Protein AF-0000000074029944 (afdb_homodimer)

Solvent-accessible surface area (backbone atoms only — not comparable to full-atom values): 61145 Å² total; per-residue (Å²): 119,73,54,63,76,41,28,72,60,45,34,53,49,24,48,42,52,18,62,69,68,68,38,23,20,37,31,30,31,68,84,68,42,80,52,24,67,39,74,81,77,53,71,82,77,60,70,74,78,64,58,60,69,56,42,46,9,38,74,67,62,37,74,38,77,39,73,45,41,80,77,31,74,74,44,59,73,37,91,51,49,89,72,46,74,55,28,20,37,42,24,30,39,20,50,48,98,90,36,60,46,13,26,43,29,40,49,28,36,72,92,44,37,62,68,47,64,74,42,36,70,53,53,49,54,44,48,45,47,51,27,48,52,52,27,50,52,51,51,48,51,50,51,37,52,55,50,51,49,51,39,51,51,51,49,53,52,50,42,68,38,83,46,17,34,39,32,23,35,85,88,34,26,22,70,43,63,30,58,38,32,34,59,57,68,64,55,85,63,86,58,64,68,35,48,46,57,79,75,47,80,45,71,68,56,52,48,37,63,74,65,66,56,69,43,76,68,36,83,39,78,46,77,53,95,97,42,66,38,53,29,27,36,26,31,43,74,39,64,56,97,86,37,80,61,26,34,42,36,38,38,39,48,43,65,59,52,44,51,52,42,39,46,35,35,53,66,62,53,88,45,39,70,80,71,58,82,67,75,42,66,68,46,50,53,28,51,51,51,42,54,60,47,21,71,47,75,61,50,37,24,40,37,34,55,64,38,66,50,65,67,50,53,54,46,13,32,42,53,63,22,92,36,42,87,40,43,67,38,81,43,66,35,61,95,45,59,66,68,58,48,46,32,37,43,66,20,43,62,50,50,97,78,47,87,70,42,21,54,14,45,59,59,65,9,49,63,10,31,33,37,36,37,38,50,75,54,43,52,60,62,58,44,53,52,49,41,49,29,71,73,67,30,34,48,72,49,77,91,44,76,61,40,79,52,52,59,29,44,37,35,30,29,65,64,63,60,68,61,29,32,74,69,62,60,37,55,61,69,44,46,62,67,42,55,74,39,67,37,54,50,71,49,43,71,80,32,56,81,26,42,50,56,51,51,52,49,45,48,55,53,48,24,55,70,64,70,40,76,78,55,40,71,36,67,70,40,51,52,46,59,47,51,30,43,48,94,42,24,56,46,45,50,47,53,51,50,44,46,50,62,75,63,51,87,62,56,58,43,44,59,80,73,45,61,86,52,85,64,67,52,38,75,80,72,49,72,54,37,74,62,35,45,46,38,48,49,46,51,50,33,51,71,72,34,93,46,71,63,55,33,13,56,75,70,71,43,54,56,67,56,40,50,51,47,27,58,72,63,70,53,132,118,72,54,64,77,40,28,72,60,45,35,51,50,25,48,41,51,19,62,69,68,69,39,23,19,38,30,30,32,69,82,69,44,81,53,24,66,40,75,82,77,54,69,83,74,63,69,76,79,67,57,61,69,55,42,46,10,39,74,68,61,37,75,38,77,40,74,44,42,80,76,33,72,74,42,58,73,35,92,52,50,89,72,46,73,56,29,21,37,42,24,31,39,21,50,50,96,91,36,60,48,12,27,44,31,40,50,27,34,70,93,44,37,62,69,46,63,76,41,37,69,54,54,48,54,44,47,46,47,51,26,48,52,52,26,52,51,50,51,49,50,52,51,36,51,54,49,49,50,52,40,52,51,50,50,52,51,50,40,67,38,84,47,17,35,39,31,22,36,84,87,34,26,23,71,43,64,30,57,38,31,34,59,55,68,64,55,84,63,86,57,63,68,35,48,47,57,79,75,47,79,45,70,69,56,52,48,36,65,73,64,65,57,70,42,76,67,35,82,37,78,45,78,51,96,95,43,65,39,54,30,27,35,26,32,42,75,41,64,57,96,86,38,80,59,26,35,41,36,39,36,39,48,43,68,59,53,44,51,53,42,39,46,34,34,54,66,62,52,89,45,38,69,79,71,58,80,68,74,40,67,67,46,50,53,29,50,51,52,43,56,61,47,21,69,47,75,61,48,36,24,39,37,34,53,64,39,68,51,65,66,51,53,52,45,12,32,43,54,62,20,93,38,42,87,40,44,67,35,81,44,67,35,61,94,46,58,67,68,58,48,46,33,38,43,66,21,44,64,50,50,99,78,47,87,73,42,22,55,14,46,59,60,63,9,47,62,10,30,34,36,35,37,39,49,74,56,42,52,59,63,57,46,54,51,48,41,49,30,68,72,66,30,32,49,72,51,77,91,45,76,62,38,78,52,52,59,29,45,36,35,30,30,65,65,64,58,68,61,31,32,75,68,62,60,39,56,60,67,45,47,62,67,44,55,75,40,66,36,54,50,72,51,44,71,81,32,56,79,26,40,51,57,52,51,53,48,46,47,56,52,48,26,54,71,64,72,38,77,77,55,42,73,34,67,70,41,51,52,46,59,48,52,28,43,48,93,42,24,56,45,45,50,47,52,52,49,45,46,48,60,74,63,52,86,63,56,59,43,45,60,79,74,45,61,86,53,85,65,66,51,38,76,80,73,49,72,54,37,77,62,35,45,47,38,48,50,47,50,50,33,50,71,72,33,93,46,70,62,55,33,12,57,74,71,72,42,53,56,67,57,42,53,50,48,27,59,72,62,69,53,130

Organism: NCBI:txid312168

pLDDT: mean 82.52, std 13.26, range [34.75, 98.31]

Radius of gyration: 45.33 Å; Cα contacts (8 Å, |Δi|>4): 2003; chains: 2; bounding box: 68×144×100 Å

Sequence (1144 aa):
MYLAEIRGTASKFAETISKILDIDVMIIDNNHHKIANTFRYVDKATPIARYSIIGEAIHTGKVVAVKDKTSYEHCKNCADLEKCAISGLVSVPIFFEQQVVGAIALLVPVNKTSPVFENLEVSIDFLEGMAELLSSKLKSIDGYNKLNLIKKEREIILDMIEDGLAFINEMGEIIHCNHRFENYFKIEEKVIGQHIEKIIDHPLIHEIILFRRNYSLKLFYYEQKQHSFYGFLSCRNITINGVNYGTLLTFKSLGKVYNVLNEVSDNKANITFSNVMGKDDNLMNQINKAKQLAVTDENILICGEQGLGKSILARAIHNFSDRAKQYFVFVDCHNTPYDLLEKEIFGTESDANSINPSIGKLRMAHKGTIFFKNIWEMPLYLQRRLVEVIKTKELKQGTYKGFHIDIRMIFDTSQDLLSLVEKKRFDEELYFRISKNTVTIPSLATRKGDIKIIVDHAIERLKSKHARFRLKFHQDVLDKMYGYRWPNNVQEIEKTVELIIGNAEKHIVTLEDVDGFDFVKANEIESKTMDDIEKELIEKMLAQYNFKAEVAKAMGIGRATLYRKLKKYGLNMYLAEIRGTASKFAETISKILDIDVMIIDNNHHKIANTFRYVDKATPIARYSIIGEAIHTGKVVAVKDKTSYEHCKNCADLEKCAISGLVSVPIFFEQQVVGAIALLVPVNKTSPVFENLEVSIDFLEGMAELLSSKLKSIDGYNKLNLIKKEREIILDMIEDGLAFINEMGEIIHCNHRFENYFKIEEKVIGQHIEKIIDHPLIHEIILFRRNYSLKLFYYEQKQHSFYGFLSCRNITINGVNYGTLLTFKSLGKVYNVLNEVSDNKANITFSNVMGKDDNLMNQINKAKQLAVTDENILICGEQGLGKSILARAIHNFSDRAKQYFVFVDCHNTPYDLLEKEIFGTESDANSINPSIGKLRMAHKGTIFFKNIWEMPLYLQRRLVEVIKTKELKQGTYKGFHIDIRMIFDTSQDLLSLVEKKRFDEELYFRISKNTVTIPSLATRKGDIKIIVDHAIERLKSKHARFRLKFHQDVLDKMYGYRWPNNVQEIEKTVELIIGNAEKHIVTLEDVDGFDFVKANEIESKTMDDIEKELIEKMLAQYNFKAEVAKAMGIGRATLYRKLKKYGLN

Structure (mmCIF, N/CA/C/O backbone):
data_AF-0000000074029944-model_v1
#
loop_
_entity.id
_entity.type
_entity.pdbx_description
1 polymer 'Transcriptional regulator containing PAS, AAA-type ATPase, and DNA-binding Fis domains'
#
loop_
_atom_site.group_PDB
_atom_site.id
_atom_site.type_symbol
_atom_site.label_atom_id
_atom_site.label_alt_id
_atom_site.label_comp_id
_atom_site.label_asym_id
_atom_site.label_entity_id
_atom_site.label_seq_id
_atom_site.pdbx_PDB_ins_code
_atom_site.Cartn_x
_atom_site.Cartn_y
_atom_site.Cartn_z
_atom_site.occupancy
_atom_site.B_iso_or_equiv
_atom_site.auth_seq_id
_atom_site.auth_comp_id
_atom_site.auth_asym_id
_atom_site.auth_atom_id
_atom_site.pdbx_PDB_model_num
ATOM 1 N N . MET A 1 1 ? 15.281 -44.906 -11.625 1 59.16 1 MET A N 1
ATOM 2 C CA . MET A 1 1 ? 14 -45.25 -11.039 1 59.16 1 MET A CA 1
ATOM 3 C C . MET A 1 1 ? 12.859 -45 -12.023 1 59.16 1 MET A C 1
ATOM 5 O O . MET A 1 1 ? 11.695 -44.969 -11.633 1 59.16 1 MET A O 1
ATOM 9 N N . TYR A 1 2 ? 13.148 -44.844 -13.289 1 75.25 2 TYR A N 1
ATOM 10 C CA . TYR A 1 2 ? 12.234 -44.344 -14.312 1 75.25 2 TYR A CA 1
ATOM 11 C C . TYR A 1 2 ? 11.164 -45.375 -14.625 1 75.25 2 TYR A C 1
ATOM 13 O O . TYR A 1 2 ? 9.969 -45.156 -14.43 1 75.25 2 TYR A O 1
ATOM 21 N N . LEU A 1 3 ? 11.531 -46.719 -14.672 1 84.38 3 LEU A N 1
ATOM 22 C CA . LEU A 1 3 ? 10.586 -47.719 -15.141 1 84.38 3 LEU A CA 1
ATOM 23 C C . LEU A 1 3 ? 9.656 -48.156 -14.008 1 84.38 3 LEU A C 1
ATOM 25 O O . LEU A 1 3 ? 8.539 -48.625 -14.258 1 84.38 3 LEU A O 1
ATOM 29 N N . ALA A 1 4 ? 10.188 -47.906 -12.805 1 83.56 4 ALA A N 1
ATOM 30 C CA . ALA A 1 4 ? 9.383 -48.281 -11.641 1 83.56 4 ALA A CA 1
ATOM 31 C C . ALA A 1 4 ? 8.125 -47.406 -11.562 1 83.56 4 ALA A C 1
ATOM 33 O O . ALA A 1 4 ? 7.09 -47.875 -11.062 1 83.56 4 ALA A O 1
ATOM 34 N N . GLU A 1 5 ? 8.141 -46.281 -12.117 1 81.94 5 GLU A N 1
ATOM 35 C CA . GLU A 1 5 ? 7.023 -45.344 -12.07 1 81.94 5 GLU A CA 1
ATOM 36 C C . GLU A 1 5 ? 5.883 -45.812 -12.977 1 81.94 5 GLU A C 1
ATOM 38 O O . GLU A 1 5 ? 4.734 -45.375 -12.789 1 81.94 5 GLU A O 1
ATOM 43 N N . ILE A 1 6 ? 6.25 -46.688 -13.922 1 82.81 6 ILE A N 1
ATOM 44 C CA . ILE A 1 6 ? 5.223 -47.156 -14.852 1 82.81 6 ILE A CA 1
ATOM 45 C C . ILE A 1 6 ? 5.074 -48.656 -14.742 1 82.81 6 ILE A C 1
ATOM 47 O O . ILE A 1 6 ? 4.902 -49.344 -15.75 1 82.81 6 ILE A O 1
ATOM 51 N N . ARG A 1 7 ? 5.281 -49.125 -13.602 1 85.25 7 ARG A N 1
ATOM 52 C CA . ARG A 1 7 ? 5.234 -50.562 -13.344 1 85.25 7 ARG A CA 1
ATOM 53 C C . ARG A 1 7 ? 3.928 -51.188 -13.852 1 85.25 7 ARG A C 1
ATOM 55 O O . ARG A 1 7 ? 3.924 -52.25 -14.438 1 85.25 7 ARG A O 1
ATOM 62 N N . GLY A 1 8 ? 2.844 -50.531 -13.586 1 80.25 8 GLY A N 1
ATOM 63 C CA . GLY A 1 8 ? 1.555 -51 -14.047 1 80.25 8 GLY A CA 1
ATOM 64 C C . GLY A 1 8 ? 1.477 -51.156 -15.555 1 80.25 8 GLY A C 1
ATOM 65 O O . GLY A 1 8 ? 1.051 -52.219 -16.047 1 80.25 8 GLY A O 1
ATOM 66 N N . THR A 1 9 ? 1.905 -50.188 -16.234 1 79.44 9 THR A N 1
ATOM 67 C CA . THR A 1 9 ? 1.923 -50.219 -17.688 1 79.44 9 THR A CA 1
ATOM 68 C C . THR A 1 9 ? 2.902 -51.281 -18.203 1 79.44 9 THR A C 1
ATOM 70 O O . THR A 1 9 ? 2.604 -52 -19.156 1 79.44 9 THR A O 1
ATOM 73 N N . ALA A 1 10 ? 4.082 -51.344 -17.594 1 87 10 ALA A N 1
ATOM 74 C CA . ALA A 1 10 ? 5.09 -52.344 -17.984 1 87 10 ALA A CA 1
ATOM 75 C C . ALA A 1 10 ? 4.551 -53.75 -17.844 1 87 10 ALA A C 1
ATOM 77 O O . ALA A 1 10 ? 4.82 -54.625 -18.688 1 87 10 ALA A O 1
ATOM 78 N N . SER A 1 11 ? 3.832 -54 -16.812 1 86.94 11 SER A N 1
ATOM 79 C CA . SER A 1 11 ? 3.25 -55.312 -16.594 1 86.94 11 SER A CA 1
ATOM 80 C C . SER A 1 11 ? 2.258 -55.656 -17.688 1 86.94 11 SER A C 1
ATOM 82 O O . SER A 1 11 ? 2.229 -56.812 -18.156 1 86.94 11 SER A O 1
ATOM 84 N N . LYS A 1 12 ? 1.494 -54.688 -18.062 1 79.19 12 LYS A N 1
ATOM 85 C CA . LYS A 1 12 ? 0.539 -54.906 -19.141 1 79.19 12 LYS A CA 1
ATOM 86 C C . LYS A 1 12 ? 1.255 -55.188 -20.453 1 79.19 12 LYS A C 1
ATOM 88 O O . LYS A 1 12 ? 0.815 -56.031 -21.25 1 79.19 12 LYS A O 1
ATOM 93 N N . PHE A 1 13 ? 2.307 -54.5 -20.688 1 82.69 13 PHE A N 1
ATOM 94 C CA . PHE A 1 13 ? 3.121 -54.719 -21.875 1 82.69 13 PHE A CA 1
ATOM 95 C C . PHE A 1 13 ? 3.695 -56.156 -21.891 1 82.69 13 PHE A C 1
ATOM 97 O O . PHE A 1 13 ? 3.627 -56.844 -22.891 1 82.69 13 PHE A O 1
ATOM 104 N N . ALA A 1 14 ? 4.227 -56.531 -20.719 1 87.31 14 ALA A N 1
ATOM 105 C CA . ALA A 1 14 ? 4.805 -57.844 -20.594 1 87.31 14 ALA A CA 1
ATOM 106 C C . ALA A 1 14 ? 3.758 -58.938 -20.875 1 87.31 14 ALA A C 1
ATOM 108 O O . ALA A 1 14 ? 4.023 -59.906 -21.578 1 87.31 14 ALA A O 1
ATOM 109 N N . GLU A 1 15 ? 2.646 -58.719 -20.359 1 83.19 15 GLU A N 1
ATOM 110 C CA . GLU A 1 15 ? 1.562 -59.688 -20.547 1 83.19 15 GLU A CA 1
ATOM 111 C C . GLU A 1 15 ? 1.151 -59.781 -22.016 1 83.19 15 GLU A C 1
ATOM 113 O O . GLU A 1 15 ? 0.91 -60.875 -22.531 1 83.19 15 GLU A O 1
ATOM 118 N N . THR A 1 16 ? 1.035 -58.656 -22.625 1 76.75 16 THR A N 1
ATOM 119 C CA . THR A 1 16 ? 0.647 -58.625 -24.031 1 76.75 16 THR A CA 1
ATOM 120 C C . THR A 1 16 ? 1.69 -59.312 -24.906 1 76.75 16 THR A C 1
ATOM 122 O O . THR A 1 16 ? 1.347 -60.094 -25.781 1 76.75 16 THR A O 1
ATOM 125 N N . ILE A 1 17 ? 2.945 -59.031 -24.703 1 81.88 17 ILE A N 1
ATOM 126 C CA . ILE A 1 17 ? 4.031 -59.656 -25.453 1 81.88 17 ILE A CA 1
ATOM 127 C C . ILE A 1 17 ? 3.996 -61.188 -25.25 1 81.88 17 ILE A C 1
ATOM 129 O O . ILE A 1 17 ? 4.082 -61.938 -26.219 1 81.88 17 ILE A O 1
ATOM 133 N N . SER A 1 18 ? 3.846 -61.5 -24.016 1 83.56 18 SER A N 1
ATOM 134 C CA . SER A 1 18 ? 3.824 -62.938 -23.672 1 83.56 18 SER A CA 1
ATOM 135 C C . SER A 1 18 ? 2.689 -63.656 -24.375 1 83.56 18 SER A C 1
ATOM 137 O O . SER A 1 18 ? 2.875 -64.75 -24.875 1 83.56 18 SER A O 1
ATOM 139 N N . LYS A 1 19 ? 1.603 -63.031 -24.375 1 74.88 19 LYS A N 1
ATOM 140 C CA . LYS A 1 19 ? 0.437 -63.656 -25.016 1 74.88 19 LYS A CA 1
ATOM 141 C C . LYS A 1 19 ? 0.627 -63.781 -26.516 1 74.88 19 LYS A C 1
ATOM 143 O O . LYS A 1 19 ? 0.249 -64.812 -27.125 1 74.88 19 LYS A O 1
ATOM 148 N N . ILE A 1 20 ? 1.253 -62.875 -27.062 1 72.38 20 ILE A N 1
ATOM 149 C CA . ILE A 1 20 ? 1.389 -62.812 -28.516 1 72.38 20 ILE A CA 1
ATOM 150 C C . ILE A 1 20 ? 2.469 -63.812 -28.969 1 72.38 20 ILE A C 1
ATOM 152 O O . ILE A 1 20 ? 2.266 -64.562 -29.938 1 72.38 20 ILE A O 1
ATOM 156 N N . LEU A 1 21 ? 3.555 -63.75 -28.312 1 77.31 21 LEU A N 1
ATOM 157 C CA . LEU A 1 21 ? 4.688 -64.562 -28.75 1 77.31 21 LEU A CA 1
ATOM 158 C C . LEU A 1 21 ? 4.668 -65.938 -28.062 1 77.31 21 LEU A C 1
ATOM 160 O O . LEU A 1 21 ? 5.457 -66.812 -28.406 1 77.31 21 LEU A O 1
ATOM 164 N N . ASP A 1 22 ? 3.703 -66.062 -27.172 1 81 22 ASP A N 1
ATOM 165 C CA . ASP A 1 22 ? 3.584 -67.25 -26.406 1 81 22 ASP A CA 1
ATOM 166 C C . ASP A 1 22 ? 4.902 -67.625 -25.719 1 81 22 ASP A C 1
ATOM 168 O O . ASP A 1 22 ? 5.398 -68.75 -25.844 1 81 22 ASP A O 1
ATOM 172 N N . ILE A 1 23 ? 5.547 -66.625 -25.203 1 87.44 23 ILE A N 1
ATOM 173 C CA . ILE A 1 23 ? 6.82 -66.75 -24.516 1 87.44 23 ILE A CA 1
ATOM 174 C C . ILE A 1 23 ? 6.824 -65.875 -23.281 1 87.44 23 ILE A C 1
ATOM 176 O O . ILE A 1 23 ? 6.125 -64.812 -23.266 1 87.44 23 ILE A O 1
ATOM 180 N N . ASP A 1 24 ? 7.543 -66.25 -22.297 1 89.12 24 ASP A N 1
ATOM 181 C CA . ASP A 1 24 ? 7.645 -65.438 -21.109 1 89.12 24 ASP A CA 1
ATOM 182 C C . ASP A 1 24 ? 8.523 -64.188 -21.375 1 89.12 24 ASP A C 1
ATOM 184 O O . ASP A 1 24 ? 9.508 -64.312 -22.109 1 89.12 24 ASP A O 1
ATOM 188 N N . VAL A 1 25 ? 8.117 -63.125 -20.75 1 91 25 VAL A N 1
ATOM 189 C CA . VAL A 1 25 ? 8.781 -61.844 -20.953 1 91 25 VAL A CA 1
ATOM 190 C C . VAL A 1 25 ? 9.227 -61.281 -19.609 1 91 25 VAL A C 1
ATOM 192 O O . VAL A 1 25 ? 8.57 -61.5 -18.578 1 91 25 VAL A O 1
ATOM 195 N N . MET A 1 26 ? 10.344 -60.594 -19.625 1 90.62 26 MET A N 1
ATOM 196 C CA . MET A 1 26 ? 10.844 -59.906 -18.438 1 90.62 26 MET A CA 1
ATOM 197 C C . MET A 1 26 ? 11.281 -58.5 -18.797 1 90.62 26 MET A C 1
ATOM 199 O O . MET A 1 26 ? 11.914 -58.281 -19.844 1 90.62 26 MET A O 1
ATOM 203 N N . ILE A 1 27 ? 10.867 -57.594 -18.031 1 92.12 27 ILE A N 1
ATOM 204 C CA . ILE A 1 27 ? 11.312 -56.188 -18.156 1 92.12 27 ILE A CA 1
ATOM 205 C C . ILE A 1 27 ? 12.094 -55.781 -16.906 1 92.12 27 ILE A C 1
ATOM 207 O O . ILE A 1 27 ? 11.578 -55.906 -15.789 1 92.12 27 ILE A O 1
ATOM 211 N N . ILE A 1 28 ? 13.305 -55.344 -17.109 1 90.88 28 ILE A N 1
ATOM 212 C CA . ILE A 1 28 ? 14.156 -54.938 -15.984 1 90.88 28 ILE A CA 1
ATOM 213 C C . ILE A 1 28 ? 14.648 -53.5 -16.188 1 90.88 28 ILE A C 1
ATOM 215 O O . ILE A 1 28 ? 14.734 -53.031 -17.312 1 90.88 28 ILE A O 1
ATOM 219 N N . ASP A 1 29 ? 14.93 -52.844 -15.062 1 90.44 29 ASP A N 1
ATOM 220 C CA . ASP A 1 29 ? 15.445 -51.5 -15.148 1 90.44 29 ASP A CA 1
ATOM 221 C C . ASP A 1 29 ? 16.969 -51.469 -15.156 1 90.44 29 ASP A C 1
ATOM 223 O O . ASP A 1 29 ? 17.609 -52.531 -15.18 1 90.44 29 ASP A O 1
ATOM 227 N N . ASN A 1 30 ? 17.578 -50.312 -15.258 1 87.88 30 ASN A N 1
ATOM 228 C CA . ASN A 1 30 ? 19.016 -50.156 -15.398 1 87.88 30 ASN A CA 1
ATOM 229 C C . ASN A 1 30 ? 19.734 -50.531 -14.102 1 87.88 30 ASN A C 1
ATOM 231 O O . ASN A 1 30 ? 20.953 -50.688 -14.086 1 87.88 30 ASN A O 1
ATOM 235 N N . ASN A 1 31 ? 19.062 -50.781 -13.023 1 85.19 31 ASN A N 1
ATOM 236 C CA . ASN A 1 31 ? 19.625 -51.25 -11.766 1 85.19 31 ASN A CA 1
ATOM 237 C C . ASN A 1 31 ? 19.344 -52.75 -11.57 1 85.19 31 ASN A C 1
ATOM 239 O O . ASN A 1 31 ? 19.516 -53.281 -10.469 1 85.19 31 ASN A O 1
ATOM 243 N N . HIS A 1 32 ? 18.766 -53.344 -12.609 1 83.69 32 HIS A N 1
ATOM 244 C CA . HIS A 1 32 ? 18.516 -54.75 -12.664 1 83.69 32 HIS A CA 1
ATOM 245 C C . HIS A 1 32 ? 17.375 -55.156 -11.727 1 83.69 32 HIS A C 1
ATOM 247 O O . HIS A 1 32 ? 17.375 -56.281 -11.188 1 83.69 32 HIS A O 1
ATOM 253 N N . HIS A 1 33 ? 16.594 -54.219 -11.438 1 86.94 33 HIS A N 1
ATOM 254 C CA . HIS A 1 33 ? 15.383 -54.562 -10.711 1 86.94 33 HIS A CA 1
ATOM 255 C C . HIS A 1 33 ? 14.289 -55.062 -11.664 1 86.94 33 HIS A C 1
ATOM 257 O O . HIS A 1 33 ? 14.078 -54.469 -12.727 1 86.94 33 HIS A O 1
ATOM 263 N N . LYS A 1 34 ? 13.703 -56.094 -11.234 1 88.5 34 LYS A N 1
ATOM 264 C CA . LYS A 1 34 ? 12.586 -56.594 -12.016 1 88.5 34 LYS A CA 1
ATOM 265 C C . LYS A 1 34 ? 11.383 -55.656 -11.945 1 88.5 34 LYS A C 1
ATOM 267 O O . LYS A 1 34 ? 10.891 -55.375 -10.852 1 88.5 34 LYS A O 1
ATOM 272 N N . ILE A 1 35 ? 11.008 -55.188 -13.086 1 89.88 35 ILE A N 1
ATOM 273 C CA . ILE A 1 35 ? 9.891 -54.25 -13.164 1 89.88 35 ILE A CA 1
ATOM 274 C C . ILE A 1 35 ? 8.602 -55 -13.484 1 89.88 35 ILE A C 1
ATOM 276 O O . ILE A 1 35 ? 7.555 -54.75 -12.891 1 89.88 35 ILE A O 1
ATOM 280 N N . ALA A 1 36 ? 8.633 -55.906 -14.477 1 89.94 36 ALA A N 1
ATOM 281 C CA . ALA A 1 36 ? 7.5 -56.719 -14.891 1 89.94 36 ALA A CA 1
ATOM 282 C C . ALA A 1 36 ? 7.977 -58.062 -15.422 1 89.94 36 ALA A C 1
ATOM 284 O O . ALA A 1 36 ? 9.102 -58.188 -15.914 1 89.94 36 ALA A O 1
ATOM 285 N N . ASN A 1 37 ? 7.18 -59.094 -15.25 1 87.06 37 ASN A N 1
ATOM 286 C CA . ASN A 1 37 ? 7.516 -60.406 -15.789 1 87.06 37 ASN A CA 1
ATOM 287 C C . ASN A 1 37 ? 6.277 -61.281 -15.945 1 87.06 37 ASN A C 1
ATOM 289 O O . ASN A 1 37 ? 5.242 -61.031 -15.328 1 87.06 37 ASN A O 1
ATOM 293 N N . THR A 1 38 ? 6.391 -62.125 -16.953 1 86.38 38 THR A N 1
ATOM 294 C CA . THR A 1 38 ? 5.402 -63.188 -17.109 1 86.38 38 THR A CA 1
ATOM 295 C C . THR A 1 38 ? 6.055 -64.562 -16.938 1 86.38 38 THR A C 1
ATOM 297 O O . THR A 1 38 ? 7.223 -64.75 -17.297 1 86.38 38 THR A O 1
ATOM 300 N N . PHE A 1 39 ? 5.523 -65.5 -16.062 1 77.25 39 PHE A N 1
ATOM 301 C CA . PHE A 1 39 ? 6.105 -66.812 -15.891 1 77.25 39 PHE A CA 1
ATOM 302 C C . PHE A 1 39 ? 5.094 -67.938 -16.234 1 77.25 39 PHE A C 1
ATOM 304 O O . PHE A 1 39 ? 4.609 -68.625 -15.344 1 77.25 39 PHE A O 1
ATOM 311 N N . ARG A 1 40 ? 4.648 -68 -17.391 1 71.81 40 ARG A N 1
ATOM 312 C CA . ARG A 1 40 ? 3.674 -69 -17.797 1 71.81 40 ARG A CA 1
ATOM 313 C C . ARG A 1 40 ? 4.367 -70.312 -18.281 1 71.81 40 ARG A C 1
ATOM 315 O O . ARG A 1 40 ? 3.859 -71.375 -18.094 1 71.81 40 ARG A O 1
ATOM 322 N N . TYR A 1 41 ? 5.473 -70.25 -19 1 62.56 41 TYR A N 1
ATOM 323 C CA . TYR A 1 41 ? 6.066 -71.375 -19.719 1 62.56 41 TYR A CA 1
ATOM 324 C C . TYR A 1 41 ? 7.359 -71.875 -19.047 1 62.56 41 TYR A C 1
ATOM 326 O O . TYR A 1 41 ? 7.922 -72.875 -19.406 1 62.56 41 TYR A O 1
ATOM 334 N N . VAL A 1 42 ? 7.957 -71.125 -18.297 1 58.19 42 VAL A N 1
ATOM 335 C CA . VAL A 1 42 ? 9.164 -71.5 -17.578 1 58.19 42 VAL A CA 1
ATOM 336 C C . VAL A 1 42 ? 8.805 -71.938 -16.156 1 58.19 42 VAL A C 1
ATOM 338 O O . VAL A 1 42 ? 8.008 -71.312 -15.492 1 58.19 42 VAL A O 1
ATOM 341 N N . ASP A 1 43 ? 8.711 -73.188 -15.859 1 52.34 43 ASP A N 1
ATOM 342 C CA . ASP A 1 43 ? 8.383 -73.625 -14.516 1 52.34 43 ASP A CA 1
ATOM 343 C C . ASP A 1 43 ? 8.867 -72.625 -13.461 1 52.34 43 ASP A C 1
ATOM 345 O O . ASP A 1 43 ? 9.391 -71.562 -13.797 1 52.34 43 ASP A O 1
ATOM 349 N N . LYS A 1 44 ? 9.656 -73.312 -12.328 1 50.56 44 LYS A N 1
ATOM 350 C CA . LYS A 1 44 ? 10.141 -72.625 -11.133 1 50.56 44 LYS A CA 1
ATOM 351 C C . LYS A 1 44 ? 10.977 -71.375 -11.5 1 50.56 44 LYS A C 1
ATOM 353 O O . LYS A 1 44 ? 11.812 -71.438 -12.406 1 50.56 44 LYS A O 1
ATOM 358 N N . ALA A 1 45 ? 10.461 -70.25 -11.328 1 47.44 45 ALA A N 1
ATOM 359 C CA . ALA A 1 45 ? 11.102 -68.938 -11.477 1 47.44 45 ALA A CA 1
ATOM 360 C C . ALA A 1 45 ? 12.578 -69.062 -11.117 1 47.44 45 ALA A C 1
ATOM 362 O O . ALA A 1 45 ? 12.938 -69.188 -9.945 1 47.44 45 ALA A O 1
ATOM 363 N N . THR A 1 46 ? 13.367 -69.812 -11.625 1 44.5 46 THR A N 1
ATOM 364 C CA . THR A 1 46 ? 14.727 -69.562 -11.156 1 44.5 46 THR A CA 1
ATOM 365 C C . THR A 1 46 ? 15.008 -68.062 -11.109 1 44.5 46 THR A C 1
ATOM 367 O O . THR A 1 46 ? 14.797 -67.375 -12.102 1 44.5 46 THR A O 1
ATOM 370 N N . PRO A 1 47 ? 15.094 -67.688 -9.977 1 47.66 47 PRO A N 1
ATOM 371 C CA . PRO A 1 47 ? 15.516 -66.312 -9.805 1 47.66 47 PRO A CA 1
ATOM 372 C C . PRO A 1 47 ? 16.594 -65.875 -10.797 1 47.66 47 PRO A C 1
ATOM 374 O O . PRO A 1 47 ? 17.625 -66.562 -10.922 1 47.66 47 PRO A O 1
ATOM 377 N N . ILE A 1 48 ? 16.281 -65.562 -12 1 50.84 48 ILE A N 1
ATOM 378 C CA . ILE A 1 48 ? 17.359 -64.875 -12.734 1 50.84 48 ILE A CA 1
ATOM 379 C C . ILE A 1 48 ? 18.203 -64.062 -11.773 1 50.84 48 ILE A C 1
ATOM 381 O O . ILE A 1 48 ? 17.797 -62.938 -11.375 1 50.84 48 ILE A O 1
ATOM 385 N N . ALA A 1 49 ? 18.844 -64.75 -10.938 1 50.75 49 ALA A N 1
ATOM 386 C CA . ALA A 1 49 ? 19.703 -64.125 -9.93 1 50.75 49 ALA A CA 1
ATOM 387 C C . ALA A 1 49 ? 20.75 -63.25 -10.594 1 50.75 49 ALA A C 1
ATOM 389 O O . ALA A 1 49 ? 21.219 -62.281 -9.984 1 50.75 49 ALA A O 1
ATOM 390 N N . ARG A 1 50 ? 21.156 -63.781 -11.781 1 54.56 50 ARG A N 1
ATOM 391 C CA . ARG A 1 50 ? 22.203 -63.031 -12.43 1 54.56 50 ARG A CA 1
ATOM 392 C C . ARG A 1 50 ? 21.781 -62.562 -13.82 1 54.56 50 ARG A C 1
ATOM 394 O O . ARG A 1 50 ? 21.266 -63.344 -14.617 1 54.56 50 ARG A O 1
ATOM 401 N N . TYR A 1 51 ? 21.422 -61.281 -14.016 1 59.06 51 TYR A N 1
ATOM 402 C CA . TYR A 1 51 ? 20.906 -60.688 -15.242 1 59.06 51 TYR A CA 1
ATOM 403 C C . TYR A 1 51 ? 22.016 -60.5 -16.266 1 59.06 51 TYR A C 1
ATOM 405 O O . TYR A 1 51 ? 22.203 -59.406 -16.812 1 59.06 51 TYR A O 1
ATOM 413 N N . SER A 1 52 ? 22.719 -61.75 -16.516 1 64 52 SER A N 1
ATOM 414 C CA . SER A 1 52 ? 23.938 -61.562 -17.297 1 64 52 SER A CA 1
ATOM 415 C C . SER A 1 52 ? 23.625 -61.188 -18.734 1 64 52 SER A C 1
ATOM 417 O O . SER A 1 52 ? 24.141 -60.188 -19.234 1 64 52 SER A O 1
ATOM 419 N N . ILE A 1 53 ? 22.625 -61.906 -19.391 1 76.19 53 ILE A N 1
ATOM 420 C CA . ILE A 1 53 ? 22.375 -61.625 -20.812 1 76.19 53 ILE A CA 1
ATOM 421 C C . ILE A 1 53 ? 21.578 -60.344 -20.969 1 76.19 53 ILE A C 1
ATOM 423 O O . ILE A 1 53 ? 21.953 -59.469 -21.75 1 76.19 53 ILE A O 1
ATOM 427 N N . ILE A 1 54 ? 20.578 -60.25 -20.094 1 80.25 54 ILE A N 1
ATOM 428 C CA . ILE A 1 54 ? 19.734 -59.031 -20.156 1 80.25 54 ILE A CA 1
ATOM 429 C C . ILE A 1 54 ? 20.562 -57.812 -19.781 1 80.25 54 ILE A C 1
ATOM 431 O O . ILE A 1 54 ? 20.391 -56.719 -20.344 1 80.25 54 ILE A O 1
ATOM 435 N N . GLY A 1 55 ? 21.484 -58.062 -18.875 1 83 55 GLY A N 1
ATOM 436 C CA . GLY A 1 55 ? 22.375 -56.969 -18.453 1 83 55 GLY A CA 1
ATOM 437 C C . GLY A 1 55 ? 23.25 -56.469 -19.578 1 83 55 GLY A C 1
ATOM 438 O O . GLY A 1 55 ? 23.578 -55.281 -19.625 1 83 55 GLY A O 1
ATOM 439 N N . GLU A 1 56 ? 23.578 -57.406 -20.484 1 85.69 56 GLU A N 1
ATOM 440 C CA . GLU A 1 56 ? 24.391 -57 -21.609 1 85.69 56 GLU A CA 1
ATOM 441 C C . GLU A 1 56 ? 23.656 -56.031 -22.516 1 85.69 56 GLU A C 1
ATOM 443 O O . GLU A 1 56 ? 24.25 -55.094 -23.031 1 85.69 56 GLU A O 1
ATOM 448 N N . ALA A 1 57 ? 22.406 -56.25 -22.703 1 90.62 57 ALA A N 1
ATOM 449 C CA . ALA A 1 57 ? 21.609 -55.312 -23.484 1 90.62 57 ALA A CA 1
ATOM 450 C C . ALA A 1 57 ? 21.562 -53.938 -22.844 1 90.62 57 ALA A C 1
ATOM 452 O O . ALA A 1 57 ? 21.625 -52.906 -23.531 1 90.62 57 ALA A O 1
ATOM 453 N N . ILE A 1 58 ? 21.5 -53.906 -21.562 1 90.88 58 ILE A N 1
ATOM 454 C CA . ILE A 1 58 ? 21.453 -52.656 -20.812 1 90.88 58 ILE A CA 1
ATOM 455 C C . ILE A 1 58 ? 22.797 -51.969 -20.891 1 90.88 58 ILE A C 1
ATOM 457 O O . ILE A 1 58 ? 22.859 -50.75 -21.125 1 90.88 58 ILE A O 1
ATOM 461 N N . HIS A 1 59 ? 23.875 -52.688 -20.75 1 87.94 59 HIS A N 1
ATOM 462 C CA . HIS A 1 59 ? 25.219 -52.125 -20.703 1 87.94 59 HIS A CA 1
ATOM 463 C C . HIS A 1 59 ? 25.656 -51.625 -22.078 1 87.94 59 HIS A C 1
ATOM 465 O O . HIS A 1 59 ? 26.297 -50.594 -22.188 1 87.94 59 HIS A O 1
ATOM 471 N N . THR A 1 60 ? 25.281 -52.406 -23.125 1 88.94 60 THR A N 1
ATOM 472 C CA . THR A 1 60 ? 25.766 -52.094 -24.469 1 88.94 60 THR A CA 1
ATOM 473 C C . THR A 1 60 ? 24.781 -51.156 -25.203 1 88.94 60 THR A C 1
ATOM 475 O O . THR A 1 60 ? 25.172 -50.469 -26.125 1 88.94 60 THR A O 1
ATOM 478 N N . GLY A 1 61 ? 23.547 -51.219 -24.828 1 91.31 61 GLY A N 1
ATOM 479 C CA . GLY A 1 61 ? 22.516 -50.5 -25.531 1 91.31 61 GLY A CA 1
ATOM 480 C C . GLY A 1 61 ? 22.172 -51.125 -26.875 1 91.31 61 GLY A C 1
ATOM 481 O O . GLY A 1 61 ? 21.656 -50.438 -27.766 1 91.31 61 GLY A O 1
ATOM 482 N N . LYS A 1 62 ? 22.531 -52.375 -26.984 1 92.69 62 LYS A N 1
ATOM 483 C CA . LYS A 1 62 ? 22.281 -53.062 -28.234 1 92.69 62 LYS A CA 1
ATOM 484 C C . LYS A 1 62 ? 21.406 -54.281 -28.016 1 92.69 62 LYS A C 1
ATOM 486 O O . LYS A 1 62 ? 21.234 -54.75 -26.891 1 92.69 62 LYS A O 1
ATOM 491 N N . VAL A 1 63 ? 20.797 -54.781 -29.109 1 94.94 63 VAL A N 1
ATOM 492 C CA . VAL A 1 63 ? 19.984 -56 -29.078 1 94.94 63 VAL A CA 1
ATOM 493 C C . VAL A 1 63 ? 20.875 -57.188 -28.797 1 94.94 63 VAL A C 1
ATOM 495 O O . VAL A 1 63 ? 21.984 -57.281 -29.344 1 94.94 63 VAL A O 1
ATOM 498 N N . VAL A 1 64 ? 20.453 -58.062 -27.906 1 92.25 64 VAL A N 1
ATOM 499 C CA . VAL A 1 64 ? 21.172 -59.281 -27.609 1 92.25 64 VAL A CA 1
ATOM 500 C C . VAL A 1 64 ? 20.266 -60.5 -27.875 1 92.25 64 VAL A C 1
ATOM 502 O O . VAL A 1 64 ? 19.141 -60.562 -27.375 1 92.25 64 VAL A O 1
ATOM 505 N N . ALA A 1 65 ? 20.688 -61.344 -28.781 1 92.94 65 ALA A N 1
ATOM 506 C CA . ALA A 1 65 ? 19.969 -62.594 -29.078 1 92.94 65 ALA A CA 1
ATOM 507 C C . ALA A 1 65 ? 20.875 -63.812 -28.906 1 92.94 65 ALA A C 1
ATOM 509 O O . ALA A 1 65 ? 21.891 -63.938 -29.578 1 92.94 65 ALA A O 1
ATOM 510 N N . VAL A 1 66 ? 20.516 -64.625 -27.969 1 90.94 66 VAL A N 1
ATOM 511 C CA . VAL A 1 66 ? 21.266 -65.875 -27.688 1 90.94 66 VAL A CA 1
ATOM 512 C C . VAL A 1 66 ? 20.375 -67.062 -27.891 1 90.94 66 VAL A C 1
ATOM 514 O O . VAL A 1 66 ? 19.391 -67.25 -27.188 1 90.94 66 VAL A O 1
ATOM 517 N N . LYS A 1 67 ? 20.688 -67.812 -28.891 1 89.69 67 LYS A N 1
ATOM 518 C CA . LYS A 1 67 ? 19.891 -69 -29.219 1 89.69 67 LYS A CA 1
ATOM 519 C C . LYS A 1 67 ? 20.094 -70.125 -28.203 1 89.69 67 LYS A C 1
ATOM 521 O O . LYS A 1 67 ? 19.141 -70.812 -27.828 1 89.69 67 LYS A O 1
ATOM 526 N N . ASP A 1 68 ? 21.391 -70.25 -27.859 1 86.31 68 ASP A N 1
ATOM 527 C CA . ASP A 1 68 ? 21.75 -71.312 -26.922 1 86.31 68 ASP A CA 1
ATOM 528 C C . ASP A 1 68 ? 22.672 -70.75 -25.812 1 86.31 68 ASP A C 1
ATOM 530 O O . ASP A 1 68 ? 23.781 -70.312 -26.094 1 86.31 68 ASP A O 1
ATOM 534 N N . LYS A 1 69 ? 22.203 -70.875 -24.562 1 82.19 69 LYS A N 1
ATOM 535 C CA . LYS A 1 69 ? 22.938 -70.375 -23.406 1 82.19 69 LYS A CA 1
ATOM 536 C C . LYS A 1 69 ? 24.328 -71 -23.312 1 82.19 69 LYS A C 1
ATOM 538 O O . LYS A 1 69 ? 25.266 -70.375 -22.797 1 82.19 69 LYS A O 1
ATOM 543 N N . THR A 1 70 ? 24.422 -72.188 -23.859 1 80.56 70 THR A N 1
ATOM 544 C CA . THR A 1 70 ? 25.688 -72.875 -23.703 1 80.56 70 THR A CA 1
ATOM 545 C C . THR A 1 70 ? 26.75 -72.312 -24.609 1 80.56 70 THR A C 1
ATOM 547 O O . THR A 1 70 ? 27.953 -72.5 -24.391 1 80.56 70 THR A O 1
ATOM 550 N N . SER A 1 71 ? 26.297 -71.625 -25.594 1 81 71 SER A N 1
ATOM 551 C CA . SER A 1 71 ? 27.234 -71.062 -26.562 1 81 71 SER A CA 1
ATOM 552 C C . SER A 1 71 ? 27.641 -69.688 -26.188 1 81 71 SER A C 1
ATOM 554 O O . SER A 1 71 ? 28.531 -69.062 -26.797 1 81 71 SER A O 1
ATOM 556 N N . TYR A 1 72 ? 27.062 -69.188 -25.156 1 82.31 72 TYR A N 1
ATOM 557 C CA . TYR A 1 72 ? 27.297 -67.812 -24.797 1 82.31 72 TYR A CA 1
ATOM 558 C C . TYR A 1 72 ? 28.266 -67.688 -23.625 1 82.31 72 TYR A C 1
ATOM 560 O O . TYR A 1 72 ? 28.094 -68.375 -22.594 1 82.31 72 TYR A O 1
ATOM 568 N N . GLU A 1 73 ? 29.234 -66.812 -23.797 1 78.62 73 GLU A N 1
ATOM 569 C CA . GLU A 1 73 ? 30.375 -66.75 -22.875 1 78.62 73 GLU A CA 1
ATOM 570 C C . GLU A 1 73 ? 29.922 -66.438 -21.453 1 78.62 73 GLU A C 1
ATOM 572 O O . GLU A 1 73 ? 30.391 -67.062 -20.5 1 78.62 73 GLU A O 1
ATOM 577 N N . HIS A 1 74 ? 29.047 -65.562 -21.266 1 77.19 74 HIS A N 1
ATOM 578 C CA . HIS A 1 74 ? 28.641 -65.125 -19.938 1 77.19 74 HIS A CA 1
ATOM 579 C C . HIS A 1 74 ? 27.812 -66.188 -19.25 1 77.19 74 HIS A C 1
ATOM 581 O O . HIS A 1 74 ? 27.797 -66.25 -18.016 1 77.19 74 HIS A O 1
ATOM 587 N N . CYS A 1 75 ? 27.094 -66.938 -19.953 1 78.75 75 CYS A N 1
ATOM 588 C CA . CYS A 1 75 ? 26.281 -68 -19.391 1 78.75 75 CYS A CA 1
ATOM 589 C C . CYS A 1 75 ? 27.141 -69.25 -19.109 1 78.75 75 CYS A C 1
ATOM 591 O O . CYS A 1 75 ? 26.859 -70 -18.172 1 78.75 75 CYS A O 1
ATOM 593 N N . LYS A 1 76 ? 28.109 -69.375 -19.875 1 77 76 LYS A N 1
ATOM 594 C CA . LYS A 1 76 ? 28.984 -70.5 -19.703 1 77 76 LYS A CA 1
ATOM 595 C C . LYS A 1 76 ? 29.594 -70.562 -18.297 1 77 76 LYS A C 1
ATOM 597 O O . LYS A 1 76 ? 29.766 -71.625 -17.688 1 77 76 LYS A O 1
ATOM 602 N N . ASN A 1 77 ? 29.844 -69.375 -17.797 1 74.56 77 ASN A N 1
ATOM 603 C CA . ASN A 1 77 ? 30.5 -69.25 -16.5 1 74.56 77 ASN A CA 1
ATOM 604 C C . ASN A 1 77 ? 29.484 -69 -15.383 1 74.56 77 ASN A C 1
ATOM 606 O O . ASN A 1 77 ? 29.859 -68.688 -14.25 1 74.56 77 ASN A O 1
ATOM 610 N N . CYS A 1 78 ? 28.281 -69.125 -15.742 1 75.69 78 CYS A N 1
ATOM 611 C CA . CYS A 1 78 ? 27.234 -68.875 -14.742 1 75.69 78 CYS A CA 1
ATOM 612 C C . CYS A 1 78 ? 27.125 -70.125 -13.828 1 75.69 78 CYS A C 1
ATOM 614 O O . CYS A 1 78 ? 27.109 -71.25 -14.305 1 75.69 78 CYS A O 1
ATOM 616 N N . ALA A 1 79 ? 27.109 -69.875 -12.531 1 73.31 79 ALA A N 1
ATOM 617 C CA . ALA A 1 79 ? 27.016 -70.938 -11.531 1 73.31 79 ALA A CA 1
ATOM 618 C C . ALA A 1 79 ? 25.703 -71.688 -11.656 1 73.31 79 ALA A C 1
ATOM 620 O O . ALA A 1 79 ? 25.609 -72.812 -11.266 1 73.31 79 ALA A O 1
ATOM 621 N N . ASP A 1 80 ? 24.734 -71.062 -12.242 1 74.31 80 ASP A N 1
ATOM 622 C CA . ASP A 1 80 ? 23.406 -71.625 -12.312 1 74.31 80 ASP A CA 1
ATOM 623 C C . ASP A 1 80 ? 23.109 -72.188 -13.711 1 74.31 80 ASP A C 1
ATOM 625 O O . ASP A 1 80 ? 21.953 -72.312 -14.094 1 74.31 80 ASP A O 1
ATOM 629 N N . LEU A 1 81 ? 24.094 -72.375 -14.453 1 76.19 81 LEU A N 1
ATOM 630 C CA . LEU A 1 81 ? 23.922 -72.812 -15.852 1 76.19 81 LEU A CA 1
ATOM 631 C C . LEU A 1 81 ? 23.047 -74 -15.953 1 76.19 81 LEU A C 1
ATOM 633 O O . LEU A 1 81 ? 22.141 -74.062 -16.781 1 76.19 81 LEU A O 1
ATOM 637 N N . GLU A 1 82 ? 23.266 -75.062 -15.062 1 73.75 82 GLU A N 1
ATOM 638 C CA . GLU A 1 82 ? 22.562 -76.312 -15.156 1 73.75 82 GLU A CA 1
ATOM 639 C C . GLU A 1 82 ? 21.109 -76.188 -14.68 1 73.75 82 GLU A C 1
ATOM 641 O O . GLU A 1 82 ? 20.234 -76.875 -15.156 1 73.75 82 GLU A O 1
ATOM 646 N N . LYS A 1 83 ? 20.906 -75.188 -13.773 1 73 83 LYS A N 1
ATOM 647 C CA . LYS A 1 83 ? 19.594 -75.062 -13.18 1 73 83 LYS A CA 1
ATOM 648 C C . LYS A 1 83 ? 18.75 -74 -13.945 1 73 83 LYS A C 1
ATOM 650 O O . LYS A 1 83 ? 17.547 -73.875 -13.719 1 73 83 LYS A O 1
ATOM 655 N N . CYS A 1 84 ? 19.406 -73.375 -14.922 1 74.94 84 CYS A N 1
ATOM 656 C CA . CYS A 1 84 ? 18.719 -72.312 -15.625 1 74.94 84 CYS A CA 1
ATOM 657 C C . CYS A 1 84 ? 17.75 -72.875 -16.656 1 74.94 84 CYS A C 1
ATOM 659 O O . CYS A 1 84 ? 18.141 -73.625 -17.531 1 74.94 84 CYS A O 1
ATOM 661 N N . ALA A 1 85 ? 16.484 -72.5 -16.469 1 72.31 85 ALA A N 1
ATOM 662 C CA . ALA A 1 85 ? 15.414 -73 -17.312 1 72.31 85 ALA A CA 1
ATOM 663 C C . ALA A 1 85 ? 15.391 -72.312 -18.672 1 72.31 85 ALA A C 1
ATOM 665 O O . ALA A 1 85 ? 14.773 -72.812 -19.625 1 72.31 85 ALA A O 1
ATOM 666 N N . ILE A 1 86 ? 16.219 -71.312 -18.875 1 80.06 86 ILE A N 1
ATOM 667 C CA . ILE A 1 86 ? 16.188 -70.562 -20.125 1 80.06 86 ILE A CA 1
ATOM 668 C C . ILE A 1 86 ? 17.25 -71.125 -21.078 1 80.06 86 ILE A C 1
ATOM 670 O O . ILE A 1 86 ? 18.391 -71.375 -20.672 1 80.06 86 ILE A O 1
ATOM 674 N N . SER A 1 87 ? 16.797 -71.5 -22.234 1 83.81 87 SER A N 1
ATOM 675 C CA . SER A 1 87 ? 17.734 -71.938 -23.234 1 83.81 87 SER A CA 1
ATOM 676 C C . SER A 1 87 ? 18.312 -70.812 -24.062 1 83.81 87 SER A C 1
ATOM 678 O O . SER A 1 87 ? 19.516 -70.812 -24.359 1 83.81 87 SER A O 1
ATOM 680 N N . GLY A 1 88 ? 17.469 -69.938 -24.391 1 87.44 88 GLY A N 1
ATOM 681 C CA . GLY A 1 88 ? 17.844 -68.75 -25.172 1 87.44 88 GLY A CA 1
ATOM 682 C C . GLY A 1 88 ? 17.203 -67.5 -24.688 1 87.44 88 GLY A C 1
ATOM 683 O O . GLY A 1 88 ? 16.406 -67.5 -23.75 1 87.44 88 GLY A O 1
ATOM 684 N N . LEU A 1 89 ? 17.703 -66.375 -25.172 1 90 89 LEU A N 1
ATOM 685 C CA . LEU A 1 89 ? 17.172 -65.062 -24.75 1 90 89 LEU A CA 1
ATOM 686 C C . LEU A 1 89 ? 17.297 -64.062 -25.875 1 90 89 LEU A C 1
ATOM 688 O O . LEU A 1 89 ? 18.297 -64.062 -26.594 1 90 89 LEU A O 1
ATOM 692 N N . VAL A 1 90 ? 16.219 -63.25 -26.062 1 92.25 90 VAL A N 1
ATOM 693 C CA . VAL A 1 90 ? 16.234 -62.094 -26.922 1 92.25 90 VAL A CA 1
ATOM 694 C C . VAL A 1 90 ? 15.922 -60.844 -26.094 1 92.25 90 VAL A C 1
ATOM 696 O O . VAL A 1 90 ? 14.891 -60.781 -25.422 1 92.25 90 VAL A O 1
ATOM 699 N N . SER A 1 91 ? 16.844 -59.938 -26.094 1 93.19 91 SER A N 1
ATOM 700 C CA . SER A 1 91 ? 16.656 -58.75 -25.266 1 93.19 91 SER A CA 1
ATOM 701 C C . SER A 1 91 ? 16.891 -57.5 -26.062 1 93.19 91 SER A C 1
ATOM 703 O O . SER A 1 91 ? 17.797 -57.438 -26.891 1 93.19 91 SER A O 1
ATOM 705 N N . VAL A 1 92 ? 16.047 -56.5 -25.859 1 94.69 92 VAL A N 1
ATOM 706 C CA . VAL A 1 92 ? 16.156 -55.188 -26.469 1 94.69 92 VAL A CA 1
ATOM 707 C C . VAL A 1 92 ? 16.234 -54.125 -25.391 1 94.69 92 VAL A C 1
ATOM 709 O O . VAL A 1 92 ? 15.531 -54.188 -24.375 1 94.69 92 VAL A O 1
ATOM 712 N N . PRO A 1 93 ? 17.109 -53.188 -25.578 1 94.56 93 PRO A N 1
ATOM 713 C CA . PRO A 1 93 ? 17.219 -52.125 -24.594 1 94.56 93 PRO A CA 1
ATOM 714 C C . PRO A 1 93 ? 16.047 -51.125 -24.688 1 94.56 93 PRO A C 1
ATOM 716 O O . PRO A 1 93 ? 15.445 -50.969 -25.75 1 94.56 93 PRO A O 1
ATOM 719 N N . ILE A 1 94 ? 15.688 -50.562 -23.578 1 93.81 94 ILE A N 1
ATOM 720 C CA . ILE A 1 94 ? 14.719 -49.469 -23.484 1 93.81 94 ILE A CA 1
ATOM 721 C C . ILE A 1 94 ? 15.453 -48.156 -23.266 1 93.81 94 ILE A C 1
ATOM 723 O O . ILE A 1 94 ? 16.25 -48 -22.328 1 93.81 94 ILE A O 1
ATOM 727 N N . PHE A 1 95 ? 15.117 -47.188 -24.156 1 92.19 95 PHE A N 1
ATOM 728 C CA . PHE A 1 95 ? 15.812 -45.906 -24.078 1 92.19 95 PHE A CA 1
ATOM 729 C C . PHE A 1 95 ? 14.891 -44.812 -23.531 1 92.19 95 PHE A C 1
ATOM 731 O O . PHE A 1 95 ? 13.68 -44.844 -23.734 1 92.19 95 PHE A O 1
ATOM 738 N N . PHE A 1 96 ? 15.5 -43.938 -22.734 1 88.62 96 PHE A N 1
ATOM 739 C CA . PHE A 1 96 ? 14.883 -42.688 -22.312 1 88.62 96 PHE A CA 1
ATOM 740 C C . PHE A 1 96 ? 15.859 -41.5 -22.469 1 88.62 96 PHE A C 1
ATOM 742 O O . PHE A 1 96 ? 16.906 -41.5 -21.812 1 88.62 96 PHE A O 1
ATOM 749 N N . GLU A 1 97 ? 15.477 -40.469 -23.25 1 83.25 97 GLU A N 1
ATOM 750 C CA . GLU A 1 97 ? 16.328 -39.312 -23.531 1 83.25 97 GLU A CA 1
ATOM 751 C C . GLU A 1 97 ? 17.75 -39.719 -23.828 1 83.25 97 GLU A C 1
ATOM 753 O O . GLU A 1 97 ? 18.703 -39.219 -23.219 1 83.25 97 GLU A O 1
ATOM 758 N N . GLN A 1 98 ? 18 -40.75 -24.578 1 83.69 98 GLN A N 1
ATOM 759 C CA . GLN A 1 98 ? 19.266 -41.25 -25.125 1 83.69 98 GLN A CA 1
ATOM 760 C C . GLN A 1 98 ? 20.031 -42.094 -24.094 1 83.69 98 GLN A C 1
ATOM 762 O O . GLN A 1 98 ? 21.172 -42.469 -24.344 1 83.69 98 GLN A O 1
ATOM 767 N N . GLN A 1 99 ? 19.406 -42.312 -22.969 1 90.88 99 GLN A N 1
ATOM 768 C CA . GLN A 1 99 ? 20 -43.219 -21.969 1 90.88 99 GLN A CA 1
ATOM 769 C C . GLN A 1 99 ? 19.234 -44.531 -21.859 1 90.88 99 GLN A C 1
ATOM 771 O O . GLN A 1 99 ? 18.016 -44.562 -22.031 1 90.88 99 GLN A O 1
ATOM 776 N N . VAL A 1 100 ? 19.938 -45.625 -21.609 1 92.94 100 VAL A N 1
ATOM 777 C CA . VAL A 1 100 ? 19.297 -46.938 -21.406 1 92.94 100 VAL A CA 1
ATOM 778 C C . VAL A 1 100 ? 18.719 -47 -20 1 92.94 100 VAL A C 1
ATOM 780 O O . VAL A 1 100 ? 19.438 -46.844 -19.016 1 92.94 100 VAL A O 1
ATOM 783 N N . VAL A 1 101 ? 17.469 -47.156 -19.938 1 92.69 101 VAL A N 1
ATOM 784 C CA . VAL A 1 101 ? 16.812 -47.156 -18.625 1 92.69 101 VAL A CA 1
ATOM 785 C C . VAL A 1 101 ? 16.375 -48.562 -18.25 1 92.69 101 VAL A C 1
ATOM 787 O O . VAL A 1 101 ? 15.875 -48.781 -17.141 1 92.69 101 VAL A O 1
ATOM 790 N N . GLY A 1 102 ? 16.516 -49.469 -19.156 1 92.38 102 GLY A N 1
ATOM 791 C CA . GLY A 1 102 ? 16.141 -50.875 -18.906 1 92.38 102 GLY A CA 1
ATOM 792 C C . GLY A 1 102 ? 16.172 -51.719 -20.172 1 92.38 102 GLY A C 1
ATOM 793 O O . GLY A 1 102 ? 16.766 -51.312 -21.172 1 92.38 102 GLY A O 1
ATOM 794 N N . ALA A 1 103 ? 15.609 -52.969 -20.078 1 93.62 103 ALA A N 1
ATOM 795 C CA . ALA A 1 103 ? 15.547 -53.875 -21.219 1 93.62 103 ALA A CA 1
ATOM 796 C C . ALA A 1 103 ? 14.328 -54.812 -21.125 1 93.62 103 ALA A C 1
ATOM 798 O O . ALA A 1 103 ? 13.844 -55.094 -20.031 1 93.62 103 ALA A O 1
ATOM 799 N N . ILE A 1 104 ? 13.797 -55.094 -22.266 1 93.38 104 ILE A N 1
ATOM 800 C CA . ILE A 1 104 ? 12.773 -56.125 -22.391 1 93.38 104 ILE A CA 1
ATOM 801 C C . ILE A 1 104 ? 13.414 -57.438 -22.891 1 93.38 104 ILE A C 1
ATOM 803 O O . ILE A 1 104 ? 14.203 -57.406 -23.844 1 93.38 104 ILE A O 1
ATOM 807 N N . ALA A 1 105 ? 13.117 -58.531 -22.234 1 92.25 105 ALA A N 1
ATOM 808 C CA . ALA A 1 105 ? 13.734 -59.781 -22.641 1 92.25 105 ALA A CA 1
ATOM 809 C C . ALA A 1 105 ? 12.688 -60.875 -22.812 1 92.25 105 ALA A C 1
ATOM 811 O O . ALA A 1 105 ? 11.742 -60.969 -22.031 1 92.25 105 ALA A O 1
ATOM 812 N N . LEU A 1 106 ? 12.828 -61.594 -23.891 1 90.94 106 LEU A N 1
ATOM 813 C CA . LEU A 1 106 ? 12.094 -62.844 -24.078 1 90.94 106 LEU A CA 1
ATOM 814 C C . LEU A 1 106 ? 12.859 -64 -23.453 1 90.94 106 LEU A C 1
ATOM 816 O O . LEU A 1 106 ? 14.016 -64.25 -23.797 1 90.94 106 LEU A O 1
ATOM 820 N N . LEU A 1 107 ? 12.234 -64.688 -22.562 1 89.31 107 LEU A N 1
ATOM 821 C CA . LEU A 1 107 ? 12.812 -65.875 -21.969 1 89.31 107 LEU A CA 1
ATOM 822 C C . LEU A 1 107 ? 12.445 -67.125 -22.75 1 89.31 107 LEU A C 1
ATOM 824 O O . LEU A 1 107 ? 11.383 -67.688 -22.547 1 89.31 107 LEU A O 1
ATOM 828 N N . VAL A 1 108 ? 13.344 -67.562 -23.625 1 88.88 108 VAL A N 1
ATOM 829 C CA . VAL A 1 108 ? 13.023 -68.625 -24.594 1 88.88 108 VAL A CA 1
ATOM 830 C C . VAL A 1 108 ? 13.344 -70 -24 1 88.88 108 VAL A C 1
ATOM 832 O O . VAL A 1 108 ? 14.508 -70.312 -23.766 1 88.88 108 VAL A O 1
ATOM 835 N N . PRO A 1 109 ? 12.352 -70.75 -23.719 1 84.94 109 PRO A N 1
ATOM 836 C CA . PRO A 1 109 ? 12.625 -72.125 -23.297 1 84.94 109 PRO A CA 1
ATOM 837 C C . PRO A 1 109 ? 13.109 -73 -24.453 1 84.94 109 PRO A C 1
ATOM 839 O O . PRO A 1 109 ? 13.062 -72.625 -25.609 1 84.94 109 PRO A O 1
ATOM 842 N N . VAL A 1 110 ? 13.523 -74.25 -24.172 1 83.88 110 VAL A N 1
ATOM 843 C CA . VAL A 1 110 ? 14.148 -75.125 -25.125 1 83.88 110 VAL A CA 1
ATOM 844 C C . VAL A 1 110 ? 13.156 -75.5 -26.234 1 83.88 110 VAL A C 1
ATOM 846 O O . VAL A 1 110 ? 13.523 -75.5 -27.422 1 83.88 110 VAL A O 1
ATOM 849 N N . ASN A 1 111 ? 11.883 -75.625 -25.906 1 83.56 111 ASN A N 1
ATOM 850 C CA . ASN A 1 111 ? 10.883 -76.125 -26.875 1 83.56 111 ASN A CA 1
ATOM 851 C C . ASN A 1 111 ? 10.438 -74.938 -27.797 1 83.56 111 ASN A C 1
ATOM 853 O O . ASN A 1 111 ? 9.781 -75.188 -28.797 1 83.56 111 ASN A O 1
ATOM 857 N N . LYS A 1 112 ? 10.859 -73.75 -27.531 1 86.88 112 LYS A N 1
ATOM 858 C CA . LYS A 1 112 ? 10.422 -72.625 -28.344 1 86.88 112 LYS A CA 1
ATOM 859 C C . LYS A 1 112 ? 11.609 -71.938 -29.031 1 86.88 112 LYS A C 1
ATOM 861 O O . LYS A 1 112 ? 11.445 -70.875 -29.672 1 86.88 112 LYS A O 1
ATOM 866 N N . THR A 1 113 ? 12.773 -72.438 -28.891 1 86.19 113 THR A N 1
ATOM 867 C CA . THR A 1 113 ? 13.984 -71.875 -29.453 1 86.19 113 THR A CA 1
ATOM 868 C C . THR A 1 113 ? 13.883 -71.75 -30.969 1 86.19 113 THR A C 1
ATOM 870 O O . THR A 1 113 ? 14.156 -70.75 -31.562 1 86.19 113 THR A O 1
ATOM 873 N N . SER A 1 114 ? 13.422 -72.812 -31.594 1 85.94 114 SER A N 1
ATOM 874 C CA . SER A 1 114 ? 13.383 -72.875 -33.031 1 85.94 114 SER A CA 1
ATOM 875 C C . SER A 1 114 ? 12.367 -71.875 -33.594 1 85.94 114 SER A C 1
ATOM 877 O O . SER A 1 114 ? 12.703 -71.062 -34.469 1 85.94 114 SER A O 1
ATOM 879 N N . PRO A 1 115 ? 11.188 -71.875 -33.031 1 82.94 115 PRO A N 1
ATOM 880 C CA . PRO A 1 115 ? 10.211 -70.938 -33.594 1 82.94 115 PRO A CA 1
ATOM 881 C C . PRO A 1 115 ? 10.641 -69.5 -33.406 1 82.94 115 PRO A C 1
ATOM 883 O O . PRO A 1 115 ? 10.406 -68.625 -34.312 1 82.94 115 PRO A O 1
ATOM 886 N N . VAL A 1 116 ? 11.297 -69.125 -32.406 1 85.25 116 VAL A N 1
ATOM 887 C CA . VAL A 1 116 ? 11.68 -67.75 -32.094 1 85.25 116 VAL A CA 1
ATOM 888 C C . VAL A 1 116 ? 12.852 -67.312 -32.969 1 85.25 116 VAL A C 1
ATOM 890 O O . VAL A 1 116 ? 12.859 -66.188 -33.531 1 85.25 116 VAL A O 1
ATOM 893 N N . PHE A 1 117 ? 13.734 -68.125 -33.188 1 89.25 117 PHE A N 1
ATOM 894 C CA . PHE A 1 117 ? 14.969 -67.75 -33.875 1 89.25 117 PHE A CA 1
ATOM 895 C C . PHE A 1 117 ? 14.82 -67.938 -35.375 1 89.25 117 PHE A C 1
ATOM 897 O O . PHE A 1 117 ? 15.625 -67.375 -36.156 1 89.25 117 PHE A O 1
ATOM 904 N N . GLU A 1 118 ? 13.805 -68.688 -35.781 1 86 118 GLU A N 1
ATOM 905 C CA . GLU A 1 118 ? 13.477 -68.75 -37.219 1 86 118 GLU A CA 1
ATOM 906 C C . GLU A 1 118 ? 12.875 -67.438 -37.688 1 86 118 GLU A C 1
ATOM 908 O O . GLU A 1 118 ? 13.055 -67.062 -38.844 1 86 118 GLU A O 1
ATOM 913 N N . ASN A 1 119 ? 12.234 -66.75 -36.781 1 81.38 119 ASN A N 1
ATOM 914 C CA . ASN A 1 119 ? 11.656 -65.438 -37.062 1 81.38 119 ASN A CA 1
ATOM 915 C C . ASN A 1 119 ? 12.227 -64.375 -36.125 1 81.38 119 ASN A C 1
ATOM 917 O O . ASN A 1 119 ? 11.484 -63.562 -35.594 1 81.38 119 ASN A O 1
ATOM 921 N N . LEU A 1 120 ? 13.5 -64.438 -35.938 1 87.75 120 LEU A N 1
ATOM 922 C CA . LEU A 1 120 ? 14.172 -63.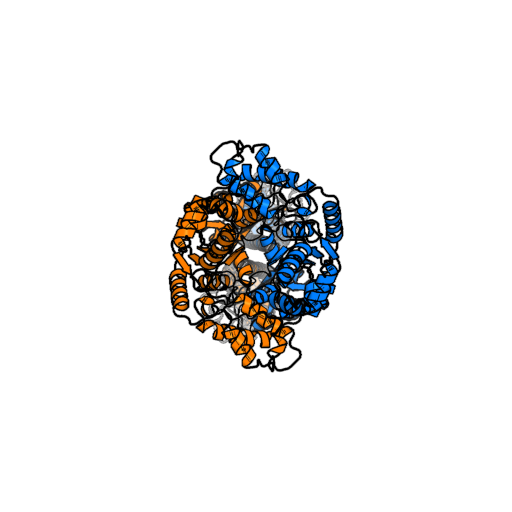625 -34.969 1 87.75 120 LEU A CA 1
ATOM 923 C C . LEU A 1 120 ? 13.984 -62.125 -35.281 1 87.75 120 LEU A C 1
ATOM 925 O O . LEU A 1 120 ? 13.742 -61.312 -34.406 1 87.75 120 LEU A O 1
ATOM 929 N N . GLU A 1 121 ? 14.094 -61.812 -36.531 1 85.5 121 GLU A N 1
ATOM 930 C CA . GLU A 1 121 ? 13.961 -60.406 -36.938 1 85.5 121 GLU A CA 1
ATOM 931 C C . GLU A 1 121 ? 12.594 -59.844 -36.562 1 85.5 121 GLU A C 1
ATOM 933 O O . GLU A 1 121 ? 12.484 -58.688 -36.125 1 85.5 121 GLU A O 1
ATOM 938 N N . VAL A 1 122 ? 11.578 -60.656 -36.688 1 76.81 122 VAL A N 1
ATOM 939 C CA . VAL A 1 122 ? 10.219 -60.25 -36.344 1 76.81 122 VAL A CA 1
ATOM 940 C C . VAL A 1 122 ? 10.094 -60.062 -34.844 1 76.81 122 VAL A C 1
ATOM 942 O O . VAL A 1 122 ? 9.484 -59.094 -34.375 1 76.81 122 VAL A O 1
ATOM 945 N N . SER A 1 123 ? 10.68 -61 -34.094 1 83 123 SER A N 1
ATOM 946 C CA . SER A 1 123 ? 10.633 -60.906 -32.656 1 83 123 SER A CA 1
ATOM 947 C C . SER A 1 123 ? 11.367 -59.656 -32.125 1 83 123 SER A C 1
ATOM 949 O O . SER A 1 123 ? 10.883 -58.969 -31.25 1 83 123 SER A O 1
ATOM 951 N N . ILE A 1 124 ? 12.484 -59.375 -32.75 1 89.06 124 ILE A N 1
ATOM 952 C CA . ILE A 1 124 ? 13.273 -58.219 -32.375 1 89.06 124 ILE A CA 1
ATOM 953 C C . ILE A 1 124 ? 12.516 -56.938 -32.719 1 89.06 124 ILE A C 1
ATOM 955 O O . ILE A 1 124 ? 12.422 -56.031 -31.906 1 89.06 124 ILE A O 1
ATOM 959 N N . ASP A 1 125 ? 11.977 -56.875 -33.875 1 81.75 125 ASP A N 1
ATOM 960 C CA . ASP A 1 125 ? 11.203 -55.719 -34.312 1 81.75 125 ASP A CA 1
ATOM 961 C C . ASP A 1 125 ? 10.031 -55.469 -33.344 1 81.75 125 ASP A C 1
ATOM 963 O O . ASP A 1 125 ? 9.742 -54.312 -33.031 1 81.75 125 ASP A O 1
ATOM 967 N N . PHE A 1 126 ? 9.445 -56.5 -32.938 1 79.5 126 PHE A N 1
ATOM 968 C CA . PHE A 1 126 ? 8.328 -56.438 -31.984 1 79.5 126 PHE A CA 1
ATOM 969 C C . PHE A 1 126 ? 8.781 -55.875 -30.641 1 79.5 126 PHE A C 1
ATOM 971 O O . PHE A 1 126 ? 8.195 -54.906 -30.125 1 79.5 126 PHE A O 1
ATOM 978 N N . LEU A 1 127 ? 9.797 -56.438 -30.141 1 88.19 127 LEU A N 1
ATOM 979 C CA . LEU A 1 127 ? 10.305 -56 -28.844 1 88.19 127 LEU A CA 1
ATOM 980 C C . LEU A 1 127 ? 10.773 -54.531 -28.906 1 88.19 127 LEU A C 1
ATOM 982 O O . LEU A 1 127 ? 10.57 -53.781 -27.953 1 88.19 127 LEU A O 1
ATOM 986 N N . GLU A 1 128 ? 11.367 -54.219 -30 1 86.94 128 GLU A N 1
ATOM 987 C CA . GLU A 1 128 ? 11.812 -52.844 -30.172 1 86.94 128 GLU A CA 1
ATOM 988 C C . GLU A 1 128 ? 10.633 -51.875 -30.234 1 86.94 128 GLU A C 1
ATOM 990 O O . GLU A 1 128 ? 10.695 -50.781 -29.672 1 86.94 128 GLU A O 1
ATOM 995 N N . GLY A 1 129 ? 9.602 -52.25 -30.984 1 79.88 129 GLY A N 1
ATOM 996 C CA . GLY A 1 129 ? 8.383 -51.469 -30.984 1 79.88 129 GLY A CA 1
ATOM 997 C C . GLY A 1 129 ? 7.789 -51.281 -29.609 1 79.88 129 GLY A C 1
ATOM 998 O O . GLY A 1 129 ? 7.379 -50.156 -29.25 1 79.88 129 GLY A O 1
ATOM 999 N N . MET A 1 130 ? 7.762 -52.281 -28.797 1 83.44 130 MET A N 1
ATOM 1000 C CA . MET A 1 130 ? 7.23 -52.219 -27.438 1 83.44 130 MET A CA 1
ATOM 1001 C C . MET A 1 130 ? 8.125 -51.375 -26.547 1 83.44 130 MET A C 1
ATOM 1003 O O . MET A 1 130 ? 7.633 -50.594 -25.719 1 83.44 130 MET A O 1
ATOM 1007 N N . ALA A 1 131 ? 9.406 -51.562 -26.719 1 88.38 131 ALA A N 1
ATOM 1008 C CA . ALA A 1 131 ? 10.352 -50.719 -25.969 1 88.38 131 ALA A CA 1
ATOM 1009 C C . ALA A 1 131 ? 10.148 -49.25 -26.266 1 88.38 131 ALA A C 1
ATOM 1011 O O . ALA A 1 131 ? 10.227 -48.406 -25.359 1 88.38 131 ALA A O 1
ATOM 1012 N N . GLU A 1 132 ? 9.883 -48.969 -27.453 1 82.38 132 GLU A N 1
ATOM 1013 C CA . GLU A 1 132 ? 9.633 -47.562 -27.859 1 82.38 132 GLU A CA 1
ATOM 1014 C C . GLU A 1 132 ? 8.352 -47.031 -27.234 1 82.38 132 GLU A C 1
ATOM 1016 O O . GLU A 1 132 ? 8.281 -45.875 -26.844 1 82.38 132 GLU A O 1
ATOM 1021 N N . LEU A 1 133 ? 7.352 -47.875 -27.219 1 77.44 133 LEU A N 1
ATOM 1022 C CA . LEU A 1 133 ? 6.094 -47.469 -26.594 1 77.44 133 LEU A CA 1
ATOM 1023 C C . LEU A 1 133 ? 6.277 -47.219 -25.094 1 77.44 133 LEU A C 1
ATOM 1025 O O . LEU A 1 133 ? 5.707 -46.281 -24.547 1 77.44 133 LEU A O 1
ATOM 1029 N N . LEU A 1 134 ? 7.051 -48.062 -24.484 1 83.69 134 LEU A N 1
ATOM 1030 C CA . LEU A 1 134 ? 7.355 -47.875 -23.062 1 83.69 134 LEU A CA 1
ATOM 1031 C C . LEU A 1 134 ? 8.141 -46.594 -22.844 1 83.69 134 LEU A C 1
ATOM 1033 O O . LEU A 1 134 ? 7.887 -45.875 -21.875 1 83.69 134 LEU A O 1
ATOM 1037 N N . SER A 1 135 ? 9.094 -46.375 -23.719 1 84.88 135 SER A N 1
ATOM 1038 C CA . SER A 1 135 ? 9.875 -45.125 -23.656 1 84.88 135 SER A CA 1
ATOM 1039 C C . SER A 1 135 ? 8.984 -43.906 -23.797 1 84.88 135 SER A C 1
ATOM 1041 O O . SER A 1 135 ? 9.18 -42.906 -23.094 1 84.88 135 SER A O 1
ATOM 1043 N N . SER A 1 136 ? 8.078 -43.969 -24.703 1 77.94 136 SER A N 1
ATOM 1044 C CA . SER A 1 136 ? 7.145 -42.875 -24.906 1 77.94 136 SER A CA 1
ATOM 1045 C C . SER A 1 136 ? 6.281 -42.625 -23.672 1 77.94 136 SER A C 1
ATOM 1047 O O . SER A 1 136 ? 5.965 -41.5 -23.344 1 77.94 136 SER A O 1
ATOM 1049 N N . LYS A 1 137 ? 5.801 -43.688 -23.094 1 79.94 137 LYS A N 1
ATOM 1050 C CA . LYS A 1 137 ? 5.02 -43.594 -21.859 1 79.94 137 LYS A CA 1
ATOM 1051 C C . LYS A 1 137 ? 5.84 -42.969 -20.75 1 79.94 137 LYS A C 1
ATOM 1053 O O . LYS A 1 137 ? 5.324 -42.156 -19.969 1 79.94 137 LYS A O 1
ATOM 1058 N N . LEU A 1 138 ? 7.074 -43.344 -20.656 1 83.62 138 LEU A N 1
ATOM 1059 C CA . LEU A 1 138 ? 7.969 -42.781 -19.656 1 83.62 138 LEU A CA 1
ATOM 1060 C C . LEU A 1 138 ? 8.156 -41.281 -19.859 1 83.62 138 LEU A C 1
ATOM 1062 O O . LEU A 1 138 ? 8.18 -40.5 -18.906 1 83.62 138 LEU A O 1
ATOM 1066 N N . LYS A 1 139 ? 8.32 -40.875 -21.078 1 82.69 139 LYS A N 1
ATOM 1067 C CA . LYS A 1 139 ? 8.484 -39.469 -21.406 1 82.69 139 LYS A CA 1
ATOM 1068 C C . LYS A 1 139 ? 7.238 -38.688 -21.047 1 82.69 139 LYS A C 1
ATOM 1070 O O . LYS A 1 139 ? 7.34 -37.562 -20.531 1 82.69 139 LYS A O 1
ATOM 1075 N N . SER A 1 140 ? 6.113 -39.25 -21.328 1 78.44 140 SER A N 1
ATOM 1076 C CA . SER A 1 140 ? 4.852 -38.562 -21.016 1 78.44 140 SER A CA 1
ATOM 1077 C C . SER A 1 140 ? 4.676 -38.375 -19.516 1 78.44 140 SER A C 1
ATOM 1079 O O . SER A 1 140 ? 4.254 -37.312 -19.078 1 78.44 140 SER A O 1
ATOM 1081 N N . ILE A 1 141 ? 5.012 -39.375 -18.781 1 79.75 141 ILE A N 1
ATOM 1082 C CA . ILE A 1 141 ? 4.852 -39.312 -17.328 1 79.75 141 ILE A CA 1
ATOM 1083 C C . ILE A 1 141 ? 5.848 -38.312 -16.75 1 79.75 141 ILE A C 1
ATOM 1085 O O . ILE A 1 141 ? 5.512 -37.562 -15.828 1 79.75 141 ILE A O 1
ATOM 1089 N N . ASP A 1 142 ? 7.035 -38.406 -17.203 1 82.12 142 ASP A N 1
ATOM 1090 C CA . ASP A 1 142 ? 8.055 -37.469 -16.75 1 82.12 142 ASP A CA 1
ATOM 1091 C C . ASP A 1 142 ? 7.641 -36.031 -17.031 1 82.12 142 ASP A C 1
ATOM 1093 O O . ASP A 1 142 ? 7.805 -35.156 -16.188 1 82.12 142 ASP A O 1
ATOM 1097 N N . GLY A 1 143 ? 7.188 -35.812 -18.234 1 78.5 143 GLY A N 1
ATOM 1098 C CA . GLY A 1 143 ? 6.691 -34.5 -18.578 1 78.5 143 GLY A CA 1
ATOM 1099 C C . GLY A 1 143 ? 5.543 -34.031 -17.703 1 78.5 143 GLY A C 1
ATOM 1100 O O . GLY A 1 143 ? 5.516 -32.875 -17.266 1 78.5 143 GLY A O 1
ATOM 1101 N N . TYR A 1 144 ? 4.664 -34.938 -17.438 1 80.12 144 TYR A N 1
ATOM 1102 C CA . TYR A 1 144 ? 3.531 -34.656 -16.562 1 80.12 144 TYR A CA 1
ATOM 1103 C C . TYR A 1 144 ? 4.004 -34.281 -15.164 1 80.12 144 TYR A C 1
ATOM 1105 O O . TYR A 1 144 ? 3.506 -33.312 -14.57 1 80.12 144 TYR A O 1
ATOM 1113 N N . ASN A 1 145 ? 4.949 -35.031 -14.641 1 81.38 145 ASN A N 1
ATOM 1114 C CA . ASN A 1 145 ? 5.461 -34.781 -13.297 1 81.38 145 ASN A CA 1
ATOM 1115 C C . ASN A 1 145 ? 6.16 -33.406 -13.195 1 81.38 145 ASN A C 1
ATOM 1117 O O . ASN A 1 145 ? 6 -32.719 -12.203 1 81.38 145 ASN A O 1
ATOM 1121 N N . LYS A 1 146 ? 6.918 -33.156 -14.188 1 81.25 146 LYS A N 1
ATOM 1122 C CA . LYS A 1 146 ? 7.59 -31.859 -14.227 1 81.25 146 LYS A CA 1
ATOM 1123 C C . LYS A 1 146 ? 6.578 -30.719 -14.25 1 81.25 146 LYS A C 1
ATOM 1125 O O . LYS A 1 146 ? 6.73 -29.719 -13.531 1 81.25 146 LYS A O 1
ATOM 1130 N N . LEU A 1 147 ? 5.602 -30.844 -15.008 1 82.81 147 LEU A N 1
ATOM 1131 C CA . LEU A 1 147 ? 4.562 -29.828 -15.109 1 82.81 147 LEU A CA 1
ATOM 1132 C C . LEU A 1 147 ? 3.795 -29.688 -13.797 1 82.81 147 LEU A C 1
ATOM 1134 O O . LEU A 1 147 ? 3.416 -28.594 -13.398 1 82.81 147 LEU A O 1
ATOM 1138 N N . ASN A 1 148 ? 3.525 -30.797 -13.242 1 83.25 148 ASN A N 1
ATOM 1139 C CA . ASN A 1 148 ? 2.822 -30.797 -11.969 1 83.25 148 ASN A CA 1
ATOM 1140 C C . ASN A 1 148 ? 3.619 -30.062 -10.891 1 83.25 148 ASN A C 1
ATOM 1142 O O . ASN A 1 148 ? 3.041 -29.391 -10.023 1 83.25 148 ASN A O 1
ATOM 1146 N N . LEU A 1 149 ? 4.898 -30.234 -10.906 1 79.19 149 LEU A N 1
ATOM 1147 C CA . LEU A 1 149 ? 5.762 -29.531 -9.961 1 79.19 149 LEU A CA 1
ATOM 1148 C C . LEU A 1 149 ? 5.676 -28.031 -10.164 1 79.19 149 LEU A C 1
ATOM 1150 O O . LEU A 1 149 ? 5.613 -27.266 -9.203 1 79.19 149 LEU A O 1
ATOM 1154 N N . ILE A 1 150 ? 5.688 -27.641 -11.352 1 81.75 150 ILE A N 1
ATOM 1155 C CA . ILE A 1 150 ? 5.582 -26.219 -11.695 1 81.75 150 ILE A CA 1
ATOM 1156 C C . ILE A 1 150 ? 4.238 -25.672 -11.219 1 81.75 150 ILE A C 1
ATOM 1158 O O . ILE A 1 150 ? 4.168 -24.578 -10.68 1 81.75 150 ILE A O 1
ATOM 1162 N N . LYS A 1 151 ? 3.311 -26.438 -11.469 1 81.94 151 LYS A N 1
ATOM 1163 C CA . LYS A 1 151 ? 1.979 -26.047 -11.008 1 81.94 151 LYS A CA 1
ATOM 1164 C C . LYS A 1 151 ? 1.957 -25.844 -9.5 1 81.94 151 LYS A C 1
ATOM 1166 O O . LYS A 1 151 ? 1.422 -24.844 -9.008 1 81.94 151 LYS A O 1
ATOM 1171 N N . LYS A 1 152 ? 2.516 -26.766 -8.781 1 81.12 152 LYS A N 1
ATOM 1172 C CA . LYS A 1 152 ? 2.555 -26.672 -7.328 1 81.12 152 LYS A CA 1
ATOM 1173 C C . LYS A 1 152 ? 3.35 -25.453 -6.875 1 81.12 152 LYS A C 1
ATOM 1175 O O . LYS A 1 152 ? 2.959 -24.766 -5.93 1 81.12 152 LYS A O 1
ATOM 1180 N N . GLU A 1 153 ? 4.414 -25.328 -7.535 1 79.12 153 GLU A N 1
ATOM 1181 C CA . GLU A 1 153 ? 5.238 -24.156 -7.258 1 79.12 153 GLU A CA 1
ATOM 1182 C C . GLU A 1 153 ? 4.441 -22.859 -7.426 1 79.12 153 GLU A C 1
ATOM 1184 O O . GLU A 1 153 ? 4.496 -21.984 -6.57 1 79.12 153 GLU A O 1
ATOM 1189 N N . ARG A 1 154 ? 3.773 -22.75 -8.453 1 81.5 154 ARG A N 1
ATOM 1190 C CA . ARG A 1 154 ? 2.998 -21.562 -8.758 1 81.5 154 ARG A CA 1
ATOM 1191 C C . ARG A 1 154 ? 1.865 -21.375 -7.754 1 81.5 154 ARG A C 1
ATOM 1193 O O . ARG A 1 154 ? 1.529 -20.234 -7.395 1 81.5 154 ARG A O 1
ATOM 1200 N N . GLU A 1 155 ? 1.361 -22.438 -7.391 1 82.88 155 GLU A N 1
ATOM 1201 C CA . GLU A 1 155 ? 0.312 -22.391 -6.379 1 82.88 155 GLU A CA 1
ATOM 1202 C C . GLU A 1 155 ? 0.839 -21.812 -5.062 1 82.88 155 GLU A C 1
ATOM 1204 O O . GLU A 1 155 ? 0.178 -21 -4.43 1 82.88 155 GLU A O 1
ATOM 1209 N N . ILE A 1 156 ? 1.949 -22.25 -4.723 1 80.75 156 ILE A N 1
ATOM 1210 C CA . ILE A 1 156 ? 2.559 -21.781 -3.48 1 80.75 156 ILE A CA 1
ATOM 1211 C C . ILE A 1 156 ? 2.891 -20.297 -3.596 1 80.75 156 ILE A C 1
ATOM 1213 O O . ILE A 1 156 ? 2.658 -19.531 -2.658 1 80.75 156 ILE A O 1
ATOM 1217 N N . ILE A 1 157 ? 3.348 -19.938 -4.703 1 81.5 157 ILE A N 1
ATOM 1218 C CA . ILE A 1 157 ? 3.688 -18.547 -4.945 1 81.5 157 ILE A CA 1
ATOM 1219 C C . ILE A 1 157 ? 2.434 -17.688 -4.82 1 81.5 157 ILE A C 1
ATOM 1221 O O . ILE A 1 157 ? 2.447 -16.656 -4.145 1 81.5 157 ILE A O 1
ATOM 1225 N N . LEU A 1 158 ? 1.445 -18.094 -5.438 1 84.69 158 LEU A N 1
ATOM 1226 C CA . LEU A 1 158 ? 0.189 -17.359 -5.402 1 84.69 158 LEU A CA 1
ATOM 1227 C C . LEU A 1 158 ? -0.327 -17.219 -3.973 1 84.69 158 LEU A C 1
ATOM 1229 O O . LEU A 1 158 ? -0.892 -16.188 -3.602 1 84.69 158 LEU A O 1
ATOM 1233 N N . ASP A 1 159 ? -0.055 -18.234 -3.199 1 82.38 159 ASP A N 1
ATOM 1234 C CA . ASP A 1 159 ? -0.535 -18.234 -1.821 1 82.38 159 ASP A CA 1
ATOM 1235 C C . ASP A 1 159 ? 0.293 -17.297 -0.948 1 82.38 159 ASP A C 1
ATOM 1237 O O . ASP A 1 159 ? -0.144 -16.906 0.135 1 82.38 159 ASP A O 1
ATOM 1241 N N . MET A 1 160 ? 1.405 -17 -1.405 1 77.94 160 MET A N 1
ATOM 1242 C CA . MET A 1 160 ? 2.283 -16.125 -0.624 1 77.94 160 MET A CA 1
ATOM 1243 C C . MET A 1 160 ? 2.01 -14.656 -0.931 1 77.94 160 MET A C 1
ATOM 1245 O O . MET A 1 160 ? 2.451 -13.773 -0.194 1 77.94 160 MET A O 1
ATOM 1249 N N . ILE A 1 161 ? 1.267 -14.461 -1.896 1 81.69 161 ILE A N 1
ATOM 1250 C CA . ILE A 1 161 ? 0.93 -13.094 -2.277 1 81.69 161 ILE A CA 1
ATOM 1251 C C . ILE A 1 161 ? -0.046 -12.5 -1.264 1 81.69 161 ILE A C 1
ATOM 1253 O O . ILE A 1 161 ? -0.918 -13.195 -0.748 1 81.69 161 ILE A O 1
ATOM 1257 N N . GLU A 1 162 ? 0.095 -11.25 -1.023 1 78.38 162 GLU A N 1
ATOM 1258 C CA . GLU A 1 162 ? -0.684 -10.594 0.021 1 78.38 162 GLU A CA 1
ATOM 1259 C C . GLU A 1 162 ? -2.066 -10.195 -0.489 1 78.38 162 GLU A C 1
ATOM 1261 O O . GLU A 1 162 ? -2.988 -9.984 0.302 1 78.38 162 GLU A O 1
ATOM 1266 N N . ASP A 1 163 ? -2.201 -10.062 -1.74 1 87.19 163 ASP A N 1
ATOM 1267 C CA . ASP A 1 163 ? -3.502 -9.75 -2.324 1 87.19 163 ASP A CA 1
ATOM 1268 C C . ASP A 1 163 ? -4.375 -11 -2.42 1 87.19 163 ASP A C 1
ATOM 1270 O O . ASP A 1 163 ? -3.869 -12.109 -2.621 1 87.19 163 ASP A O 1
ATOM 1274 N N . GLY A 1 164 ? -5.637 -10.797 -2.189 1 90.38 164 GLY A N 1
ATOM 1275 C CA . GLY A 1 164 ? -6.57 -11.875 -2.488 1 90.38 164 GLY A CA 1
ATOM 1276 C C . GLY A 1 164 ? -6.816 -12.055 -3.975 1 90.38 164 GLY A C 1
ATOM 1277 O O . GLY A 1 164 ? -7.141 -11.094 -4.676 1 90.38 164 GLY A O 1
ATOM 1278 N N . LEU A 1 165 ? -6.652 -13.234 -4.426 1 92.31 165 LEU A N 1
ATOM 1279 C CA . LEU A 1 165 ? -6.82 -13.508 -5.848 1 92.31 165 LEU A CA 1
ATOM 1280 C C . LEU A 1 165 ? -7.93 -14.531 -6.078 1 92.31 165 LEU A C 1
ATOM 1282 O O . LEU A 1 165 ? -7.988 -15.555 -5.395 1 92.31 165 LEU A O 1
ATOM 1286 N N . ALA A 1 166 ? -8.805 -14.266 -6.977 1 93 166 ALA A N 1
ATOM 1287 C CA . ALA A 1 166 ? -9.82 -15.203 -7.434 1 93 166 ALA A CA 1
ATOM 1288 C C . ALA A 1 166 ? -9.953 -15.188 -8.953 1 93 166 ALA A C 1
ATOM 1290 O O . ALA A 1 166 ? -10.133 -14.125 -9.555 1 93 166 ALA A O 1
ATOM 1291 N N . PHE A 1 167 ? -9.797 -16.297 -9.484 1 91.56 167 PHE A N 1
ATOM 1292 C CA . PHE A 1 167 ? -9.984 -16.453 -10.922 1 91.56 167 PHE A CA 1
ATOM 1293 C C . PHE A 1 167 ? -11.336 -17.094 -11.227 1 91.56 167 PHE A C 1
ATOM 1295 O O . PHE A 1 167 ? -11.633 -18.188 -10.75 1 91.56 167 PHE A O 1
ATOM 1302 N N . ILE A 1 168 ? -12.117 -16.391 -12.031 1 92.94 168 ILE A N 1
ATOM 1303 C CA . ILE A 1 168 ? -13.453 -16.891 -12.328 1 92.94 168 ILE A CA 1
ATOM 1304 C C . ILE A 1 168 ? -13.586 -17.141 -13.828 1 92.94 168 ILE A C 1
ATOM 1306 O O . ILE A 1 168 ? -12.945 -16.469 -14.641 1 92.94 168 ILE A O 1
ATOM 1310 N N . ASN A 1 169 ? -14.383 -18.125 -14.148 1 89.69 169 ASN A N 1
ATOM 1311 C CA . ASN A 1 169 ? -14.656 -18.375 -15.555 1 89.69 169 ASN A CA 1
ATOM 1312 C C . ASN A 1 169 ? -15.742 -17.453 -16.094 1 89.69 169 ASN A C 1
ATOM 1314 O O . ASN A 1 169 ? -16.141 -16.5 -15.43 1 89.69 169 ASN A O 1
ATOM 1318 N N . GLU A 1 170 ? -16.188 -17.75 -17.297 1 85.62 170 GLU A N 1
ATOM 1319 C CA . GLU A 1 170 ? -17.141 -16.891 -17.984 1 85.62 170 GLU A CA 1
ATOM 1320 C C . GLU A 1 170 ? -18.5 -16.906 -17.297 1 85.62 170 GLU A C 1
ATOM 1322 O O . GLU A 1 170 ? -19.25 -15.922 -17.359 1 85.62 170 GLU A O 1
ATOM 1327 N N . MET A 1 171 ? -18.75 -17.984 -16.641 1 87.94 171 MET A N 1
ATOM 1328 C CA . MET A 1 171 ? -20.047 -18.125 -15.961 1 87.94 171 MET A CA 1
ATOM 1329 C C . MET A 1 171 ? -19.984 -17.547 -14.555 1 87.94 171 MET A C 1
ATOM 1331 O O . MET A 1 171 ? -20.984 -17.516 -13.844 1 87.94 171 MET A O 1
ATOM 1335 N N . GLY A 1 172 ? -18.812 -17.062 -14.109 1 91.38 172 GLY A N 1
ATOM 1336 C CA . GLY A 1 172 ? -18.656 -16.484 -12.781 1 91.38 172 GLY A CA 1
ATOM 1337 C C . GLY A 1 172 ? -18.312 -17.5 -11.719 1 91.38 172 GLY A C 1
ATOM 1338 O O . GLY A 1 172 ? -18.359 -17.203 -10.523 1 91.38 172 GLY A O 1
ATOM 1339 N N . GLU A 1 173 ? -18 -18.656 -12.188 1 93.69 173 GLU A N 1
ATOM 1340 C CA . GLU A 1 173 ? -17.609 -19.703 -11.242 1 93.69 173 GLU A CA 1
ATOM 1341 C C . GLU A 1 173 ? -16.125 -19.594 -10.898 1 93.69 173 GLU A C 1
ATOM 1343 O O . GLU A 1 173 ? -15.289 -19.375 -11.789 1 93.69 173 GLU A O 1
ATOM 1348 N N . ILE A 1 174 ? -15.781 -19.844 -9.672 1 93.5 174 ILE A N 1
ATOM 1349 C CA . ILE A 1 174 ? -14.391 -19.75 -9.227 1 93.5 174 ILE A CA 1
ATOM 1350 C C . ILE A 1 174 ? -13.617 -20.984 -9.672 1 93.5 174 ILE A C 1
ATOM 1352 O O . ILE A 1 174 ? -13.984 -22.109 -9.32 1 93.5 174 ILE A O 1
ATOM 1356 N N . ILE A 1 175 ? -12.641 -20.734 -10.375 1 89.19 175 ILE A N 1
ATOM 1357 C CA . ILE A 1 175 ? -11.789 -21.812 -10.867 1 89.19 175 ILE A CA 1
ATOM 1358 C C . ILE A 1 175 ? -10.586 -21.969 -9.938 1 89.19 175 ILE A C 1
ATOM 1360 O O . ILE A 1 175 ? -10.109 -23.094 -9.727 1 89.19 175 ILE A O 1
ATOM 1364 N N . HIS A 1 176 ? -10.117 -20.906 -9.492 1 88.06 176 HIS A N 1
ATOM 1365 C CA . HIS A 1 176 ? -8.977 -20.906 -8.586 1 88.06 176 HIS A CA 1
ATOM 1366 C C . HIS A 1 176 ? -8.992 -19.672 -7.68 1 88.06 176 HIS A C 1
ATOM 1368 O O . HIS A 1 176 ? -9.508 -18.625 -8.062 1 88.06 176 HIS A O 1
ATOM 1374 N N . CYS A 1 177 ? -8.492 -19.859 -6.527 1 90.75 177 CYS A N 1
ATOM 1375 C CA . CYS A 1 177 ? -8.281 -18.734 -5.625 1 90.75 177 CYS A CA 1
ATOM 1376 C C . CYS A 1 177 ? -7.133 -19.016 -4.66 1 90.75 177 CYS A C 1
ATOM 1378 O O . CYS A 1 177 ? -6.742 -20.172 -4.473 1 90.75 177 CYS A O 1
ATOM 1380 N N . ASN A 1 178 ? -6.527 -18.031 -4.199 1 88.81 178 ASN A N 1
ATOM 1381 C CA . ASN A 1 178 ? -5.434 -18.25 -3.26 1 88.81 178 ASN A CA 1
ATOM 1382 C C . ASN A 1 178 ? -5.914 -18.188 -1.812 1 88.81 178 ASN A C 1
ATOM 1384 O O . ASN A 1 178 ? -7.082 -17.906 -1.554 1 88.81 178 ASN A O 1
ATOM 1388 N N . HIS A 1 179 ? -5.035 -18.5 -0.94 1 88.12 179 HIS A N 1
ATOM 1389 C CA . HIS A 1 179 ? -5.355 -18.578 0.48 1 88.12 179 HIS A CA 1
ATOM 1390 C C . HIS A 1 179 ? -5.797 -17.219 1.027 1 88.12 179 HIS A C 1
ATOM 1392 O O . HIS A 1 179 ? -6.672 -17.156 1.893 1 88.12 179 HIS A O 1
ATOM 1398 N N . ARG A 1 180 ? -5.266 -16.188 0.58 1 88.12 180 ARG A N 1
ATOM 1399 C CA . ARG A 1 180 ? -5.602 -14.852 1.062 1 88.12 180 ARG A CA 1
ATOM 1400 C C . ARG A 1 180 ? -7.059 -14.508 0.758 1 88.12 180 ARG A C 1
ATOM 1402 O O . ARG A 1 180 ? -7.742 -13.906 1.586 1 88.12 180 ARG A O 1
ATOM 1409 N N . PHE A 1 181 ? -7.477 -14.844 -0.369 1 92.06 181 PHE A N 1
ATOM 1410 C CA . PHE A 1 181 ? -8.875 -14.633 -0.729 1 92.06 181 PHE A CA 1
ATOM 1411 C C . PHE A 1 181 ? -9.797 -15.367 0.236 1 92.06 181 PHE A C 1
ATOM 1413 O O . PHE A 1 181 ? -10.766 -14.789 0.731 1 92.06 181 PHE A O 1
ATOM 1420 N N . GLU A 1 182 ? -9.375 -16.562 0.454 1 89.88 182 GLU A N 1
ATOM 1421 C CA . GLU A 1 182 ? -10.164 -17.375 1.381 1 89.88 182 GLU A CA 1
ATOM 1422 C C . GLU A 1 182 ? -10.195 -16.75 2.77 1 89.88 182 GLU A C 1
ATOM 1424 O O . GLU A 1 182 ? -11.242 -16.734 3.43 1 89.88 182 GLU A O 1
ATOM 1429 N N . ASN A 1 183 ? -9.133 -16.203 3.188 1 87.19 183 ASN A N 1
ATOM 1430 C CA . ASN A 1 183 ? -9.023 -15.586 4.504 1 87.19 183 ASN A CA 1
ATOM 1431 C C . ASN A 1 183 ? -9.82 -14.289 4.578 1 87.19 183 ASN A C 1
ATOM 1433 O O . ASN A 1 183 ? -10.469 -14.008 5.59 1 87.19 183 ASN A O 1
ATOM 1437 N N . TYR A 1 184 ? -9.719 -13.477 3.51 1 85.44 184 TYR A N 1
ATOM 1438 C CA . TYR A 1 184 ? -10.43 -12.203 3.475 1 85.44 184 TYR A CA 1
ATOM 1439 C C . TYR A 1 184 ? -11.93 -12.414 3.627 1 85.44 184 TYR A C 1
ATOM 1441 O O . TYR A 1 184 ? -12.602 -11.633 4.305 1 85.44 184 TYR A O 1
ATOM 1449 N N . PHE A 1 185 ? -12.383 -13.438 3.057 1 87.06 185 PHE A N 1
ATOM 1450 C CA . PHE A 1 185 ? -13.828 -13.609 3.012 1 87.06 185 PHE A CA 1
ATOM 1451 C C . PHE A 1 185 ? -14.258 -14.805 3.861 1 87.06 185 PHE A C 1
ATOM 1453 O O . PHE A 1 185 ? -15.414 -15.242 3.793 1 87.06 185 PHE A O 1
ATOM 1460 N N . LYS A 1 186 ? -13.219 -15.398 4.656 1 82.31 186 LYS A N 1
ATOM 1461 C CA . LYS A 1 186 ? -13.422 -16.453 5.637 1 82.31 186 LYS A CA 1
ATOM 1462 C C . LYS A 1 186 ? -14.211 -17.625 5.039 1 82.31 186 LYS A C 1
ATOM 1464 O O . LYS A 1 186 ? -15.219 -18.047 5.602 1 82.31 186 LYS A O 1
ATOM 1469 N N . ILE A 1 187 ? -13.773 -18 4.004 1 81.75 187 ILE A N 1
ATOM 1470 C CA . ILE A 1 187 ? -14.414 -19.109 3.303 1 81.75 187 ILE A CA 1
ATOM 1471 C C . ILE A 1 187 ? -13.93 -20.438 3.883 1 81.75 187 ILE A C 1
ATOM 1473 O O . ILE A 1 187 ? -12.727 -20.703 3.908 1 81.75 187 ILE A O 1
ATOM 1477 N N . GLU A 1 188 ? -14.758 -21.125 4.488 1 72.44 188 GLU A N 1
ATOM 1478 C CA . GLU A 1 188 ? -14.414 -22.406 5.129 1 72.44 188 GLU A CA 1
ATOM 1479 C C . GLU A 1 188 ? -14.711 -23.578 4.207 1 72.44 188 GLU A C 1
ATOM 1481 O O . GLU A 1 188 ? -14.156 -24.672 4.391 1 72.44 188 GLU A O 1
ATOM 1486 N N . GLU A 1 189 ? -15.633 -23.328 3.242 1 71.12 189 GLU A N 1
ATOM 1487 C CA . GLU A 1 189 ? -16.062 -24.422 2.385 1 71.12 189 GLU A CA 1
ATOM 1488 C C . GLU A 1 189 ? -15.289 -24.438 1.074 1 71.12 189 GLU A C 1
ATOM 1490 O O . GLU A 1 189 ? -14.422 -23.594 0.85 1 71.12 189 GLU A O 1
ATOM 1495 N N . LYS A 1 190 ? -15.562 -25.5 0.383 1 80.31 190 LYS A N 1
ATOM 1496 C CA . LYS A 1 190 ? -14.961 -25.641 -0.938 1 80.31 190 LYS A CA 1
ATOM 1497 C C . LYS A 1 190 ? -15.391 -24.5 -1.862 1 80.31 190 LYS A C 1
ATOM 1499 O O . LYS A 1 190 ? -16.578 -24.344 -2.141 1 80.31 190 LYS A O 1
ATOM 1504 N N . VAL A 1 191 ? -14.461 -23.625 -2.244 1 85.81 191 VAL A N 1
ATOM 1505 C CA . VAL A 1 191 ? -14.727 -22.391 -2.965 1 85.81 191 VAL A CA 1
ATOM 1506 C C . VAL A 1 191 ? -14.633 -22.641 -4.469 1 85.81 191 VAL A C 1
ATOM 1508 O O . VAL A 1 191 ? -15.367 -22.031 -5.25 1 85.81 191 VAL A O 1
ATOM 1511 N N . ILE A 1 192 ? -13.961 -23.703 -4.785 1 88.25 192 ILE A N 1
ATOM 1512 C CA . ILE A 1 192 ? -13.742 -23.953 -6.207 1 88.25 192 ILE A CA 1
ATOM 1513 C C . ILE A 1 192 ? -15.023 -24.5 -6.832 1 88.25 192 ILE A C 1
ATOM 1515 O O . ILE A 1 192 ? -15.641 -25.422 -6.297 1 88.25 192 ILE A O 1
ATOM 1519 N N . GLY A 1 193 ? -15.438 -23.984 -7.844 1 89.5 193 GLY A N 1
ATOM 1520 C CA . GLY A 1 193 ? -16.641 -24.406 -8.539 1 89.5 193 GLY A CA 1
ATOM 1521 C C . GLY A 1 193 ? -17.875 -23.609 -8.156 1 89.5 193 GLY A C 1
ATOM 1522 O O . GLY A 1 193 ? -18.875 -23.625 -8.867 1 89.5 193 GLY A O 1
ATOM 1523 N N . GLN A 1 194 ? -17.797 -22.828 -7.129 1 91.62 194 GLN A N 1
ATOM 1524 C CA . GLN A 1 194 ? -18.906 -22.016 -6.684 1 91.62 194 GLN A CA 1
ATOM 1525 C C . GLN A 1 194 ? -18.969 -20.688 -7.445 1 91.62 194 GLN A C 1
ATOM 1527 O O . GLN A 1 194 ? -17.922 -20.188 -7.898 1 91.62 194 GLN A O 1
ATOM 1532 N N . HIS A 1 195 ? -20.203 -20.25 -7.555 1 93.62 195 HIS A N 1
ATOM 1533 C CA . HIS A 1 195 ? -20.359 -18.938 -8.164 1 93.62 195 HIS A CA 1
ATOM 1534 C C . HIS A 1 195 ? -19.891 -17.828 -7.234 1 93.62 195 HIS A C 1
ATOM 1536 O O . HIS A 1 195 ? -20.219 -17.828 -6.047 1 93.62 195 HIS A O 1
ATOM 1542 N N . ILE A 1 196 ? -19.141 -16.906 -7.672 1 93.88 196 ILE A N 1
ATOM 1543 C CA . ILE A 1 196 ? -18.484 -15.883 -6.863 1 93.88 196 ILE A CA 1
ATOM 1544 C C . ILE A 1 196 ? -19.531 -15.047 -6.141 1 93.88 196 ILE A C 1
ATOM 1546 O O . ILE A 1 196 ? -19.312 -14.586 -5.016 1 93.88 196 ILE A O 1
ATOM 1550 N N . GLU A 1 197 ? -20.672 -14.836 -6.73 1 91.62 197 GLU A N 1
ATOM 1551 C CA . GLU A 1 197 ? -21.719 -14.008 -6.152 1 91.62 197 GLU A CA 1
ATOM 1552 C C . GLU A 1 197 ? -22.344 -14.68 -4.926 1 91.62 197 GLU A C 1
ATOM 1554 O O . GLU A 1 197 ? -22.938 -14.008 -4.082 1 91.62 197 GLU A O 1
ATOM 1559 N N . LYS A 1 198 ? -22.219 -15.969 -4.887 1 89.25 198 LYS A N 1
ATOM 1560 C CA . LYS A 1 198 ? -22.703 -16.688 -3.705 1 89.25 198 LYS A CA 1
ATOM 1561 C C . LYS A 1 198 ? -21.797 -16.422 -2.506 1 89.25 198 LYS A C 1
ATOM 1563 O O . LYS A 1 198 ? -22.25 -16.453 -1.359 1 89.25 198 LYS A O 1
ATOM 1568 N N . ILE A 1 199 ? -20.578 -16.188 -2.861 1 88.5 199 ILE A N 1
ATOM 1569 C CA . ILE A 1 199 ? -19.594 -15.945 -1.815 1 88.5 199 ILE A CA 1
ATOM 1570 C C . ILE A 1 199 ? -19.578 -14.461 -1.453 1 88.5 199 ILE A C 1
ATOM 1572 O O . ILE A 1 199 ? -19.531 -14.109 -0.273 1 88.5 199 ILE A O 1
ATOM 1576 N N . ILE A 1 200 ? -19.578 -13.672 -2.502 1 89.88 200 ILE A N 1
ATOM 1577 C CA . ILE A 1 200 ? -19.547 -12.227 -2.334 1 89.88 200 ILE A CA 1
ATOM 1578 C C . ILE A 1 200 ? -20.734 -11.594 -3.057 1 89.88 200 ILE A C 1
ATOM 1580 O O . ILE A 1 200 ? -20.656 -11.312 -4.254 1 89.88 200 ILE A O 1
ATOM 1584 N N . ASP A 1 201 ? -21.656 -11.273 -2.312 1 87.62 201 ASP A N 1
ATOM 1585 C CA . ASP A 1 201 ? -22.797 -10.562 -2.879 1 87.62 201 ASP A CA 1
ATOM 1586 C C . ASP A 1 201 ? -22.562 -9.055 -2.865 1 87.62 201 ASP A C 1
ATOM 1588 O O . ASP A 1 201 ? -22.781 -8.398 -1.846 1 87.62 201 ASP A O 1
ATOM 1592 N N . HIS A 1 202 ? -22.109 -8.531 -3.922 1 86 202 HIS A N 1
ATOM 1593 C CA . HIS A 1 202 ? -21.75 -7.125 -4.047 1 86 202 HIS A CA 1
ATOM 1594 C C . HIS A 1 202 ? -22.062 -6.594 -5.441 1 86 202 HIS A C 1
ATOM 1596 O O . HIS A 1 202 ? -21.844 -7.285 -6.438 1 86 202 HIS A O 1
ATOM 1602 N N . PRO A 1 203 ? -22.578 -5.426 -5.535 1 82.62 203 PRO A N 1
ATOM 1603 C CA . PRO A 1 203 ? -22.953 -4.855 -6.832 1 82.62 203 PRO A CA 1
ATOM 1604 C C . PRO A 1 203 ? -21.781 -4.785 -7.809 1 82.62 203 PRO A C 1
ATOM 1606 O O . PRO A 1 203 ? -21.969 -4.996 -9.008 1 82.62 203 PRO A O 1
ATOM 1609 N N . LEU A 1 204 ? -20.688 -4.461 -7.332 1 85.44 204 LEU A N 1
ATOM 1610 C CA . LEU A 1 204 ? -19.516 -4.352 -8.211 1 85.44 204 LEU A CA 1
ATOM 1611 C C . LEU A 1 204 ? -19.188 -5.703 -8.828 1 85.44 204 LEU A C 1
ATOM 1613 O O . LEU A 1 204 ? -18.75 -5.766 -9.984 1 85.44 204 LEU A O 1
ATOM 1617 N N . ILE A 1 205 ? -19.297 -6.734 -8.078 1 89.38 205 ILE A N 1
ATOM 1618 C CA . ILE A 1 205 ? -19.031 -8.078 -8.586 1 89.38 205 ILE A CA 1
ATOM 1619 C C . ILE A 1 205 ? -20.047 -8.43 -9.664 1 89.38 205 ILE A C 1
ATOM 1621 O O . ILE A 1 205 ? -19.688 -9 -10.695 1 89.38 205 ILE A O 1
ATOM 1625 N N . HIS A 1 206 ? -21.25 -8.055 -9.422 1 88.25 206 HIS A N 1
ATOM 1626 C CA . HIS A 1 206 ? -22.297 -8.273 -10.406 1 88.25 206 HIS A CA 1
ATOM 1627 C C . HIS A 1 206 ? -21.984 -7.559 -11.719 1 88.25 206 HIS A C 1
ATOM 1629 O O . HIS A 1 206 ? -22.172 -8.117 -12.797 1 88.25 206 HIS A O 1
ATOM 1635 N N . GLU A 1 207 ? -21.578 -6.367 -11.594 1 86.88 207 GLU A N 1
ATOM 1636 C CA . GLU A 1 207 ? -21.219 -5.57 -12.766 1 86.88 207 GLU A CA 1
ATOM 1637 C C . GLU A 1 207 ? -20.078 -6.203 -13.539 1 86.88 207 GLU A C 1
ATOM 1639 O O . GLU A 1 207 ? -20.078 -6.203 -14.773 1 86.88 207 GLU A O 1
ATOM 1644 N N . ILE A 1 208 ? -19.156 -6.719 -12.844 1 87.12 208 ILE A N 1
ATOM 1645 C CA . ILE A 1 208 ? -17.984 -7.316 -13.461 1 87.12 208 ILE A CA 1
ATOM 1646 C C . ILE A 1 208 ? -18.391 -8.555 -14.258 1 87.12 208 ILE A C 1
ATOM 1648 O O . ILE A 1 208 ? -17.906 -8.758 -15.383 1 87.12 208 ILE A O 1
ATOM 1652 N N . ILE A 1 209 ? -19.234 -9.328 -13.688 1 86.88 209 ILE A N 1
ATOM 1653 C CA . ILE A 1 209 ? -19.688 -10.555 -14.344 1 86.88 209 ILE A CA 1
ATOM 1654 C C . ILE A 1 209 ? -20.516 -10.203 -15.578 1 86.88 209 ILE A C 1
ATOM 1656 O O . ILE A 1 209 ? -20.375 -10.828 -16.625 1 86.88 209 ILE A O 1
ATOM 1660 N N . LEU A 1 210 ? -21.297 -9.227 -15.461 1 85.25 210 LEU A N 1
ATOM 1661 C CA . LEU A 1 210 ? -22.25 -8.875 -16.5 1 85.25 210 LEU A CA 1
ATOM 1662 C C . LEU A 1 210 ? -21.547 -8.164 -17.656 1 85.25 210 LEU A C 1
ATOM 1664 O O . LEU A 1 210 ? -21.828 -8.453 -18.828 1 85.25 210 LEU A O 1
ATOM 1668 N N . PHE A 1 211 ? -20.656 -7.238 -17.359 1 83.75 211 PHE A N 1
ATOM 1669 C CA . PHE A 1 211 ? -20.125 -6.371 -18.406 1 83.75 211 PHE A CA 1
ATOM 1670 C C . PHE A 1 211 ? -18.688 -6.77 -18.766 1 83.75 211 PHE A C 1
ATOM 1672 O O . PHE A 1 211 ? -18.172 -6.359 -19.812 1 83.75 211 PHE A O 1
ATOM 1679 N N . ARG A 1 212 ? -18.094 -7.547 -18.031 1 80.5 212 ARG A N 1
ATOM 1680 C CA . ARG A 1 212 ? -16.75 -8.047 -18.25 1 80.5 212 ARG A CA 1
ATOM 1681 C C . ARG A 1 212 ? -15.781 -6.898 -18.516 1 80.5 212 ARG A C 1
ATOM 1683 O O . ARG A 1 212 ? -14.984 -6.953 -19.453 1 80.5 212 ARG A O 1
ATOM 1690 N N . ARG A 1 213 ? -15.914 -5.852 -17.781 1 82.19 213 ARG A N 1
ATOM 1691 C CA . ARG A 1 213 ? -15.016 -4.707 -17.906 1 82.19 213 ARG A CA 1
ATOM 1692 C C . ARG A 1 213 ? -13.828 -4.84 -16.953 1 82.19 213 ARG A C 1
ATOM 1694 O O . ARG A 1 213 ? -13.93 -5.469 -15.898 1 82.19 213 ARG A O 1
ATOM 1701 N N . ASN A 1 214 ? -12.703 -4.309 -17.406 1 86.31 214 ASN A N 1
ATOM 1702 C CA . ASN A 1 214 ? -11.531 -4.25 -16.547 1 86.31 214 ASN A CA 1
ATOM 1703 C C . ASN A 1 214 ? -11.594 -3.066 -15.594 1 86.31 214 ASN A C 1
ATOM 1705 O O . ASN A 1 214 ? -12.055 -1.983 -15.961 1 86.31 214 ASN A O 1
ATOM 1709 N N . TYR A 1 215 ? -11.43 -3.301 -14.344 1 82.81 215 TYR A N 1
ATOM 1710 C CA . TYR A 1 215 ? -11.352 -2.268 -13.32 1 82.81 215 TYR A CA 1
ATOM 1711 C C . TYR A 1 215 ? -10.008 -2.305 -12.609 1 82.81 215 TYR A C 1
ATOM 1713 O O . TYR A 1 215 ? -9.414 -3.375 -12.445 1 82.81 215 TYR A O 1
ATOM 1721 N N . SER A 1 216 ? -9.523 -1.116 -12.352 1 82.38 216 SER A N 1
ATOM 1722 C CA . SER A 1 216 ? -8.312 -1.031 -11.539 1 82.38 216 SER A CA 1
ATOM 1723 C C . SER A 1 216 ? -8.555 -0.228 -10.266 1 82.38 216 SER A C 1
ATOM 1725 O O . SER A 1 216 ? -9.016 0.917 -10.328 1 82.38 216 SER A O 1
ATOM 1727 N N . LEU A 1 217 ? -8.281 -0.909 -9.102 1 79.31 217 LEU A N 1
ATOM 1728 C CA . LEU A 1 217 ? -8.266 -0.286 -7.785 1 79.31 217 LEU A CA 1
ATOM 1729 C C . LEU A 1 217 ? -9.594 0.406 -7.496 1 79.31 217 LEU A C 1
ATOM 1731 O O . LEU A 1 217 ? -9.625 1.584 -7.133 1 79.31 217 LEU A O 1
ATOM 1735 N N . LYS A 1 218 ? -10.633 -0.252 -7.668 1 78.31 218 LYS A N 1
ATOM 1736 C CA . LYS A 1 218 ? -11.938 0.239 -7.238 1 78.31 218 LYS A CA 1
ATOM 1737 C C . LYS A 1 218 ? -12.164 -0.016 -5.754 1 78.31 218 LYS A C 1
ATOM 1739 O O . LYS A 1 218 ? -11.852 -1.097 -5.25 1 78.31 218 LYS A O 1
ATOM 1744 N N . LEU A 1 219 ? -12.555 1.034 -5.125 1 73.81 219 LEU A N 1
ATOM 1745 C CA . LEU A 1 219 ? -12.844 0.879 -3.705 1 73.81 219 LEU A CA 1
ATOM 1746 C C . LEU A 1 219 ? -13.883 -0.216 -3.479 1 73.81 219 LEU A C 1
ATOM 1748 O O . LEU A 1 219 ? -14.867 -0.303 -4.211 1 73.81 219 LEU A O 1
ATOM 1752 N N . PHE A 1 220 ? -13.617 -1.127 -2.537 1 79.38 220 PHE A N 1
ATOM 1753 C CA . PHE A 1 220 ? -14.445 -2.299 -2.293 1 79.38 220 PHE A CA 1
ATOM 1754 C C . PHE A 1 220 ? -14.617 -2.539 -0.799 1 79.38 220 PHE A C 1
ATOM 1756 O O . PHE A 1 220 ? -13.633 -2.705 -0.074 1 79.38 220 PHE A O 1
ATOM 1763 N N . TYR A 1 221 ? -15.852 -2.434 -0.384 1 73.69 221 TYR A N 1
ATOM 1764 C CA . TYR A 1 221 ? -16.203 -2.74 0.998 1 73.69 221 TYR A CA 1
ATOM 1765 C C . TYR A 1 221 ? -17.219 -3.869 1.064 1 73.69 221 TYR A C 1
ATOM 1767 O O . TYR A 1 221 ? -18.234 -3.84 0.36 1 73.69 221 TYR A O 1
ATOM 1775 N N . TYR A 1 222 ? -16.844 -4.863 1.816 1 78.5 222 TYR A N 1
ATOM 1776 C CA . TYR A 1 222 ? -17.734 -6.012 1.969 1 78.5 222 TYR A CA 1
ATOM 1777 C C . TYR A 1 222 ? -17.844 -6.426 3.432 1 78.5 222 TYR A C 1
ATOM 1779 O O . TYR A 1 222 ? -16.828 -6.527 4.129 1 78.5 222 TYR A O 1
ATOM 1787 N N . GLU A 1 223 ? -19.031 -6.34 3.957 1 70.25 223 GLU A N 1
ATOM 1788 C CA . GLU A 1 223 ? -19.266 -6.758 5.336 1 70.25 223 GLU A CA 1
ATOM 1789 C C . GLU A 1 223 ? -20.234 -7.926 5.402 1 70.25 223 GLU A C 1
ATOM 1791 O O . GLU A 1 223 ? -21.312 -7.875 4.805 1 70.25 223 GLU A O 1
ATOM 1796 N N . GLN A 1 224 ? -19.797 -9.047 5.695 1 64.06 224 GLN A N 1
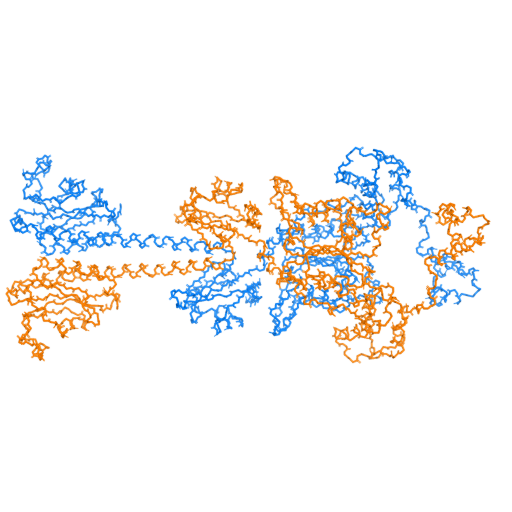ATOM 1797 C CA . GLN A 1 224 ? -20.672 -10.172 5.977 1 64.06 224 GLN A CA 1
ATOM 1798 C C . GLN A 1 224 ? -20.516 -10.656 7.418 1 64.06 224 GLN A C 1
ATOM 1800 O O . GLN A 1 224 ? -19.438 -11.133 7.797 1 64.06 224 GLN A O 1
ATOM 1805 N N . LYS A 1 225 ? -21.484 -10.766 8.109 1 58.09 225 LYS A N 1
ATOM 1806 C CA . LYS A 1 225 ? -21.578 -11.219 9.5 1 58.09 225 LYS A CA 1
ATOM 1807 C C . LYS A 1 225 ? -20.438 -10.656 10.336 1 58.09 225 LYS A C 1
ATOM 1809 O O . LYS A 1 225 ? -20.312 -9.438 10.469 1 58.09 225 LYS A O 1
ATOM 1814 N N . GLN A 1 226 ? -19.438 -11.617 10.609 1 57.5 226 GLN A N 1
ATOM 1815 C CA . GLN A 1 226 ? -18.391 -11.281 11.57 1 57.5 226 GLN A CA 1
ATOM 1816 C C . GLN A 1 226 ? -17.094 -10.891 10.859 1 57.5 226 GLN A C 1
ATOM 1818 O O . GLN A 1 226 ? -16.078 -10.625 11.5 1 57.5 226 GLN A O 1
ATOM 1823 N N . HIS A 1 227 ? -17.234 -10.734 9.398 1 64.75 227 HIS A N 1
ATOM 1824 C CA . HIS A 1 227 ? -15.969 -10.391 8.766 1 64.75 227 HIS A CA 1
ATOM 1825 C C . HIS A 1 227 ? -16.156 -9.281 7.73 1 64.75 227 HIS A C 1
ATOM 1827 O O . HIS A 1 227 ? -17.219 -9.164 7.129 1 64.75 227 HIS A O 1
ATOM 1833 N N . SER A 1 228 ? -15.25 -8.336 7.816 1 72.12 228 SER A N 1
ATOM 1834 C CA . SER A 1 228 ? -15.32 -7.207 6.891 1 72.12 228 SER A CA 1
ATOM 1835 C C . SER A 1 228 ? -14.039 -7.082 6.074 1 72.12 228 SER A C 1
ATOM 1837 O O . SER A 1 228 ? -12.961 -7.477 6.531 1 72.12 228 SER A O 1
ATOM 1839 N N . PHE A 1 229 ? -14.242 -6.938 4.832 1 81.44 229 PHE A N 1
ATOM 1840 C CA . PHE A 1 229 ? -13.125 -6.598 3.957 1 81.44 229 PHE A CA 1
ATOM 1841 C C . PHE A 1 229 ? -13.227 -5.148 3.492 1 81.44 229 PHE A C 1
ATOM 1843 O O . PHE A 1 229 ? -14.297 -4.699 3.08 1 81.44 229 PHE A O 1
ATOM 1850 N N . TYR A 1 230 ? -12.141 -4.469 3.707 1 76 230 TYR A N 1
ATOM 1851 C CA . TYR A 1 230 ? -12.047 -3.088 3.244 1 76 230 TYR A CA 1
ATOM 1852 C C . TYR A 1 230 ? -10.773 -2.869 2.441 1 76 230 TYR A C 1
ATOM 1854 O O . TYR A 1 230 ? -9.664 -3.082 2.947 1 76 230 TYR A O 1
ATOM 1862 N N . GLY A 1 231 ? -11.008 -2.467 1.186 1 80.44 231 GLY A N 1
ATOM 1863 C CA . GLY A 1 231 ? -9.852 -2.268 0.323 1 80.44 231 GLY A CA 1
ATOM 1864 C C . GLY A 1 231 ? -10.227 -1.964 -1.114 1 80.44 231 GLY A C 1
ATOM 1865 O O . GLY A 1 231 ? -11.133 -1.165 -1.37 1 80.44 231 GLY A O 1
ATOM 1866 N N . PHE A 1 232 ? -9.43 -2.605 -2.004 1 82.25 232 PHE A N 1
ATOM 1867 C CA . PHE A 1 232 ? -9.602 -2.316 -3.424 1 82.25 232 PHE A CA 1
ATOM 1868 C C . PHE A 1 232 ? -9.82 -3.6 -4.215 1 82.25 232 PHE A C 1
ATOM 1870 O O . PHE A 1 232 ? -9.273 -4.648 -3.867 1 82.25 232 PHE A O 1
ATOM 1877 N N . LEU A 1 233 ? -10.648 -3.479 -5.238 1 88.12 233 LEU A N 1
ATOM 1878 C CA . LEU A 1 233 ? -10.891 -4.574 -6.172 1 88.12 233 LEU A CA 1
ATOM 1879 C C . LEU A 1 233 ? -10.422 -4.207 -7.578 1 88.12 233 LEU A C 1
ATOM 1881 O O . LEU A 1 233 ? -10.711 -3.107 -8.062 1 88.12 233 LEU A O 1
ATOM 1885 N N . SER A 1 234 ? -9.648 -4.98 -8.133 1 87.94 234 SER A N 1
ATOM 1886 C CA . SER A 1 234 ? -9.281 -4.891 -9.547 1 87.94 234 SER A CA 1
ATOM 1887 C C . SER A 1 234 ? -9.719 -6.133 -10.312 1 87.94 234 SER A C 1
ATOM 1889 O O . SER A 1 234 ? -9.805 -7.223 -9.742 1 87.94 234 SER A O 1
ATOM 1891 N N . CYS A 1 235 ? -10.117 -5.973 -11.555 1 91.62 235 CYS A N 1
ATOM 1892 C CA . CYS A 1 235 ? -10.516 -7.094 -12.398 1 91.62 235 CYS A CA 1
ATOM 1893 C C . CYS A 1 235 ? -9.883 -6.988 -13.781 1 91.62 235 CYS A C 1
ATOM 1895 O O . CYS A 1 235 ? -9.836 -5.902 -14.367 1 91.62 235 CYS A O 1
ATOM 1897 N N . ARG A 1 236 ? -9.352 -8.062 -14.273 1 88.75 236 ARG A N 1
ATOM 1898 C CA . ARG A 1 236 ? -8.742 -8.133 -15.594 1 88.75 236 ARG A CA 1
ATOM 1899 C C . ARG A 1 236 ? -9.164 -9.406 -16.328 1 88.75 236 ARG A C 1
ATOM 1901 O O . ARG A 1 236 ? -9.117 -10.5 -15.766 1 88.75 236 ARG A O 1
ATOM 1908 N N . ASN A 1 237 ? -9.555 -9.234 -17.516 1 88.69 237 ASN A N 1
ATOM 1909 C CA . ASN A 1 237 ? -9.898 -10.391 -18.344 1 88.69 237 ASN A CA 1
ATOM 1910 C C . ASN A 1 237 ? -8.656 -11.078 -18.891 1 88.69 237 ASN A C 1
ATOM 1912 O O . ASN A 1 237 ? -7.703 -10.414 -19.312 1 88.69 237 ASN A O 1
ATOM 1916 N N . ILE A 1 238 ? -8.672 -12.328 -18.797 1 85 238 ILE A N 1
ATOM 1917 C CA . ILE A 1 238 ? -7.543 -13.117 -19.266 1 85 238 ILE A CA 1
ATOM 1918 C C . ILE A 1 238 ? -7.93 -13.844 -20.562 1 85 238 ILE A C 1
ATOM 1920 O O . ILE A 1 238 ? -8.961 -14.523 -20.609 1 85 238 ILE A O 1
ATOM 1924 N N . THR A 1 239 ? -7.059 -13.664 -21.578 1 82.38 239 THR A N 1
ATOM 1925 C CA . THR A 1 239 ? -7.242 -14.352 -22.844 1 82.38 239 THR A CA 1
ATOM 1926 C C . THR A 1 239 ? -6.09 -15.32 -23.109 1 82.38 239 THR A C 1
ATOM 1928 O O . THR A 1 239 ? -4.934 -15.008 -22.828 1 82.38 239 THR A O 1
ATOM 1931 N N . ILE A 1 240 ? -6.43 -16.547 -23.391 1 77.38 240 ILE A N 1
ATOM 1932 C CA . ILE A 1 240 ? -5.441 -17.531 -23.781 1 77.38 240 ILE A CA 1
ATOM 1933 C C . ILE A 1 240 ? -5.66 -17.922 -25.25 1 77.38 240 ILE A C 1
ATOM 1935 O O . ILE A 1 240 ? -6.734 -18.406 -25.609 1 77.38 240 ILE A O 1
ATOM 1939 N N . ASN A 1 241 ? -4.66 -17.75 -26 1 75.62 241 ASN A N 1
ATOM 1940 C CA . ASN A 1 241 ? -4.73 -18.047 -27.422 1 75.62 241 ASN A CA 1
ATOM 1941 C C . ASN A 1 241 ? -5.922 -17.375 -28.094 1 75.62 241 ASN A C 1
ATOM 1943 O O . ASN A 1 241 ? -6.652 -18 -28.859 1 75.62 241 ASN A O 1
ATOM 1947 N N . GLY A 1 242 ? -6.309 -16.109 -27.625 1 75.75 242 GLY A N 1
ATOM 1948 C CA . GLY A 1 242 ? -7.34 -15.297 -28.25 1 75.75 242 GLY A CA 1
ATOM 1949 C C . GLY A 1 242 ? -8.727 -15.555 -27.672 1 75.75 242 GLY A C 1
ATOM 1950 O O . GLY A 1 242 ? -9.688 -14.867 -28.031 1 75.75 242 GLY A O 1
ATOM 1951 N N . VAL A 1 243 ? -8.836 -16.656 -26.922 1 79.75 243 VAL A N 1
ATOM 1952 C CA . VAL A 1 243 ? -10.133 -16.984 -26.344 1 79.75 243 VAL A CA 1
ATOM 1953 C C . VAL A 1 243 ? -10.188 -16.5 -24.891 1 79.75 243 VAL A C 1
ATOM 1955 O O . VAL A 1 243 ? -9.219 -16.625 -24.141 1 79.75 243 VAL A O 1
ATOM 1958 N N . ASN A 1 244 ? -11.297 -15.906 -24.609 1 82.31 244 ASN A N 1
ATOM 1959 C CA . ASN A 1 244 ? -11.492 -15.477 -23.234 1 82.31 244 ASN A CA 1
ATOM 1960 C C . ASN A 1 244 ? -11.539 -16.672 -22.266 1 82.31 244 ASN A C 1
ATOM 1962 O O . ASN A 1 244 ? -12.406 -17.531 -22.391 1 82.31 244 ASN A O 1
ATOM 1966 N N . TYR A 1 245 ? -10.688 -16.719 -21.453 1 82.12 245 TYR A N 1
ATOM 1967 C CA . TYR A 1 245 ? -10.555 -17.844 -20.531 1 82.12 245 TYR A CA 1
ATOM 1968 C C . TYR A 1 245 ? -11.242 -17.531 -19.203 1 82.12 245 TYR A C 1
ATOM 1970 O O . TYR A 1 245 ? -11.805 -18.438 -18.562 1 82.12 245 TYR A O 1
ATOM 1978 N N . GLY A 1 246 ? -11.141 -16.25 -18.828 1 89.12 246 GLY A N 1
ATOM 1979 C CA . GLY A 1 246 ? -11.75 -15.867 -17.578 1 89.12 246 GLY A CA 1
ATOM 1980 C C . GLY A 1 246 ? -11.312 -14.5 -17.094 1 89.12 246 GLY A C 1
ATOM 1981 O O . GLY A 1 246 ? -10.812 -13.688 -17.875 1 89.12 246 GLY A O 1
ATOM 1982 N N . THR A 1 247 ? -11.742 -14.25 -15.844 1 91.62 247 THR A N 1
ATOM 1983 C CA . THR A 1 247 ? -11.453 -12.953 -15.25 1 91.62 247 THR A CA 1
ATOM 1984 C C . THR A 1 247 ? -10.734 -13.117 -13.914 1 91.62 247 THR A C 1
ATOM 1986 O O . THR A 1 247 ? -11.125 -13.945 -13.086 1 91.62 247 THR A O 1
ATOM 1989 N N . LEU A 1 248 ? -9.656 -12.398 -13.836 1 91.94 248 LEU A N 1
ATOM 1990 C CA . LEU A 1 248 ? -8.938 -12.391 -12.562 1 91.94 248 LEU A CA 1
ATOM 1991 C C . LEU A 1 248 ? -9.414 -11.25 -11.672 1 91.94 248 LEU A C 1
ATOM 1993 O O . LEU A 1 248 ? -9.43 -10.086 -12.094 1 91.94 248 LEU A O 1
ATOM 1997 N N . LEU A 1 249 ? -9.859 -11.562 -10.484 1 93.31 249 LEU A N 1
ATOM 1998 C CA . LEU A 1 249 ? -10.195 -10.586 -9.453 1 93.31 249 LEU A CA 1
ATOM 1999 C C . LEU A 1 249 ? -9.078 -10.469 -8.422 1 93.31 249 LEU A C 1
ATOM 2001 O O . LEU A 1 249 ? -8.594 -11.484 -7.91 1 93.31 249 LEU A O 1
ATOM 2005 N N . THR A 1 250 ? -8.641 -9.273 -8.164 1 91.81 250 THR A N 1
ATOM 2006 C CA . THR A 1 250 ? -7.609 -9.023 -7.168 1 91.81 250 THR A CA 1
ATOM 2007 C C . THR A 1 250 ? -8.141 -8.117 -6.055 1 91.81 250 THR A C 1
ATOM 2009 O O . THR A 1 250 ? -8.609 -7.008 -6.32 1 91.81 250 THR A O 1
ATOM 2012 N N . PHE A 1 251 ? -8.062 -8.633 -4.844 1 89.94 251 PHE A N 1
ATOM 2013 C CA . PHE A 1 251 ? -8.508 -7.887 -3.674 1 89.94 251 PHE A CA 1
ATOM 2014 C C . PHE A 1 251 ? -7.316 -7.414 -2.848 1 89.94 251 PHE A C 1
ATOM 2016 O O . PHE A 1 251 ? -6.559 -8.227 -2.318 1 89.94 251 PHE A O 1
ATOM 2023 N N . LYS A 1 252 ? -7.234 -6.16 -2.77 1 87.19 252 LYS A N 1
ATOM 2024 C CA . LYS A 1 252 ? -6.156 -5.566 -1.981 1 87.19 252 LYS A CA 1
ATOM 2025 C C . LYS A 1 252 ? -6.695 -4.949 -0.695 1 87.19 252 LYS A C 1
ATOM 2027 O O . LYS A 1 252 ? -7.516 -4.027 -0.737 1 87.19 252 LYS A O 1
ATOM 2032 N N . SER A 1 253 ? -6.121 -5.379 0.416 1 82.31 253 SER A N 1
ATOM 2033 C CA . SER A 1 253 ? -6.59 -4.879 1.704 1 82.31 253 SER A CA 1
ATOM 2034 C C . SER A 1 253 ? -5.969 -3.523 2.029 1 82.31 253 SER A C 1
ATOM 2036 O O . SER A 1 253 ? -4.77 -3.318 1.824 1 82.31 253 SER A O 1
ATOM 2038 N N . LEU A 1 254 ? -6.762 -2.672 2.453 1 71.75 254 LEU A N 1
ATOM 2039 C CA . LEU A 1 254 ? -6.273 -1.365 2.881 1 71.75 254 LEU A CA 1
ATOM 2040 C C . LEU A 1 254 ? -5.328 -1.503 4.066 1 71.75 254 LEU A C 1
ATOM 2042 O O . LEU A 1 254 ? -4.375 -0.731 4.199 1 71.75 254 LEU A O 1
ATOM 2046 N N . GLY A 1 255 ? -5.66 -2.43 4.941 1 69.56 255 GLY A N 1
ATOM 2047 C CA . GLY A 1 255 ? -4.785 -2.686 6.074 1 69.56 255 GLY A CA 1
ATOM 2048 C C . GLY A 1 255 ? -3.359 -3.004 5.664 1 69.56 255 GLY A C 1
ATOM 2049 O O . GLY A 1 255 ? -2.408 -2.52 6.281 1 69.56 255 GLY A O 1
ATOM 2050 N N . LYS A 1 256 ? -3.264 -3.709 4.594 1 72.12 256 LYS A N 1
ATOM 2051 C CA . LYS A 1 256 ? -1.933 -4.078 4.121 1 72.12 256 LYS A CA 1
ATOM 2052 C C . LYS A 1 256 ? -1.221 -2.879 3.498 1 72.12 256 LYS A C 1
ATOM 2054 O O . LYS A 1 256 ? -0.002 -2.74 3.625 1 72.12 256 LYS A O 1
ATOM 2059 N N . VAL A 1 257 ? -1.979 -2.104 2.838 1 70.38 257 VAL A N 1
ATOM 2060 C CA . VAL A 1 257 ? -1.416 -0.887 2.264 1 70.38 257 VAL A CA 1
ATOM 2061 C C . VAL A 1 257 ? -0.903 0.023 3.377 1 70.38 257 VAL A C 1
ATOM 2063 O O . VAL A 1 257 ? 0.2 0.565 3.287 1 70.38 257 VAL A O 1
ATOM 2066 N N . TYR A 1 258 ? -1.681 0.064 4.387 1 64.44 258 TYR A N 1
ATOM 2067 C CA . TYR A 1 258 ? -1.32 0.917 5.516 1 64.44 258 TYR A CA 1
ATOM 2068 C C . TYR A 1 258 ? -0.083 0.385 6.227 1 64.44 258 TYR A C 1
ATOM 2070 O O . TYR A 1 258 ? 0.736 1.161 6.727 1 64.44 258 TYR A O 1
ATOM 2078 N N . ASN A 1 259 ? -0.041 -0.881 6.227 1 67.38 259 ASN A N 1
ATOM 2079 C CA . ASN A 1 259 ? 1.154 -1.473 6.82 1 67.38 259 ASN A CA 1
ATOM 2080 C C . ASN A 1 259 ? 2.422 -1.003 6.109 1 67.38 259 ASN A C 1
ATOM 2082 O O . ASN A 1 259 ? 3.434 -0.729 6.758 1 67.38 259 ASN A O 1
ATOM 2086 N N . VAL A 1 260 ? 2.238 -0.905 4.863 1 68.62 260 VAL A N 1
ATOM 2087 C CA . VAL A 1 260 ? 3.369 -0.429 4.074 1 68.62 260 VAL A CA 1
ATOM 2088 C C . VAL A 1 260 ? 3.625 1.047 4.375 1 68.62 260 VAL A C 1
ATOM 2090 O O . VAL A 1 260 ? 4.773 1.463 4.539 1 68.62 260 VAL A O 1
ATOM 2093 N N . LEU A 1 261 ? 2.555 1.752 4.492 1 63.72 261 LEU A N 1
ATOM 2094 C CA . LEU A 1 261 ? 2.66 3.184 4.754 1 63.72 261 LEU A CA 1
ATOM 2095 C C . LEU A 1 261 ? 3.244 3.439 6.137 1 63.72 261 LEU A C 1
ATOM 2097 O O . LEU A 1 261 ? 4.012 4.387 6.328 1 63.72 261 LEU A O 1
ATOM 2101 N N . ASN A 1 262 ? 2.773 2.648 7.027 1 61.28 262 ASN A N 1
ATOM 2102 C CA . ASN A 1 262 ? 3.289 2.766 8.391 1 61.28 262 ASN A CA 1
ATOM 2103 C C . ASN A 1 262 ? 4.801 2.559 8.438 1 61.28 262 ASN A C 1
ATOM 2105 O O . ASN A 1 262 ? 5.492 3.191 9.234 1 61.28 262 ASN A O 1
ATOM 2109 N N . GLU A 1 263 ? 5.109 1.654 7.574 1 60.31 263 GLU A N 1
ATOM 2110 C CA . GLU A 1 263 ? 6.543 1.378 7.535 1 60.31 263 GLU A CA 1
ATOM 2111 C C . GLU A 1 263 ? 7.32 2.574 6.992 1 60.31 263 GLU A C 1
ATOM 2113 O O . GLU A 1 263 ? 8.477 2.793 7.367 1 60.31 263 GLU A O 1
ATOM 2118 N N . VAL A 1 264 ? 6.555 3.244 6.133 1 59.56 264 VAL A N 1
ATOM 2119 C CA . VAL A 1 264 ? 7.199 4.375 5.473 1 59.56 264 VAL A CA 1
ATOM 2120 C C . VAL A 1 264 ? 7.02 5.637 6.312 1 59.56 264 VAL A C 1
ATOM 2122 O O . VAL A 1 264 ? 7.883 6.52 6.312 1 59.56 264 VAL A O 1
ATOM 2125 N N . SER A 1 265 ? 5.738 5.695 6.812 1 55.53 265 SER A N 1
ATOM 2126 C CA . SER A 1 265 ? 5.383 6.941 7.477 1 55.53 265 SER A CA 1
ATOM 2127 C C . SER A 1 265 ? 6.086 7.07 8.82 1 55.53 265 SER A C 1
ATOM 2129 O O . SER A 1 265 ? 6.555 6.078 9.383 1 55.53 265 SER A O 1
ATOM 2131 N N . ASP A 1 266 ? 6.277 8.297 9.242 1 51.94 266 ASP A N 1
ATOM 2132 C CA . ASP A 1 266 ? 6.867 8.766 10.492 1 51.94 266 ASP A CA 1
ATOM 2133 C C . ASP A 1 266 ? 6.211 8.086 11.695 1 51.94 266 ASP A C 1
ATOM 2135 O O . ASP A 1 266 ? 6.543 8.391 12.844 1 51.94 266 ASP A O 1
ATOM 2139 N N . ASN A 1 267 ? 5.074 7.348 11.391 1 52.94 267 ASN A N 1
ATOM 2140 C CA . ASN A 1 267 ? 4.34 6.824 12.531 1 52.94 267 ASN A CA 1
ATOM 2141 C C . ASN A 1 267 ? 5.223 5.945 13.414 1 52.94 267 ASN A C 1
ATOM 2143 O O . ASN A 1 267 ? 4.953 5.785 14.609 1 52.94 267 ASN A O 1
ATOM 2147 N N . LYS A 1 268 ? 6.27 5.461 12.758 1 52.69 268 LYS A N 1
ATOM 2148 C CA . LYS A 1 268 ? 7.133 4.637 13.594 1 52.69 268 LYS A CA 1
ATOM 2149 C C . LYS A 1 268 ? 8.219 5.477 14.258 1 52.69 268 LYS A C 1
ATOM 2151 O O . LYS A 1 268 ? 9.172 4.938 14.828 1 52.69 268 LYS A O 1
ATOM 2156 N N . ALA A 1 269 ? 8.07 6.812 14.141 1 56.56 269 ALA A N 1
ATOM 2157 C CA . ALA A 1 269 ? 9 7.594 14.953 1 56.56 269 ALA A CA 1
ATOM 2158 C C . ALA A 1 269 ? 8.977 7.121 16.406 1 56.56 269 ALA A C 1
ATOM 2160 O O . ALA A 1 269 ? 7.91 6.965 17 1 56.56 269 ALA A O 1
ATOM 2161 N N . ASN A 1 270 ? 9.938 6.473 16.75 1 68.88 270 ASN A N 1
ATOM 2162 C CA . ASN A 1 270 ? 10.086 5.938 18.094 1 68.88 270 ASN A CA 1
ATOM 2163 C C . ASN A 1 270 ? 9.867 7.016 19.156 1 68.88 270 ASN A C 1
ATOM 2165 O O . ASN A 1 270 ? 10.789 7.375 19.891 1 68.88 270 ASN A O 1
ATOM 2169 N N . ILE A 1 271 ? 8.617 7.664 19.094 1 80.5 271 ILE A N 1
ATOM 2170 C CA . ILE A 1 271 ? 8.258 8.648 20.109 1 80.5 271 ILE A CA 1
ATOM 2171 C C . ILE A 1 271 ? 7.648 7.945 21.312 1 80.5 271 ILE A C 1
ATOM 2173 O O . ILE A 1 271 ? 6.727 7.137 21.172 1 80.5 271 ILE A O 1
ATOM 2177 N N . THR A 1 272 ? 8.305 8.188 22.438 1 88.69 272 THR A N 1
ATOM 2178 C CA . THR A 1 272 ? 7.832 7.609 23.688 1 88.69 272 THR A CA 1
ATOM 2179 C C . THR A 1 272 ? 7.52 8.703 24.703 1 88.69 272 THR A C 1
ATOM 2181 O O . THR A 1 272 ? 7.668 9.891 24.406 1 88.69 272 THR A O 1
ATOM 2184 N N . PHE A 1 273 ? 7.062 8.273 25.828 1 91.25 273 PHE A N 1
ATOM 2185 C CA . PHE A 1 273 ? 6.73 9.227 26.891 1 91.25 273 PHE A CA 1
ATOM 2186 C C . PHE A 1 273 ? 7.98 9.945 27.375 1 91.25 273 PHE A C 1
ATOM 2188 O O . PHE A 1 273 ? 7.891 11.039 27.938 1 91.25 273 PHE A O 1
ATOM 2195 N N . SER A 1 274 ? 9.102 9.352 27.062 1 87.56 274 SER A N 1
ATOM 2196 C CA . SER A 1 274 ? 10.367 9.969 27.484 1 87.56 274 SER A CA 1
ATOM 2197 C C . SER A 1 274 ? 10.672 11.203 26.641 1 87.56 274 SER A C 1
ATOM 2199 O O . SER A 1 274 ? 11.508 12.031 27.016 1 87.56 274 SER A O 1
ATOM 2201 N N . ASN A 1 275 ? 10.016 11.359 25.531 1 87.94 275 ASN A N 1
ATOM 2202 C CA . ASN A 1 275 ? 10.227 12.5 24.656 1 87.94 275 ASN A CA 1
ATOM 2203 C C . ASN A 1 275 ? 9.5 13.742 25.172 1 87.94 275 ASN A C 1
ATOM 2205 O O . ASN A 1 275 ? 9.75 14.852 24.703 1 87.94 275 ASN A O 1
ATOM 2209 N N . VAL A 1 276 ? 8.602 13.523 26.125 1 89.44 276 VAL A N 1
ATOM 2210 C CA . VAL A 1 276 ? 7.992 14.664 26.797 1 89.44 276 VAL A CA 1
ATOM 2211 C C . VAL A 1 276 ? 8.93 15.172 27.891 1 89.44 276 VAL A C 1
ATOM 2213 O O . VAL A 1 276 ? 9.094 14.539 28.938 1 89.44 276 VAL A O 1
ATOM 2216 N N . MET A 1 277 ? 9.477 16.281 27.672 1 88.38 277 MET A N 1
ATOM 2217 C CA . MET A 1 277 ? 10.57 16.781 28.516 1 88.38 277 MET A CA 1
ATOM 2218 C C . MET A 1 277 ? 10.031 17.406 29.781 1 88.38 277 MET A C 1
ATOM 2220 O O . MET A 1 277 ? 9.086 18.203 29.75 1 88.38 277 MET A O 1
ATOM 2224 N N . GLY A 1 278 ? 10.672 17.078 30.922 1 89.88 278 GLY A N 1
ATOM 2225 C CA . GLY A 1 278 ? 10.352 17.672 32.219 1 89.88 278 GLY A CA 1
ATOM 2226 C C . GLY A 1 278 ? 10.352 16.672 33.344 1 89.88 278 GLY A C 1
ATOM 2227 O O . GLY A 1 278 ? 10.273 15.453 33.125 1 89.88 278 GLY A O 1
ATOM 2228 N N . LYS A 1 279 ? 10.555 17.234 34.562 1 91.12 279 LYS A N 1
ATOM 2229 C CA . LYS A 1 279 ? 10.57 16.391 35.75 1 91.12 279 LYS A CA 1
ATOM 2230 C C . LYS A 1 279 ? 9.625 16.938 36.812 1 91.12 279 LYS A C 1
ATOM 2232 O O . LYS A 1 279 ? 9.578 16.422 37.938 1 91.12 279 LYS A O 1
ATOM 2237 N N . ASP A 1 280 ? 8.883 17.938 36.469 1 94 280 ASP A N 1
ATOM 2238 C CA . ASP A 1 280 ? 7.906 18.516 37.375 1 94 280 ASP A CA 1
ATOM 2239 C C . ASP A 1 280 ? 6.895 17.469 37.844 1 94 280 ASP A C 1
ATOM 2241 O O . ASP A 1 280 ? 6.453 16.625 37.031 1 94 280 ASP A O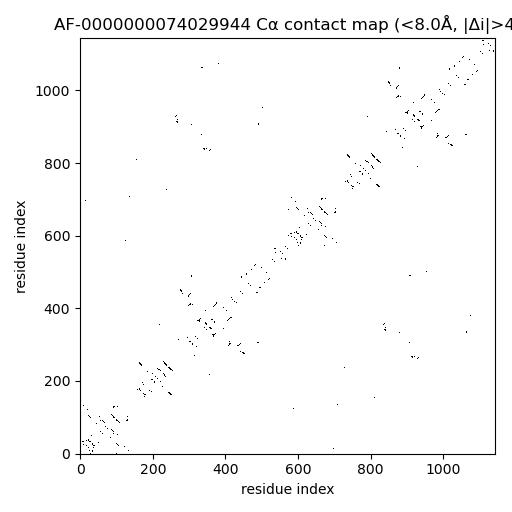 1
ATOM 2245 N N . ASP A 1 281 ? 6.535 17.547 39.094 1 93.38 281 ASP A N 1
ATOM 2246 C CA . ASP A 1 281 ? 5.66 16.531 39.656 1 93.38 281 ASP A CA 1
ATOM 2247 C C . ASP A 1 281 ? 4.301 16.516 38.969 1 93.38 281 ASP A C 1
ATOM 2249 O O . ASP A 1 281 ? 3.73 15.453 38.75 1 93.38 281 ASP A O 1
ATOM 2253 N N . ASN A 1 282 ? 3.809 17.656 38.75 1 94.5 282 ASN A N 1
ATOM 2254 C CA . ASN A 1 282 ? 2.514 17.734 38.094 1 94.5 282 ASN A CA 1
ATOM 2255 C C . ASN A 1 282 ? 2.57 17.141 36.688 1 94.5 282 ASN A C 1
ATOM 2257 O O . ASN A 1 282 ? 1.64 16.438 36.25 1 94.5 282 ASN A O 1
ATOM 2261 N N . LEU A 1 283 ? 3.621 17.422 36 1 95.25 283 LEU A N 1
ATOM 2262 C CA . LEU A 1 283 ? 3.803 16.859 34.656 1 95.25 283 LEU A CA 1
ATOM 2263 C C . LEU A 1 283 ? 3.932 15.344 34.719 1 95.25 283 LEU A C 1
ATOM 2265 O O . LEU A 1 283 ? 3.307 14.633 33.938 1 95.25 283 LEU A O 1
ATOM 2269 N N . MET A 1 284 ? 4.676 14.867 35.625 1 94.12 284 MET A N 1
ATOM 2270 C CA . MET A 1 284 ? 4.898 13.43 35.781 1 94.12 284 MET A CA 1
ATOM 2271 C C . MET A 1 284 ? 3.598 12.703 36.094 1 94.12 284 MET A C 1
ATOM 2273 O O . MET A 1 284 ? 3.355 11.602 35.594 1 94.12 284 MET A O 1
ATOM 2277 N N . ASN A 1 285 ? 2.82 13.352 36.969 1 94.69 285 ASN A N 1
ATOM 2278 C CA . ASN A 1 285 ? 1.516 12.781 37.281 1 94.69 285 ASN A CA 1
ATOM 2279 C C . ASN A 1 285 ? 0.633 12.672 36.031 1 94.69 285 ASN A C 1
ATOM 2281 O O . ASN A 1 285 ? -0.073 11.68 35.875 1 94.69 285 ASN A O 1
ATOM 2285 N N . GLN A 1 286 ? 0.675 13.672 35.188 1 96.19 286 GLN A N 1
ATOM 2286 C CA . GLN A 1 286 ? -0.118 13.672 33.969 1 96.19 286 GLN A CA 1
ATOM 2287 C C . GLN A 1 286 ? 0.39 12.617 33 1 96.19 286 GLN A C 1
ATOM 2289 O O . GLN A 1 286 ? -0.401 11.977 32.281 1 96.19 286 GLN A O 1
ATOM 2294 N N . ILE A 1 287 ? 1.692 12.453 32.906 1 94.62 287 ILE A N 1
ATOM 2295 C CA . ILE A 1 287 ? 2.289 11.445 32.062 1 94.62 287 ILE A CA 1
ATOM 2296 C C . ILE A 1 287 ? 1.864 10.047 32.5 1 94.62 287 ILE A C 1
ATOM 2298 O O . ILE A 1 287 ? 1.528 9.195 31.672 1 94.62 287 ILE A O 1
ATOM 2302 N N . ASN A 1 288 ? 1.864 9.852 33.75 1 94.5 288 ASN A N 1
ATOM 2303 C CA . ASN A 1 288 ? 1.419 8.57 34.312 1 94.5 288 ASN A CA 1
ATOM 2304 C C . ASN A 1 288 ? -0.052 8.312 33.969 1 94.5 288 ASN A C 1
ATOM 2306 O O . ASN A 1 288 ? -0.434 7.184 33.656 1 94.5 288 ASN A O 1
ATOM 2310 N N . LYS A 1 289 ? -0.793 9.312 34.156 1 95.44 289 LYS A N 1
ATOM 2311 C CA . LYS A 1 289 ? -2.201 9.203 33.781 1 95.44 289 LYS A CA 1
ATOM 2312 C C . LYS A 1 289 ? -2.354 8.828 32.312 1 95.44 289 LYS A C 1
ATOM 2314 O O . LYS A 1 289 ? -3.18 7.98 31.969 1 95.44 289 LYS A O 1
ATOM 2319 N N . ALA A 1 290 ? -1.565 9.453 31.469 1 96.25 290 ALA A N 1
ATOM 2320 C CA . ALA A 1 290 ? -1.589 9.156 30.047 1 96.25 290 ALA A CA 1
ATOM 2321 C C . ALA A 1 290 ? -1.212 7.707 29.781 1 96.25 290 ALA A C 1
ATOM 2323 O O . ALA A 1 290 ? -1.796 7.055 28.906 1 96.25 290 ALA A O 1
ATOM 2324 N N . LYS A 1 291 ? -0.265 7.195 30.484 1 95.31 291 LYS A N 1
ATOM 2325 C CA . LYS A 1 291 ? 0.157 5.805 30.359 1 95.31 291 LYS A CA 1
ATOM 2326 C C . LYS A 1 291 ? -0.984 4.848 30.688 1 95.31 291 LYS A C 1
ATOM 2328 O O . LYS A 1 291 ? -1.186 3.846 30 1 95.31 291 LYS A O 1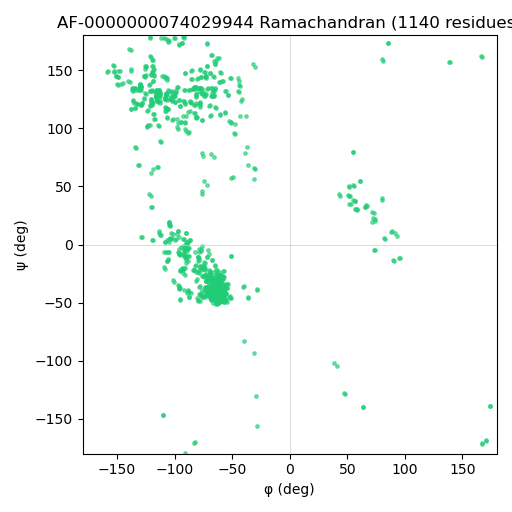
ATOM 2333 N N . GLN A 1 292 ? -1.697 5.191 31.703 1 93.81 292 GLN A N 1
ATOM 2334 C CA . GLN A 1 292 ? -2.822 4.363 32.125 1 93.81 292 GLN A CA 1
ATOM 2335 C C . GLN A 1 292 ? -3.926 4.359 31.062 1 93.81 292 GLN A C 1
ATOM 2337 O O . GLN A 1 292 ? -4.535 3.32 30.797 1 93.81 292 GLN A O 1
ATOM 2342 N N . LEU A 1 293 ? -4.129 5.477 30.531 1 94.25 293 LEU A N 1
ATOM 2343 C CA . LEU A 1 293 ? -5.18 5.594 29.531 1 94.25 293 LEU A CA 1
ATOM 2344 C C . LEU A 1 293 ? -4.758 4.914 28.234 1 94.25 293 LEU A C 1
ATOM 2346 O O . LEU A 1 293 ? -5.605 4.422 27.484 1 94.25 293 LEU A O 1
ATOM 2350 N N . ALA A 1 294 ? -3.434 4.938 27.969 1 93.56 294 ALA A N 1
ATOM 2351 C CA . ALA A 1 294 ? -2.895 4.406 26.719 1 93.56 294 ALA A CA 1
ATOM 2352 C C . ALA A 1 294 ? -3.219 2.924 26.562 1 93.56 294 ALA A C 1
ATOM 2354 O O . ALA A 1 294 ? -3.346 2.42 25.453 1 93.56 294 ALA A O 1
ATOM 2355 N N . VAL A 1 295 ? -3.393 2.211 27.609 1 91 295 VAL A N 1
ATOM 2356 C CA . VAL A 1 295 ? -3.623 0.771 27.547 1 91 295 VAL A CA 1
ATOM 2357 C C . VAL A 1 295 ? -5.117 0.492 27.422 1 91 295 VAL A C 1
ATOM 2359 O O . VAL A 1 295 ? -5.531 -0.664 27.297 1 91 295 VAL A O 1
ATOM 2362 N N . THR A 1 296 ? -5.918 1.551 27.391 1 91.88 296 THR A N 1
ATOM 2363 C CA . THR A 1 296 ? -7.348 1.43 27.141 1 91.88 296 THR A CA 1
ATOM 2364 C C . THR A 1 296 ? -7.684 1.892 25.719 1 91.88 296 THR A C 1
ATOM 2366 O O . THR A 1 296 ? -6.812 2.373 25 1 91.88 296 THR A O 1
ATOM 2369 N N . ASP A 1 297 ? -8.93 1.727 25.344 1 89.56 297 ASP A N 1
ATOM 2370 C CA . ASP A 1 297 ? -9.375 2.176 24.031 1 89.56 297 ASP A CA 1
ATOM 2371 C C . ASP A 1 297 ? -10.211 3.453 24.125 1 89.56 297 ASP A C 1
ATOM 2373 O O . ASP A 1 297 ? -10.875 3.848 23.172 1 89.56 297 ASP A O 1
ATOM 2377 N N . GLU A 1 298 ? -10.031 4.082 25.234 1 92.19 298 GLU A N 1
ATOM 2378 C CA . GLU A 1 298 ? -10.82 5.289 25.469 1 92.19 298 GLU A CA 1
ATOM 2379 C C . GLU A 1 298 ? -10.258 6.477 24.703 1 92.19 298 GLU A C 1
ATOM 2381 O O . GLU A 1 298 ? -9.055 6.527 24.422 1 92.19 298 GLU A O 1
ATOM 2386 N N . ASN A 1 299 ? -11.156 7.344 24.359 1 94.94 299 ASN A N 1
ATOM 2387 C CA . ASN A 1 299 ? -10.727 8.609 23.781 1 94.94 299 ASN A CA 1
ATOM 2388 C C . ASN A 1 299 ? -10.023 9.484 24.812 1 94.94 299 ASN A C 1
ATOM 2390 O O . ASN A 1 299 ? -10.312 9.398 26 1 94.94 299 ASN A O 1
ATOM 2394 N N . ILE A 1 300 ? -9.07 10.258 24.328 1 97.75 300 ILE A N 1
ATOM 2395 C CA . ILE A 1 300 ? -8.266 11.062 25.25 1 97.75 300 ILE A CA 1
ATOM 2396 C C . ILE A 1 300 ? -8.227 12.508 24.766 1 97.75 300 ILE A C 1
ATOM 2398 O O . ILE A 1 300 ? -8.078 12.766 23.562 1 97.75 300 ILE A O 1
ATOM 2402 N N . LEU A 1 301 ? -8.445 13.469 25.641 1 98.31 301 LEU A N 1
ATOM 2403 C CA . LEU A 1 301 ? -8.289 14.898 25.375 1 98.31 301 LEU A CA 1
ATOM 2404 C C . LEU A 1 301 ? -7.031 15.438 26.047 1 98.31 301 LEU A C 1
ATOM 2406 O O . LEU A 1 301 ? -6.898 15.375 27.266 1 98.31 301 LEU A O 1
ATOM 2410 N N . ILE A 1 302 ? -6.113 15.906 25.234 1 98.12 302 ILE A N 1
ATOM 2411 C CA . ILE A 1 302 ? -4.887 16.5 25.75 1 98.12 302 ILE A CA 1
ATOM 2412 C C . ILE A 1 302 ? -5.039 18.016 25.828 1 98.12 302 ILE A C 1
ATOM 2414 O O . ILE A 1 302 ? -5.227 18.688 24.797 1 98.12 302 ILE A O 1
ATOM 2418 N N . CYS A 1 303 ? -4.914 18.547 27.047 1 97.25 303 CYS A N 1
ATOM 2419 C CA . CYS A 1 303 ? -5.039 19.969 27.281 1 97.25 303 CYS A CA 1
ATOM 2420 C C . CYS A 1 303 ? -3.682 20.609 27.562 1 97.25 303 CYS A C 1
ATOM 2422 O O . CYS A 1 303 ? -2.828 19.984 28.203 1 97.25 303 CYS A O 1
ATOM 2424 N N . GLY A 1 304 ? -3.494 21.781 27.047 1 94.81 304 GLY A N 1
ATOM 2425 C CA . GLY A 1 304 ? -2.279 22.531 27.297 1 94.81 304 GLY A CA 1
ATOM 2426 C C . GLY A 1 304 ? -2.113 23.719 26.375 1 94.81 304 GLY A C 1
ATOM 2427 O O . GLY A 1 304 ? -2.727 23.766 25.297 1 94.81 304 GLY A O 1
ATOM 2428 N N . GLU A 1 305 ? -1.271 24.625 26.766 1 92.38 305 GLU A N 1
ATOM 2429 C CA . GLU A 1 305 ? -0.999 25.812 25.953 1 92.38 305 GLU A CA 1
ATOM 2430 C C . GLU A 1 305 ? -0.269 25.453 24.672 1 92.38 305 GLU A C 1
ATOM 2432 O O . GLU A 1 305 ? 0.183 24.312 24.5 1 92.38 305 GLU A O 1
ATOM 2437 N N . GLN A 1 306 ? -0.293 26.344 23.781 1 89.31 306 GLN A N 1
ATOM 2438 C CA . GLN A 1 306 ? 0.425 26.141 22.531 1 89.31 306 GLN A CA 1
ATOM 2439 C C . GLN A 1 306 ? 1.919 25.953 22.766 1 89.31 306 GLN A C 1
ATOM 2441 O O . GLN A 1 306 ? 2.494 26.594 23.656 1 89.31 306 GLN A O 1
ATOM 2446 N N . GLY A 1 307 ? 2.514 25.078 22.078 1 89.31 307 GLY A N 1
ATOM 2447 C CA . GLY A 1 307 ? 3.961 24.938 22.094 1 89.31 307 GLY A CA 1
ATOM 2448 C C . GLY A 1 307 ? 4.457 23.953 23.125 1 89.31 307 GLY A C 1
ATOM 2449 O O . GLY A 1 307 ? 5.66 23.875 23.406 1 89.31 307 GLY A O 1
ATOM 2450 N N . LEU A 1 308 ? 3.613 23.219 23.734 1 90.56 308 LEU A N 1
ATOM 2451 C CA . LEU A 1 308 ? 4.02 22.297 24.797 1 90.56 308 LEU A CA 1
ATOM 2452 C C . LEU A 1 308 ? 4.309 20.906 24.219 1 90.56 308 LEU A C 1
ATOM 2454 O O . LEU A 1 308 ? 4.672 19.984 24.953 1 90.56 308 LEU A O 1
ATOM 2458 N N . GLY A 1 309 ? 4.129 20.734 22.938 1 88.31 309 GLY A N 1
ATOM 2459 C CA . GLY A 1 309 ? 4.414 19.438 22.328 1 88.31 309 GLY A CA 1
ATOM 2460 C C . GLY A 1 309 ? 3.312 18.422 22.531 1 88.31 309 GLY A C 1
ATOM 2461 O O . GLY A 1 309 ? 3.586 17.266 22.828 1 88.31 309 GLY A O 1
ATOM 2462 N N . LYS A 1 310 ? 2.1 18.812 22.469 1 93.31 310 LYS A N 1
ATOM 2463 C CA . LYS A 1 310 ? 0.956 17.922 22.641 1 93.31 310 LYS A CA 1
ATOM 2464 C C . LYS A 1 310 ? 0.971 16.781 21.625 1 93.31 310 LYS A C 1
ATOM 2466 O O . LYS A 1 310 ? 0.527 15.672 21.922 1 93.31 310 LYS A O 1
ATOM 2471 N N . SER A 1 311 ? 1.535 17.047 20.484 1 91.31 311 SER A N 1
ATOM 2472 C CA . SER A 1 311 ? 1.619 16.031 19.438 1 91.31 311 SER A CA 1
ATOM 2473 C C . SER A 1 311 ? 2.559 14.906 19.844 1 91.31 311 SER A C 1
ATOM 2475 O O . SER A 1 311 ? 2.332 13.742 19.484 1 91.31 311 SER A O 1
ATOM 2477 N N . ILE A 1 312 ? 3.598 15.211 20.562 1 90.81 312 ILE A N 1
ATOM 2478 C CA . ILE A 1 312 ? 4.535 14.203 21.062 1 90.81 312 ILE A CA 1
ATOM 2479 C C . ILE A 1 312 ? 3.826 13.273 22.031 1 90.81 312 ILE A C 1
ATOM 2481 O O . ILE A 1 312 ? 3.98 12.047 21.969 1 90.81 312 ILE A O 1
ATOM 2485 N N . LEU A 1 313 ? 3.084 13.922 22.906 1 94.19 313 LEU A N 1
ATOM 2486 C CA . LEU A 1 313 ? 2.352 13.125 23.875 1 94.19 313 LEU A CA 1
ATOM 2487 C C . LEU A 1 313 ? 1.35 12.203 23.188 1 94.19 313 LEU A C 1
ATOM 2489 O O . LEU A 1 313 ? 1.193 11.047 23.578 1 94.19 313 LEU A O 1
ATOM 2493 N N . ALA A 1 314 ? 0.65 12.703 22.188 1 94.75 314 ALA A N 1
ATOM 2494 C CA . ALA A 1 314 ? -0.324 11.906 21.453 1 94.75 314 ALA A CA 1
ATOM 2495 C C . ALA A 1 314 ? 0.338 10.695 20.797 1 94.75 314 ALA A C 1
ATOM 2497 O O . ALA A 1 314 ? -0.189 9.578 20.875 1 94.75 314 ALA A O 1
ATOM 2498 N N . ARG A 1 315 ? 1.433 10.938 20.219 1 90.69 315 ARG A N 1
ATOM 2499 C CA . ARG A 1 315 ? 2.16 9.859 19.562 1 90.69 315 ARG A CA 1
ATOM 2500 C C . ARG A 1 315 ? 2.668 8.844 20.578 1 90.69 315 ARG A C 1
ATOM 2502 O O . ARG A 1 315 ? 2.68 7.641 20.328 1 90.69 315 ARG A O 1
ATOM 2509 N N . ALA A 1 316 ? 3.172 9.352 21.703 1 91.69 316 ALA A N 1
ATOM 2510 C CA . ALA A 1 316 ? 3.635 8.469 22.766 1 91.69 316 ALA A CA 1
ATOM 2511 C C . ALA A 1 316 ? 2.508 7.57 23.266 1 91.69 316 ALA A C 1
ATOM 2513 O O . ALA A 1 316 ? 2.723 6.383 23.531 1 91.69 316 ALA A O 1
ATOM 2514 N N . ILE A 1 317 ? 1.323 8.109 23.406 1 94.75 317 ILE A N 1
ATOM 2515 C CA . ILE A 1 317 ? 0.157 7.348 23.828 1 94.75 317 ILE A CA 1
ATOM 2516 C C . ILE A 1 317 ? -0.132 6.23 22.844 1 94.75 317 ILE A C 1
ATOM 2518 O O . ILE A 1 317 ? -0.362 5.082 23.234 1 94.75 317 ILE A O 1
ATOM 2522 N N . HIS A 1 318 ? -0.128 6.574 21.578 1 92 318 HIS A N 1
ATOM 2523 C CA . HIS A 1 318 ? -0.369 5.586 20.547 1 92 318 HIS A CA 1
ATOM 2524 C C . HIS A 1 318 ? 0.659 4.461 20.609 1 92 318 HIS A C 1
ATOM 2526 O O . HIS A 1 318 ? 0.299 3.281 20.578 1 92 318 HIS A O 1
ATOM 2532 N N . ASN A 1 319 ? 1.917 4.855 20.734 1 87.06 319 ASN A N 1
ATOM 2533 C CA . ASN A 1 319 ? 3.016 3.898 20.688 1 87.06 319 ASN A CA 1
ATOM 2534 C C . ASN A 1 319 ? 3.031 3.004 21.922 1 87.06 319 ASN A C 1
ATOM 2536 O O . ASN A 1 319 ? 3.596 1.91 21.891 1 87.06 319 ASN A O 1
ATOM 2540 N N . PHE A 1 320 ? 2.453 3.463 22.969 1 90.31 320 PHE A N 1
ATOM 2541 C CA . PHE A 1 320 ? 2.408 2.713 24.219 1 90.31 320 PHE A CA 1
ATOM 2542 C C . PHE A 1 320 ? 1.141 1.871 24.297 1 90.31 320 PHE A C 1
ATOM 2544 O O . PHE A 1 320 ? 0.887 1.22 25.312 1 90.31 320 PHE A O 1
ATOM 2551 N N . SER A 1 321 ? 0.347 1.836 23.266 1 90.94 321 SER A N 1
ATOM 2552 C CA . SER A 1 321 ? -0.934 1.137 23.281 1 90.94 321 SER A CA 1
ATOM 2553 C C . SER A 1 321 ? -0.865 -0.147 22.453 1 90.94 321 SER A C 1
ATOM 2555 O O . SER A 1 321 ? 0.149 -0.426 21.812 1 90.94 321 SER A O 1
ATOM 2557 N N . ASP A 1 322 ? -1.987 -0.895 22.469 1 87.06 322 ASP A N 1
ATOM 2558 C CA . ASP A 1 322 ? -2.104 -2.119 21.672 1 87.06 322 ASP A CA 1
ATOM 2559 C C . ASP A 1 322 ? -2.23 -1.808 20.188 1 87.06 322 ASP A C 1
ATOM 2561 O O . ASP A 1 322 ? -2.088 -2.697 19.344 1 87.06 322 ASP A O 1
ATOM 2565 N N . ARG A 1 323 ? -2.441 -0.537 19.922 1 85.81 323 ARG A N 1
ATOM 2566 C CA . ARG A 1 323 ? -2.605 -0.123 18.531 1 85.81 323 ARG A CA 1
ATOM 2567 C C . ARG A 1 323 ? -1.294 0.402 17.953 1 85.81 323 ARG A C 1
ATOM 2569 O O . ARG A 1 323 ? -1.276 1.001 16.875 1 85.81 323 ARG A O 1
ATOM 2576 N N . ALA A 1 324 ? -0.226 0.208 18.641 1 81.69 324 ALA A N 1
ATOM 2577 C CA . ALA A 1 324 ? 1.074 0.776 18.281 1 81.69 324 ALA A CA 1
ATOM 2578 C C . ALA A 1 324 ? 1.498 0.353 16.875 1 81.69 324 ALA A C 1
ATOM 2580 O O . ALA A 1 324 ? 2.18 1.104 16.172 1 81.69 324 ALA A O 1
ATOM 2581 N N . LYS A 1 325 ? 1.065 -0.718 16.484 1 73.31 325 LYS A N 1
ATOM 2582 C CA . LYS A 1 325 ? 1.466 -1.238 15.18 1 73.31 325 LYS A CA 1
ATOM 2583 C C . LYS A 1 325 ? 0.487 -0.808 14.094 1 73.31 325 LYS A C 1
ATOM 2585 O O . LYS A 1 325 ? 0.724 -1.047 12.906 1 73.31 325 LYS A O 1
ATOM 2590 N N . GLN A 1 326 ? -0.603 -0.21 14.523 1 78.44 326 GLN A N 1
ATOM 2591 C CA . GLN A 1 326 ? -1.608 0.27 13.578 1 78.44 326 GLN A CA 1
ATOM 2592 C C . GLN A 1 326 ? -1.343 1.719 13.18 1 78.44 326 GLN A C 1
ATOM 2594 O O . GLN A 1 326 ? -0.426 2.354 13.711 1 78.44 326 GLN A O 1
ATOM 2599 N N . TYR A 1 327 ? -2.16 2.287 12.344 1 78.56 327 TYR A N 1
ATOM 2600 C CA . TYR A 1 327 ? -1.916 3.598 11.75 1 78.56 327 TYR A CA 1
ATOM 2601 C C . TYR A 1 327 ? -2.24 4.711 12.742 1 78.56 327 TYR A C 1
ATOM 2603 O O . TYR A 1 327 ? -3.223 4.625 13.477 1 78.56 327 TYR A O 1
ATOM 2611 N N . PHE A 1 328 ? -1.337 5.629 12.773 1 86.38 328 PHE A N 1
ATOM 2612 C CA . PHE A 1 328 ? -1.573 6.898 13.453 1 86.38 328 PHE A CA 1
ATOM 2613 C C . PHE A 1 328 ? -1.887 8 12.453 1 86.38 328 PHE A C 1
ATOM 2615 O O . PHE A 1 328 ? -0.998 8.461 11.734 1 86.38 328 PHE A O 1
ATOM 2622 N N . VAL A 1 329 ? -3.143 8.414 12.391 1 85.75 329 VAL A N 1
ATOM 2623 C CA . VAL A 1 329 ? -3.584 9.391 11.406 1 85.75 329 VAL A CA 1
ATOM 2624 C C . VAL A 1 329 ? -3.658 10.773 12.055 1 85.75 329 VAL A C 1
ATOM 2626 O O . VAL A 1 329 ? -4.215 10.93 13.141 1 85.75 329 VAL A O 1
ATOM 2629 N N . PHE A 1 330 ? -3.041 11.719 11.352 1 87.62 330 PHE A N 1
ATOM 2630 C CA . PHE A 1 330 ? -2.967 13.086 11.867 1 87.62 330 PHE A CA 1
ATOM 2631 C C . PHE A 1 330 ? -3.906 14.008 11.094 1 87.62 330 PHE A C 1
ATOM 2633 O O . PHE A 1 330 ? -3.938 13.984 9.859 1 87.62 330 PHE A O 1
ATOM 2640 N N . VAL A 1 331 ? -4.766 14.789 11.852 1 90.25 331 VAL A N 1
ATOM 2641 C CA . VAL A 1 331 ? -5.637 15.789 11.266 1 90.25 331 VAL A CA 1
ATOM 2642 C C . VAL A 1 331 ? -5.457 17.125 11.984 1 90.25 331 VAL A C 1
ATOM 2644 O O . VAL A 1 331 ? -5.621 17.203 13.211 1 90.25 331 VAL A O 1
ATOM 2647 N N . ASP A 1 332 ? -5.098 18.125 11.289 1 89.12 332 ASP A N 1
ATOM 2648 C CA . ASP A 1 332 ? -5.008 19.453 11.875 1 89.12 332 ASP A CA 1
ATOM 2649 C C . ASP A 1 332 ? -6.25 20.281 11.547 1 89.12 332 ASP A C 1
ATOM 2651 O O . ASP A 1 332 ? -6.539 20.547 10.375 1 89.12 332 ASP A O 1
ATOM 2655 N N . CYS A 1 333 ? -6.895 20.734 12.555 1 91.44 333 CYS A N 1
ATOM 2656 C CA . CYS A 1 333 ? -8.133 21.484 12.352 1 91.44 333 CYS A CA 1
ATOM 2657 C C . CYS A 1 333 ? -7.859 22.969 12.188 1 91.44 333 CYS A C 1
ATOM 2659 O O . CYS A 1 333 ? -8.766 23.75 11.867 1 91.44 333 CYS A O 1
ATOM 2661 N N . HIS A 1 334 ? -6.539 23.297 12.352 1 83.19 334 HIS A N 1
ATOM 2662 C CA . HIS A 1 334 ? -6.207 24.719 12.305 1 83.19 334 HIS A CA 1
ATOM 2663 C C . HIS A 1 334 ? -5.848 25.141 10.883 1 83.19 334 HIS A C 1
ATOM 2665 O O . HIS A 1 334 ? -5.07 24.484 10.203 1 83.19 334 HIS A O 1
ATOM 2671 N N . ASN A 1 335 ? -6.457 26.281 10.469 1 72.62 335 ASN A N 1
ATOM 2672 C CA . ASN A 1 335 ? -6.148 26.969 9.219 1 72.62 335 ASN A CA 1
ATOM 2673 C C . ASN A 1 335 ? -6.359 26.062 8.016 1 72.62 335 ASN A C 1
ATOM 2675 O O . ASN A 1 335 ? -5.555 26.062 7.078 1 72.62 335 ASN A O 1
ATOM 2679 N N . THR A 1 336 ? -7.258 25.156 8.133 1 81.06 336 THR A N 1
ATOM 2680 C CA . THR A 1 336 ? -7.684 24.328 7.012 1 81.06 336 THR A CA 1
ATOM 2681 C C . THR A 1 336 ? -9.07 24.734 6.535 1 81.06 336 THR A C 1
ATOM 2683 O O . THR A 1 336 ? -10.008 24.828 7.336 1 81.06 336 THR A O 1
ATOM 2686 N N . PRO A 1 337 ? -9.125 25.031 5.277 1 84 337 PRO A N 1
ATOM 2687 C CA . PRO A 1 337 ? -10.461 25.344 4.777 1 84 337 PRO A CA 1
ATOM 2688 C C . PRO A 1 337 ? -11.492 24.281 5.125 1 84 337 PRO A C 1
ATOM 2690 O O . PRO A 1 337 ? -11.188 23.078 5.094 1 84 337 PRO A O 1
ATOM 2693 N N . TYR A 1 338 ? -12.703 24.734 5.418 1 88 338 TYR A N 1
ATOM 2694 C CA . TYR A 1 338 ? -13.734 23.859 5.961 1 88 338 TYR A CA 1
ATOM 2695 C C . TYR A 1 338 ? -14.039 22.703 5.008 1 88 338 TYR A C 1
ATOM 2697 O O . TYR A 1 338 ? -14.141 21.547 5.426 1 88 338 TYR A O 1
ATOM 2705 N N . ASP A 1 339 ? -14.086 23.047 3.762 1 83.06 339 ASP A N 1
ATOM 2706 C CA . ASP A 1 339 ? -14.422 22.016 2.779 1 83.06 339 ASP A CA 1
ATOM 2707 C C . ASP A 1 339 ? -13.328 20.953 2.703 1 83.06 339 ASP A C 1
ATOM 2709 O O . ASP A 1 339 ? -13.625 19.75 2.59 1 83.06 339 ASP A O 1
ATOM 2713 N N . LEU A 1 340 ? -12.156 21.391 2.725 1 82.81 340 LEU A N 1
ATOM 2714 C CA . LEU A 1 340 ? -11.031 20.469 2.691 1 82.81 340 LEU A CA 1
ATOM 2715 C C . LEU A 1 340 ? -10.992 19.609 3.953 1 82.81 340 LEU A C 1
ATOM 2717 O O . LEU A 1 340 ? -10.711 18.406 3.887 1 82.81 340 LEU A O 1
ATOM 2721 N N . LEU A 1 341 ? -11.227 20.219 5.031 1 88.88 341 LEU A N 1
ATOM 2722 C CA . LEU A 1 341 ? -11.234 19.516 6.305 1 88.88 341 LEU A CA 1
ATOM 2723 C C . LEU A 1 341 ? -12.305 18.422 6.316 1 88.88 341 LEU A C 1
ATOM 2725 O O . LEU A 1 341 ? -12.047 17.297 6.777 1 88.88 341 LEU A O 1
ATOM 2729 N N . GLU A 1 342 ? -13.422 18.766 5.809 1 89.38 342 GLU A N 1
ATOM 2730 C CA . GLU A 1 342 ? -14.516 17.812 5.738 1 89.38 342 GLU A CA 1
ATOM 2731 C C . GLU A 1 342 ? -14.148 16.609 4.875 1 89.38 342 GLU A C 1
ATOM 2733 O O . GLU A 1 342 ? -14.344 15.461 5.273 1 89.38 342 GLU A O 1
ATOM 2738 N N . LYS A 1 343 ? -13.656 16.953 3.752 1 82.5 343 LYS A N 1
ATOM 2739 C CA . LYS A 1 343 ? -13.273 15.891 2.82 1 82.5 343 LYS A CA 1
ATOM 2740 C C . LYS A 1 343 ? -12.156 15.031 3.398 1 82.5 343 LYS A C 1
ATOM 2742 O O . LYS A 1 343 ? -12.133 13.812 3.189 1 82.5 343 LYS A O 1
ATOM 2747 N N . GLU A 1 344 ? -11.273 15.617 4.066 1 84.38 344 GLU A N 1
ATOM 2748 C CA . GLU A 1 344 ? -10.148 14.906 4.668 1 84.38 344 GLU A CA 1
ATOM 2749 C C . GLU A 1 344 ? -10.625 13.938 5.746 1 84.38 344 GLU A C 1
ATOM 2751 O O . GLU A 1 344 ? -10.102 12.828 5.871 1 84.38 344 GLU A O 1
ATOM 2756 N N . ILE A 1 345 ? -11.547 14.414 6.52 1 89.88 345 ILE A N 1
ATOM 2757 C CA . ILE A 1 345 ? -11.969 13.641 7.676 1 89.88 345 ILE A CA 1
ATOM 2758 C C . ILE A 1 345 ? -12.945 12.547 7.234 1 89.88 345 ILE A C 1
ATOM 2760 O O . ILE A 1 345 ? -12.766 11.375 7.582 1 89.88 345 ILE A O 1
ATOM 2764 N N . PHE A 1 346 ? -13.953 12.906 6.43 1 85.75 346 PHE A N 1
ATOM 2765 C CA . PHE A 1 346 ? -15.078 12.008 6.195 1 85.75 346 PHE A CA 1
ATOM 2766 C C . PHE A 1 346 ? -15.008 11.406 4.797 1 85.75 346 PHE A C 1
ATOM 2768 O O . PHE A 1 346 ? -15.719 10.438 4.496 1 85.75 346 PHE A O 1
ATOM 2775 N N . GLY A 1 347 ? -14.203 11.961 3.988 1 79.25 347 GLY A N 1
ATOM 2776 C CA . GLY A 1 347 ? -14.141 11.469 2.621 1 79.25 347 GLY A CA 1
ATOM 2777 C C . GLY A 1 347 ? -15.188 12.094 1.714 1 79.25 347 GLY A C 1
ATOM 2778 O O . GLY A 1 347 ? -15.891 13.016 2.115 1 79.25 347 GLY A O 1
ATOM 2779 N N . THR A 1 348 ? -15.023 11.719 0.371 1 70.62 348 THR A N 1
ATOM 2780 C CA . THR A 1 348 ? -15.961 12.25 -0.613 1 70.62 348 THR A CA 1
ATOM 2781 C C . THR A 1 348 ? -16.922 11.156 -1.093 1 70.62 348 THR A C 1
ATOM 2783 O O . THR A 1 348 ? -16.531 9.992 -1.188 1 70.62 348 THR A O 1
ATOM 2786 N N . GLU A 1 349 ? -18.234 11.508 -1.066 1 58.22 349 GLU A N 1
ATOM 2787 C CA . GLU A 1 349 ? -19.25 10.594 -1.598 1 58.22 349 GLU A CA 1
ATOM 2788 C C . GLU A 1 349 ? -19.141 10.469 -3.115 1 58.22 349 GLU A C 1
ATOM 2790 O O . GLU A 1 349 ? -18.797 11.438 -3.797 1 58.22 349 GLU A O 1
ATOM 2795 N N . SER A 1 350 ? -18.734 9.359 -3.562 1 50.28 350 SER A N 1
ATOM 2796 C CA . SER A 1 350 ? -18.75 9.18 -5.012 1 50.28 350 SER A CA 1
ATOM 2797 C C . SER A 1 350 ? -20.078 9.609 -5.609 1 50.28 350 SER A C 1
ATOM 2799 O O . SER A 1 350 ? -21.141 9.203 -5.137 1 50.28 350 SER A O 1
ATOM 2801 N N . ASP A 1 351 ? -20.266 10.812 -6.109 1 44 351 ASP A N 1
ATOM 2802 C CA . ASP A 1 351 ? -21.375 10.836 -7.059 1 44 351 ASP A CA 1
ATOM 2803 C C . ASP A 1 351 ? -21.312 9.641 -8.008 1 44 351 ASP A C 1
ATOM 2805 O O . ASP A 1 351 ? -20.25 9.062 -8.211 1 44 351 ASP A O 1
ATOM 2809 N N . ALA A 1 352 ? -22.562 9.039 -8.336 1 40.09 352 ALA A N 1
ATOM 2810 C CA . ALA A 1 352 ? -22.672 7.922 -9.281 1 40.09 352 ALA A CA 1
ATOM 2811 C C . ALA A 1 352 ? -21.562 7.961 -10.312 1 40.09 352 ALA A C 1
ATOM 2813 O O . ALA A 1 352 ? -21.125 6.918 -10.812 1 40.09 352 ALA A O 1
ATOM 2814 N N . ASN A 1 353 ? -21.297 9.141 -10.664 1 37.81 353 ASN A N 1
ATOM 2815 C CA . ASN A 1 353 ? -20.406 9.32 -11.805 1 37.81 353 ASN A CA 1
ATOM 2816 C C . ASN A 1 353 ? -18.953 9.492 -11.359 1 37.81 353 ASN A C 1
ATOM 2818 O O . ASN A 1 353 ? -18.062 9.656 -12.188 1 37.81 353 ASN A O 1
ATOM 2822 N N . SER A 1 354 ? -18.812 9.852 -10.156 1 42.66 354 SER A N 1
ATOM 2823 C CA . SER A 1 354 ? -17.453 10.172 -9.773 1 42.66 354 SER A CA 1
ATOM 2824 C C . SER A 1 354 ? -16.656 8.914 -9.469 1 42.66 354 SER A C 1
ATOM 2826 O O . SER A 1 354 ? -17.062 8.102 -8.633 1 42.66 354 SER A O 1
ATOM 2828 N N . ILE A 1 355 ? -15.773 8.484 -10.148 1 43.59 355 ILE A N 1
ATOM 2829 C CA . ILE A 1 355 ? -14.922 7.312 -10.32 1 43.59 355 ILE A CA 1
ATOM 2830 C C . ILE A 1 355 ? -14.039 7.133 -9.094 1 43.59 355 ILE A C 1
ATOM 2832 O O . ILE A 1 355 ? -13.648 6.008 -8.758 1 43.59 355 ILE A O 1
ATOM 2836 N N . ASN A 1 356 ? -13.695 8.219 -8.383 1 46.59 356 ASN A N 1
ATOM 2837 C CA . ASN A 1 356 ? -12.664 7.902 -7.402 1 46.59 356 ASN A CA 1
ATOM 2838 C C . ASN A 1 356 ? -12.984 8.5 -6.039 1 46.59 356 ASN A C 1
ATOM 2840 O O . ASN A 1 356 ? -12.695 9.672 -5.781 1 46.59 356 ASN A O 1
ATOM 2844 N N . PRO A 1 357 ? -13.789 7.836 -5.246 1 52.69 357 PRO A N 1
ATOM 2845 C CA . PRO A 1 357 ? -14.109 8.336 -3.908 1 52.69 357 PRO A CA 1
ATOM 2846 C C . PRO A 1 357 ? -12.898 8.328 -2.973 1 52.69 357 PRO A C 1
ATOM 2848 O O . PRO A 1 357 ? -12.023 7.477 -3.105 1 52.69 357 PRO A O 1
ATOM 2851 N N . SER A 1 358 ? -12.648 9.523 -2.219 1 63.75 358 SER A N 1
ATOM 2852 C CA . SER A 1 358 ? -11.672 9.516 -1.13 1 63.75 358 SER A CA 1
ATOM 2853 C C . SER A 1 358 ? -12.25 8.852 0.117 1 63.75 358 SER A C 1
ATOM 2855 O O . SER A 1 358 ? -13.406 9.07 0.47 1 63.75 358 SER A O 1
ATOM 2857 N N . ILE A 1 359 ? -11.594 7.98 0.812 1 68.56 359 ILE A N 1
ATOM 2858 C CA . ILE A 1 359 ? -12.094 7.188 1.931 1 68.56 359 ILE A CA 1
ATOM 2859 C C . ILE A 1 359 ? -12.141 8.047 3.191 1 68.56 359 ILE A C 1
ATOM 2861 O O . ILE A 1 359 ? -12.938 7.789 4.098 1 68.56 359 ILE A O 1
ATOM 2865 N N . GLY A 1 360 ? -11.438 9.156 3.287 1 78.25 360 GLY A N 1
ATOM 2866 C CA . GLY A 1 360 ? -11.391 9.977 4.488 1 78.25 360 GLY A CA 1
ATOM 2867 C C . GLY A 1 360 ? -10.422 9.438 5.531 1 78.25 360 GLY A C 1
ATOM 2868 O O . GLY A 1 360 ? -10.125 8.242 5.555 1 78.25 360 GLY A O 1
ATOM 2869 N N . LYS A 1 361 ? -9.992 10.18 6.363 1 84.25 361 LYS A N 1
ATOM 2870 C CA . LYS A 1 361 ? -8.992 9.836 7.363 1 84.25 361 LYS A CA 1
ATOM 2871 C C . LYS A 1 361 ? -9.586 8.977 8.477 1 84.25 361 LYS A C 1
ATOM 2873 O O . LYS A 1 361 ? -8.883 8.188 9.109 1 84.25 361 LYS A O 1
ATOM 2878 N N . LEU A 1 362 ? -10.898 9.109 8.742 1 88.44 362 LEU A N 1
ATOM 2879 C CA . LEU A 1 362 ? -11.547 8.266 9.75 1 88.44 362 LEU A CA 1
ATOM 2880 C C . LEU A 1 362 ? -11.477 6.797 9.352 1 88.44 362 LEU A C 1
ATOM 2882 O O . LEU A 1 362 ? -11.18 5.938 10.188 1 88.44 362 LEU A O 1
ATOM 2886 N N . ARG A 1 363 ? -11.695 6.598 8.148 1 80.25 363 ARG A N 1
ATOM 2887 C CA . ARG A 1 363 ? -11.617 5.227 7.656 1 80.25 363 ARG A CA 1
ATOM 2888 C C . ARG A 1 363 ? -10.18 4.727 7.625 1 80.25 363 ARG A C 1
ATOM 2890 O O . ARG A 1 363 ? -9.914 3.557 7.906 1 80.25 363 ARG A O 1
ATOM 2897 N N . MET A 1 364 ? -9.344 5.605 7.277 1 77.56 364 MET A N 1
ATOM 2898 C CA . MET A 1 364 ? -7.922 5.277 7.242 1 77.56 364 MET A CA 1
ATOM 2899 C C . MET A 1 364 ? -7.426 4.867 8.625 1 77.56 364 MET A C 1
ATOM 2901 O O . MET A 1 364 ? -6.512 4.047 8.734 1 77.56 364 MET A O 1
ATOM 2905 N N . ALA A 1 365 ? -8.008 5.406 9.602 1 84.62 365 ALA A N 1
ATOM 2906 C CA . ALA A 1 365 ? -7.562 5.184 10.977 1 84.62 365 ALA A CA 1
ATOM 2907 C C . ALA A 1 365 ? -8.203 3.93 11.562 1 84.62 365 ALA A C 1
ATOM 2909 O O . ALA A 1 365 ? -8 3.617 12.734 1 84.62 365 ALA A O 1
ATOM 2910 N N . HIS A 1 366 ? -8.945 3.223 10.805 1 81.94 366 HIS A N 1
ATOM 2911 C CA . HIS A 1 366 ? -9.617 2.035 11.32 1 81.94 366 HIS A CA 1
ATOM 2912 C C . HIS A 1 366 ? -8.617 1.087 11.984 1 81.94 366 HIS A C 1
ATOM 2914 O O . HIS A 1 366 ? -7.566 0.793 11.422 1 81.94 366 HIS A O 1
ATOM 2920 N N . LYS A 1 367 ? -8.961 0.663 13.273 1 84 367 LYS A N 1
ATOM 2921 C CA . LYS A 1 367 ? -8.164 -0.206 14.141 1 84 367 LYS A CA 1
ATOM 2922 C C . LYS A 1 367 ? -6.957 0.535 14.703 1 84 367 LYS A C 1
ATOM 2924 O O . LYS A 1 367 ? -6.242 0.007 15.555 1 84 367 LYS A O 1
ATOM 2929 N N . GLY A 1 368 ? -6.773 1.73 14.273 1 87.94 368 GLY A N 1
ATOM 2930 C CA . GLY A 1 368 ? -5.66 2.543 14.734 1 87.94 368 GLY A CA 1
ATOM 2931 C C . GLY A 1 368 ? -6.094 3.709 15.609 1 87.94 368 GLY A C 1
ATOM 2932 O O . GLY A 1 368 ? -7 3.572 16.438 1 87.94 368 GLY A O 1
ATOM 2933 N N . THR A 1 369 ? -5.297 4.781 15.453 1 92.19 369 THR A N 1
ATOM 2934 C CA . THR A 1 369 ? -5.543 5.977 16.25 1 92.19 369 THR A CA 1
ATOM 2935 C C . THR A 1 369 ? -5.609 7.215 15.352 1 92.19 369 THR A C 1
ATOM 2937 O O . THR A 1 369 ? -4.832 7.348 14.406 1 92.19 369 THR A O 1
ATOM 2940 N N . ILE A 1 370 ? -6.547 8.07 15.562 1 94.44 370 ILE A N 1
ATOM 2941 C CA . ILE A 1 370 ? -6.617 9.352 14.875 1 94.44 370 ILE A CA 1
ATOM 2942 C C . ILE A 1 370 ? -6.383 10.484 15.867 1 94.44 370 ILE A C 1
ATOM 2944 O O . ILE A 1 370 ? -6.91 10.461 16.984 1 94.44 370 ILE A O 1
ATOM 2948 N N . PHE A 1 371 ? -5.527 11.344 15.547 1 94.94 371 PHE A N 1
ATOM 2949 C CA . PHE A 1 371 ? -5.211 12.5 16.375 1 94.94 371 PHE A CA 1
ATOM 2950 C C . PHE A 1 371 ? -5.758 13.781 15.758 1 94.94 371 PHE A C 1
ATOM 2952 O O . PHE A 1 371 ? -5.332 14.18 14.672 1 94.94 371 PHE A O 1
ATOM 2959 N N . PHE A 1 372 ? -6.695 14.43 16.391 1 96.25 372 PHE A N 1
ATOM 2960 C CA . PHE A 1 372 ? -7.234 15.727 15.984 1 96.25 372 PHE A CA 1
ATOM 2961 C C . PHE A 1 372 ? -6.52 16.859 16.703 1 96.25 372 PHE A C 1
ATOM 2963 O O . PHE A 1 372 ? -6.801 17.141 17.875 1 96.25 372 PHE A O 1
ATOM 2970 N N . LYS A 1 373 ? -5.707 17.5 15.961 1 93.94 373 LYS A N 1
ATOM 2971 C CA . LYS A 1 373 ? -5 18.656 16.516 1 93.94 373 LYS A CA 1
ATOM 2972 C C . LYS A 1 373 ? -5.863 19.922 16.453 1 93.94 373 LYS A C 1
ATOM 2974 O O . LYS A 1 373 ? -6.547 20.156 15.453 1 93.94 373 LYS A O 1
ATOM 2979 N N . ASN A 1 374 ? -5.906 20.719 17.562 1 94.44 374 ASN A N 1
ATOM 2980 C CA . ASN A 1 374 ? -6.656 21.969 17.641 1 94.44 374 ASN A CA 1
ATOM 2981 C C . ASN A 1 374 ? -8.148 21.75 17.422 1 94.44 374 ASN A C 1
ATOM 2983 O O . ASN A 1 374 ? -8.766 22.422 16.594 1 94.44 374 ASN A O 1
ATOM 2987 N N . ILE A 1 375 ? -8.703 20.875 18.203 1 96.75 375 ILE A N 1
ATOM 2988 C CA . ILE A 1 375 ? -10.094 20.469 18.047 1 96.75 375 ILE A CA 1
ATOM 2989 C C . ILE A 1 375 ? -11.016 21.672 18.219 1 96.75 375 ILE A C 1
ATOM 2991 O O . ILE A 1 375 ? -12.109 21.703 17.656 1 96.75 375 ILE A O 1
ATOM 2995 N N . TRP A 1 376 ? -10.562 22.688 18.969 1 94.38 376 TRP A N 1
ATOM 2996 C CA . TRP A 1 376 ? -11.383 23.859 19.25 1 94.38 376 TRP A CA 1
ATOM 2997 C C . TRP A 1 376 ? -11.625 24.672 17.984 1 94.38 376 TRP A C 1
ATOM 2999 O O . TRP A 1 376 ? -12.523 25.516 17.938 1 94.38 376 TRP A O 1
ATOM 3009 N N . GLU A 1 377 ? -10.867 24.375 16.938 1 92.81 377 GLU A N 1
ATOM 3010 C CA . GLU A 1 377 ? -10.992 25.125 15.688 1 92.81 377 GLU A CA 1
ATOM 3011 C C . GLU A 1 377 ? -11.914 24.406 14.703 1 92.81 377 GLU A C 1
ATOM 3013 O O . GLU A 1 377 ? -12.273 24.953 13.664 1 92.81 377 GLU A O 1
ATOM 3018 N N . MET A 1 378 ? -12.32 23.25 14.992 1 95.5 378 MET A N 1
ATOM 3019 C CA . MET A 1 378 ? -13.211 22.5 14.109 1 95.5 378 MET A CA 1
ATOM 3020 C C . MET A 1 378 ? -14.57 23.188 14 1 95.5 378 MET A C 1
ATOM 3022 O O . MET A 1 378 ? -15.141 23.594 15.016 1 95.5 378 MET A O 1
ATOM 3026 N N . PRO A 1 379 ? -15.109 23.344 12.797 1 94.88 379 PRO A N 1
ATOM 3027 C CA . PRO A 1 379 ? -16.422 23.984 12.664 1 94.88 379 PRO A CA 1
ATOM 3028 C C . PRO A 1 379 ? -17.547 23.172 13.312 1 94.88 379 PRO A C 1
ATOM 3030 O O . PRO A 1 379 ? -17.453 21.938 13.383 1 94.88 379 PRO A O 1
ATOM 3033 N N . LEU A 1 380 ? -18.594 23.859 13.672 1 94.69 380 LEU A N 1
ATOM 3034 C CA . LEU A 1 380 ? -19.688 23.281 14.445 1 94.69 380 LEU A CA 1
ATOM 3035 C C . LEU A 1 380 ? -20.328 22.125 13.688 1 94.69 380 LEU A C 1
ATOM 3037 O O . LEU A 1 380 ? -20.672 21.094 14.281 1 94.69 380 LEU A O 1
ATOM 3041 N N . TYR A 1 381 ? -20.562 22.328 12.422 1 93.81 381 TYR A N 1
ATOM 3042 C CA . TYR A 1 381 ? -21.25 21.281 11.672 1 93.81 381 TYR A CA 1
ATOM 3043 C C . TYR A 1 381 ? -20.422 20.016 11.609 1 93.81 381 TYR A C 1
ATOM 3045 O O . TYR A 1 381 ? -20.969 18.906 11.625 1 93.81 381 TYR A O 1
ATOM 3053 N N . LEU A 1 382 ? -19.125 20.156 11.539 1 95.38 382 LEU A N 1
ATOM 3054 C CA . LEU A 1 382 ? -18.25 18.984 11.547 1 95.38 382 LEU A CA 1
ATOM 3055 C C . LEU A 1 382 ? -18.203 18.359 12.938 1 95.38 382 LEU A C 1
ATOM 3057 O O . LEU A 1 382 ? -18.094 17.125 13.07 1 95.38 382 LEU A O 1
ATOM 3061 N N . GLN A 1 383 ? -18.219 19.219 13.992 1 96.38 383 GLN A N 1
ATOM 3062 C CA . GLN A 1 383 ? -18.266 18.703 15.359 1 96.38 383 GLN A CA 1
ATOM 3063 C C . GLN A 1 383 ? -19.484 17.797 15.555 1 96.38 383 GLN A C 1
ATOM 3065 O O . GLN A 1 383 ? -19.359 16.703 16.109 1 96.38 383 GLN A O 1
ATOM 3070 N N . ARG A 1 384 ? -20.594 18.266 15.094 1 94.5 384 ARG A N 1
ATOM 3071 C CA . ARG A 1 384 ? -21.844 17.516 15.227 1 94.5 384 ARG A CA 1
ATOM 3072 C C . ARG A 1 384 ? -21.766 16.188 14.469 1 94.5 384 ARG A C 1
ATOM 3074 O O . ARG A 1 384 ? -22.25 15.164 14.945 1 94.5 384 ARG A O 1
ATOM 3081 N N . ARG A 1 385 ? -21.234 16.281 13.289 1 93 385 ARG A N 1
ATOM 3082 C CA . ARG A 1 385 ? -21.062 15.062 12.508 1 93 385 ARG A CA 1
ATOM 3083 C C . ARG A 1 385 ? -20.141 14.078 13.227 1 93 385 ARG A C 1
ATOM 3085 O O . ARG A 1 385 ? -20.375 12.867 13.203 1 93 385 ARG A O 1
ATOM 3092 N N . LEU A 1 386 ? -19.078 14.57 13.789 1 95.5 386 LEU A N 1
ATOM 3093 C CA . LEU A 1 386 ? -18.125 13.742 14.531 1 95.5 386 LEU A CA 1
ATOM 3094 C C . LEU A 1 386 ? -18.812 13.078 15.727 1 95.5 386 LEU A C 1
ATOM 3096 O O . LEU A 1 386 ? -18.516 11.922 16.047 1 95.5 386 LEU A O 1
ATOM 3100 N N . VAL A 1 387 ? -19.672 13.828 16.406 1 95.81 387 VAL A N 1
ATOM 3101 C CA . VAL A 1 387 ? -20.438 13.289 17.531 1 95.81 387 VAL A CA 1
ATOM 3102 C C . VAL A 1 387 ? -21.219 12.062 17.078 1 95.81 387 VAL A C 1
ATOM 3104 O O . VAL A 1 387 ? -21.266 11.047 17.781 1 95.81 387 VAL A O 1
ATOM 3107 N N . GLU A 1 388 ? -21.797 12.172 15.93 1 93.12 388 GLU A N 1
ATOM 3108 C CA . GLU A 1 388 ? -22.578 11.062 15.391 1 93.12 388 GLU A CA 1
ATOM 3109 C C . GLU A 1 388 ? -21.703 9.836 15.156 1 93.12 388 GLU A C 1
ATOM 3111 O O . GLU A 1 388 ? -22.125 8.711 15.438 1 93.12 388 GLU A O 1
ATOM 3116 N N . VAL A 1 389 ? -20.594 10.047 14.672 1 92.44 389 VAL A N 1
ATOM 3117 C CA . VAL A 1 389 ? -19.672 8.953 14.406 1 92.44 389 VAL A CA 1
ATOM 3118 C C . VAL A 1 389 ? -19.234 8.312 15.727 1 92.44 389 VAL A C 1
ATOM 3120 O O . VAL A 1 389 ? -19.125 7.086 15.82 1 92.44 389 VAL A O 1
ATOM 3123 N N . ILE A 1 390 ? -18.969 9.133 16.719 1 93.94 390 ILE A N 1
ATOM 3124 C CA . ILE A 1 390 ? -18.531 8.633 18.016 1 93.94 390 ILE A CA 1
ATOM 3125 C C . ILE A 1 390 ? -19.641 7.809 18.656 1 93.94 390 ILE A C 1
ATOM 3127 O O . ILE A 1 390 ? -19.375 6.766 19.266 1 93.94 390 ILE A O 1
ATOM 3131 N N . LYS A 1 391 ? -20.844 8.219 18.453 1 91.81 391 LYS A N 1
ATOM 3132 C CA . LYS A 1 391 ? -22 7.562 19.078 1 91.81 391 LYS A CA 1
ATOM 3133 C C . LYS A 1 391 ? -22.312 6.238 18.375 1 91.81 391 LYS A C 1
ATOM 3135 O O . LYS A 1 391 ? -22.562 5.23 19.047 1 91.81 391 LYS A O 1
ATOM 3140 N N . THR A 1 392 ? -22.312 6.258 17.094 1 89.94 392 THR A N 1
ATOM 3141 C CA . THR A 1 392 ? -22.797 5.113 16.328 1 89.94 392 THR A CA 1
ATOM 3142 C C . THR A 1 392 ? -21.641 4.18 15.977 1 89.94 392 THR A C 1
ATOM 3144 O O . THR A 1 392 ? -21.875 3.021 15.617 1 89.94 392 THR A O 1
ATOM 3147 N N . LYS A 1 393 ? -20.438 4.746 16 1 89 393 LYS A N 1
ATOM 3148 C CA . LYS A 1 393 ? -19.25 4.027 15.523 1 89 393 LYS A CA 1
ATOM 3149 C C . LYS A 1 393 ? -19.422 3.58 14.078 1 89 393 LYS A C 1
ATOM 3151 O O . LYS A 1 393 ? -18.969 2.496 13.703 1 89 393 LYS A O 1
ATOM 3156 N N . GLU A 1 394 ? -20.203 4.422 13.406 1 86.31 394 GLU A N 1
ATOM 3157 C CA . GLU A 1 394 ? -20.453 4.145 11.992 1 86.31 394 GLU A CA 1
ATOM 3158 C C . GLU A 1 394 ? -20.203 5.383 11.133 1 86.31 394 GLU A C 1
ATOM 3160 O O . GLU A 1 394 ? -20.5 6.504 11.562 1 86.31 394 GLU A O 1
ATOM 3165 N N . LEU A 1 395 ? -19.594 5.082 10.078 1 81 395 LEU A N 1
ATOM 3166 C CA . LEU A 1 395 ? -19.422 6.145 9.094 1 81 395 LEU A CA 1
ATOM 3167 C C . LEU A 1 395 ? -20.344 5.93 7.891 1 81 395 LEU A C 1
ATOM 3169 O O . LEU A 1 395 ? -20.234 4.914 7.199 1 81 395 LEU A O 1
ATOM 3173 N N . LYS A 1 396 ? -21.328 6.746 7.742 1 70.31 396 LYS A N 1
ATOM 3174 C CA . LYS A 1 396 ? -22.281 6.641 6.641 1 70.31 396 LYS A CA 1
ATOM 3175 C C . LYS A 1 396 ? -21.828 7.48 5.445 1 70.31 396 LYS A C 1
ATOM 3177 O O . LYS A 1 396 ? -21.438 8.641 5.605 1 70.31 396 LYS A O 1
ATOM 3182 N N . GLN A 1 397 ? -21.359 6.816 4.457 1 60.41 397 GLN A N 1
ATOM 3183 C CA . GLN A 1 397 ? -21.062 7.57 3.244 1 60.41 397 GLN A CA 1
ATOM 3184 C C . GLN A 1 397 ? -22.062 7.254 2.137 1 60.41 397 GLN A C 1
ATOM 3186 O O . GLN A 1 397 ? -22.094 6.133 1.624 1 60.41 397 GLN A O 1
ATOM 3191 N N . GLY A 1 398 ? -22.812 8.258 1.691 1 54.44 398 GLY A N 1
ATOM 3192 C CA . GLY A 1 398 ? -23.75 8.133 0.596 1 54.44 398 GLY A CA 1
ATOM 3193 C C . GLY A 1 398 ? -24.656 6.922 0.72 1 54.44 398 GLY A C 1
ATOM 3194 O O . GLY A 1 398 ? -25.312 6.734 1.745 1 54.44 398 GLY A O 1
ATOM 3195 N N . THR A 1 399 ? -24.688 6.109 -0.459 1 49.94 399 THR A N 1
ATOM 3196 C CA . THR A 1 399 ? -25.609 4.992 -0.659 1 49.94 399 THR A CA 1
ATOM 3197 C C . THR A 1 399 ? -25.109 3.748 0.071 1 49.94 399 THR A C 1
ATOM 3199 O O . THR A 1 399 ? -25.812 2.734 0.131 1 49.94 399 THR A O 1
ATOM 3202 N N . TYR A 1 400 ? -23.922 3.904 0.496 1 50.78 400 TYR A N 1
ATOM 3203 C CA . TYR A 1 400 ? -23.359 2.66 1.014 1 50.78 400 TYR A CA 1
ATOM 3204 C C . TYR A 1 400 ? -23.703 2.475 2.484 1 50.78 400 TYR A C 1
ATOM 3206 O O . TYR A 1 400 ? -23.859 3.453 3.221 1 50.78 400 TYR A O 1
ATOM 3214 N N . LYS A 1 401 ? -24.141 1.287 2.785 1 57.19 401 LYS A N 1
ATOM 3215 C CA . LYS A 1 401 ? -24.375 0.864 4.164 1 57.19 401 LYS A CA 1
ATOM 3216 C C . LYS A 1 401 ? -23.234 1.299 5.078 1 57.19 401 LYS A C 1
ATOM 3218 O O . LYS A 1 401 ? -22.078 1.383 4.648 1 57.19 401 LYS A O 1
ATOM 3223 N N . GLY A 1 402 ? -23.5 1.817 6.309 1 61.94 402 GLY A N 1
ATOM 3224 C CA . GLY A 1 402 ? -22.594 2.311 7.336 1 61.94 402 GLY A CA 1
ATOM 3225 C C . GLY A 1 402 ? -21.406 1.403 7.566 1 61.94 402 GLY A C 1
ATOM 3226 O O . GLY A 1 402 ? -21.5 0.19 7.367 1 61.94 402 GLY A O 1
ATOM 3227 N N . PHE A 1 403 ? -20.219 2.033 7.586 1 68.38 403 PHE A N 1
ATOM 3228 C CA . PHE A 1 403 ? -18.984 1.36 7.941 1 68.38 403 PHE A CA 1
ATOM 3229 C C . PHE A 1 403 ? -18.719 1.473 9.438 1 68.38 403 PHE A C 1
ATOM 3231 O O . PHE A 1 403 ? -18.734 2.572 10 1 68.38 403 PHE A O 1
ATOM 3238 N N . HIS A 1 404 ? -18.625 0.203 10.016 1 81 404 HIS A N 1
ATOM 3239 C CA . HIS A 1 404 ? -18.266 0.234 11.43 1 81 404 HIS A CA 1
ATOM 3240 C C . HIS A 1 404 ? -16.797 0.595 11.617 1 81 404 HIS A C 1
ATOM 3242 O O . HIS A 1 404 ? -15.93 0.046 10.938 1 81 404 HIS A O 1
ATOM 3248 N N . ILE A 1 405 ? -16.578 1.56 12.461 1 83.94 405 ILE A N 1
ATOM 3249 C CA . ILE A 1 405 ? -15.211 1.994 12.664 1 83.94 405 ILE A CA 1
ATOM 3250 C C . ILE A 1 405 ? -14.773 1.7 14.094 1 83.94 405 ILE A C 1
ATOM 3252 O O . ILE A 1 405 ? -15.562 1.852 15.031 1 83.94 405 ILE A O 1
ATOM 3256 N N . ASP A 1 406 ? -13.586 1.102 14.227 1 89.12 406 ASP A N 1
ATOM 3257 C CA . ASP A 1 406 ? -12.898 0.888 15.5 1 89.12 406 ASP A CA 1
ATOM 3258 C C . ASP A 1 406 ? -11.641 1.742 15.594 1 89.12 406 ASP A C 1
ATOM 3260 O O . ASP A 1 406 ? -10.547 1.292 15.227 1 89.12 406 ASP A O 1
ATOM 3264 N N . ILE A 1 407 ? -11.883 2.969 16.109 1 93.31 407 ILE A N 1
ATOM 3265 C CA . ILE A 1 407 ? -10.789 3.936 16.125 1 93.31 407 ILE A CA 1
ATOM 3266 C C . ILE A 1 407 ? -10.648 4.535 17.516 1 93.31 407 ILE A C 1
ATOM 3268 O O . ILE A 1 407 ? -11.648 4.812 18.188 1 93.31 407 ILE A O 1
ATOM 3272 N N . ARG A 1 408 ? -9.445 4.629 17.953 1 94.81 408 ARG A N 1
ATOM 3273 C CA . ARG A 1 408 ? -9.18 5.48 19.109 1 94.81 408 ARG A CA 1
ATOM 3274 C C . ARG A 1 408 ? -8.984 6.934 18.688 1 94.81 408 ARG A C 1
ATOM 3276 O O . ARG A 1 408 ? -8.25 7.211 17.734 1 94.81 408 ARG A O 1
ATOM 3283 N N . MET A 1 409 ? -9.609 7.777 19.391 1 97.25 409 MET A N 1
ATOM 3284 C CA . MET A 1 409 ? -9.484 9.188 19.031 1 97.25 409 MET A CA 1
ATOM 3285 C C . MET A 1 409 ? -8.75 9.961 20.125 1 97.25 409 MET A C 1
ATOM 3287 O O . MET A 1 409 ? -9.047 9.797 21.312 1 97.25 409 MET A O 1
ATOM 3291 N N . ILE A 1 410 ? -7.727 10.68 19.719 1 97.88 410 ILE A N 1
ATOM 3292 C CA . ILE A 1 410 ? -7.012 11.602 20.594 1 97.88 410 ILE A CA 1
ATOM 3293 C C . ILE A 1 410 ? -7.23 13.039 20.109 1 97.88 410 ILE A C 1
ATOM 3295 O O . ILE A 1 410 ? -7.137 13.32 18.906 1 97.88 410 ILE A O 1
ATOM 3299 N N . PHE A 1 411 ? -7.551 13.93 21.016 1 98.06 411 PHE A N 1
ATOM 3300 C CA . PHE A 1 411 ? -7.809 15.328 20.703 1 98.06 411 PHE A CA 1
ATOM 3301 C C . PHE A 1 411 ? -6.852 16.234 21.453 1 98.06 411 PHE A C 1
ATOM 3303 O O . PHE A 1 411 ? -6.402 15.898 22.562 1 98.06 411 PHE A O 1
ATOM 3310 N N . ASP A 1 412 ? -6.504 17.297 20.844 1 96.06 412 ASP A N 1
ATOM 3311 C CA . ASP A 1 412 ? -5.766 18.281 21.625 1 96.06 412 ASP A CA 1
ATOM 3312 C C . ASP A 1 412 ? -6.445 19.656 21.547 1 96.06 412 ASP A C 1
ATOM 3314 O O . ASP A 1 412 ? -7.152 19.953 20.578 1 96.06 412 ASP A O 1
ATOM 3318 N N . THR A 1 413 ? -6.254 20.484 22.578 1 96.56 413 THR A N 1
ATOM 3319 C CA . THR A 1 413 ? -6.801 21.828 22.625 1 96.56 413 THR A CA 1
ATOM 3320 C C . THR A 1 413 ? -5.883 22.75 23.422 1 96.56 413 THR A C 1
ATOM 3322 O O . THR A 1 413 ? -5.219 22.312 24.359 1 96.56 413 THR A O 1
ATOM 3325 N N . SER A 1 414 ? -5.832 23.969 22.953 1 94.06 414 SER A N 1
ATOM 3326 C CA . SER A 1 414 ? -5.105 25.016 23.688 1 94.06 414 SER A CA 1
ATOM 3327 C C . SER A 1 414 ? -6.062 26.016 24.328 1 94.06 414 SER A C 1
ATOM 3329 O O . SER A 1 414 ? -5.629 26.969 24.969 1 94.06 414 SER A O 1
ATOM 3331 N N . GLN A 1 415 ? -7.375 25.766 24.156 1 93.69 415 GLN A N 1
ATOM 3332 C CA . GLN A 1 415 ? -8.406 26.641 24.703 1 93.69 415 GLN A CA 1
ATOM 3333 C C . GLN A 1 415 ? -9.289 25.875 25.688 1 93.69 415 GLN A C 1
ATOM 3335 O O . GLN A 1 415 ? -9.32 24.656 25.703 1 93.69 415 GLN A O 1
ATOM 3340 N N . ASP A 1 416 ? -9.898 26.672 26.5 1 93.94 416 ASP A N 1
ATOM 3341 C CA . ASP A 1 416 ? -10.883 26.094 27.422 1 93.94 416 ASP A CA 1
ATOM 3342 C C . ASP A 1 416 ? -12.18 25.766 26.688 1 93.94 416 ASP A C 1
ATOM 3344 O O . ASP A 1 416 ? -13 26.656 26.438 1 93.94 416 ASP A O 1
ATOM 3348 N N . LEU A 1 417 ? -12.359 24.484 26.5 1 95.75 417 LEU A N 1
ATOM 3349 C CA . LEU A 1 417 ? -13.492 24.062 25.688 1 95.75 417 LEU A CA 1
ATOM 3350 C C . LEU A 1 417 ? -14.812 24.359 26.391 1 95.75 417 LEU A C 1
ATOM 3352 O O . LEU A 1 417 ? -15.82 24.656 25.734 1 95.75 417 LEU A O 1
ATOM 3356 N N . LEU A 1 418 ? -14.844 24.219 27.719 1 93.94 418 LEU A N 1
ATOM 3357 C CA . LEU A 1 418 ? -16.062 24.5 28.453 1 93.94 418 LEU A CA 1
ATOM 3358 C C . LEU A 1 418 ? -16.516 25.953 28.25 1 93.94 418 LEU A C 1
ATOM 3360 O O . LEU A 1 418 ? -17.703 26.219 28.047 1 93.94 418 LEU A O 1
ATOM 3364 N N . SER A 1 419 ? -15.539 26.844 28.297 1 93.75 419 SER A N 1
ATOM 3365 C CA . SER A 1 419 ? -15.828 28.25 28.016 1 93.75 419 SER A CA 1
ATOM 3366 C C . SER A 1 419 ? -16.359 28.438 26.594 1 93.75 419 SER A C 1
ATOM 3368 O O . SER A 1 419 ? -17.25 29.266 26.375 1 93.75 419 SER A O 1
ATOM 3370 N N . LEU A 1 420 ? -15.836 27.688 25.719 1 94.25 420 LEU A N 1
ATOM 3371 C CA . LEU A 1 420 ? -16.281 27.781 24.328 1 94.25 420 LEU A CA 1
ATOM 3372 C C . LEU A 1 420 ? -17.688 27.25 24.156 1 94.25 420 LEU A C 1
ATOM 3374 O O . LEU A 1 420 ? -18.469 27.75 23.344 1 94.25 420 LEU A O 1
ATOM 3378 N N . VAL A 1 421 ? -18 26.188 24.922 1 94.75 421 VAL A N 1
ATOM 3379 C CA . VAL A 1 421 ? -19.344 25.641 24.906 1 94.75 421 VAL A CA 1
ATOM 3380 C C . VAL A 1 421 ? -20.344 26.703 25.391 1 94.75 421 VAL A C 1
ATOM 3382 O O . VAL A 1 421 ? -21.391 26.891 24.781 1 94.75 421 VAL A O 1
ATOM 3385 N N . GLU A 1 422 ? -19.938 27.422 26.422 1 92.44 422 GLU A N 1
ATOM 3386 C CA . GLU A 1 422 ? -20.781 28.469 26.969 1 92.44 422 GLU A CA 1
ATOM 3387 C C . GLU A 1 422 ? -21 29.594 25.969 1 92.44 422 GLU A C 1
ATOM 3389 O O . GLU A 1 422 ? -22.078 30.188 25.922 1 92.44 422 GLU A O 1
ATOM 3394 N N . LYS A 1 423 ? -20 29.844 25.156 1 89.81 423 LYS A N 1
ATOM 3395 C CA . LYS A 1 423 ? -20.078 30.891 24.156 1 89.81 423 LYS A CA 1
ATOM 3396 C C . LYS A 1 423 ? -20.672 30.375 22.844 1 89.81 423 LYS A C 1
ATOM 3398 O O . LYS A 1 423 ? -20.703 31.078 21.844 1 89.81 423 LYS A O 1
ATOM 3403 N N . LYS A 1 424 ? -21.078 29.109 22.797 1 90.81 424 LYS A N 1
ATOM 3404 C CA . LYS A 1 424 ? -21.719 28.453 21.656 1 90.81 424 LYS A CA 1
ATOM 3405 C C . LYS A 1 424 ? -20.75 28.359 20.469 1 90.81 424 LYS A C 1
ATOM 3407 O O . LYS A 1 424 ? -21.172 28.516 19.312 1 90.81 424 LYS A O 1
ATOM 3412 N N . ARG A 1 425 ? -19.5 28.219 20.797 1 92.06 425 ARG A N 1
ATOM 3413 C CA . ARG A 1 425 ? -18.484 28.078 19.766 1 92.06 425 ARG A CA 1
ATOM 3414 C C . ARG A 1 425 ? -18 26.625 19.672 1 92.06 425 ARG A C 1
ATOM 3416 O O . ARG A 1 425 ? -17.219 26.297 18.781 1 92.06 425 ARG A O 1
ATOM 3423 N N . PHE A 1 426 ? -18.453 25.828 20.578 1 96 426 PHE A N 1
ATOM 3424 C CA . PHE A 1 426 ? -18.125 24.406 20.609 1 96 426 PHE A CA 1
ATOM 3425 C C . PHE A 1 426 ? -19.344 23.578 20.969 1 96 426 PHE A C 1
ATOM 3427 O O . PHE A 1 426 ? -20.141 23.984 21.812 1 96 426 PHE A O 1
ATOM 3434 N N . ASP A 1 427 ? -19.531 22.469 20.344 1 95.88 427 ASP A N 1
ATOM 3435 C CA . ASP A 1 427 ? -20.688 21.609 20.547 1 95.88 427 ASP A CA 1
ATOM 3436 C C . ASP A 1 427 ? -20.672 20.984 21.938 1 95.88 427 ASP A C 1
ATOM 3438 O O . ASP A 1 427 ? -19.672 20.406 22.359 1 95.88 427 ASP A O 1
ATOM 3442 N N . GLU A 1 428 ? -21.734 21.125 22.625 1 95.81 428 GLU A N 1
ATOM 3443 C CA . GLU A 1 428 ? -21.844 20.641 24 1 95.81 428 GLU A CA 1
ATOM 3444 C C . GLU A 1 428 ? -21.703 19.125 24.078 1 95.81 428 GLU A C 1
ATOM 3446 O O . GLU A 1 428 ? -20.984 18.594 24.922 1 95.81 428 GLU A O 1
ATOM 3451 N N . GLU A 1 429 ? -22.328 18.5 23.25 1 96.06 429 GLU A N 1
ATOM 3452 C CA . GLU A 1 429 ? -22.297 17.047 23.266 1 96.06 429 GLU A CA 1
ATOM 3453 C C . GLU A 1 429 ? -20.891 16.531 22.984 1 96.06 429 GLU A C 1
ATOM 3455 O O . GLU A 1 429 ? -20.438 15.57 23.609 1 96.06 429 GLU A O 1
ATOM 3460 N N . LEU A 1 430 ? -20.25 17.125 22 1 96.88 430 LEU A N 1
ATOM 3461 C CA . LEU A 1 430 ? -18.875 16.719 21.703 1 96.88 430 LEU A CA 1
ATOM 3462 C C . LEU A 1 430 ? -17.969 16.922 22.906 1 96.88 430 LEU A C 1
ATOM 3464 O O . LEU A 1 430 ? -17.156 16.062 23.234 1 96.88 430 LEU A O 1
ATOM 3468 N N . TYR A 1 431 ? -18.156 18.016 23.578 1 96.81 431 TYR A N 1
ATOM 3469 C CA . TYR A 1 431 ? -17.344 18.312 24.75 1 96.81 431 TYR A CA 1
ATOM 3470 C C . TYR A 1 431 ? -17.469 17.219 25.797 1 96.81 431 TYR A C 1
ATOM 3472 O O . TYR A 1 431 ? -16.469 16.719 26.312 1 96.81 431 TYR A O 1
ATOM 3480 N N . PHE A 1 432 ? -18.641 16.891 26.047 1 94.31 432 PHE A N 1
ATOM 3481 C CA . PHE A 1 432 ? -18.875 15.914 27.109 1 94.31 432 PHE A CA 1
ATOM 3482 C C . PHE A 1 432 ? -18.297 14.555 26.719 1 94.31 432 PHE A C 1
ATOM 3484 O O . PHE A 1 432 ? -17.797 13.82 27.578 1 94.31 432 PHE A O 1
ATOM 3491 N N . ARG A 1 433 ? -18.297 14.266 25.531 1 94.06 433 ARG A N 1
ATOM 3492 C CA . ARG A 1 433 ? -17.844 12.953 25.078 1 94.06 433 ARG A CA 1
ATOM 3493 C C . ARG A 1 433 ? -16.312 12.883 25.062 1 94.06 433 ARG A C 1
ATOM 3495 O O . ARG A 1 433 ? -15.734 11.82 25.297 1 94.06 433 ARG A O 1
ATOM 3502 N N . ILE A 1 434 ? -15.68 14 24.688 1 95.69 434 ILE A N 1
ATOM 3503 C CA . ILE A 1 434 ? -14.234 13.922 24.5 1 95.69 434 ILE A CA 1
ATOM 3504 C C . ILE A 1 434 ? -13.516 14.352 25.781 1 95.69 434 ILE A C 1
ATOM 3506 O O . ILE A 1 434 ? -12.312 14.117 25.922 1 95.69 434 ILE A O 1
ATOM 3510 N N . SER A 1 435 ? -14.266 14.875 26.781 1 94.81 435 SER A N 1
ATOM 3511 C CA . SER A 1 435 ? -13.633 15.43 27.969 1 94.81 435 SER A CA 1
ATOM 3512 C C . SER A 1 435 ? -13.656 14.43 29.125 1 94.81 435 SER A C 1
ATOM 3514 O O . SER A 1 435 ? -13.211 14.742 30.234 1 94.81 435 SER A O 1
ATOM 3516 N N . LYS A 1 436 ? -14.133 13.219 28.922 1 93.62 436 LYS A N 1
ATOM 3517 C CA . LYS A 1 436 ? -14.195 12.195 29.953 1 93.62 436 LYS A CA 1
ATOM 3518 C C . LYS A 1 436 ? -12.797 11.852 30.469 1 93.62 436 LYS A C 1
ATOM 3520 O O . LYS A 1 436 ? -12.594 11.703 31.672 1 93.62 436 LYS A O 1
ATOM 3525 N N . ASN A 1 437 ? -11.875 11.641 29.594 1 96.38 437 ASN A N 1
ATOM 3526 C CA . ASN A 1 437 ? -10.477 11.359 29.906 1 96.38 437 ASN A CA 1
ATOM 3527 C C . ASN A 1 437 ? -9.562 12.484 29.438 1 96.38 437 ASN A C 1
ATOM 3529 O O . ASN A 1 437 ? -9.188 12.547 28.266 1 96.38 437 ASN A O 1
ATOM 3533 N N . THR A 1 438 ? -9.141 13.32 30.406 1 97.06 438 THR A N 1
ATOM 3534 C CA . THR A 1 438 ? -8.352 14.5 30.062 1 97.06 438 THR A CA 1
ATOM 3535 C C . THR A 1 438 ? -6.957 14.406 30.672 1 97.06 438 THR A C 1
ATOM 3537 O O . THR A 1 438 ? -6.805 14.008 31.828 1 97.06 438 THR A O 1
ATOM 3540 N N . VAL A 1 439 ? -5.977 14.672 29.891 1 97.62 439 VAL A N 1
ATOM 3541 C CA . VAL A 1 439 ? -4.59 14.812 30.328 1 97.62 439 VAL A CA 1
ATOM 3542 C C . VAL A 1 439 ? -4.113 16.25 30.078 1 97.62 439 VAL A C 1
ATOM 3544 O O . VAL A 1 439 ? -4.258 16.766 28.969 1 97.62 439 VAL A O 1
ATOM 3547 N N . THR A 1 440 ? -3.557 16.906 31.078 1 96.38 440 THR A N 1
ATOM 3548 C CA . THR A 1 440 ? -3.158 18.312 30.953 1 96.38 440 THR A CA 1
ATOM 3549 C C . THR A 1 440 ? -1.643 18.453 31.047 1 96.38 440 THR A C 1
ATOM 3551 O O . THR A 1 440 ? -1.028 17.969 32 1 96.38 440 THR A O 1
ATOM 3554 N N . ILE A 1 441 ? -1.066 19.031 30.047 1 96.06 441 ILE A N 1
ATOM 3555 C CA . ILE A 1 441 ? 0.346 19.391 30.125 1 96.06 441 ILE A CA 1
ATOM 3556 C C . ILE A 1 441 ? 0.495 20.781 30.734 1 96.06 441 ILE A C 1
ATOM 3558 O O . ILE A 1 441 ? 0.092 21.781 30.125 1 96.06 441 ILE A O 1
ATOM 3562 N N . PRO A 1 442 ? 1.084 20.859 31.891 1 94.88 442 PRO A N 1
ATOM 3563 C CA . PRO A 1 442 ? 1.225 22.172 32.531 1 94.88 442 PRO A CA 1
ATOM 3564 C C . PRO A 1 442 ? 2.152 23.109 31.766 1 94.88 442 PRO A C 1
ATOM 3566 O O . PRO A 1 442 ? 3.146 22.656 31.188 1 94.88 442 PRO A O 1
ATOM 3569 N N . SER A 1 443 ? 1.847 24.391 31.766 1 92.69 443 SER A N 1
ATOM 3570 C CA . SER A 1 443 ? 2.678 25.406 31.109 1 92.69 443 SER A CA 1
ATOM 3571 C C . SER A 1 443 ? 4.051 25.484 31.766 1 92.69 443 SER A C 1
ATOM 3573 O O . SER A 1 443 ? 4.23 25.062 32.906 1 92.69 443 SER A O 1
ATOM 3575 N N . LEU A 1 444 ? 4.93 26.031 31.047 1 91.69 444 LEU A N 1
ATOM 3576 C CA . LEU A 1 444 ? 6.277 26.172 31.594 1 91.69 444 LEU A CA 1
ATOM 3577 C C . LEU A 1 444 ? 6.293 27.172 32.75 1 91.69 444 LEU A C 1
ATOM 3579 O O . LEU A 1 444 ? 7.121 27.062 33.656 1 91.69 444 LEU A O 1
ATOM 3583 N N . ALA A 1 445 ? 5.348 28.125 32.688 1 87 445 ALA A N 1
ATOM 3584 C CA . ALA A 1 445 ? 5.246 29.141 33.75 1 87 445 ALA A CA 1
ATOM 3585 C C . ALA A 1 445 ? 4.973 28.484 35.094 1 87 445 ALA A C 1
ATOM 3587 O O . ALA A 1 445 ? 5.395 29 36.125 1 87 445 ALA A O 1
ATOM 3588 N N . THR A 1 446 ? 4.328 27.328 35.094 1 89.81 446 THR A N 1
ATOM 3589 C CA . THR A 1 446 ? 3.955 26.656 36.344 1 89.81 446 THR A CA 1
ATOM 3590 C C . THR A 1 446 ? 4.988 25.594 36.719 1 89.81 446 THR A C 1
ATOM 3592 O O . THR A 1 446 ? 4.895 24.984 37.781 1 89.81 446 THR A O 1
ATOM 3595 N N . ARG A 1 447 ? 5.898 25.344 35.844 1 89.62 447 ARG A N 1
ATOM 3596 C CA . ARG A 1 447 ? 6.941 24.375 36.125 1 89.62 447 ARG A CA 1
ATOM 3597 C C . ARG A 1 447 ? 8.32 24.938 35.812 1 89.62 447 ARG A C 1
ATOM 3599 O O . ARG A 1 447 ? 9.086 24.328 35.062 1 89.62 447 ARG A O 1
ATOM 3606 N N . LYS A 1 448 ? 8.727 25.875 36.562 1 88.19 448 LYS A N 1
ATOM 3607 C CA . LYS A 1 448 ? 9.953 26.641 36.312 1 88.19 448 LYS A CA 1
ATOM 3608 C C . LYS A 1 448 ? 11.188 25.766 36.438 1 88.19 448 LYS A C 1
ATOM 3610 O O . LYS A 1 448 ? 12.188 26 35.75 1 88.19 448 LYS A O 1
ATOM 3615 N N . GLY A 1 449 ? 11.086 24.734 37.281 1 90.5 449 GLY A N 1
ATOM 3616 C CA . GLY A 1 449 ? 12.195 23.812 37.438 1 90.5 449 GLY A CA 1
ATOM 3617 C C . GLY A 1 449 ? 12.547 23.078 36.156 1 90.5 449 GLY A C 1
ATOM 3618 O O . GLY A 1 449 ? 13.688 22.641 35.969 1 90.5 449 GLY A O 1
ATOM 3619 N N . ASP A 1 450 ? 11.625 22.953 35.312 1 94.19 450 ASP A N 1
ATOM 3620 C CA . ASP A 1 450 ? 11.828 22.203 34.062 1 94.19 450 ASP A CA 1
ATOM 3621 C C . ASP A 1 450 ? 12.523 23.062 33 1 94.19 450 ASP A C 1
ATOM 3623 O O . ASP A 1 450 ? 13.055 22.547 32.031 1 94.19 450 ASP A O 1
ATOM 3627 N N . ILE A 1 451 ? 12.508 24.375 33.188 1 94.19 451 ILE A N 1
ATOM 3628 C CA . ILE A 1 451 ? 13.031 25.281 32.156 1 94.19 451 ILE A CA 1
ATOM 3629 C C . ILE A 1 451 ? 14.516 25 31.938 1 94.19 451 ILE A C 1
ATOM 3631 O O . ILE A 1 451 ? 14.961 24.922 30.781 1 94.19 451 ILE A O 1
ATOM 3635 N N . LYS A 1 452 ? 15.242 24.844 33.062 1 94.12 452 LYS A N 1
ATOM 3636 C CA . LYS A 1 452 ? 16.672 24.562 32.938 1 94.12 452 LYS A CA 1
ATOM 3637 C C . LYS A 1 452 ? 16.906 23.281 32.156 1 94.12 452 LYS A C 1
ATOM 3639 O O . LYS A 1 452 ? 17.766 23.25 31.281 1 94.12 452 LYS A O 1
ATOM 3644 N N . ILE A 1 453 ? 16.125 22.312 32.469 1 93.75 453 ILE A N 1
ATOM 3645 C CA . ILE A 1 453 ? 16.266 21.016 31.828 1 93.75 453 ILE A CA 1
ATOM 3646 C C . ILE A 1 453 ? 15.984 21.141 30.328 1 93.75 453 ILE A C 1
ATOM 3648 O O . ILE A 1 453 ? 16.75 20.625 29.5 1 93.75 453 ILE A O 1
ATOM 3652 N N . ILE A 1 454 ? 14.945 21.812 30 1 94.94 454 ILE A N 1
ATOM 3653 C CA . ILE A 1 454 ? 14.492 21.922 28.609 1 94.94 454 ILE A CA 1
ATOM 3654 C C . ILE A 1 454 ? 15.469 22.781 27.812 1 94.94 454 ILE A C 1
ATOM 3656 O O . ILE A 1 454 ? 15.82 22.453 26.688 1 94.94 454 ILE A O 1
ATOM 3660 N N . VAL A 1 455 ? 15.922 23.875 28.391 1 95.06 455 VAL A N 1
ATOM 3661 C CA . VAL A 1 455 ? 16.859 24.766 27.734 1 95.06 455 VAL A CA 1
ATOM 3662 C C . VAL A 1 455 ? 18.172 24.031 27.469 1 95.06 455 VAL A C 1
ATOM 3664 O O . VAL A 1 455 ? 18.703 24.062 26.359 1 95.06 455 VAL A O 1
ATOM 3667 N N . ASP A 1 456 ? 18.703 23.344 28.5 1 94.94 456 ASP A N 1
ATOM 3668 C CA . ASP A 1 456 ? 19.953 22.609 28.359 1 94.94 456 ASP A CA 1
ATOM 3669 C C . ASP A 1 456 ? 19.844 21.531 27.281 1 94.94 456 ASP A C 1
ATOM 3671 O O . ASP A 1 456 ? 20.766 21.359 26.484 1 94.94 456 ASP A O 1
ATOM 3675 N N . HIS A 1 457 ? 18.797 20.891 27.359 1 93.44 457 HIS A N 1
ATOM 3676 C CA . HIS A 1 457 ? 18.578 19.844 26.375 1 93.44 457 HIS A CA 1
ATOM 3677 C C . HIS A 1 457 ? 18.516 20.422 24.953 1 93.44 457 HIS A C 1
ATOM 3679 O O . HIS A 1 457 ? 19.094 19.859 24.031 1 93.44 457 HIS A O 1
ATOM 3685 N N . ALA A 1 458 ? 17.75 21.469 24.75 1 94.38 458 ALA A N 1
ATOM 3686 C CA . ALA A 1 458 ? 17.625 22.125 23.453 1 94.38 458 ALA A CA 1
ATOM 3687 C C . ALA A 1 458 ? 18.984 22.562 22.938 1 94.38 458 ALA A C 1
ATOM 3689 O O . ALA A 1 458 ? 19.297 22.391 21.75 1 94.38 458 ALA A O 1
ATOM 3690 N N . ILE A 1 459 ? 19.766 23.109 23.859 1 95.56 459 ILE A N 1
ATOM 3691 C CA . ILE A 1 459 ? 21.094 23.594 23.5 1 95.56 459 ILE A CA 1
ATOM 3692 C C . ILE A 1 459 ? 21.953 22.438 23 1 95.56 459 ILE A C 1
ATOM 3694 O O . ILE A 1 459 ? 22.578 22.531 21.938 1 95.56 459 ILE A O 1
ATOM 3698 N N . GLU A 1 460 ? 22 21.422 23.719 1 94.31 460 GLU A N 1
ATOM 3699 C CA . GLU A 1 460 ? 22.828 20.266 23.375 1 94.31 460 GLU A CA 1
ATOM 3700 C C . GLU A 1 460 ? 22.391 19.672 22.031 1 94.31 460 GLU A C 1
ATOM 3702 O O . GLU A 1 460 ? 23.234 19.375 21.188 1 94.31 460 GLU A O 1
ATOM 3707 N N . ARG A 1 461 ? 21.188 19.469 21.922 1 92.38 461 ARG A N 1
ATOM 3708 C CA . ARG A 1 461 ? 20.641 18.859 20.719 1 92.38 461 ARG A CA 1
ATOM 3709 C C . ARG A 1 461 ? 20.891 19.734 19.5 1 92.38 461 ARG A C 1
ATOM 3711 O O . ARG A 1 461 ? 21.328 19.25 18.453 1 92.38 461 ARG A O 1
ATOM 3718 N N . LEU A 1 462 ? 20.562 21 19.562 1 94 462 LEU A N 1
ATOM 3719 C CA . LEU A 1 462 ? 20.641 21.906 18.422 1 94 462 LEU A CA 1
ATOM 3720 C C . LEU A 1 462 ? 22.094 22.219 18.062 1 94 462 LEU A C 1
ATOM 3722 O O . LEU A 1 462 ? 22.406 22.484 16.906 1 94 462 LEU A O 1
ATOM 3726 N N . LYS A 1 463 ? 22.969 22.172 19.094 1 94.25 463 LYS A N 1
ATOM 3727 C CA . LYS A 1 463 ? 24.391 22.25 18.797 1 94.25 463 LYS A CA 1
ATOM 3728 C C . LYS A 1 463 ? 24.828 21.141 17.859 1 94.25 463 LYS A C 1
ATOM 3730 O O . LYS A 1 463 ? 25.594 21.375 16.922 1 94.25 463 LYS A O 1
ATOM 3735 N N . SER A 1 464 ? 24.344 20.031 18.188 1 92.44 464 SER A N 1
ATOM 3736 C CA . SER A 1 464 ? 24.656 18.875 17.375 1 92.44 464 SER A CA 1
ATOM 3737 C C . SER A 1 464 ? 24.094 19 15.969 1 92.44 464 SER A C 1
ATOM 3739 O O . SER A 1 464 ? 24.781 18.688 14.992 1 92.44 464 SER A O 1
ATOM 3741 N N . LYS A 1 465 ? 22.922 19.453 15.82 1 90.75 465 LYS A N 1
ATOM 3742 C CA . LYS A 1 465 ? 22.25 19.578 14.531 1 90.75 465 LYS A CA 1
ATOM 3743 C C . LYS A 1 465 ? 22.938 20.609 13.656 1 90.75 465 LYS A C 1
ATOM 3745 O O . LYS A 1 465 ? 22.969 20.469 12.43 1 90.75 465 LYS A O 1
ATOM 3750 N N . HIS A 1 466 ? 23.484 21.656 14.258 1 92.06 466 HIS A N 1
ATOM 3751 C CA . HIS A 1 466 ? 24.172 22.703 13.523 1 92.06 466 HIS A CA 1
ATOM 3752 C C . HIS A 1 466 ? 25.656 22.391 13.367 1 92.06 466 HIS A C 1
ATOM 3754 O O . HIS A 1 466 ? 26.406 23.188 12.812 1 92.06 466 HIS A O 1
ATOM 3760 N N . ALA A 1 467 ? 26.062 21.219 13.883 1 89.88 467 ALA A N 1
ATOM 3761 C CA . ALA A 1 467 ? 27.469 20.812 13.867 1 89.88 467 ALA A CA 1
ATOM 3762 C C . ALA A 1 467 ? 28.344 21.844 14.555 1 89.88 467 ALA A C 1
ATOM 3764 O O . ALA A 1 467 ? 29.422 22.188 14.047 1 89.88 467 ALA A O 1
ATOM 3765 N N . ARG A 1 468 ? 27.844 22.422 15.594 1 91.94 468 ARG A N 1
ATOM 3766 C CA . ARG A 1 468 ? 28.594 23.391 16.391 1 91.94 468 ARG A CA 1
ATOM 3767 C C . ARG A 1 468 ? 28.828 22.859 17.797 1 91.94 468 ARG A C 1
ATOM 3769 O O . ARG A 1 468 ? 28.438 23.484 18.781 1 91.94 468 ARG A O 1
ATOM 3776 N N . PHE A 1 469 ? 29.547 21.891 17.953 1 89.38 469 PHE A N 1
ATOM 3777 C CA . PHE A 1 469 ? 29.734 21.141 19.188 1 89.38 469 PHE A CA 1
ATOM 3778 C C . PHE A 1 469 ? 30.516 21.953 20.203 1 89.38 469 PHE A C 1
ATOM 3780 O O . PHE A 1 469 ? 30.328 21.781 21.406 1 89.38 469 PHE A O 1
ATOM 3787 N N . ARG A 1 470 ? 31.391 22.859 19.797 1 91.56 470 ARG A N 1
ATOM 3788 C CA . ARG A 1 470 ? 32.281 23.594 20.688 1 91.56 470 ARG A CA 1
ATOM 3789 C C . ARG A 1 470 ? 31.641 24.875 21.188 1 91.56 470 ARG A C 1
ATOM 3791 O O . ARG A 1 470 ? 32.188 25.547 22.062 1 91.56 470 ARG A O 1
ATOM 3798 N N . LEU A 1 471 ? 30.453 25.141 20.641 1 93.31 471 LEU A N 1
ATOM 3799 C CA . LEU A 1 471 ? 29.781 26.359 21.031 1 93.31 471 LEU A CA 1
ATOM 3800 C C . LEU A 1 471 ? 29.359 26.312 22.5 1 93.31 471 LEU A C 1
ATOM 3802 O O . LEU A 1 471 ? 28.859 25.281 22.969 1 93.31 471 LEU A O 1
ATOM 3806 N N . LYS A 1 472 ? 29.734 27.328 23.25 1 94.88 472 LYS A N 1
ATOM 3807 C CA . LYS A 1 472 ? 29.375 27.406 24.656 1 94.88 472 LYS A CA 1
ATOM 3808 C C . LYS A 1 472 ? 28.5 28.625 24.938 1 94.88 472 LYS A C 1
ATOM 3810 O O . LYS A 1 472 ? 28.531 29.594 24.188 1 94.88 472 LYS A O 1
ATOM 3815 N N . PHE A 1 473 ? 27.672 28.531 25.906 1 95.69 473 PHE A N 1
ATOM 3816 C CA . PHE A 1 473 ? 26.844 29.641 26.375 1 95.69 473 PHE A CA 1
ATOM 3817 C C . PHE A 1 473 ? 27.391 30.219 27.672 1 95.69 473 PHE A C 1
ATOM 3819 O O . PHE A 1 473 ? 27.656 29.484 28.625 1 95.69 473 PHE A O 1
ATOM 3826 N N . HIS A 1 474 ? 27.625 31.516 27.641 1 94.62 474 HIS A N 1
ATOM 3827 C CA . HIS A 1 474 ? 28.047 32.156 28.875 1 94.62 474 HIS A CA 1
ATOM 3828 C C . HIS A 1 474 ? 26.984 32 29.969 1 94.62 474 HIS A C 1
ATOM 3830 O O . HIS A 1 474 ? 25.797 32 29.672 1 94.62 474 HIS A O 1
ATOM 3836 N N . GLN A 1 475 ? 27.422 31.922 31.188 1 94.44 475 GLN A N 1
ATOM 3837 C CA . GLN A 1 475 ? 26.531 31.672 32.312 1 94.44 475 GLN A CA 1
ATOM 3838 C C . GLN A 1 475 ? 25.469 32.781 32.438 1 94.44 475 GLN A C 1
ATOM 3840 O O . GLN A 1 475 ? 24.328 32.5 32.812 1 94.44 475 GLN A O 1
ATOM 3845 N N . ASP A 1 476 ? 25.844 33.969 32.031 1 92.75 476 ASP A N 1
ATOM 3846 C CA . ASP A 1 476 ? 24.891 35.062 32.125 1 92.75 476 ASP A CA 1
ATOM 3847 C C . ASP A 1 476 ? 23.734 34.875 31.141 1 92.75 476 ASP A C 1
ATOM 3849 O O . ASP A 1 476 ? 22.609 35.281 31.422 1 92.75 476 ASP A O 1
ATOM 3853 N N . VAL A 1 477 ? 24.078 34.344 30.047 1 93.94 477 VAL A N 1
ATOM 3854 C CA . VAL A 1 477 ? 23.062 34.094 29.031 1 93.94 477 VAL A CA 1
ATOM 3855 C C . VAL A 1 477 ? 22.125 32.969 29.516 1 93.94 477 VAL A C 1
ATOM 3857 O O . VAL A 1 477 ? 20.906 33.094 29.391 1 93.94 477 VAL A O 1
ATOM 3860 N N . LEU A 1 478 ? 22.703 31.969 30.078 1 94.56 478 LEU A N 1
ATOM 3861 C CA . LEU A 1 478 ? 21.938 30.844 30.594 1 94.56 478 LEU A CA 1
ATOM 3862 C C . LEU A 1 478 ? 21 31.297 31.719 1 94.56 478 LEU A C 1
ATOM 3864 O O . LEU A 1 478 ? 19.828 30.906 31.75 1 94.56 478 LEU A O 1
ATOM 3868 N N . ASP A 1 479 ? 21.547 32.125 32.562 1 92.12 479 ASP A N 1
ATOM 3869 C CA . ASP A 1 479 ? 20.75 32.625 33.688 1 92.12 479 ASP A CA 1
ATOM 3870 C C . ASP A 1 479 ? 19.547 33.406 33.188 1 92.12 479 ASP A C 1
ATOM 3872 O O . ASP A 1 479 ? 18.453 33.312 33.75 1 92.12 479 ASP A O 1
ATOM 3876 N N . LYS A 1 480 ? 19.75 34.156 32.156 1 91 480 LYS A N 1
ATOM 3877 C CA . LYS A 1 480 ? 18.656 34.906 31.547 1 91 480 LYS A CA 1
ATOM 3878 C C . LYS A 1 480 ? 17.609 34 30.953 1 91 480 LYS A C 1
ATOM 3880 O O . LYS A 1 480 ? 16.406 34.219 31.109 1 91 480 LYS A O 1
ATOM 3885 N N . MET A 1 481 ? 18.047 32.969 30.344 1 93.38 481 MET A N 1
ATOM 3886 C CA . MET A 1 481 ? 17.141 32.031 29.703 1 93.38 481 MET A CA 1
ATOM 3887 C C . MET A 1 481 ? 16.391 31.203 30.75 1 93.38 481 MET A C 1
ATOM 3889 O O . MET A 1 481 ? 15.203 30.922 30.594 1 93.38 481 MET A O 1
ATOM 3893 N N . TYR A 1 482 ? 17.062 30.859 31.812 1 92.38 482 TYR A N 1
ATOM 3894 C CA . TYR A 1 482 ? 16.469 30.094 32.906 1 92.38 482 TYR A CA 1
ATOM 3895 C C . TYR A 1 482 ? 15.398 30.906 33.625 1 92.38 482 TYR A C 1
ATOM 3897 O O . TYR A 1 482 ? 14.422 30.359 34.125 1 92.38 482 TYR A O 1
ATOM 3905 N N . GLY A 1 483 ? 15.602 32.156 33.625 1 88.44 483 GLY A N 1
ATOM 3906 C CA . GLY A 1 483 ? 14.719 33.031 34.406 1 88.44 483 GLY A CA 1
ATOM 3907 C C . GLY A 1 483 ? 13.539 33.562 33.594 1 88.44 483 GLY A C 1
ATOM 3908 O O . GLY A 1 483 ? 12.594 34.125 34.156 1 88.44 483 GLY A O 1
ATOM 3909 N N . TYR A 1 484 ? 13.578 33.344 32.281 1 88.94 484 TYR A N 1
ATOM 3910 C CA . TYR A 1 484 ? 12.508 33.781 31.406 1 88.94 484 TYR A CA 1
ATOM 3911 C C . TYR A 1 484 ? 11.297 32.875 31.5 1 88.94 484 TYR A C 1
ATOM 3913 O O . TYR A 1 484 ? 11.445 31.672 31.766 1 88.94 484 TYR A O 1
ATOM 3921 N N . ARG A 1 485 ? 10.102 33.375 31.406 1 86.56 485 ARG A N 1
ATOM 3922 C CA . ARG A 1 485 ? 8.875 32.625 31.609 1 86.56 485 ARG A CA 1
ATOM 3923 C C . ARG A 1 485 ? 8.531 31.797 30.375 1 86.56 485 ARG A C 1
ATOM 3925 O O . ARG A 1 485 ? 7.789 30.812 30.469 1 86.56 485 ARG A O 1
ATOM 3932 N N . TRP A 1 486 ? 9.016 32.219 29.219 1 90.5 486 TRP A N 1
ATOM 3933 C CA . TRP A 1 486 ? 8.758 31.531 27.938 1 90.5 486 TRP A CA 1
ATOM 3934 C C . TRP A 1 486 ? 7.266 31.375 27.703 1 90.5 486 TRP A C 1
ATOM 3936 O O . TRP A 1 486 ? 6.727 30.266 27.781 1 90.5 486 TRP A O 1
ATOM 3946 N N . PRO A 1 487 ? 6.562 32.406 27.25 1 86.62 487 PRO A N 1
ATOM 3947 C CA . PRO A 1 487 ? 5.109 32.406 27.078 1 86.62 487 PRO A CA 1
ATOM 3948 C C . PRO A 1 487 ? 4.637 31.391 26.047 1 86.62 487 PRO A C 1
ATOM 3950 O O . PRO A 1 487 ? 3.52 30.875 26.141 1 86.62 487 PRO A O 1
ATOM 3953 N N . ASN A 1 488 ? 5.5 31.031 25.094 1 88.44 488 ASN A N 1
ATOM 3954 C CA . ASN A 1 488 ? 5.125 30.031 24.094 1 88.44 488 ASN A CA 1
ATOM 3955 C C . ASN A 1 488 ? 5.777 28.688 24.375 1 88.44 488 ASN A C 1
ATOM 3957 O O . ASN A 1 488 ? 5.969 27.875 23.469 1 88.44 488 ASN A O 1
ATOM 3961 N N . ASN A 1 489 ? 6.23 28.562 25.562 1 91.94 489 ASN A N 1
ATOM 3962 C CA . ASN A 1 489 ? 6.613 27.297 26.156 1 91.94 489 ASN A CA 1
ATOM 3963 C C . ASN A 1 489 ? 7.789 26.656 25.422 1 91.94 489 ASN A C 1
ATOM 3965 O O . ASN A 1 489 ? 8.766 27.344 25.109 1 91.94 489 ASN A O 1
ATOM 3969 N N . VAL A 1 490 ? 7.801 25.344 25.219 1 91.94 490 VAL A N 1
ATOM 3970 C CA . VAL A 1 490 ? 8.938 24.562 24.734 1 91.94 490 VAL A CA 1
ATOM 3971 C C . VAL A 1 490 ? 9.273 25 23.312 1 91.94 490 VAL A C 1
ATOM 3973 O O . VAL A 1 490 ? 10.453 25.078 22.938 1 91.94 490 VAL A O 1
ATOM 3976 N N . GLN A 1 491 ? 8.297 25.25 22.531 1 90.62 491 GLN A N 1
ATOM 3977 C CA . GLN A 1 491 ? 8.516 25.641 21.141 1 90.62 491 GLN A CA 1
ATOM 3978 C C . GLN A 1 491 ? 9.305 26.938 21.047 1 90.62 491 GLN A C 1
ATOM 3980 O O . GLN A 1 491 ? 10.172 27.094 20.188 1 90.62 491 GLN A O 1
ATOM 3985 N N . GLU A 1 492 ? 8.992 27.891 21.906 1 89.94 492 GLU A N 1
ATOM 3986 C CA . GLU A 1 492 ? 9.719 29.156 21.938 1 89.94 492 GLU A CA 1
ATOM 3987 C C . GLU A 1 492 ? 11.188 28.953 22.297 1 89.94 492 GLU A C 1
ATOM 3989 O O . GLU A 1 492 ? 12.07 29.594 21.734 1 89.94 492 GLU A O 1
ATOM 3994 N N . ILE A 1 493 ? 11.352 28.094 23.266 1 93.06 493 ILE A N 1
ATOM 3995 C CA . ILE A 1 493 ? 12.719 27.781 23.672 1 93.06 493 ILE A CA 1
ATOM 3996 C C . ILE A 1 493 ? 13.5 27.219 22.5 1 93.06 493 ILE A C 1
ATOM 3998 O O . ILE A 1 493 ? 14.609 27.688 22.203 1 93.06 493 ILE A O 1
ATOM 4002 N N . GLU A 1 494 ? 12.914 26.266 21.828 1 92.44 494 GLU A N 1
ATOM 4003 C CA . GLU A 1 494 ? 13.578 25.625 20.703 1 92.44 494 GLU A CA 1
ATOM 4004 C C . GLU A 1 494 ? 13.891 26.641 19.609 1 92.44 494 GLU A C 1
ATOM 4006 O O . GLU A 1 494 ? 15 26.656 19.062 1 92.44 494 GLU A O 1
ATOM 4011 N N . LYS A 1 495 ? 12.914 27.422 19.312 1 90.81 495 LYS A N 1
ATOM 4012 C CA . LYS A 1 495 ? 13.078 28.438 18.266 1 90.81 495 LYS A CA 1
ATOM 4013 C C . LYS A 1 495 ? 14.18 29.422 18.625 1 90.81 495 LYS A C 1
ATOM 4015 O O . LYS A 1 495 ? 15.008 29.766 17.781 1 90.81 495 LYS A O 1
ATOM 4020 N N . THR A 1 496 ? 14.148 29.906 19.844 1 92.19 496 THR A N 1
ATOM 4021 C CA . THR A 1 496 ? 15.109 30.906 20.312 1 92.19 496 THR A CA 1
ATOM 4022 C C . THR A 1 496 ? 16.516 30.328 20.312 1 92.19 496 THR A C 1
ATOM 4024 O O . THR A 1 496 ? 17.453 30.953 19.797 1 92.19 496 THR A O 1
ATOM 4027 N N . VAL A 1 497 ? 16.656 29.172 20.906 1 94.38 497 VAL A N 1
ATOM 4028 C CA . VAL A 1 497 ? 17.969 28.531 21 1 94.38 497 VAL A CA 1
ATOM 4029 C C . VAL A 1 497 ? 18.5 28.25 19.594 1 94.38 497 VAL A C 1
ATOM 4031 O O . VAL A 1 497 ? 19.688 28.438 19.312 1 94.38 497 VAL A O 1
ATOM 4034 N N . GLU A 1 498 ? 17.656 27.797 18.719 1 93.88 498 GLU A N 1
ATOM 4035 C CA . GLU A 1 498 ? 18.031 27.516 17.344 1 93.88 498 GLU A CA 1
ATOM 4036 C C . GLU A 1 498 ? 18.578 28.75 16.656 1 93.88 498 GLU A C 1
ATOM 4038 O O . GLU A 1 498 ? 19.562 28.672 15.906 1 93.88 498 GLU A O 1
ATOM 4043 N N . LEU A 1 499 ? 17.938 29.859 16.812 1 91.88 499 LEU A N 1
ATOM 4044 C CA . LEU A 1 499 ? 18.344 31.109 16.188 1 91.88 499 LEU A CA 1
ATOM 4045 C C . LEU A 1 499 ? 19.688 31.578 16.75 1 91.88 499 LEU A C 1
ATOM 4047 O O . LEU A 1 499 ? 20.531 32.094 16.016 1 91.88 499 LEU A O 1
ATOM 4051 N N . ILE A 1 500 ? 19.812 31.422 18.062 1 93.19 500 ILE A N 1
ATOM 4052 C CA . ILE A 1 500 ? 21.047 31.828 18.703 1 93.19 500 ILE A CA 1
ATOM 4053 C C . ILE A 1 500 ? 22.219 31 18.141 1 93.19 500 ILE A C 1
ATOM 4055 O O . ILE A 1 500 ? 23.234 31.562 17.734 1 93.19 500 ILE A O 1
ATOM 4059 N N . ILE A 1 501 ? 22.031 29.688 18.109 1 94.19 501 ILE A N 1
ATOM 4060 C CA . ILE A 1 501 ? 23.094 28.797 17.672 1 94.19 501 ILE A CA 1
ATOM 4061 C C . ILE A 1 501 ? 23.359 28.984 16.172 1 94.19 501 ILE A C 1
ATOM 4063 O O . ILE A 1 501 ? 24.5 29.047 15.734 1 94.19 501 ILE A O 1
ATOM 4067 N N . GLY A 1 502 ? 22.297 29.047 15.375 1 91.81 502 GLY A N 1
ATOM 4068 C CA . GLY A 1 502 ? 22.406 29.188 13.93 1 91.81 502 GLY A CA 1
ATOM 4069 C C . GLY A 1 502 ? 23.109 30.469 13.516 1 91.81 502 GLY A C 1
ATOM 4070 O O . GLY A 1 502 ? 23.781 30.516 12.477 1 91.81 502 GLY A O 1
ATOM 4071 N N . ASN A 1 503 ? 23.016 31.5 14.336 1 89.75 503 ASN A N 1
ATOM 4072 C CA . ASN A 1 503 ? 23.562 32.812 13.977 1 89.75 503 ASN A CA 1
ATOM 4073 C C . ASN A 1 503 ? 24.828 33.125 14.75 1 89.75 503 ASN A C 1
ATOM 4075 O O . ASN A 1 503 ? 25.406 34.188 14.617 1 89.75 503 ASN A O 1
ATOM 4079 N N . ALA A 1 504 ? 25.25 32.188 15.523 1 90.31 504 ALA A N 1
ATOM 4080 C CA . ALA A 1 504 ? 26.438 32.406 16.328 1 90.31 504 ALA A CA 1
ATOM 4081 C C . ALA A 1 504 ? 27.688 32.562 15.461 1 90.31 504 ALA A C 1
ATOM 4083 O O . ALA A 1 504 ? 27.906 31.766 14.555 1 90.31 504 ALA A O 1
ATOM 4084 N N . GLU A 1 505 ? 28.438 33.594 15.68 1 86 505 GLU A N 1
ATOM 4085 C CA . GLU A 1 505 ? 29.672 33.812 14.93 1 86 505 GLU A CA 1
ATOM 4086 C C . GLU A 1 505 ? 30.891 33.406 15.742 1 86 505 GLU A C 1
ATOM 4088 O O . GLU A 1 505 ? 31.922 33.031 15.172 1 86 505 GLU A O 1
ATOM 4093 N N . LYS A 1 506 ? 30.719 33.562 17.094 1 87.5 506 LYS A N 1
ATOM 4094 C CA . LYS A 1 506 ? 31.812 33.219 18 1 87.5 506 LYS A CA 1
ATOM 4095 C C . LYS A 1 506 ? 31.594 31.844 18.625 1 87.5 506 LYS A C 1
ATOM 4097 O O . LYS A 1 506 ? 30.578 31.203 18.375 1 87.5 506 LYS A O 1
ATOM 4102 N N . HIS A 1 507 ? 32.562 31.422 19.438 1 91.94 507 HIS A N 1
ATOM 4103 C CA . HIS A 1 507 ? 32.5 30.109 20.078 1 91.94 507 HIS A CA 1
ATOM 4104 C C . HIS A 1 507 ? 31.797 30.203 21.438 1 91.94 507 HIS A C 1
ATOM 4106 O O . HIS A 1 507 ? 31.469 29.188 22.031 1 91.94 507 HIS A O 1
ATOM 4112 N N . ILE A 1 508 ? 31.641 31.438 21.875 1 93.88 508 ILE A N 1
ATOM 4113 C CA . ILE A 1 508 ? 30.938 31.641 23.141 1 93.88 508 ILE A CA 1
ATOM 4114 C C . ILE A 1 508 ? 29.797 32.625 22.922 1 93.88 508 ILE A C 1
ATOM 4116 O O . ILE A 1 508 ? 30.016 33.75 22.438 1 93.88 508 ILE A O 1
ATOM 4120 N N . VAL A 1 509 ? 28.609 32.219 23.281 1 95.06 509 VAL A N 1
ATOM 4121 C CA . VAL A 1 509 ? 27.438 33.094 23.188 1 95.06 509 VAL A CA 1
ATOM 4122 C C . VAL A 1 509 ? 27.375 34 24.422 1 95.06 509 VAL A C 1
ATOM 4124 O O . VAL A 1 509 ? 27.328 33.5 25.562 1 95.06 509 VAL A O 1
ATOM 4127 N N . THR A 1 510 ? 27.422 35.281 24.203 1 93.38 510 THR A N 1
ATOM 4128 C CA . THR A 1 510 ? 27.391 36.281 25.281 1 93.38 510 THR A CA 1
ATOM 4129 C C . THR A 1 510 ? 26.078 37.031 25.281 1 93.38 510 THR A C 1
ATOM 4131 O O . THR A 1 510 ? 25.219 36.812 24.438 1 93.38 510 THR A O 1
ATOM 4134 N N . LEU A 1 511 ? 25.922 37.906 26.219 1 90.19 511 LEU A N 1
ATOM 4135 C CA . LEU A 1 511 ? 24.703 38.688 26.375 1 90.19 511 LEU A CA 1
ATOM 4136 C C . LEU A 1 511 ? 24.484 39.594 25.156 1 90.19 511 LEU A C 1
ATOM 4138 O O . LEU A 1 511 ? 23.344 39.875 24.766 1 90.19 511 LEU A O 1
ATOM 4142 N N . GLU A 1 512 ? 25.578 40 24.5 1 86.5 512 GLU A N 1
ATOM 4143 C CA . GLU A 1 512 ? 25.484 40.844 23.312 1 86.5 512 GLU A CA 1
ATOM 4144 C C . GLU A 1 512 ? 24.828 40.094 22.156 1 86.5 512 GLU A C 1
ATOM 4146 O O . GLU A 1 512 ? 24.094 40.688 21.359 1 86.5 512 GLU A O 1
ATOM 4151 N N . ASP A 1 513 ? 25.031 38.812 22.141 1 88.44 513 ASP A N 1
ATOM 4152 C CA . ASP A 1 513 ? 24.531 38 21.047 1 88.44 513 ASP A CA 1
ATOM 4153 C C . ASP A 1 513 ? 23.031 37.75 21.188 1 88.44 513 ASP A C 1
ATOM 4155 O O . ASP A 1 513 ? 22.359 37.375 20.219 1 88.44 513 ASP A O 1
ATOM 4159 N N . VAL A 1 514 ? 22.547 37.969 22.438 1 88.81 514 VAL A N 1
ATOM 4160 C CA . VAL A 1 514 ? 21.141 37.625 22.656 1 88.81 514 VAL A CA 1
ATOM 4161 C C . VAL A 1 514 ? 20.359 38.906 22.938 1 88.81 514 VAL A C 1
ATOM 4163 O O . VAL A 1 514 ? 19.203 38.875 23.359 1 88.81 514 VAL A O 1
ATOM 4166 N N . ASP A 1 515 ? 20.984 40.031 22.75 1 80.81 515 ASP A N 1
ATOM 4167 C CA . ASP A 1 515 ? 20.359 41.312 23.031 1 80.81 515 ASP A CA 1
ATOM 4168 C C . ASP A 1 515 ? 19.094 41.5 22.203 1 80.81 515 ASP A C 1
ATOM 4170 O O . ASP A 1 515 ? 18.156 42.188 22.641 1 80.81 515 ASP A O 1
ATOM 4174 N N . GLY A 1 516 ? 19.047 40.906 21.109 1 76.94 516 GLY A N 1
ATOM 4175 C CA . GLY A 1 516 ? 17.891 41.062 20.234 1 76.94 516 GLY A CA 1
ATOM 4176 C C . GLY A 1 516 ? 16.703 40.219 20.672 1 76.94 516 GLY A C 1
ATOM 4177 O O . GLY A 1 516 ? 15.57 40.438 20.234 1 76.94 516 GLY A O 1
ATOM 4178 N N . PHE A 1 517 ? 17.047 39.312 21.625 1 79.38 517 PHE A N 1
ATOM 4179 C CA . PHE A 1 517 ? 15.977 38.438 22.125 1 79.38 517 PHE A CA 1
ATOM 4180 C C . PHE A 1 517 ? 15.414 39 23.438 1 79.38 517 PHE A C 1
ATOM 4182 O O . PHE A 1 517 ? 16.156 39.469 24.281 1 79.38 517 PHE A O 1
ATOM 4189 N N . ASP A 1 518 ? 14.234 39.625 23.484 1 67.38 518 ASP A N 1
ATOM 4190 C CA . ASP A 1 518 ? 13.633 40.25 24.656 1 67.38 518 ASP A CA 1
ATOM 4191 C C . ASP A 1 518 ? 13.289 39.219 25.719 1 67.38 518 ASP A C 1
ATOM 4193 O O . ASP A 1 518 ? 12.172 38.688 25.734 1 67.38 518 ASP A O 1
ATOM 4197 N N . PHE A 1 519 ? 14.383 38.688 26.484 1 69.81 519 PHE A N 1
ATOM 4198 C CA . PHE A 1 519 ? 14.164 37.781 27.594 1 69.81 519 PHE A CA 1
ATOM 4199 C C . PHE A 1 519 ? 13.664 38.531 28.828 1 69.81 519 PHE A C 1
ATOM 4201 O O . PHE A 1 519 ? 14.461 38.906 29.672 1 69.81 519 PHE A O 1
ATOM 4208 N N . VAL A 1 520 ? 12.625 39.5 28.75 1 52.12 520 VAL A N 1
ATOM 4209 C CA . VAL A 1 520 ? 12.195 40.25 29.922 1 52.12 520 VAL A CA 1
ATOM 4210 C C . VAL A 1 520 ? 11.766 39.312 31.031 1 52.12 520 VAL A C 1
ATOM 4212 O O . VAL A 1 520 ? 10.969 38.406 30.812 1 52.12 520 VAL A O 1
ATOM 4215 N N . LYS A 1 521 ? 12.516 39.281 32.125 1 48.78 521 LYS A N 1
ATOM 4216 C CA . LYS A 1 521 ? 12.273 38.5 33.344 1 48.78 521 LYS A CA 1
ATOM 4217 C C . LYS A 1 521 ? 10.805 38.531 33.719 1 48.78 521 LYS A C 1
ATOM 4219 O O . LYS A 1 521 ? 10.133 39.562 33.562 1 48.78 521 LYS A O 1
ATOM 4224 N N . ALA A 1 522 ? 10.164 37.344 33.875 1 41.5 522 ALA A N 1
ATOM 4225 C CA . ALA A 1 522 ? 8.805 37.094 34.344 1 41.5 522 ALA A CA 1
ATOM 4226 C C . ALA A 1 522 ? 8.438 38.094 35.438 1 41.5 522 ALA A C 1
ATOM 4228 O O . ALA A 1 522 ? 7.266 38.438 35.625 1 41.5 522 ALA A O 1
ATOM 4229 N N . ASN A 1 523 ? 9.305 38.344 36.406 1 35.84 523 ASN A N 1
ATOM 4230 C CA . ASN A 1 523 ? 8.891 39.062 37.594 1 35.84 523 ASN A CA 1
ATOM 4231 C C . ASN A 1 523 ? 8.273 40.438 37.25 1 35.84 523 ASN A C 1
ATOM 4233 O O . ASN A 1 523 ? 7.496 40.969 38.031 1 35.84 523 ASN A O 1
ATOM 4237 N N . GLU A 1 524 ? 8.844 41.156 36.5 1 34.75 524 GLU A N 1
ATOM 4238 C CA . GLU A 1 524 ? 8.336 42.531 36.344 1 34.75 524 GLU A CA 1
ATOM 4239 C C . GLU A 1 524 ? 7.039 42.531 35.531 1 34.75 524 GLU A C 1
ATOM 4241 O O . GLU A 1 524 ? 6.254 43.5 35.656 1 34.75 524 GLU A O 1
ATOM 4246 N N . ILE A 1 525 ? 6.891 41.875 34.5 1 36.69 525 ILE A N 1
ATOM 4247 C CA . ILE A 1 525 ? 5.602 41.781 33.812 1 36.69 525 ILE A CA 1
ATOM 4248 C C . ILE A 1 525 ? 4.695 40.812 34.562 1 36.69 525 ILE A C 1
ATOM 4250 O O . ILE A 1 525 ? 3.656 40.406 34.031 1 36.69 525 ILE A O 1
ATOM 4254 N N . GLU A 1 526 ? 5.086 40.125 35.625 1 35.47 526 GLU A N 1
ATOM 4255 C CA . GLU A 1 526 ? 4.227 39.188 36.344 1 35.47 526 GLU A CA 1
ATOM 4256 C C . GLU A 1 526 ? 2.799 39.75 36.438 1 35.47 526 GLU A C 1
ATOM 4258 O O . GLU A 1 526 ? 1.836 38.969 36.281 1 35.47 526 GLU A O 1
ATOM 4263 N N . SER A 1 527 ? 2.535 40.656 37.469 1 35.81 527 SER A N 1
ATOM 4264 C CA . SER A 1 527 ? 1.355 40.75 38.344 1 35.81 527 SER A CA 1
ATOM 4265 C C . SER A 1 527 ? 0.141 41.219 37.531 1 35.81 527 SER A C 1
ATOM 4267 O O . SER A 1 527 ? -0.935 41.438 38.094 1 35.81 527 SER A O 1
ATOM 4269 N N . LYS A 1 528 ? 0.416 42 36.469 1 39.31 528 LYS A N 1
ATOM 4270 C CA . LYS A 1 528 ? -0.921 42.438 36.094 1 39.31 528 LYS A CA 1
ATOM 4271 C C . LYS A 1 528 ? -1.681 41.312 35.375 1 39.31 528 LYS A C 1
ATOM 4273 O O . LYS A 1 528 ? -1.21 40.812 34.344 1 39.31 528 LYS A O 1
ATOM 4278 N N . THR A 1 529 ? -2.176 40.375 36.219 1 40.62 529 THR A N 1
ATOM 4279 C CA . THR A 1 529 ? -3.088 39.344 35.719 1 40.62 529 THR A CA 1
ATOM 4280 C C . THR A 1 529 ? -3.941 39.906 34.562 1 40.62 529 THR A C 1
ATOM 4282 O O . THR A 1 529 ? -4.062 41.094 34.406 1 40.62 529 THR A O 1
ATOM 4285 N N . MET A 1 530 ? -4.391 39.125 33.75 1 41.19 530 MET A N 1
ATOM 4286 C CA . MET A 1 530 ? -5.426 39.656 32.875 1 41.19 530 MET A CA 1
ATOM 4287 C C . MET A 1 530 ? -6.395 40.562 33.625 1 41.19 530 MET A C 1
ATOM 4289 O O . MET A 1 530 ? -6.844 41.562 33.125 1 41.19 530 MET A O 1
ATOM 4293 N N . ASP A 1 531 ? -6.562 40.031 34.875 1 49.69 531 ASP A N 1
ATOM 4294 C CA . ASP A 1 531 ? -7.367 40.812 35.781 1 49.69 531 ASP A CA 1
ATOM 4295 C C . ASP A 1 531 ? -6.648 42.094 36.188 1 49.69 531 ASP A C 1
ATOM 4297 O O . ASP A 1 531 ? -7.27 43.156 36.281 1 49.69 531 ASP A O 1
ATOM 4301 N N . ASP A 1 532 ? -5.344 42.031 36.375 1 50.75 532 ASP A N 1
ATOM 4302 C CA . ASP A 1 532 ? -4.586 43.219 36.781 1 50.75 532 ASP A CA 1
ATOM 4303 C C . ASP A 1 532 ? -4.43 44.188 35.625 1 50.75 532 ASP A C 1
ATOM 4305 O O . ASP A 1 532 ? -4.566 45.406 35.781 1 50.75 532 ASP A O 1
ATOM 4309 N N . ILE A 1 533 ? -4.234 43.781 34.594 1 50.81 533 ILE A N 1
ATOM 4310 C CA . ILE A 1 533 ? -4.172 44.562 33.375 1 50.81 533 ILE A CA 1
ATOM 4311 C C . ILE A 1 533 ? -5.555 45.094 33.062 1 50.81 533 ILE A C 1
ATOM 4313 O O . ILE A 1 533 ? -5.699 46.281 32.688 1 50.81 533 ILE A O 1
ATOM 4317 N N . GLU A 1 534 ? -6.52 44.219 33.125 1 61.91 534 GLU A N 1
ATOM 4318 C CA . GLU A 1 534 ? -7.902 44.656 33.031 1 61.91 534 GLU A CA 1
ATOM 4319 C C . GLU A 1 534 ? -8.234 45.656 34.125 1 61.91 534 GLU A C 1
ATOM 4321 O O . GLU A 1 534 ? -8.883 46.688 33.844 1 61.91 534 GLU A O 1
ATOM 4326 N N . LYS A 1 535 ? -7.719 45.281 35.281 1 64.38 535 LYS A N 1
ATOM 4327 C CA . LYS A 1 535 ? -7.891 46.188 36.438 1 64.38 535 LYS A CA 1
ATOM 4328 C C . LYS A 1 535 ? -7.184 47.531 36.188 1 64.38 535 LYS A C 1
ATOM 4330 O O . LYS A 1 535 ? -7.758 48.594 36.406 1 64.38 535 LYS A O 1
ATOM 4335 N N . GLU A 1 536 ? -6.113 47.531 35.781 1 63.06 536 GLU A N 1
ATOM 4336 C CA . GLU A 1 536 ? -5.34 48.719 35.5 1 63.06 536 GLU A CA 1
ATOM 4337 C C . GLU A 1 536 ? -5.914 49.5 34.312 1 63.06 536 GLU A C 1
ATOM 4339 O O . GLU A 1 536 ? -5.957 50.719 34.344 1 63.06 536 GLU A O 1
ATOM 4344 N N . LEU A 1 537 ? -6.398 48.781 33.406 1 64.81 537 LEU A N 1
ATOM 4345 C CA . LEU A 1 537 ? -7.09 49.375 32.25 1 64.81 537 LEU A CA 1
ATOM 4346 C C . LEU A 1 537 ? -8.414 50 32.688 1 64.81 537 LEU A C 1
ATOM 4348 O O . LEU A 1 537 ? -8.742 51.125 32.281 1 64.81 537 LEU A O 1
ATOM 4352 N N . ILE A 1 538 ? -8.992 49.219 33.531 1 70.88 538 ILE A N 1
ATOM 4353 C CA . ILE A 1 538 ? -10.234 49.75 34.062 1 70.88 538 ILE A CA 1
ATOM 4354 C C . ILE A 1 538 ? -9.93 50.938 34.969 1 70.88 538 ILE A C 1
ATOM 4356 O O . ILE A 1 538 ? -10.602 51.969 34.906 1 70.88 538 ILE A O 1
ATOM 4360 N N . GLU A 1 539 ? -8.898 50.812 35.781 1 70.38 539 GLU A N 1
ATOM 4361 C CA . GLU A 1 539 ? -8.492 51.906 36.688 1 70.38 539 GLU A CA 1
ATOM 4362 C C . GLU A 1 539 ? -8.039 53.125 35.875 1 70.38 539 GLU A C 1
ATOM 4364 O O . GLU A 1 539 ? -8.383 54.25 36.25 1 70.38 539 GLU A O 1
ATOM 4369 N N . LYS A 1 540 ? -7.449 52.938 34.906 1 68.44 540 LYS A N 1
ATOM 4370 C CA . LYS A 1 540 ? -6.98 54 34.031 1 68.44 540 LYS A CA 1
ATOM 4371 C C . LYS A 1 540 ? -8.141 54.656 33.281 1 68.44 540 LYS A C 1
ATOM 4373 O O . LYS A 1 540 ? -8.195 55.875 33.094 1 68.44 540 LYS A O 1
ATOM 4378 N N . MET A 1 541 ? -9.086 53.812 32.875 1 69.56 541 MET A N 1
ATOM 4379 C CA . MET A 1 541 ? -10.281 54.312 32.219 1 69.56 541 MET A CA 1
ATOM 4380 C C . MET A 1 541 ? -11.195 55.031 33.188 1 69.56 541 MET A C 1
ATOM 4382 O O . MET A 1 541 ? -11.805 56.062 32.875 1 69.56 541 MET A O 1
ATOM 4386 N N . LEU A 1 542 ? -11.055 54.5 34.375 1 70.88 542 LEU A N 1
ATOM 4387 C CA . LEU A 1 542 ? -11.836 55.125 35.438 1 70.88 542 LEU A CA 1
ATOM 4388 C C . LEU A 1 542 ? -11.242 56.5 35.812 1 70.88 542 LEU A C 1
ATOM 4390 O O . LEU A 1 542 ? -11.969 57.406 36.188 1 70.88 542 LEU A O 1
ATOM 4394 N N . ALA A 1 543 ? -10.055 56.594 35.688 1 71.5 543 ALA A N 1
ATOM 4395 C CA . ALA A 1 543 ? -9.375 57.844 35.969 1 71.5 543 ALA A CA 1
ATOM 4396 C C . ALA A 1 543 ? -9.523 58.812 34.812 1 71.5 543 ALA A C 1
ATOM 4398 O O . ALA A 1 543 ? -9.484 60.031 35 1 71.5 543 ALA A O 1
ATOM 4399 N N . GLN A 1 544 ? -9.789 58.406 33.688 1 66 544 GLN A N 1
ATOM 4400 C CA . GLN A 1 544 ? -9.852 59.188 32.469 1 66 544 GLN A CA 1
ATOM 4401 C C . GLN A 1 544 ? -11.281 59.625 32.156 1 66 544 GLN A C 1
ATOM 4403 O O . GLN A 1 544 ? -11.508 60.688 31.609 1 66 544 GLN A O 1
ATOM 4408 N N . TYR A 1 545 ? -12.234 58.719 32.469 1 67.38 545 TYR A N 1
ATOM 4409 C CA . TYR A 1 545 ? -13.641 59 32.281 1 67.38 545 TYR A CA 1
ATOM 4410 C C . TYR A 1 545 ? -14.352 59.281 33.594 1 67.38 545 TYR A C 1
ATOM 4412 O O . TYR A 1 545 ? -14.016 58.688 34.625 1 67.38 545 TYR A O 1
ATOM 4420 N N . ASN A 1 546 ? -15.102 60.281 33.688 1 66.06 546 ASN A N 1
ATOM 4421 C CA . ASN A 1 546 ? -15.781 60.719 34.875 1 66.06 546 ASN A CA 1
ATOM 4422 C C . ASN A 1 546 ? -16.922 59.75 35.25 1 66.06 546 ASN A C 1
ATOM 4424 O O . ASN A 1 546 ? -17.281 59.656 36.438 1 66.06 546 ASN A O 1
ATOM 4428 N N . PHE A 1 547 ? -17.562 59.188 34.281 1 70.75 547 PHE A N 1
ATOM 4429 C CA . PHE A 1 547 ? -18.719 58.375 34.562 1 70.75 547 PHE A CA 1
ATOM 4430 C C . PHE A 1 547 ? -18.453 56.906 34.188 1 70.75 547 PHE A C 1
ATOM 4432 O O . PHE A 1 547 ? -17.828 56.656 33.156 1 70.75 547 PHE A O 1
ATOM 4439 N N . LYS A 1 548 ? -18.766 55.875 35.094 1 75.94 548 LYS A N 1
ATOM 4440 C CA . LYS A 1 548 ? -18.562 54.438 34.938 1 75.94 548 LYS A CA 1
ATOM 4441 C C . LYS A 1 548 ? -19.203 53.938 33.656 1 75.94 548 LYS A C 1
ATOM 4443 O O . LYS A 1 548 ? -18.719 53 33.031 1 75.94 548 LYS A O 1
ATOM 4448 N N . ALA A 1 549 ? -20.297 54.5 33.25 1 72.44 549 ALA A N 1
ATOM 4449 C CA . ALA A 1 549 ? -20.984 54.156 32.031 1 72.44 549 ALA A CA 1
ATOM 4450 C C . ALA A 1 549 ? -20.094 54.406 30.812 1 72.44 549 ALA A C 1
ATOM 4452 O O . ALA A 1 549 ? -20.094 53.625 29.859 1 72.44 549 ALA A O 1
ATOM 4453 N N . GLU A 1 550 ? -19.344 55.375 30.797 1 70 550 GLU A N 1
ATOM 4454 C CA . GLU A 1 550 ? -18.422 55.75 29.734 1 70 550 GLU A CA 1
ATOM 4455 C C . GLU A 1 550 ? -17.219 54.781 29.688 1 70 550 GLU A C 1
ATOM 4457 O O . GLU A 1 550 ? -16.734 54.469 28.609 1 70 550 GLU A O 1
ATOM 4462 N N . VAL A 1 551 ? -16.734 54.406 30.75 1 72.31 551 VAL A N 1
ATOM 4463 C CA . VAL A 1 551 ? -15.68 53.406 30.875 1 72.31 551 VAL A CA 1
ATOM 4464 C C . VAL A 1 551 ? -16.141 52.094 30.234 1 72.31 551 VAL A C 1
ATOM 4466 O O . VAL A 1 551 ? -15.391 51.5 29.469 1 72.31 551 VAL A O 1
ATOM 4469 N N . ALA A 1 552 ? -17.328 51.719 30.594 1 71.31 552 ALA A N 1
ATOM 4470 C CA . ALA A 1 552 ? -17.906 50.5 30.031 1 71.31 552 ALA A CA 1
ATOM 4471 C C . ALA A 1 552 ? -17.953 50.562 28.516 1 71.31 552 ALA A C 1
ATOM 4473 O O . ALA A 1 552 ? -17.594 49.625 27.828 1 71.31 552 ALA A O 1
ATOM 4474 N N . LYS A 1 553 ? -18.391 51.594 28.031 1 67.31 553 LYS A N 1
ATOM 4475 C CA . LYS A 1 553 ? -18.484 51.844 26.594 1 67.31 553 LYS A CA 1
ATOM 4476 C C . LYS A 1 553 ? -17.109 51.812 25.938 1 67.31 553 LYS A C 1
ATOM 4478 O O . LYS A 1 553 ? -16.922 51.219 24.875 1 67.31 553 LYS A O 1
ATOM 4483 N N . ALA A 1 554 ? -16.141 52.406 26.547 1 66.69 554 ALA A N 1
ATOM 4484 C CA . ALA A 1 554 ? -14.781 52.5 26.031 1 66.69 554 ALA A CA 1
ATOM 4485 C C . ALA A 1 554 ? -14.078 51.156 26.016 1 66.69 554 ALA A C 1
ATOM 4487 O O . ALA A 1 554 ? -13.289 50.875 25.109 1 66.69 554 ALA A O 1
ATOM 4488 N N . MET A 1 555 ? -14.477 50.438 26.891 1 66.44 555 MET A N 1
ATOM 4489 C CA . MET A 1 555 ? -13.891 49.125 27.031 1 66.44 555 MET A CA 1
ATOM 4490 C C . MET A 1 555 ? -14.664 48.094 26.219 1 66.44 555 MET A C 1
ATOM 4492 O O . MET A 1 555 ? -14.25 46.938 26.109 1 66.44 555 MET A O 1
ATOM 4496 N N . GLY A 1 556 ? -15.93 48.531 25.672 1 63.56 556 GLY A N 1
ATOM 4497 C CA . GLY A 1 556 ? -16.797 47.688 24.875 1 63.56 556 GLY A CA 1
ATOM 4498 C C . GLY A 1 556 ? -17.5 46.625 25.703 1 63.56 556 GLY A C 1
ATOM 4499 O O . GLY A 1 556 ? -17.766 45.531 25.188 1 63.56 556 GLY A O 1
ATOM 4500 N N . ILE A 1 557 ? -17.688 46.938 26.938 1 66.38 557 ILE A N 1
ATOM 4501 C CA . ILE A 1 557 ? -18.391 46 27.812 1 66.38 557 ILE A CA 1
ATOM 4502 C C . ILE A 1 557 ? -19.656 46.688 28.359 1 66.38 557 ILE A C 1
ATOM 4504 O O . ILE A 1 557 ? -19.797 47.906 28.281 1 66.38 557 ILE A O 1
ATOM 4508 N N . GLY A 1 558 ? -20.688 45.844 28.703 1 64.94 558 GLY A N 1
ATOM 4509 C CA . GLY A 1 558 ? -21.875 46.406 29.344 1 64.94 558 GLY A CA 1
ATOM 4510 C C . GLY A 1 558 ? -21.594 47 30.703 1 64.94 558 GLY A C 1
ATOM 4511 O O . GLY A 1 558 ? -20.594 46.688 31.328 1 64.94 558 GLY A O 1
ATOM 4512 N N . ARG A 1 559 ? -22.438 47.875 31.125 1 68.75 559 ARG A N 1
ATOM 4513 C CA . ARG A 1 559 ? -22.328 48.531 32.438 1 68.75 559 ARG A CA 1
ATOM 4514 C C . ARG A 1 559 ? -22.281 47.531 33.562 1 68.75 559 ARG A C 1
ATOM 4516 O O . ARG A 1 559 ? -21.5 47.688 34.5 1 68.75 559 ARG A O 1
ATOM 4523 N N . ALA A 1 560 ? -23.047 46.469 33.406 1 65.75 560 ALA A N 1
ATOM 4524 C CA . ALA A 1 560 ? -23.109 45.406 34.438 1 65.75 560 ALA A CA 1
ATOM 4525 C C . ALA A 1 560 ? -21.797 44.656 34.5 1 65.75 560 ALA A C 1
ATOM 4527 O O . ALA A 1 560 ? -21.328 44.344 35.594 1 65.75 560 ALA A O 1
ATOM 4528 N N . THR A 1 561 ? -21.266 44.438 33.562 1 70.31 561 THR A N 1
ATOM 4529 C CA . THR A 1 561 ? -19.984 43.719 33.5 1 70.31 561 THR A CA 1
ATOM 4530 C C . THR A 1 561 ? -18.859 44.594 34.062 1 70.31 561 THR A C 1
ATOM 4532 O O . THR A 1 561 ? -17.984 44.094 34.75 1 70.31 561 THR A O 1
ATOM 4535 N N . LEU A 1 562 ? -18.953 45.906 33.719 1 74.06 562 LEU A N 1
ATOM 4536 C CA . LEU A 1 562 ? -17.953 46.781 34.312 1 74.06 562 LEU A CA 1
ATOM 4537 C C . LEU A 1 562 ? -18.078 46.812 35.812 1 74.06 562 LEU A C 1
ATOM 4539 O O . LEU A 1 562 ? -17.078 46.719 36.531 1 74.06 562 LEU A O 1
ATOM 4543 N N . TYR A 1 563 ? -19.266 46.875 36.281 1 71.44 563 TYR A N 1
ATOM 4544 C CA . TYR A 1 563 ? -19.5 46.938 37.719 1 71.44 563 TYR A CA 1
ATOM 4545 C C . TYR A 1 563 ? -19.047 45.656 38.375 1 71.44 563 TYR A C 1
ATOM 4547 O O . TYR A 1 563 ? -18.5 45.688 39.469 1 71.44 563 TYR A O 1
ATOM 4555 N N . ARG A 1 564 ? -19.141 44.594 37.781 1 71.5 564 ARG A N 1
ATOM 4556 C CA . ARG A 1 564 ? -18.672 43.312 38.312 1 71.5 564 ARG A CA 1
ATOM 4557 C C . ARG A 1 564 ? -17.141 43.25 38.344 1 71.5 564 ARG A C 1
ATOM 4559 O O . ARG A 1 564 ? -16.547 42.781 39.312 1 71.5 564 ARG A O 1
ATOM 4566 N N . LYS A 1 565 ? -16.625 43.781 37.375 1 74.19 565 LYS A N 1
ATOM 4567 C CA . LYS A 1 565 ? -15.164 43.844 37.312 1 74.19 565 LYS A CA 1
ATOM 4568 C C . LYS A 1 565 ? -14.617 44.844 38.344 1 74.19 565 LYS A C 1
ATOM 4570 O O . LYS A 1 565 ? -13.586 44.594 38.969 1 74.19 565 LYS A O 1
ATOM 4575 N N . LEU A 1 566 ? -15.328 45.969 38.438 1 75.38 566 LEU A N 1
ATOM 4576 C CA . LEU A 1 566 ? -14.953 46.969 39.438 1 75.38 566 LEU A CA 1
ATOM 4577 C C . LEU A 1 566 ? -15.008 46.375 40.844 1 75.38 566 LEU A C 1
ATOM 4579 O O . LEU A 1 566 ? -14.109 46.594 41.656 1 75.38 566 LEU A O 1
ATOM 4583 N N . LYS A 1 567 ? -15.992 45.625 41.031 1 72.5 567 LYS A N 1
ATOM 4584 C CA . LYS A 1 567 ? -16.141 44.938 42.312 1 72.5 567 LYS A CA 1
ATOM 4585 C C . LYS A 1 567 ? -15.062 43.875 42.469 1 72.5 567 LYS A C 1
ATOM 4587 O O . LYS A 1 567 ? -14.477 43.719 43.562 1 72.5 567 LYS A O 1
ATOM 4592 N N . LYS A 1 568 ? -14.805 43.25 41.531 1 72.19 568 LYS A N 1
ATOM 4593 C CA . LYS A 1 568 ? -13.812 42.188 41.5 1 72.19 568 LYS A CA 1
ATOM 4594 C C . LYS A 1 568 ? -12.414 42.719 41.781 1 72.19 568 LYS A C 1
ATOM 4596 O O . LYS A 1 568 ? -11.617 42.094 42.5 1 72.19 568 LYS A O 1
ATOM 4601 N N . TYR A 1 569 ? -12.195 43.906 41.25 1 72.06 569 TYR A N 1
ATOM 4602 C CA . TYR A 1 569 ? -10.852 44.469 41.375 1 72.06 569 TYR A CA 1
ATOM 4603 C C . TYR A 1 569 ? -10.766 45.531 42.469 1 72.06 569 TYR A C 1
ATOM 4605 O O . TYR A 1 569 ? -9.742 46.188 42.625 1 72.06 569 TYR A O 1
ATOM 4613 N N . GLY A 1 570 ? -11.797 45.688 43.156 1 70 570 GLY A N 1
ATOM 4614 C CA . GLY A 1 570 ? -11.891 46.594 44.281 1 70 570 GLY A CA 1
ATOM 4615 C C . GLY A 1 570 ? -11.773 48.062 43.906 1 70 570 GLY A C 1
ATOM 4616 O O . GLY A 1 570 ? -11.203 48.844 44.625 1 70 570 GLY A O 1
ATOM 4617 N N . LEU A 1 571 ? -12.266 48.406 42.75 1 69.25 571 LEU A N 1
ATOM 4618 C CA . LEU A 1 571 ? -12.234 49.781 42.281 1 69.25 571 LEU A CA 1
ATOM 4619 C C . LEU A 1 571 ? -13.578 50.438 42.5 1 69.25 571 LEU A C 1
ATOM 4621 O O . LEU A 1 571 ? -14.625 49.812 42.406 1 69.25 571 LEU A O 1
ATOM 4625 N N . ASN A 1 572 ? -13.578 51.531 43.125 1 60.53 572 ASN A N 1
ATOM 4626 C CA . ASN A 1 572 ? -14.773 52.312 43.438 1 60.53 572 ASN A CA 1
ATOM 4627 C C . ASN A 1 572 ? -15.07 53.344 42.344 1 60.53 572 ASN A C 1
ATOM 4629 O O . ASN A 1 572 ? -14.156 53.969 41.812 1 60.53 572 ASN A O 1
ATOM 4633 N N . MET B 1 1 ? -11.766 -35.938 -31.469 1 59.47 1 MET B N 1
ATOM 4634 C CA . MET B 1 1 ? -10.477 -35.406 -31.906 1 59.47 1 MET B CA 1
ATOM 4635 C C . MET B 1 1 ? -9.336 -36 -31.078 1 59.47 1 MET B C 1
ATOM 4637 O O . MET B 1 1 ? -8.188 -35.594 -31.234 1 59.47 1 MET B O 1
ATOM 4641 N N . TYR B 1 2 ? -9.609 -36.969 -30.219 1 76.31 2 TYR B N 1
ATOM 4642 C CA . TYR B 1 2 ? -8.688 -37.469 -29.203 1 76.31 2 TYR B CA 1
ATOM 4643 C C . TYR B 1 2 ? -7.547 -38.25 -29.828 1 76.31 2 TYR B C 1
ATOM 4645 O O . TYR B 1 2 ? -6.383 -37.875 -29.703 1 76.31 2 TYR B O 1
ATOM 4653 N N . LEU B 1 3 ? -7.82 -39.094 -30.875 1 84.5 3 LEU B N 1
ATOM 4654 C CA . LEU B 1 3 ? -6.793 -39.969 -31.406 1 84.5 3 LEU B CA 1
ATOM 4655 C C . LEU B 1 3 ? -5.875 -39.219 -32.375 1 84.5 3 LEU B C 1
ATOM 4657 O O . LEU B 1 3 ? -4.727 -39.625 -32.562 1 84.5 3 LEU B O 1
ATOM 4661 N N . ALA B 1 4 ? -6.473 -38.156 -32.906 1 83.88 4 ALA B N 1
ATOM 4662 C CA . ALA B 1 4 ? -5.68 -37.344 -33.844 1 83.88 4 ALA B CA 1
ATOM 4663 C C . ALA B 1 4 ? -4.48 -36.719 -33.125 1 83.88 4 ALA B C 1
ATOM 4665 O O . ALA B 1 4 ? -3.438 -36.5 -33.75 1 83.88 4 ALA B O 1
ATOM 4666 N N . GLU B 1 5 ? -4.559 -36.531 -31.875 1 82.19 5 GLU B N 1
ATOM 4667 C CA . GLU B 1 5 ? -3.506 -35.875 -31.094 1 82.19 5 GLU B CA 1
ATOM 4668 C C . GLU B 1 5 ? -2.309 -36.812 -30.906 1 82.19 5 GLU B C 1
ATOM 4670 O O . GLU B 1 5 ? -1.196 -36.344 -30.641 1 82.19 5 GLU B O 1
ATOM 4675 N N . ILE B 1 6 ? -2.588 -38.094 -31.109 1 82.94 6 ILE B N 1
ATOM 4676 C CA . ILE B 1 6 ? -1.504 -39.062 -30.922 1 82.94 6 ILE B CA 1
ATOM 4677 C C . ILE B 1 6 ? -1.261 -39.812 -32.219 1 82.94 6 ILE B C 1
ATOM 4679 O O . ILE B 1 6 ? -1.014 -41.031 -32.219 1 82.94 6 ILE B O 1
ATOM 4683 N N . ARG B 1 7 ? -1.471 -39.156 -33.281 1 85.56 7 ARG B N 1
ATOM 4684 C CA . ARG B 1 7 ? -1.34 -39.75 -34.594 1 85.56 7 ARG B CA 1
ATOM 4685 C C . ARG B 1 7 ? 0.02 -40.438 -34.75 1 85.56 7 ARG B C 1
ATOM 4687 O O . ARG B 1 7 ? 0.113 -41.531 -35.312 1 85.56 7 ARG B O 1
ATOM 4694 N N . GLY B 1 8 ? 1.058 -39.781 -34.344 1 80.5 8 GLY B N 1
ATOM 4695 C CA . GLY B 1 8 ? 2.391 -40.344 -34.438 1 80.5 8 GLY B CA 1
ATOM 4696 C C . GLY B 1 8 ? 2.529 -41.688 -33.688 1 80.5 8 GLY B C 1
ATOM 4697 O O . GLY B 1 8 ? 3.037 -42.656 -34.25 1 80.5 8 GLY B O 1
ATOM 4698 N N . THR B 1 9 ? 2.055 -41.719 -32.531 1 79.44 9 THR B N 1
ATOM 4699 C CA . THR B 1 9 ? 2.09 -42.938 -31.719 1 79.44 9 THR B CA 1
ATOM 4700 C C . THR B 1 9 ? 1.195 -44 -32.344 1 79.44 9 THR B C 1
ATOM 4702 O O . THR B 1 9 ? 1.572 -45.188 -32.375 1 79.44 9 THR B O 1
ATOM 4705 N N . ALA B 1 10 ? 0.005 -43.625 -32.781 1 87.06 10 ALA B N 1
ATOM 4706 C CA . ALA B 1 10 ? -0.925 -44.562 -33.406 1 87.06 10 ALA B CA 1
ATOM 4707 C C . ALA B 1 10 ? -0.3 -45.219 -34.625 1 87.06 10 ALA B C 1
ATOM 4709 O O . ALA B 1 10 ? -0.487 -46.406 -34.844 1 87.06 10 ALA B O 1
ATOM 4710 N N . SER B 1 11 ? 0.388 -44.469 -35.375 1 87 11 SER B N 1
ATOM 4711 C CA . SER B 1 11 ? 1.049 -45 -36.562 1 87 11 SER B CA 1
ATOM 4712 C C . SER B 1 11 ? 2.096 -46.031 -36.188 1 87 11 SER B C 1
ATOM 4714 O O . SER B 1 11 ? 2.217 -47.062 -36.875 1 87 11 SER B O 1
ATOM 4716 N N . LYS B 1 12 ? 2.814 -45.75 -35.156 1 79.12 12 LYS B N 1
ATOM 4717 C CA . LYS B 1 12 ? 3.818 -46.688 -34.688 1 79.12 12 LYS B CA 1
ATOM 4718 C C . LYS B 1 12 ? 3.166 -47.969 -34.188 1 79.12 12 LYS B C 1
ATOM 4720 O O . LYS B 1 12 ? 3.686 -49.062 -34.438 1 79.12 12 LYS B O 1
ATOM 4725 N N . PHE B 1 13 ? 2.082 -47.844 -33.531 1 82.5 13 PHE B N 1
ATOM 4726 C CA . PHE B 1 13 ? 1.325 -49 -33.094 1 82.5 13 PHE B CA 1
ATOM 4727 C C . PHE B 1 13 ? 0.848 -49.844 -34.25 1 82.5 13 PHE B C 1
ATOM 4729 O O . PHE B 1 13 ? 0.998 -51.062 -34.25 1 82.5 13 PHE B O 1
ATOM 4736 N N . ALA B 1 14 ? 0.306 -49.156 -35.25 1 87.25 14 ALA B N 1
ATOM 4737 C CA . ALA B 1 14 ? -0.188 -49.844 -36.438 1 87.25 14 ALA B CA 1
ATOM 4738 C C . ALA B 1 14 ? 0.934 -50.594 -37.125 1 87.25 14 ALA B C 1
ATOM 4740 O O . ALA B 1 14 ? 0.753 -51.75 -37.531 1 87.25 14 ALA B O 1
ATOM 4741 N N . GLU B 1 15 ? 2.006 -49.969 -37.219 1 83.25 15 GLU B N 1
ATOM 4742 C CA . GLU B 1 15 ? 3.154 -50.625 -37.844 1 83.25 15 GLU B CA 1
ATOM 4743 C C . GLU B 1 15 ? 3.619 -51.844 -37.094 1 83.25 15 GLU B C 1
ATOM 4745 O O . GLU B 1 15 ? 3.949 -52.875 -37.688 1 83.25 15 GLU B O 1
ATOM 4750 N N . THR B 1 16 ? 3.686 -51.688 -35.812 1 76.62 16 THR B N 1
ATOM 4751 C CA . THR B 1 16 ? 4.117 -52.812 -34.969 1 76.62 16 THR B CA 1
ATOM 4752 C C . THR B 1 16 ? 3.15 -53.969 -35.062 1 76.62 16 THR B C 1
ATOM 4754 O O . THR B 1 16 ? 3.576 -55.125 -35.219 1 76.62 16 THR B O 1
ATOM 4757 N N . ILE B 1 17 ? 1.871 -53.75 -35.031 1 81.69 17 ILE B N 1
ATOM 4758 C CA . ILE B 1 17 ? 0.855 -54.781 -35.125 1 81.69 17 ILE B CA 1
ATOM 4759 C C . ILE B 1 17 ? 0.979 -55.469 -36.5 1 81.69 17 ILE B C 1
ATOM 4761 O O . ILE B 1 17 ? 0.976 -56.719 -36.594 1 81.69 17 ILE B O 1
ATOM 4765 N N . SER B 1 18 ? 1.114 -54.625 -37.469 1 83.69 18 SER B N 1
ATOM 4766 C CA . SER B 1 18 ? 1.214 -55.156 -38.844 1 83.69 18 SER B CA 1
ATOM 4767 C C . SER B 1 18 ? 2.418 -56.062 -39 1 83.69 18 SER B C 1
ATOM 4769 O O . SER B 1 18 ? 2.32 -57.125 -39.625 1 83.69 18 SER B O 1
ATOM 4771 N N . LYS B 1 19 ? 3.459 -55.656 -38.469 1 74.94 19 LYS B N 1
ATOM 4772 C CA . LYS B 1 19 ? 4.68 -56.438 -38.562 1 74.94 19 LYS B CA 1
ATOM 4773 C C . LYS B 1 19 ? 4.547 -57.781 -37.812 1 74.94 19 LYS B C 1
ATOM 4775 O O . LYS B 1 19 ? 5.016 -58.812 -38.281 1 74.94 19 LYS B O 1
ATOM 4780 N N . ILE B 1 20 ? 3.883 -57.75 -36.812 1 72.56 20 ILE B N 1
ATOM 4781 C CA . ILE B 1 20 ? 3.789 -58.938 -35.938 1 72.56 20 ILE B CA 1
ATOM 4782 C C . ILE B 1 20 ? 2.789 -59.906 -36.5 1 72.56 20 ILE B C 1
ATOM 4784 O O . ILE B 1 20 ? 3.072 -61.125 -36.594 1 72.56 20 ILE B O 1
ATOM 4788 N N . LEU B 1 21 ? 1.688 -59.406 -36.875 1 77.38 21 LEU B N 1
ATOM 4789 C CA . LEU B 1 21 ? 0.626 -60.312 -37.344 1 77.38 21 LEU B CA 1
ATOM 4790 C C . LEU B 1 21 ? 0.71 -60.5 -38.844 1 77.38 21 LEU B C 1
ATOM 4792 O O . LEU B 1 21 ? -0.01 -61.344 -39.406 1 77.38 21 LEU B O 1
ATOM 4796 N N . ASP B 1 22 ? 1.64 -59.781 -39.406 1 81.06 22 ASP B N 1
ATOM 4797 C CA . ASP B 1 22 ? 1.813 -59.844 -40.844 1 81.06 22 ASP B CA 1
ATOM 4798 C C . ASP B 1 22 ? 0.5 -59.531 -41.594 1 81.06 22 ASP B C 1
ATOM 4800 O O . ASP B 1 22 ? 0.08 -60.312 -42.438 1 81.06 22 ASP B O 1
ATOM 4804 N N . ILE B 1 23 ? -0.216 -58.625 -41.094 1 87.5 23 ILE B N 1
ATOM 4805 C CA . ILE B 1 23 ? -1.498 -58.219 -41.625 1 87.5 23 ILE B CA 1
ATOM 4806 C C . ILE B 1 23 ? -1.598 -56.688 -41.594 1 87.5 23 ILE B C 1
ATOM 4808 O O . ILE B 1 23 ? -0.979 -56.031 -40.719 1 87.5 23 ILE B O 1
ATOM 4812 N N . ASP B 1 24 ? -2.309 -56.156 -42.5 1 89.12 24 ASP B N 1
ATOM 4813 C CA . ASP B 1 24 ? -2.502 -54.719 -42.5 1 89.12 24 ASP B CA 1
ATOM 4814 C C . ASP B 1 24 ? -3.451 -54.281 -41.375 1 89.12 24 ASP B C 1
ATOM 4816 O O . ASP B 1 24 ? -4.398 -55 -41.062 1 89.12 24 ASP B O 1
ATOM 4820 N N . VAL B 1 25 ? -3.137 -53.125 -40.812 1 91 25 VAL B N 1
ATOM 4821 C CA . VAL B 1 25 ? -3.877 -52.625 -39.688 1 91 25 VAL B CA 1
ATOM 4822 C C . VAL B 1 25 ? -4.398 -51.219 -39.969 1 91 25 VAL B C 1
ATOM 4824 O O . VAL B 1 25 ? -3.762 -50.438 -40.719 1 91 25 VAL B O 1
ATOM 4827 N N . MET B 1 26 ? -5.566 -50.938 -39.469 1 90.69 26 MET B N 1
ATOM 4828 C CA . MET B 1 26 ? -6.152 -49.594 -39.562 1 90.69 26 MET B CA 1
ATOM 4829 C C . MET B 1 26 ? -6.672 -49.125 -38.219 1 90.69 26 MET B C 1
ATOM 4831 O O . MET B 1 26 ? -7.277 -49.875 -37.469 1 90.69 26 MET B O 1
ATOM 4835 N N . ILE B 1 27 ? -6.336 -47.938 -37.906 1 92.12 27 ILE B N 1
ATOM 4836 C CA . ILE B 1 27 ? -6.867 -47.281 -36.688 1 92.12 27 ILE B CA 1
ATOM 4837 C C . ILE B 1 27 ? -7.711 -46.094 -37.094 1 92.12 27 ILE B C 1
ATOM 4839 O O . ILE B 1 27 ? -7.234 -45.188 -37.812 1 92.12 27 ILE B O 1
ATOM 4843 N N . ILE B 1 28 ? -8.953 -46.062 -36.656 1 91 28 ILE B N 1
ATOM 4844 C CA . ILE B 1 28 ? -9.867 -45 -37 1 91 28 ILE B CA 1
ATOM 4845 C C . ILE B 1 28 ? -10.445 -44.375 -35.75 1 91 28 ILE B C 1
ATOM 4847 O O . ILE B 1 28 ? -10.523 -45.031 -34.719 1 91 28 ILE B O 1
ATOM 4851 N N . ASP B 1 29 ? -10.797 -43.094 -35.844 1 90.56 29 ASP B N 1
ATOM 4852 C CA . ASP B 1 29 ? -11.398 -42.406 -34.688 1 90.56 29 ASP B CA 1
ATOM 4853 C C . ASP B 1 29 ? -12.922 -42.5 -34.719 1 90.56 29 ASP B C 1
ATOM 4855 O O . ASP B 1 29 ? -13.484 -43.156 -35.594 1 90.56 29 ASP B O 1
ATOM 4859 N N . ASN B 1 30 ? -13.594 -41.969 -33.719 1 87.88 30 ASN B N 1
ATOM 4860 C CA . ASN B 1 30 ? -15.039 -42.094 -33.594 1 87.88 30 ASN B CA 1
ATOM 4861 C C . ASN B 1 30 ? -15.773 -41.281 -34.625 1 87.88 30 ASN B C 1
ATOM 4863 O O . ASN B 1 30 ? -16.984 -41.438 -34.812 1 87.88 30 ASN B O 1
ATOM 4867 N N . ASN B 1 31 ? -15.125 -40.5 -35.438 1 85.25 31 ASN B N 1
ATOM 4868 C CA . ASN B 1 31 ? -15.695 -39.781 -36.562 1 85.25 31 ASN B CA 1
ATOM 4869 C C . ASN B 1 31 ? -15.328 -40.438 -37.875 1 85.25 31 ASN B C 1
ATOM 4871 O O . ASN B 1 31 ? -15.508 -39.844 -38.938 1 85.25 31 ASN B O 1
ATOM 4875 N N . HIS B 1 32 ? -14.672 -41.562 -37.75 1 84 32 HIS B N 1
ATOM 4876 C CA . HIS B 1 32 ? -14.336 -42.406 -38.906 1 84 32 HIS B CA 1
ATOM 4877 C C . HIS B 1 32 ? -13.211 -41.812 -39.719 1 84 32 HIS B C 1
ATOM 4879 O O . HIS B 1 32 ? -13.156 -42 -40.938 1 84 32 HIS B O 1
ATOM 4885 N N . HIS B 1 33 ? -12.492 -41 -39.094 1 87.06 33 HIS B N 1
ATOM 4886 C CA . HIS B 1 33 ? -11.281 -40.5 -39.75 1 87.06 33 HIS B CA 1
ATOM 4887 C C . HIS B 1 33 ? -10.133 -41.5 -39.562 1 87.06 33 HIS B C 1
ATOM 4889 O O . HIS B 1 33 ? -9.922 -42.031 -38.469 1 87.06 33 HIS B O 1
ATOM 4895 N N . LYS B 1 34 ? -9.492 -41.688 -40.625 1 88.62 34 LYS B N 1
ATOM 4896 C CA . LYS B 1 34 ? -8.312 -42.562 -40.562 1 88.62 34 LYS B CA 1
ATOM 4897 C C . LYS B 1 34 ? -7.176 -41.906 -39.781 1 88.62 34 LYS B C 1
ATOM 4899 O O . LYS B 1 34 ? -6.738 -40.812 -40.156 1 88.62 34 LYS B O 1
ATOM 4904 N N . ILE B 1 35 ? -6.801 -42.531 -38.75 1 89.94 35 ILE B N 1
ATOM 4905 C CA . ILE B 1 35 ? -5.742 -42 -37.906 1 89.94 35 ILE B CA 1
ATOM 4906 C C . ILE B 1 35 ? -4.402 -42.594 -38.281 1 89.94 35 ILE B C 1
ATOM 4908 O O . ILE B 1 35 ? -3.393 -41.906 -38.375 1 89.94 35 ILE B O 1
ATOM 4912 N N . ALA B 1 36 ? -4.336 -43.938 -38.438 1 89.88 36 ALA B N 1
ATOM 4913 C CA . ALA B 1 36 ? -3.141 -44.656 -38.844 1 89.88 36 ALA B CA 1
ATOM 4914 C C . ALA B 1 36 ? -3.506 -45.906 -39.688 1 89.88 36 ALA B C 1
ATOM 4916 O O . ALA B 1 36 ? -4.609 -46.438 -39.531 1 89.88 36 ALA B O 1
ATOM 4917 N N . ASN B 1 37 ? -2.641 -46.281 -40.594 1 87.12 37 ASN B N 1
ATOM 4918 C CA . ASN B 1 37 ? -2.873 -47.469 -41.375 1 87.12 37 ASN B CA 1
ATOM 4919 C C . ASN B 1 37 ? -1.575 -48.031 -41.969 1 87.12 37 ASN B C 1
ATOM 4921 O O . ASN B 1 37 ? -0.581 -47.312 -42.062 1 87.12 37 ASN B O 1
ATOM 4925 N N . THR B 1 38 ? -1.591 -49.344 -42.094 1 86.12 38 THR B N 1
ATOM 4926 C CA . THR B 1 38 ? -0.531 -50 -42.844 1 86.12 38 THR B CA 1
ATOM 4927 C C . THR B 1 38 ? -1.092 -50.688 -44.094 1 86.12 38 THR B C 1
ATOM 4929 O O . THR B 1 38 ? -2.23 -51.156 -44.062 1 86.12 38 THR B O 1
ATOM 4932 N N . PHE B 1 39 ? -0.53 -50.438 -45.375 1 77 39 PHE B N 1
ATOM 4933 C CA . PHE B 1 39 ? -1.024 -51.094 -46.562 1 77 39 PHE B CA 1
ATOM 4934 C C . PHE B 1 39 ? 0.073 -51.938 -47.219 1 77 39 PHE B C 1
ATOM 4936 O O . PHE B 1 39 ? 0.632 -51.531 -48.25 1 77 39 PHE B O 1
ATOM 4943 N N . ARG B 1 40 ? 0.552 -52.906 -46.656 1 71.25 40 ARG B N 1
ATOM 4944 C CA . ARG B 1 40 ? 1.604 -53.719 -47.219 1 71.25 40 ARG B CA 1
ATOM 4945 C C . ARG B 1 40 ? 1.013 -54.875 -48 1 71.25 40 ARG B C 1
ATOM 4947 O O . ARG B 1 40 ? 1.585 -55.312 -49 1 71.25 40 ARG B O 1
ATOM 4954 N N . TYR B 1 41 ? -0.047 -55.562 -47.625 1 62.16 41 TYR B N 1
ATOM 4955 C CA . TYR B 1 41 ? -0.54 -56.812 -48.156 1 62.16 41 TYR B CA 1
ATOM 4956 C C . TYR B 1 41 ? -1.83 -56.625 -48.938 1 62.16 41 TYR B C 1
ATOM 4958 O O . TYR B 1 41 ? -2.32 -57.531 -49.594 1 62.16 41 TYR B O 1
ATOM 4966 N N . VAL B 1 42 ? -2.52 -55.625 -48.781 1 57.59 42 VAL B N 1
ATOM 4967 C CA . VAL B 1 42 ? -3.723 -55.312 -49.531 1 57.59 42 VAL B CA 1
ATOM 4968 C C . VAL B 1 42 ? -3.383 -54.344 -50.656 1 57.59 42 VAL B C 1
ATOM 4970 O O . VAL B 1 42 ? -2.641 -53.375 -50.469 1 57.59 42 VAL B O 1
ATOM 4973 N N . ASP B 1 43 ? -3.25 -54.781 -51.875 1 51.56 43 ASP B N 1
ATOM 4974 C CA . ASP B 1 43 ? -2.99 -53.906 -53 1 51.56 43 ASP B CA 1
ATOM 4975 C C . ASP B 1 43 ? -3.576 -52.5 -52.75 1 51.56 43 ASP B C 1
ATOM 4977 O O . ASP B 1 43 ? -4.312 -52.312 -51.781 1 51.56 43 ASP B O 1
ATOM 4981 N N . LYS B 1 44 ? -3.885 -51.656 -53.969 1 49.5 44 LYS B N 1
ATOM 4982 C CA . LYS B 1 44 ? -4.383 -50.281 -53.938 1 49.5 44 LYS B CA 1
ATOM 4983 C C . LYS B 1 44 ? -5.531 -50.125 -52.969 1 49.5 44 LYS B C 1
ATOM 4985 O O . LYS B 1 44 ? -6.445 -50.969 -52.938 1 49.5 44 LYS B O 1
ATOM 4990 N N . ALA B 1 45 ? -5.27 -49.562 -51.844 1 46.5 45 ALA B N 1
ATOM 4991 C CA . ALA B 1 45 ? -6.16 -49.25 -50.75 1 46.5 45 ALA B CA 1
ATOM 4992 C C . ALA B 1 45 ? -7.578 -48.969 -51.219 1 46.5 45 ALA B C 1
ATOM 4994 O O . ALA B 1 45 ? -7.805 -48 -51.969 1 46.5 45 ALA B O 1
ATOM 4995 N N . THR B 1 46 ? -8.281 -49.844 -51.75 1 44.5 46 THR B N 1
ATOM 4996 C CA . THR B 1 46 ? -9.648 -49.344 -51.906 1 44.5 46 THR B CA 1
ATOM 4997 C C . THR B 1 46 ? -10.047 -48.5 -50.719 1 44.5 46 THR B C 1
ATOM 4999 O O . THR B 1 46 ? -9.883 -48.906 -49.562 1 44.5 46 THR B O 1
ATOM 5002 N N . PRO B 1 47 ? -10.148 -47.344 -51.031 1 47.75 47 PRO B N 1
ATOM 5003 C CA . PRO B 1 47 ? -10.656 -46.438 -50 1 47.75 47 PRO B CA 1
ATOM 5004 C C . PRO B 1 47 ? -11.742 -47.062 -49.125 1 47.75 47 PRO B C 1
ATOM 5006 O O . PRO B 1 47 ? -12.703 -47.625 -49.656 1 47.75 47 PRO B O 1
ATOM 5009 N N . ILE B 1 48 ? -11.406 -47.812 -48.094 1 50.97 48 ILE B N 1
ATOM 5010 C CA . ILE B 1 48 ? -12.5 -48.125 -47.188 1 50.97 48 ILE B CA 1
ATOM 5011 C C . ILE B 1 48 ? -13.438 -46.906 -47.094 1 50.97 48 ILE B C 1
ATOM 5013 O O . ILE B 1 48 ? -13.125 -45.938 -46.406 1 50.97 48 ILE B O 1
ATOM 5017 N N . ALA B 1 49 ? -14.062 -46.688 -48.188 1 50.31 49 ALA B N 1
ATOM 5018 C CA . ALA B 1 49 ? -15 -45.562 -48.281 1 50.31 49 ALA B CA 1
ATOM 5019 C C . ALA B 1 49 ? -16.062 -45.656 -47.219 1 50.31 49 ALA B C 1
ATOM 5021 O O . ALA B 1 49 ? -16.625 -44.656 -46.781 1 50.31 49 ALA B O 1
ATOM 5022 N N . ARG B 1 50 ? -16.391 -46.969 -46.938 1 54.56 50 ARG B N 1
ATOM 5023 C CA . ARG B 1 50 ? -17.469 -47.125 -45.969 1 54.56 50 ARG B CA 1
ATOM 5024 C C . ARG B 1 50 ? -17.031 -47.969 -44.781 1 54.56 50 ARG B C 1
ATOM 5026 O O . ARG B 1 50 ? -16.453 -49.062 -44.969 1 54.56 50 ARG B O 1
ATOM 5033 N N . TYR B 1 51 ? -16.734 -47.406 -43.625 1 58.91 51 TYR B N 1
ATOM 5034 C CA . TYR B 1 51 ? -16.219 -48.031 -42.406 1 58.91 51 TYR B CA 1
ATOM 5035 C C . TYR B 1 51 ? -17.312 -48.875 -41.719 1 58.91 51 TYR B C 1
ATOM 5037 O O . TYR B 1 51 ? -17.547 -48.719 -40.531 1 58.91 51 TYR B O 1
ATOM 5045 N N . SER B 1 52 ? -17.922 -49.781 -42.625 1 63.75 52 SER B N 1
ATOM 5046 C CA . SER B 1 52 ? -19.141 -50.406 -42.062 1 63.75 52 SER B CA 1
ATOM 5047 C C . SER B 1 52 ? -18.812 -51.344 -40.906 1 63.75 52 SER B C 1
ATOM 5049 O O . SER B 1 52 ? -19.375 -51.25 -39.844 1 63.75 52 SER B O 1
ATOM 5051 N N . ILE B 1 53 ? -17.719 -52.25 -41.094 1 76.38 53 ILE B N 1
ATOM 5052 C CA . ILE B 1 53 ? -17.469 -53.25 -40.062 1 76.38 53 ILE B CA 1
ATOM 5053 C C . ILE B 1 53 ? -16.75 -52.594 -38.906 1 76.38 53 ILE B C 1
ATOM 5055 O O . ILE B 1 53 ? -17.156 -52.781 -37.75 1 76.38 53 ILE B O 1
ATOM 5059 N N . ILE B 1 54 ? -15.781 -51.75 -39.25 1 80.56 54 ILE B N 1
ATOM 5060 C CA . ILE B 1 54 ? -15.031 -51.062 -38.188 1 80.56 54 ILE B CA 1
ATOM 5061 C C . ILE B 1 54 ? -15.953 -50.125 -37.438 1 80.56 54 ILE B C 1
ATOM 5063 O O . ILE B 1 54 ? -15.836 -49.969 -36.219 1 80.56 54 ILE B O 1
ATOM 5067 N N . GLY B 1 55 ? -16.875 -49.562 -38.188 1 83.31 55 GLY B N 1
ATOM 5068 C CA . GLY B 1 55 ? -17.859 -48.688 -37.594 1 83.31 55 GLY B CA 1
ATOM 5069 C C . GLY B 1 55 ? -18.719 -49.375 -36.531 1 83.31 55 GLY B C 1
ATOM 5070 O O . GLY B 1 55 ? -19.125 -48.75 -35.562 1 83.31 55 GLY B O 1
ATOM 5071 N N . GLU B 1 56 ? -18.953 -50.656 -36.812 1 85.94 56 GLU B N 1
ATOM 5072 C CA . GLU B 1 56 ? -19.75 -51.438 -35.875 1 85.94 56 GLU B CA 1
ATOM 5073 C C . GLU B 1 56 ? -19.047 -51.562 -34.531 1 85.94 56 GLU B C 1
ATOM 5075 O O . GLU B 1 56 ? -19.688 -51.5 -33.469 1 85.94 56 GLU B O 1
ATOM 5080 N N . ALA B 1 57 ? -17.781 -51.75 -34.562 1 90.75 57 ALA B N 1
ATOM 5081 C CA . ALA B 1 57 ? -17.016 -51.844 -33.312 1 90.75 57 ALA B CA 1
ATOM 5082 C C . ALA B 1 57 ? -17.094 -50.531 -32.531 1 90.75 57 ALA B C 1
ATOM 5084 O O . ALA B 1 57 ? -17.188 -50.531 -31.312 1 90.75 57 ALA B O 1
ATOM 5085 N N . ILE B 1 58 ? -17.078 -49.438 -33.25 1 91 58 ILE B N 1
ATOM 5086 C CA . ILE B 1 58 ? -17.125 -48.125 -32.625 1 91 58 ILE B CA 1
ATOM 5087 C C . ILE B 1 58 ? -18.516 -47.875 -32.062 1 91 58 ILE B C 1
ATOM 5089 O O . ILE B 1 58 ? -18.656 -47.375 -30.938 1 91 58 ILE B O 1
ATOM 5093 N N . HIS B 1 59 ? -19.547 -48.219 -32.781 1 88 59 HIS B N 1
ATOM 5094 C CA . HIS B 1 59 ? -20.922 -47.938 -32.406 1 88 59 HIS B CA 1
ATOM 5095 C C . HIS B 1 59 ? -21.359 -48.844 -31.234 1 88 59 HIS B C 1
ATOM 5097 O O . HIS B 1 59 ? -22.062 -48.375 -30.344 1 88 59 HIS B O 1
ATOM 5103 N N . THR B 1 60 ? -20.891 -50.125 -31.25 1 89 60 THR B N 1
ATOM 5104 C CA . THR B 1 60 ? -21.344 -51.062 -30.25 1 89 60 THR B CA 1
ATOM 5105 C C . THR B 1 60 ? -20.406 -51.094 -29.047 1 89 60 THR B C 1
ATOM 5107 O O . THR B 1 60 ? -20.797 -51.469 -27.938 1 89 60 THR B O 1
ATOM 5110 N N . GLY B 1 61 ? -19.188 -50.719 -29.281 1 91.44 61 GLY B N 1
ATOM 5111 C CA . GLY B 1 61 ? -18.172 -50.844 -28.234 1 91.44 61 GLY B CA 1
ATOM 5112 C C . GLY B 1 61 ? -17.75 -52.281 -27.953 1 91.44 61 GLY B C 1
ATOM 5113 O O . GLY B 1 61 ? -17.266 -52.562 -26.875 1 91.44 61 GLY B O 1
ATOM 5114 N N . LYS B 1 62 ? -18.031 -53.094 -28.922 1 92.75 62 LYS B N 1
ATOM 5115 C CA . LYS B 1 62 ? -17.688 -54.5 -28.781 1 92.75 62 LYS B CA 1
ATOM 5116 C C . LYS B 1 62 ? -16.734 -54.969 -29.875 1 92.75 62 LYS B C 1
ATOM 5118 O O . LYS B 1 62 ? -16.578 -54.281 -30.891 1 92.75 62 LYS B O 1
ATOM 5123 N N . VAL B 1 63 ? -16.062 -56.094 -29.641 1 95.06 63 VAL B N 1
ATOM 5124 C CA . VAL B 1 63 ? -15.18 -56.688 -30.625 1 95.06 63 VAL B CA 1
ATOM 5125 C C . VAL B 1 63 ? -16 -57.219 -31.812 1 95.06 63 VAL B C 1
ATOM 5127 O O . VAL B 1 63 ? -17.078 -57.781 -31.625 1 95.06 63 VAL B O 1
ATOM 5130 N N . VAL B 1 64 ? -15.531 -56.938 -33 1 92.38 64 VAL B N 1
ATOM 5131 C CA . VAL B 1 64 ? -16.188 -57.438 -34.219 1 92.38 64 VAL B CA 1
ATOM 5132 C C . VAL B 1 64 ? -15.195 -58.281 -35.031 1 92.38 64 VAL B C 1
ATOM 5134 O O . VAL B 1 64 ? -14.086 -57.812 -35.344 1 92.38 64 VAL B O 1
ATOM 5137 N N . ALA B 1 65 ? -15.531 -59.531 -35.25 1 93 65 ALA B N 1
ATOM 5138 C CA . ALA B 1 65 ? -14.727 -60.438 -36.062 1 93 65 ALA B CA 1
ATOM 5139 C C . ALA B 1 65 ? -15.547 -61.031 -37.188 1 93 65 ALA B C 1
ATOM 5141 O O . ALA B 1 65 ? -16.547 -61.719 -36.938 1 93 65 ALA B O 1
ATOM 5142 N N . VAL B 1 66 ? -15.172 -60.688 -38.406 1 91.19 66 VAL B N 1
ATOM 5143 C CA . VAL B 1 66 ? -15.852 -61.188 -39.594 1 91.19 66 VAL B CA 1
ATOM 5144 C C . VAL B 1 66 ? -14.883 -62 -40.438 1 91.19 66 VAL B C 1
ATOM 5146 O O . VAL B 1 66 ? -13.898 -61.469 -40.969 1 91.19 66 VAL B O 1
ATOM 5149 N N . LYS B 1 67 ? -15.102 -63.281 -40.531 1 89.81 67 LYS B N 1
ATOM 5150 C CA . LYS B 1 67 ? -14.219 -64.188 -41.25 1 89.81 67 LYS B CA 1
ATOM 5151 C C . LYS B 1 67 ? -14.375 -63.969 -42.781 1 89.81 67 LYS B C 1
ATOM 5153 O O . LYS B 1 67 ? -13.391 -64 -43.5 1 89.81 67 LYS B O 1
ATOM 5158 N N . ASP B 1 68 ? -15.664 -63.844 -43.125 1 86.5 68 ASP B N 1
ATOM 5159 C CA . ASP B 1 68 ? -15.992 -63.688 -44.531 1 86.5 68 ASP B CA 1
ATOM 5160 C C . ASP B 1 68 ? -16.969 -62.531 -44.75 1 86.5 68 ASP B C 1
ATOM 5162 O O . ASP B 1 68 ? -18.109 -62.594 -44.25 1 86.5 68 ASP B O 1
ATOM 5166 N N . LYS B 1 69 ? -16.547 -61.531 -45.562 1 82.25 69 LYS B N 1
ATOM 5167 C CA . LYS B 1 69 ? -17.359 -60.344 -45.812 1 82.25 69 LYS B CA 1
ATOM 5168 C C . LYS B 1 69 ? -18.703 -60.719 -46.438 1 82.25 69 LYS B C 1
ATOM 5170 O O . LYS B 1 69 ? -19.688 -60 -46.25 1 82.25 69 LYS B O 1
ATOM 5175 N N . THR B 1 70 ? -18.703 -61.812 -47.094 1 80.81 70 THR B N 1
ATOM 5176 C CA . THR B 1 70 ? -19.922 -62.188 -47.812 1 80.81 70 THR B CA 1
ATOM 5177 C C . THR B 1 70 ? -21 -62.656 -46.875 1 80.81 70 THR B C 1
ATOM 5179 O O . THR B 1 70 ? -22.188 -62.688 -47.219 1 80.81 70 THR B O 1
ATOM 5182 N N . SER B 1 71 ? -20.547 -63.062 -45.75 1 81.38 71 SER B N 1
ATOM 5183 C CA . SER B 1 71 ? -21.5 -63.594 -44.75 1 81.38 71 SER B CA 1
ATOM 5184 C C . SER B 1 71 ? -22 -62.5 -43.844 1 81.38 71 SER B C 1
ATOM 5186 O O . SER B 1 71 ? -22.922 -62.719 -43.031 1 81.38 71 SER B O 1
ATOM 5188 N N . TYR B 1 72 ? -21.484 -61.344 -44 1 82.5 72 TYR B N 1
ATOM 5189 C CA . TYR B 1 72 ? -21.812 -60.281 -43.062 1 82.5 72 TYR B CA 1
ATOM 5190 C C . TYR B 1 72 ? -22.828 -59.312 -43.688 1 82.5 72 TYR B C 1
ATOM 5192 O O . TYR B 1 72 ? -22.625 -58.844 -44.812 1 82.5 72 TYR B O 1
ATOM 5200 N N . GLU B 1 73 ? -23.844 -59.031 -42.938 1 78.75 73 GLU B N 1
ATOM 5201 C CA . GLU B 1 73 ? -25.016 -58.312 -43.438 1 78.75 73 GLU B CA 1
ATOM 5202 C C . GLU B 1 73 ? -24.625 -56.938 -44 1 78.75 73 GLU B C 1
ATOM 5204 O O . GLU B 1 73 ? -25.062 -56.562 -45.062 1 78.75 73 GLU B O 1
ATOM 5209 N N . HIS B 1 74 ? -23.812 -56.219 -43.312 1 77.25 74 HIS B N 1
ATOM 5210 C CA . HIS B 1 74 ? -23.469 -54.875 -43.688 1 77.25 74 HIS B CA 1
ATOM 5211 C C . HIS B 1 74 ? -22.594 -54.875 -44.938 1 77.25 74 HIS B C 1
ATOM 5213 O O . HIS B 1 74 ? -22.609 -53.906 -45.719 1 77.25 74 HIS B O 1
ATOM 5219 N N . CYS B 1 75 ? -21.828 -55.844 -45.156 1 78.88 75 CYS B N 1
ATOM 5220 C CA . CYS B 1 75 ? -20.969 -55.938 -46.312 1 78.88 75 CYS B CA 1
ATOM 5221 C C . CYS B 1 75 ? -21.75 -56.438 -47.531 1 78.88 75 CYS B C 1
ATOM 5223 O O . CYS B 1 75 ? -21.438 -56.062 -48.656 1 78.88 75 CYS B O 1
ATOM 5225 N N . LYS B 1 76 ? -22.672 -57.219 -47.219 1 77.06 76 LYS B N 1
ATOM 5226 C CA . LYS B 1 76 ? -23.484 -57.781 -48.281 1 77.06 76 LYS B CA 1
ATOM 5227 C C . LYS B 1 76 ? -24.125 -56.656 -49.125 1 77.06 76 LYS B C 1
ATOM 5229 O O . LYS B 1 76 ? -24.25 -56.781 -50.344 1 77.06 76 LYS B O 1
ATOM 5234 N N . ASN B 1 77 ? -24.469 -55.594 -48.438 1 74.69 77 ASN B N 1
ATOM 5235 C CA . ASN B 1 77 ? -25.172 -54.5 -49.125 1 74.69 77 ASN B CA 1
ATOM 5236 C C . ASN B 1 77 ? -24.219 -53.406 -49.562 1 74.69 77 ASN B C 1
ATOM 5238 O O . ASN B 1 77 ? -24.656 -52.312 -49.938 1 74.69 77 ASN B O 1
ATOM 5242 N N . CYS B 1 78 ? -22.984 -53.688 -49.375 1 75.88 78 CYS B N 1
ATOM 5243 C CA . CYS B 1 78 ? -22 -52.688 -49.75 1 75.88 78 CYS B CA 1
ATOM 5244 C C . CYS B 1 78 ? -21.828 -52.625 -51.25 1 75.88 78 CYS B C 1
ATOM 5246 O O . CYS B 1 78 ? -21.734 -53.656 -51.906 1 75.88 78 CYS B O 1
ATOM 5248 N N . ALA B 1 79 ? -21.875 -51.406 -51.781 1 73.25 79 ALA B N 1
ATOM 5249 C CA . ALA B 1 79 ? -21.75 -51.188 -53.219 1 73.25 79 ALA B CA 1
ATOM 5250 C C . ALA B 1 79 ? -20.375 -51.625 -53.719 1 73.25 79 ALA B C 1
ATOM 5252 O O . ALA B 1 79 ? -20.219 -51.969 -54.906 1 73.25 79 ALA B O 1
ATOM 5253 N N . ASP B 1 80 ? -19.438 -51.688 -52.844 1 74.44 80 ASP B N 1
ATOM 5254 C CA . ASP B 1 80 ? -18.078 -52 -53.25 1 74.44 80 ASP B CA 1
ATOM 5255 C C . ASP B 1 80 ? -17.703 -53.438 -52.875 1 74.44 80 ASP B C 1
ATOM 5257 O O . ASP B 1 80 ? -16.516 -53.75 -52.75 1 74.44 80 ASP B O 1
ATOM 5261 N N . LEU B 1 81 ? -18.641 -54.219 -52.656 1 76.12 81 LEU B N 1
ATOM 5262 C CA . LEU B 1 81 ? -18.406 -55.594 -52.188 1 76.12 81 LEU B CA 1
ATOM 5263 C C . LEU B 1 81 ? -17.438 -56.312 -53.094 1 76.12 81 LEU B C 1
ATOM 5265 O O . LEU B 1 81 ? -16.5 -56.969 -52.625 1 76.12 81 LEU B O 1
ATOM 5269 N N . GLU B 1 82 ? -17.625 -56.188 -54.438 1 73.88 82 GLU B N 1
ATOM 5270 C CA . GLU B 1 82 ? -16.828 -56.969 -55.406 1 73.88 82 GLU B CA 1
ATOM 5271 C C . GLU B 1 82 ? -15.414 -56.406 -55.5 1 73.88 82 GLU B C 1
ATOM 5273 O O . GLU B 1 82 ? -14.477 -57.156 -55.781 1 73.88 82 GLU B O 1
ATOM 5278 N N . LYS B 1 83 ? -15.297 -55.062 -55.219 1 73.25 83 LYS B N 1
ATOM 5279 C CA . LYS B 1 83 ? -14 -54.438 -55.375 1 73.25 83 LYS B CA 1
ATOM 5280 C C . LYS B 1 83 ? -13.211 -54.406 -54.062 1 73.25 83 LYS B C 1
ATOM 5282 O O . LYS B 1 83 ? -12.023 -54.094 -54.062 1 73.25 83 LYS B O 1
ATOM 5287 N N . CYS B 1 84 ? -13.875 -54.906 -53.031 1 75.06 84 CYS B N 1
ATOM 5288 C CA . CYS B 1 84 ? -13.242 -54.812 -51.719 1 75.06 84 CYS B CA 1
ATOM 5289 C C . CYS B 1 84 ? -12.203 -55.938 -51.531 1 75.06 84 CYS B C 1
ATOM 5291 O O . CYS B 1 84 ? -12.516 -57.125 -51.688 1 75.06 84 CYS B O 1
ATOM 5293 N N . ALA B 1 85 ? -10.961 -55.469 -51.281 1 72.5 85 ALA B N 1
ATOM 5294 C CA . ALA B 1 85 ? -9.844 -56.406 -51.219 1 72.5 85 ALA B CA 1
ATOM 5295 C C . ALA B 1 85 ? -9.82 -57.125 -49.875 1 72.5 85 ALA B C 1
ATOM 5297 O O . ALA B 1 85 ? -9.141 -58.156 -49.719 1 72.5 85 ALA B O 1
ATOM 5298 N N . ILE B 1 86 ? -10.703 -56.781 -48.938 1 80.56 86 ILE B N 1
ATOM 5299 C CA . ILE B 1 86 ? -10.695 -57.344 -47.625 1 80.56 86 ILE B CA 1
ATOM 5300 C C . ILE B 1 86 ? -11.695 -58.5 -47.562 1 80.56 86 ILE B C 1
ATOM 5302 O O . ILE B 1 86 ? -12.812 -58.406 -48.031 1 80.56 86 ILE B O 1
ATOM 5306 N N . SER B 1 87 ? -11.188 -59.656 -47.156 1 84 87 SER B N 1
ATOM 5307 C CA . SER B 1 87 ? -12.055 -60.812 -47.031 1 84 87 SER B CA 1
ATOM 5308 C C . SER B 1 87 ? -12.688 -60.875 -45.625 1 84 87 SER B C 1
ATOM 5310 O O . SER B 1 87 ? -13.875 -61.188 -45.5 1 84 87 SER B O 1
ATOM 5312 N N . GLY B 1 88 ? -11.891 -60.562 -44.688 1 87.5 88 GLY B N 1
ATOM 5313 C CA . GLY B 1 88 ? -12.336 -60.562 -43.281 1 87.5 88 GLY B CA 1
ATOM 5314 C C . GLY B 1 88 ? -11.797 -59.406 -42.5 1 87.5 88 GLY B C 1
ATOM 5315 O O . GLY B 1 88 ? -11.016 -58.594 -43 1 87.5 88 GLY B O 1
ATOM 5316 N N . LEU B 1 89 ? -12.344 -59.219 -41.312 1 90.12 89 LEU B N 1
ATOM 5317 C CA . LEU B 1 89 ? -11.914 -58.094 -40.469 1 90.12 89 LEU B CA 1
ATOM 5318 C C . LEU B 1 89 ? -12.062 -58.469 -39 1 90.12 89 LEU B C 1
ATOM 5320 O O . LEU B 1 89 ? -13.039 -59.094 -38.594 1 90.12 89 LEU B O 1
ATOM 5324 N N . VAL B 1 90 ? -11.039 -58.094 -38.188 1 92.38 90 VAL B N 1
ATOM 5325 C CA . VAL B 1 90 ? -11.109 -58.125 -36.75 1 92.38 90 VAL B CA 1
ATOM 5326 C C . VAL B 1 90 ? -10.906 -56.75 -36.188 1 92.38 90 VAL B C 1
ATOM 5328 O O . VAL B 1 90 ? -9.898 -56.094 -36.469 1 92.38 90 VAL B O 1
ATOM 5331 N N . SER B 1 91 ? -11.875 -56.281 -35.469 1 93.31 91 SER B N 1
ATOM 5332 C CA . SER B 1 91 ? -11.805 -54.938 -34.969 1 93.31 91 SER B CA 1
ATOM 5333 C C . SER B 1 91 ? -12.109 -54.875 -33.469 1 93.31 91 SER B C 1
ATOM 5335 O O . SER B 1 91 ? -12.992 -55.594 -33 1 93.31 91 SER B O 1
ATOM 5337 N N . VAL B 1 92 ? -11.32 -54.094 -32.75 1 94.69 92 VAL B N 1
ATOM 5338 C CA . VAL B 1 92 ? -11.516 -53.844 -31.312 1 94.69 92 VAL B CA 1
ATOM 5339 C C . VAL B 1 92 ? -11.688 -52.375 -31.047 1 94.69 92 VAL B C 1
ATOM 5341 O O . VAL B 1 92 ? -11.016 -51.531 -31.656 1 94.69 92 VAL B O 1
ATOM 5344 N N . PRO B 1 93 ? -12.602 -52.062 -30.203 1 94.69 93 PRO B N 1
ATOM 5345 C CA . PRO B 1 93 ? -12.812 -50.656 -29.875 1 94.69 93 PRO B CA 1
ATOM 5346 C C . PRO B 1 93 ? -11.719 -50.062 -28.984 1 94.69 93 PRO B C 1
ATOM 5348 O O . PRO B 1 93 ? -11.086 -50.812 -28.219 1 94.69 93 PRO B O 1
ATOM 5351 N N . ILE B 1 94 ? -11.422 -48.812 -29.109 1 93.94 94 ILE B N 1
ATOM 5352 C CA . ILE B 1 94 ? -10.531 -48.062 -28.234 1 93.94 94 ILE B CA 1
ATOM 5353 C C . ILE B 1 94 ? -11.359 -47.188 -27.297 1 93.94 94 ILE B C 1
ATOM 5355 O O . ILE B 1 94 ? -12.188 -46.375 -27.75 1 93.94 94 ILE B O 1
ATOM 5359 N N . PHE B 1 95 ? -11.062 -47.344 -26 1 92.31 95 PHE B N 1
ATOM 5360 C CA . PHE B 1 95 ? -11.844 -46.594 -25.016 1 92.31 95 PHE B CA 1
ATOM 5361 C C . PHE B 1 95 ? -11.016 -45.469 -24.406 1 92.31 95 PHE B C 1
ATOM 5363 O O . PHE B 1 95 ? -9.797 -45.594 -24.281 1 92.31 95 PHE B O 1
ATOM 5370 N N . PHE B 1 96 ? -11.695 -44.375 -24.141 1 88.75 96 PHE B N 1
ATOM 5371 C CA . PHE B 1 96 ? -11.172 -43.281 -23.328 1 88.75 96 PHE B CA 1
ATOM 5372 C C . PHE B 1 96 ? -12.219 -42.781 -22.328 1 88.75 96 PHE B C 1
ATOM 5374 O O . PHE B 1 96 ? -13.289 -42.312 -22.719 1 88.75 96 PHE B O 1
ATOM 5381 N N . GLU B 1 97 ? -11.898 -42.812 -21 1 83.38 97 GLU B N 1
ATOM 5382 C CA . GLU B 1 97 ? -12.805 -42.438 -19.922 1 83.38 97 GLU B CA 1
ATOM 5383 C C . GLU B 1 97 ? -14.203 -43 -20.156 1 83.38 97 GLU B C 1
ATOM 5385 O O . GLU B 1 97 ? -15.195 -42.281 -20.125 1 83.38 97 GLU B O 1
ATOM 5390 N N . GLN B 1 98 ? -14.336 -44.25 -20.578 1 83.81 98 GLN B N 1
ATOM 5391 C CA . GLN B 1 98 ? -15.555 -45.031 -20.703 1 83.81 98 GLN B CA 1
ATOM 5392 C C . GLN B 1 98 ? -16.297 -44.719 -22 1 83.81 98 GLN B C 1
ATOM 5394 O O . GLN B 1 98 ? -17.406 -45.188 -22.219 1 83.81 98 GLN B O 1
ATOM 5399 N N . GLN B 1 99 ? -15.703 -43.906 -22.844 1 90.94 99 GLN B N 1
ATOM 5400 C CA . GLN B 1 99 ? -16.266 -43.625 -24.156 1 90.94 99 GLN B CA 1
ATOM 5401 C C . GLN B 1 99 ? -15.43 -44.219 -25.266 1 90.94 99 GLN B C 1
ATOM 5403 O O . GLN B 1 99 ? -14.203 -44.312 -25.156 1 90.94 99 GLN B O 1
ATOM 5408 N N . VAL B 1 100 ? -16.062 -44.688 -26.344 1 93 100 VAL B N 1
ATOM 5409 C CA . VAL B 1 100 ? -15.344 -45.219 -27.5 1 93 100 VAL B CA 1
ATOM 5410 C C . VAL B 1 100 ? -14.797 -44.062 -28.344 1 93 100 VAL B C 1
ATOM 5412 O O . VAL B 1 100 ? -15.562 -43.219 -28.812 1 93 100 VAL B O 1
ATOM 5415 N N . VAL B 1 101 ? -13.547 -44.031 -28.484 1 92.75 101 VAL B N 1
ATOM 5416 C CA . VAL B 1 101 ? -12.945 -42.906 -29.188 1 92.75 101 VAL B CA 1
ATOM 5417 C C . VAL B 1 101 ? -12.422 -43.344 -30.547 1 92.75 101 VAL B C 1
ATOM 5419 O O . VAL B 1 101 ? -11.953 -42.531 -31.344 1 92.75 101 VAL B O 1
ATOM 5422 N N . GLY B 1 102 ? -12.469 -44.625 -30.781 1 92.44 102 GLY B N 1
ATOM 5423 C CA . GLY B 1 102 ? -12.023 -45.188 -32.062 1 92.44 102 GLY B CA 1
ATOM 5424 C C . GLY B 1 102 ? -11.953 -46.719 -32.031 1 92.44 102 GLY B C 1
ATOM 5425 O O . GLY B 1 102 ? -12.539 -47.344 -31.156 1 92.44 102 GLY B O 1
ATOM 5426 N N . ALA B 1 103 ? -11.312 -47.312 -33.094 1 93.75 103 ALA B N 1
ATOM 5427 C CA . ALA B 1 103 ? -11.148 -48.781 -33.188 1 93.75 103 ALA B CA 1
ATOM 5428 C C . ALA B 1 103 ? -9.883 -49.125 -33.969 1 93.75 103 ALA B C 1
ATOM 5430 O O . ALA B 1 103 ? -9.422 -48.375 -34.812 1 93.75 103 ALA B O 1
ATOM 5431 N N . ILE B 1 104 ? -9.289 -50.188 -33.531 1 93.44 104 ILE B N 1
ATOM 5432 C CA . ILE B 1 104 ? -8.195 -50.812 -34.281 1 93.44 104 ILE B CA 1
ATOM 5433 C C . ILE B 1 104 ? -8.734 -52 -35.094 1 93.44 104 ILE B C 1
ATOM 5435 O O . ILE B 1 104 ? -9.492 -52.844 -34.562 1 93.44 104 ILE B O 1
ATOM 5439 N N . ALA B 1 105 ? -8.383 -52.094 -36.344 1 92.38 105 ALA B N 1
ATOM 5440 C CA . ALA B 1 105 ? -8.906 -53.156 -37.188 1 92.38 105 ALA B CA 1
ATOM 5441 C C . ALA B 1 105 ? -7.785 -53.844 -37.938 1 92.38 105 ALA B C 1
ATOM 5443 O O . ALA B 1 105 ? -6.859 -53.188 -38.438 1 92.38 105 ALA B O 1
ATOM 5444 N N . LEU B 1 106 ? -7.836 -55.156 -37.938 1 91 106 LEU B N 1
ATOM 5445 C CA . LEU B 1 106 ? -7.02 -55.969 -38.844 1 91 106 LEU B CA 1
ATOM 5446 C C . LEU B 1 106 ? -7.723 -56.156 -40.188 1 91 106 LEU B C 1
ATOM 5448 O O . LEU B 1 106 ? -8.852 -56.656 -40.219 1 91 106 LEU B O 1
ATOM 5452 N N . LEU B 1 107 ? -7.07 -55.781 -41.188 1 89.44 107 LEU B N 1
ATOM 5453 C CA . LEU B 1 107 ? -7.59 -55.969 -42.531 1 89.44 107 LEU B CA 1
ATOM 5454 C C . LEU B 1 107 ? -7.117 -57.312 -43.094 1 89.44 107 LEU B C 1
ATOM 5456 O O . LEU B 1 107 ? -6.027 -57.406 -43.688 1 89.44 107 LEU B O 1
ATOM 5460 N N . VAL B 1 108 ? -7.965 -58.312 -43.031 1 88.88 108 VAL B N 1
ATOM 5461 C CA . VAL B 1 108 ? -7.547 -59.688 -43.312 1 88.88 108 VAL B CA 1
ATOM 5462 C C . VAL B 1 108 ? -7.793 -60 -44.781 1 88.88 108 VAL B C 1
ATOM 5464 O O . VAL B 1 108 ? -8.938 -60.062 -45.25 1 88.88 108 VAL B O 1
ATOM 5467 N N . PRO B 1 109 ? -6.766 -60.156 -45.562 1 85.19 109 PRO B N 1
ATOM 5468 C CA . PRO B 1 109 ? -6.961 -60.625 -46.938 1 85.19 109 PRO B CA 1
ATOM 5469 C C . PRO B 1 109 ? -7.344 -62.094 -47.031 1 85.19 109 PRO B C 1
ATOM 5471 O O . PRO B 1 109 ? -7.289 -62.812 -46.031 1 85.19 109 PRO B O 1
ATOM 5474 N N . VAL B 1 110 ? -7.684 -62.562 -48.219 1 83.94 110 VAL B N 1
ATOM 5475 C CA . VAL B 1 110 ? -8.211 -63.906 -48.438 1 83.94 110 VAL B CA 1
ATOM 5476 C C . VAL B 1 110 ? -7.164 -64.938 -48.031 1 83.94 110 VAL B C 1
ATOM 5478 O O . VAL B 1 110 ? -7.488 -65.938 -47.406 1 83.94 110 VAL B O 1
ATOM 5481 N N . ASN B 1 111 ? -5.891 -64.688 -48.312 1 83.81 111 ASN B N 1
ATOM 5482 C CA . ASN B 1 111 ? -4.828 -65.688 -48.094 1 83.81 111 ASN B CA 1
ATOM 5483 C C . ASN B 1 111 ? -4.434 -65.75 -46.625 1 83.81 111 ASN B C 1
ATOM 5485 O O . ASN B 1 111 ? -3.73 -66.688 -46.219 1 83.81 111 ASN B O 1
ATOM 5489 N N . LYS B 1 112 ? -4.949 -64.875 -45.781 1 87.19 112 LYS B N 1
ATOM 5490 C CA . LYS B 1 112 ? -4.562 -64.875 -44.375 1 87.19 112 LYS B CA 1
ATOM 5491 C C . LYS B 1 112 ? -5.766 -65.125 -43.5 1 87.19 112 LYS B C 1
ATOM 5493 O O . LYS B 1 112 ? -5.656 -65.062 -42.25 1 87.19 112 LYS B O 1
ATOM 5498 N N . THR B 1 113 ? -6.898 -65.375 -44.031 1 86.25 113 THR B N 1
ATOM 5499 C CA . THR B 1 113 ? -8.125 -65.562 -43.25 1 86.25 113 THR B CA 1
ATOM 5500 C C . THR B 1 113 ? -7.98 -66.812 -42.344 1 86.25 113 THR B C 1
ATOM 5502 O O . THR B 1 113 ? -8.32 -66.688 -41.156 1 86.25 113 THR B O 1
ATOM 5505 N N . SER B 1 114 ? -7.438 -67.875 -42.812 1 86 114 SER B N 1
ATOM 5506 C CA . SER B 1 114 ? -7.348 -69.062 -42.031 1 86 114 SER B CA 1
ATOM 5507 C C . SER B 1 114 ? -6.383 -68.938 -40.875 1 86 114 SER B C 1
ATOM 5509 O O . SER B 1 114 ? -6.75 -69.188 -39.719 1 86 114 SER B O 1
ATOM 5511 N N . PRO B 1 115 ? -5.223 -68.375 -41.125 1 83.12 115 PRO B N 1
ATOM 5512 C CA . PRO B 1 115 ? -4.293 -68.25 -40.031 1 83.12 115 PRO B CA 1
ATOM 5513 C C . PRO B 1 115 ? -4.824 -67.312 -38.938 1 83.12 115 PRO B C 1
ATOM 5515 O O . PRO B 1 115 ? -4.617 -67.562 -37.75 1 83.12 115 PRO B O 1
ATOM 5518 N N . VAL B 1 116 ? -5.535 -66.312 -39.25 1 85.5 116 VAL B N 1
ATOM 5519 C CA . VAL B 1 116 ? -6.016 -65.312 -38.281 1 85.5 116 VAL B CA 1
ATOM 5520 C C . VAL B 1 116 ? -7.188 -65.875 -37.5 1 85.5 116 VAL B C 1
ATOM 5522 O O . VAL B 1 116 ? -7.246 -65.688 -36.281 1 85.5 116 VAL B O 1
ATOM 5525 N N . PHE B 1 117 ? -8.023 -66.5 -38.062 1 89.31 117 PHE B N 1
ATOM 5526 C CA . PHE B 1 117 ? -9.25 -66.938 -37.406 1 89.31 117 PHE B CA 1
ATOM 5527 C C . PHE B 1 117 ? -9.047 -68.312 -36.719 1 89.31 117 PHE B C 1
ATOM 5529 O O . PHE B 1 117 ? -9.852 -68.688 -35.875 1 89.31 117 PHE B O 1
ATOM 5536 N N . GLU B 1 118 ? -7.953 -69 -37.062 1 86.12 118 GLU B N 1
ATOM 5537 C CA . GLU B 1 118 ? -7.574 -70.188 -36.281 1 86.12 118 GLU B CA 1
ATOM 5538 C C . GLU B 1 118 ? -7.051 -69.812 -34.906 1 86.12 118 GLU B C 1
ATOM 5540 O O . GLU B 1 118 ? -7.211 -70.562 -33.938 1 86.12 118 GLU B O 1
ATOM 5545 N N . ASN B 1 119 ? -6.484 -68.625 -34.844 1 81.5 119 ASN B N 1
ATOM 5546 C CA . ASN B 1 119 ? -5.984 -68.062 -33.594 1 81.5 119 ASN B CA 1
ATOM 5547 C C . ASN B 1 119 ? -6.656 -66.75 -33.25 1 81.5 119 ASN B C 1
ATOM 5549 O O . ASN B 1 119 ? -5.988 -65.812 -32.875 1 81.5 119 ASN B O 1
ATOM 5553 N N . LEU B 1 120 ? -7.918 -66.75 -33.469 1 87.75 120 LEU B N 1
ATOM 5554 C CA . LEU B 1 120 ? -8.68 -65.5 -33.375 1 87.75 120 LEU B CA 1
ATOM 5555 C C . LEU B 1 120 ? -8.57 -64.938 -31.969 1 87.75 120 LEU B C 1
ATOM 5557 O O . LEU B 1 120 ? -8.43 -63.688 -31.797 1 87.75 120 LEU B O 1
ATOM 5561 N N . GLU B 1 121 ? -8.664 -65.75 -30.984 1 85.5 121 GLU B N 1
ATOM 5562 C CA . GLU B 1 121 ? -8.617 -65.312 -29.594 1 85.5 121 GLU B CA 1
ATOM 5563 C C . GLU B 1 121 ? -7.297 -64.562 -29.297 1 85.5 121 GLU B C 1
ATOM 5565 O O . GLU B 1 121 ? -7.281 -63.562 -28.609 1 85.5 121 GLU B O 1
ATOM 5570 N N . VAL B 1 122 ? -6.227 -65.062 -29.875 1 76.81 122 VAL B N 1
ATOM 5571 C CA . VAL B 1 122 ? -4.91 -64.5 -29.672 1 76.81 122 VAL B CA 1
ATOM 5572 C C . VAL B 1 122 ? -4.848 -63.125 -30.359 1 76.81 122 VAL B C 1
ATOM 5574 O O . VAL B 1 122 ? -4.32 -62.156 -29.797 1 76.81 122 VAL B O 1
ATOM 5577 N N . SER B 1 123 ? -5.402 -63.062 -31.578 1 83.06 123 SER B N 1
ATOM 5578 C CA . SER B 1 123 ? -5.414 -61.812 -32.344 1 83.06 123 SER B CA 1
ATOM 5579 C C . SER B 1 123 ? -6.238 -60.75 -31.625 1 83.06 123 SER B C 1
ATOM 5581 O O . SER B 1 123 ? -5.828 -59.594 -31.531 1 83.06 123 SER B O 1
ATOM 5583 N N . ILE B 1 124 ? -7.352 -61.156 -31.062 1 89.12 124 ILE B N 1
ATOM 5584 C CA . ILE B 1 124 ? -8.227 -60.25 -30.359 1 89.12 124 ILE B CA 1
ATOM 5585 C C . ILE B 1 124 ? -7.547 -59.75 -29.078 1 89.12 124 ILE B C 1
ATOM 5587 O O . ILE B 1 124 ? -7.535 -58.562 -28.797 1 89.12 124 ILE B O 1
ATOM 5591 N N . ASP B 1 125 ? -6.973 -60.656 -28.359 1 81.81 125 ASP B N 1
ATOM 5592 C CA . ASP B 1 125 ? -6.262 -60.281 -27.141 1 81.81 125 ASP B CA 1
ATOM 5593 C C . ASP B 1 125 ? -5.145 -59.281 -27.438 1 81.81 125 ASP B C 1
ATOM 5595 O O . ASP B 1 125 ? -4.934 -58.344 -26.672 1 81.81 125 ASP B O 1
ATOM 5599 N N . PHE B 1 126 ? -4.504 -59.469 -28.516 1 79.44 126 PHE B N 1
ATOM 5600 C CA . PHE B 1 126 ? -3.428 -58.594 -28.922 1 79.44 126 PHE B CA 1
ATOM 5601 C C . PHE B 1 126 ? -3.967 -57.219 -29.25 1 79.44 126 PHE B C 1
ATOM 5603 O O . PHE B 1 126 ? -3.453 -56.219 -28.75 1 79.44 126 PHE B O 1
ATOM 5610 N N . LEU B 1 127 ? -4.953 -57.156 -30.031 1 88.31 127 LEU B N 1
ATOM 5611 C CA . LEU B 1 127 ? -5.535 -55.906 -30.422 1 88.31 127 LEU B CA 1
ATOM 5612 C C . LEU B 1 127 ? -6.094 -55.156 -29.219 1 88.31 127 LEU B C 1
ATOM 5614 O O . LEU B 1 127 ? -5.973 -53.938 -29.125 1 88.31 127 LEU B O 1
ATOM 5618 N N . GLU B 1 128 ? -6.668 -55.906 -28.344 1 87 128 GLU B N 1
ATOM 5619 C CA . GLU B 1 128 ? -7.199 -55.312 -27.141 1 87 128 GLU B CA 1
ATOM 5620 C C . GLU B 1 128 ? -6.078 -54.719 -26.266 1 87 128 GLU B C 1
ATOM 5622 O O . GLU B 1 128 ? -6.227 -53.656 -25.672 1 87 128 GLU B O 1
ATOM 5627 N N . GLY B 1 129 ? -5.008 -55.5 -26.109 1 80 129 GLY B N 1
ATOM 5628 C CA . GLY B 1 129 ? -3.846 -54.969 -25.406 1 80 129 GLY B CA 1
ATOM 5629 C C . GLY B 1 129 ? -3.307 -53.688 -26 1 80 129 GLY B C 1
ATOM 5630 O O . GLY B 1 129 ? -2.98 -52.75 -25.281 1 80 129 GLY B O 1
ATOM 5631 N N . MET B 1 130 ? -3.238 -53.594 -27.297 1 83.38 130 MET B N 1
ATOM 5632 C CA . MET B 1 130 ? -2.76 -52.406 -28 1 83.38 130 MET B CA 1
ATOM 5633 C C . MET B 1 130 ? -3.738 -51.25 -27.828 1 83.38 130 MET B C 1
ATOM 5635 O O . MET B 1 130 ? -3.324 -50.125 -27.656 1 83.38 130 MET B O 1
ATOM 5639 N N . ALA B 1 131 ? -5 -51.594 -27.922 1 88.44 131 ALA B N 1
ATOM 5640 C CA . ALA B 1 131 ? -6.023 -50.562 -27.703 1 88.44 131 ALA B CA 1
ATOM 5641 C C . ALA B 1 131 ? -5.906 -49.938 -26.312 1 88.44 131 ALA B C 1
ATOM 5643 O O . ALA B 1 131 ? -6.07 -48.75 -26.141 1 88.44 131 ALA B O 1
ATOM 5644 N N . GLU B 1 132 ? -5.617 -50.75 -25.375 1 82.62 132 GLU B N 1
ATOM 5645 C CA . GLU B 1 132 ? -5.449 -50.281 -24.016 1 82.62 132 GLU B CA 1
ATOM 5646 C C . GLU B 1 132 ? -4.223 -49.375 -23.891 1 82.62 132 GLU B C 1
ATOM 5648 O O . GLU B 1 132 ? -4.238 -48.406 -23.141 1 82.62 132 GLU B O 1
ATOM 5653 N N . LEU B 1 133 ? -3.172 -49.781 -24.531 1 77.75 133 LEU B N 1
ATOM 5654 C CA . LEU B 1 133 ? -1.963 -48.969 -24.516 1 77.75 133 LEU B CA 1
ATOM 5655 C C . LEU B 1 133 ? -2.211 -47.625 -25.188 1 77.75 133 LEU B C 1
ATOM 5657 O O . LEU B 1 133 ? -1.721 -46.594 -24.703 1 77.75 133 LEU B O 1
ATOM 5661 N N . LEU B 1 134 ? -2.941 -47.625 -26.25 1 83.75 134 LEU B N 1
ATOM 5662 C CA . LEU B 1 134 ? -3.305 -46.375 -26.922 1 83.75 134 LEU B CA 1
ATOM 5663 C C . LEU B 1 134 ? -4.18 -45.5 -26.016 1 83.75 134 LEU B C 1
ATOM 5665 O O . LEU B 1 134 ? -4.008 -44.281 -25.969 1 83.75 134 LEU B O 1
ATOM 5669 N N . SER B 1 135 ? -5.117 -46.156 -25.359 1 85.06 135 SER B N 1
ATOM 5670 C CA . SER B 1 135 ? -5.98 -45.469 -24.406 1 85.06 135 SER B CA 1
ATOM 5671 C C . SER B 1 135 ? -5.164 -44.812 -23.281 1 85.06 135 SER B C 1
ATOM 5673 O O . SER B 1 135 ? -5.449 -43.688 -22.875 1 85.06 135 SER B O 1
ATOM 5675 N N . SER B 1 136 ? -4.234 -45.531 -22.797 1 77.94 136 SER B N 1
ATOM 5676 C CA . SER B 1 136 ? -3.371 -45.031 -21.734 1 77.94 136 SER B CA 1
ATOM 5677 C C . SER B 1 136 ? -2.566 -43.844 -22.203 1 77.94 136 SER B C 1
ATOM 5679 O O . SER B 1 136 ? -2.346 -42.875 -21.453 1 77.94 136 SER B O 1
ATOM 5681 N N . LYS B 1 137 ? -2.033 -43.938 -23.391 1 79.94 137 LYS B N 1
ATOM 5682 C CA . LYS B 1 137 ? -1.301 -42.812 -23.984 1 79.94 137 LYS B CA 1
ATOM 5683 C C . LYS B 1 137 ? -2.197 -41.594 -24.125 1 79.94 137 LYS B C 1
ATOM 5685 O O . LYS B 1 137 ? -1.763 -40.469 -23.891 1 79.94 137 LYS B O 1
ATOM 5690 N N . LEU B 1 138 ? -3.406 -41.812 -24.547 1 83.62 138 LEU B N 1
ATOM 5691 C CA . LEU B 1 138 ? -4.371 -40.719 -24.688 1 83.62 138 LEU B CA 1
ATOM 5692 C C . LEU B 1 138 ? -4.648 -40.062 -23.344 1 83.62 138 LEU B C 1
ATOM 5694 O O . LEU B 1 138 ? -4.754 -38.812 -23.266 1 83.62 138 LEU B O 1
ATOM 5698 N N . LYS B 1 139 ? -4.801 -40.812 -22.328 1 82.88 139 LYS B N 1
ATOM 5699 C CA . LYS B 1 139 ? -5.047 -40.312 -20.984 1 82.88 139 LYS B CA 1
ATOM 5700 C C . LYS B 1 139 ? -3.871 -39.469 -20.5 1 82.88 139 LYS B C 1
ATOM 5702 O O . LYS B 1 139 ? -4.066 -38.438 -19.859 1 82.88 139 LYS B O 1
ATOM 5707 N N . SER B 1 140 ? -2.701 -39.969 -20.75 1 78.56 140 SER B N 1
ATOM 5708 C CA . SER B 1 140 ? -1.495 -39.25 -20.328 1 78.56 140 SER B CA 1
ATOM 5709 C C . SER B 1 140 ? -1.382 -37.906 -21.016 1 78.56 140 SER B C 1
ATOM 5711 O O . SER B 1 140 ? -1.052 -36.875 -20.391 1 78.56 140 SER B O 1
ATOM 5713 N N . ILE B 1 141 ? -1.664 -37.875 -22.297 1 80 141 ILE B N 1
ATOM 5714 C CA . ILE B 1 141 ? -1.556 -36.656 -23.062 1 80 141 ILE B CA 1
ATOM 5715 C C . ILE B 1 141 ? -2.635 -35.656 -22.625 1 80 141 ILE B C 1
ATOM 5717 O O . ILE B 1 141 ? -2.383 -34.469 -22.516 1 80 141 ILE B O 1
ATOM 5721 N N . ASP B 1 142 ? -3.797 -36.156 -22.453 1 82.31 142 ASP B N 1
ATOM 5722 C CA . ASP B 1 142 ? -4.891 -35.312 -21.969 1 82.31 142 ASP B CA 1
ATOM 5723 C C . ASP B 1 142 ? -4.562 -34.688 -20.609 1 82.31 142 ASP B C 1
ATOM 5725 O O . ASP B 1 142 ? -4.812 -33.5 -20.391 1 82.31 142 ASP B O 1
ATOM 5729 N N . GLY B 1 143 ? -4.086 -35.531 -19.719 1 78.69 143 GLY B N 1
ATOM 5730 C CA . GLY B 1 143 ? -3.666 -35.031 -18.422 1 78.69 143 GLY B CA 1
ATOM 5731 C C . GLY B 1 143 ? -2.582 -33.969 -18.516 1 78.69 143 GLY B C 1
ATOM 5732 O O . GLY B 1 143 ? -2.643 -32.969 -17.812 1 78.69 143 GLY B O 1
ATOM 5733 N N . TYR B 1 144 ? -1.649 -34.219 -19.359 1 80.25 144 TYR B N 1
ATOM 5734 C CA . TYR B 1 144 ? -0.571 -33.25 -19.594 1 80.25 144 TYR B CA 1
ATOM 5735 C C . TYR B 1 144 ? -1.117 -31.938 -20.109 1 80.25 144 TYR B C 1
ATOM 5737 O O . TYR B 1 144 ? -0.706 -30.875 -19.656 1 80.25 144 TYR B O 1
ATOM 5745 N N . ASN B 1 145 ? -2.027 -32 -21.062 1 81.44 145 ASN B N 1
ATOM 5746 C CA . ASN B 1 145 ? -2.602 -30.797 -21.656 1 81.44 145 ASN B CA 1
ATOM 5747 C C . ASN B 1 145 ? -3.395 -30 -20.625 1 81.44 145 ASN B C 1
ATOM 5749 O O . ASN B 1 145 ? -3.32 -28.766 -20.609 1 81.44 145 ASN B O 1
ATOM 5753 N N . LYS B 1 146 ? -4.133 -30.688 -19.859 1 81.38 146 LYS B N 1
ATOM 5754 C CA . LYS B 1 146 ? -4.887 -30.031 -18.812 1 81.38 146 LYS B CA 1
ATOM 5755 C C . LYS B 1 146 ? -3.957 -29.328 -17.828 1 81.38 146 LYS B C 1
ATOM 5757 O O . LYS B 1 146 ? -4.199 -28.172 -17.453 1 81.38 146 LYS B O 1
ATOM 5762 N N . LEU B 1 147 ? -2.953 -29.953 -17.453 1 82.88 147 LEU B N 1
ATOM 5763 C CA . LEU B 1 147 ? -1.983 -29.375 -16.531 1 82.88 147 LEU B CA 1
ATOM 5764 C C . LEU B 1 147 ? -1.271 -28.188 -17.156 1 82.88 147 LEU B C 1
ATOM 5766 O O . LEU B 1 147 ? -0.981 -27.203 -16.469 1 82.88 147 LEU B O 1
ATOM 5770 N N . ASN B 1 148 ? -0.945 -28.344 -18.359 1 83.31 148 ASN B N 1
ATOM 5771 C CA . ASN B 1 148 ? -0.286 -27.25 -19.078 1 83.31 148 ASN B CA 1
ATOM 5772 C C . ASN B 1 148 ? -1.167 -26.016 -19.141 1 83.31 148 ASN B C 1
ATOM 5774 O O . ASN B 1 148 ? -0.666 -24.891 -19.062 1 83.31 148 ASN B O 1
ATOM 5778 N N . LEU B 1 149 ? -2.424 -26.219 -19.312 1 79.69 149 LEU B N 1
ATOM 5779 C CA . LEU B 1 149 ? -3.363 -25.094 -19.312 1 79.69 149 LEU B CA 1
ATOM 5780 C C . LEU B 1 149 ? -3.377 -24.391 -17.969 1 79.69 149 LEU B C 1
ATOM 5782 O O . LEU B 1 149 ? -3.393 -23.156 -17.906 1 79.69 149 LEU B O 1
ATOM 5786 N N . ILE B 1 150 ? -3.375 -25.141 -16.969 1 81.88 150 ILE B N 1
ATOM 5787 C CA . ILE B 1 150 ? -3.357 -24.594 -15.617 1 81.88 150 ILE B CA 1
ATOM 5788 C C . ILE B 1 150 ? -2.072 -23.797 -15.398 1 81.88 150 ILE B C 1
ATOM 5790 O O . ILE B 1 150 ? -2.098 -22.719 -14.805 1 81.88 150 ILE B O 1
ATOM 5794 N N . LYS B 1 151 ? -1.079 -24.375 -15.828 1 82.06 151 LYS B N 1
ATOM 5795 C CA . LYS B 1 151 ? 0.206 -23.688 -15.734 1 82.06 151 LYS B CA 1
ATOM 5796 C C . LYS B 1 151 ? 0.162 -22.328 -16.438 1 82.06 151 LYS B C 1
ATOM 5798 O O . LYS B 1 151 ? 0.61 -21.328 -15.891 1 82.06 151 LYS B O 1
ATOM 5803 N N . LYS B 1 152 ? -0.359 -22.328 -17.625 1 81.38 152 LYS B N 1
ATOM 5804 C CA . LYS B 1 152 ? -0.451 -21.094 -18.406 1 81.38 152 LYS B CA 1
ATOM 5805 C C . LYS B 1 152 ? -1.343 -20.062 -17.703 1 81.38 152 LYS B C 1
ATOM 5807 O O . LYS B 1 152 ? -1.027 -18.875 -17.672 1 81.38 152 LYS B O 1
ATOM 5812 N N . GLU B 1 153 ? -2.395 -20.609 -17.25 1 79.62 153 GLU B N 1
ATOM 5813 C CA . GLU B 1 153 ? -3.309 -19.75 -16.484 1 79.62 153 GLU B CA 1
ATOM 5814 C C . GLU B 1 153 ? -2.598 -19.094 -15.312 1 79.62 153 GLU B C 1
ATOM 5816 O O . GLU B 1 153 ? -2.746 -17.891 -15.086 1 79.62 153 GLU B O 1
ATOM 5821 N N . ARG B 1 154 ? -1.902 -19.828 -14.602 1 81.56 154 ARG B N 1
ATOM 5822 C CA . ARG B 1 154 ? -1.202 -19.328 -13.422 1 81.56 154 ARG B CA 1
ATOM 5823 C C . ARG B 1 154 ? -0.118 -18.328 -13.812 1 81.56 154 ARG B C 1
ATOM 5825 O O . ARG B 1 154 ? 0.128 -17.359 -13.086 1 81.56 154 ARG B O 1
ATOM 5832 N N . GLU B 1 155 ? 0.447 -18.625 -14.867 1 82.94 155 GLU B N 1
ATOM 5833 C CA . GLU B 1 155 ? 1.456 -17.703 -15.383 1 82.94 155 GLU B CA 1
ATOM 5834 C C . GLU B 1 155 ? 0.846 -16.344 -15.703 1 82.94 155 GLU B C 1
ATOM 5836 O O . GLU B 1 155 ? 1.428 -15.297 -15.375 1 82.94 155 GLU B O 1
ATOM 5841 N N . ILE B 1 156 ? -0.24 -16.391 -16.297 1 80.81 156 ILE B N 1
ATOM 5842 C CA . ILE B 1 156 ? -0.924 -15.148 -16.656 1 80.81 156 ILE B CA 1
ATOM 5843 C C . ILE B 1 156 ? -1.351 -14.406 -15.398 1 80.81 156 ILE B C 1
ATOM 5845 O O . ILE B 1 156 ? -1.205 -13.18 -15.312 1 80.81 156 ILE B O 1
ATOM 5849 N N . ILE B 1 157 ? -1.79 -15.133 -14.469 1 81.75 157 ILE B N 1
ATOM 5850 C CA . ILE B 1 157 ? -2.215 -14.539 -13.203 1 81.75 157 ILE B CA 1
ATOM 5851 C C . ILE B 1 157 ? -1.026 -13.859 -12.523 1 81.75 157 ILE B C 1
ATOM 5853 O O . ILE B 1 157 ? -1.131 -12.711 -12.086 1 81.75 157 ILE B O 1
ATOM 5857 N N . LEU B 1 158 ? 0.008 -14.539 -12.469 1 84.75 158 LEU B N 1
ATOM 5858 C CA . LEU B 1 158 ? 1.211 -13.992 -11.844 1 84.75 158 LEU B CA 1
ATOM 5859 C C . LEU B 1 158 ? 1.669 -12.727 -12.555 1 84.75 158 LEU B C 1
ATOM 5861 O O . LEU B 1 158 ? 2.156 -11.789 -11.914 1 84.75 158 LEU B O 1
ATOM 5865 N N . ASP B 1 159 ? 1.434 -12.695 -13.82 1 82.19 159 ASP B N 1
ATOM 5866 C CA . ASP B 1 159 ? 1.863 -11.547 -14.617 1 82.19 159 ASP B CA 1
ATOM 5867 C C . ASP B 1 159 ? 0.941 -10.352 -14.391 1 82.19 159 ASP B C 1
ATOM 5869 O O . ASP B 1 159 ? 1.31 -9.211 -14.688 1 82.19 159 ASP B O 1
ATOM 5873 N N . MET B 1 160 ? -0.179 -10.625 -13.922 1 77.88 160 MET B N 1
ATOM 5874 C CA . MET B 1 160 ? -1.14 -9.547 -13.703 1 77.88 160 MET B CA 1
ATOM 5875 C C . MET B 1 160 ? -0.959 -8.93 -12.32 1 77.88 160 MET B C 1
ATOM 5877 O O . MET B 1 160 ? -1.49 -7.852 -12.047 1 77.88 160 MET B O 1
ATOM 5881 N N . ILE B 1 161 ? -0.194 -9.555 -11.57 1 81.56 161 ILE B N 1
ATOM 5882 C CA . ILE B 1 161 ? 0.06 -9.047 -10.227 1 81.56 161 ILE B CA 1
ATOM 5883 C C . ILE B 1 161 ? 0.955 -7.812 -10.297 1 81.56 161 ILE B C 1
ATOM 5885 O O . ILE B 1 161 ? 1.845 -7.73 -11.148 1 81.56 161 ILE B O 1
ATOM 5889 N N . GLU B 1 162 ? 0.725 -6.902 -9.43 1 78.38 162 GLU B N 1
ATOM 5890 C CA . GLU B 1 162 ? 1.419 -5.617 -9.477 1 78.38 162 GLU B CA 1
ATOM 5891 C C . GLU B 1 162 ? 2.791 -5.707 -8.812 1 78.38 162 GLU B C 1
ATOM 5893 O O . GLU B 1 162 ? 3.666 -4.879 -9.07 1 78.38 162 GLU B O 1
ATOM 5898 N N . ASP B 1 163 ? 2.971 -6.648 -7.98 1 87.25 163 ASP B N 1
ATOM 5899 C CA . ASP B 1 163 ? 4.27 -6.848 -7.344 1 87.25 163 ASP B CA 1
ATOM 5900 C C . ASP B 1 163 ? 5.227 -7.59 -8.273 1 87.25 163 ASP B C 1
ATOM 5902 O O . ASP B 1 163 ? 4.805 -8.438 -9.062 1 87.25 163 ASP B O 1
ATOM 5906 N N . GLY B 1 164 ? 6.461 -7.195 -8.211 1 90.38 164 GLY B N 1
ATOM 5907 C CA . GLY B 1 164 ? 7.473 -8 -8.875 1 90.38 164 GLY B CA 1
ATOM 5908 C C . GLY B 1 164 ? 7.789 -9.289 -8.141 1 90.38 164 GLY B C 1
ATOM 5909 O O . GLY B 1 164 ? 8.07 -9.281 -6.945 1 90.38 164 GLY B O 1
ATOM 5910 N N . LEU B 1 165 ? 7.719 -10.352 -8.844 1 92.31 165 LEU B N 1
ATOM 5911 C CA . LEU B 1 165 ? 7.957 -11.656 -8.227 1 92.31 165 LEU B CA 1
ATOM 5912 C C . LEU B 1 165 ? 9.141 -12.352 -8.883 1 92.31 165 LEU B C 1
ATOM 5914 O O . LEU B 1 165 ? 9.25 -12.383 -10.109 1 92.31 165 LEU B O 1
ATOM 5918 N N . ALA B 1 166 ? 10.023 -12.867 -8.109 1 93 166 ALA B N 1
ATOM 5919 C CA . ALA B 1 166 ? 11.125 -13.719 -8.57 1 93 166 ALA B CA 1
ATOM 5920 C C . ALA B 1 166 ? 11.297 -14.93 -7.668 1 93 166 ALA B C 1
ATOM 5922 O O . ALA B 1 166 ? 11.422 -14.789 -6.449 1 93 166 ALA B O 1
ATOM 5923 N N . PHE B 1 167 ? 11.242 -16.016 -8.266 1 91.5 167 PHE B N 1
ATOM 5924 C CA . PHE B 1 167 ? 11.492 -17.266 -7.551 1 91.5 167 PHE B CA 1
ATOM 5925 C C . PHE B 1 167 ? 12.898 -17.781 -7.844 1 91.5 167 PHE B C 1
ATOM 5927 O O . PHE B 1 167 ? 13.25 -18.016 -9 1 91.5 167 PHE B O 1
ATOM 5934 N N . ILE B 1 168 ? 13.648 -17.984 -6.781 1 92.94 168 ILE B N 1
ATOM 5935 C CA . ILE B 1 168 ? 15.031 -18.422 -6.969 1 92.94 168 ILE B CA 1
ATOM 5936 C C . ILE B 1 168 ? 15.234 -19.781 -6.289 1 92.94 168 ILE B C 1
ATOM 5938 O O . ILE B 1 168 ? 14.57 -20.094 -5.297 1 92.94 168 ILE B O 1
ATOM 5942 N N . ASN B 1 169 ? 16.109 -20.547 -6.863 1 89.62 169 ASN B N 1
ATOM 5943 C CA . ASN B 1 169 ? 16.438 -21.828 -6.242 1 89.62 169 ASN B CA 1
ATOM 5944 C C . ASN B 1 169 ? 17.484 -21.656 -5.137 1 89.62 169 ASN B C 1
ATOM 5946 O O . ASN B 1 169 ? 17.797 -20.531 -4.738 1 89.62 169 ASN B O 1
ATOM 5950 N N . GLU B 1 170 ? 17.984 -22.781 -4.66 1 85.62 170 GLU B N 1
ATOM 5951 C CA . GLU B 1 170 ? 18.906 -22.781 -3.521 1 85.62 170 GLU B CA 1
ATOM 5952 C C . GLU B 1 170 ? 20.234 -22.125 -3.885 1 85.62 170 GLU B C 1
ATOM 5954 O O . GLU B 1 170 ? 20.906 -21.562 -3.023 1 85.62 170 GLU B O 1
ATOM 5959 N N . MET B 1 171 ? 20.547 -22.203 -5.133 1 87.88 171 MET B N 1
ATOM 5960 C CA . MET B 1 171 ? 21.812 -21.641 -5.59 1 87.88 171 MET B CA 1
ATOM 5961 C C . MET B 1 171 ? 21.656 -20.156 -5.953 1 87.88 171 MET B C 1
ATOM 5963 O O . MET B 1 171 ? 22.641 -19.5 -6.309 1 87.88 171 MET B O 1
ATOM 5967 N N . GLY B 1 172 ? 20.453 -19.609 -5.879 1 91.31 172 GLY B N 1
ATOM 5968 C CA . GLY B 1 172 ? 20.203 -18.203 -6.184 1 91.31 172 GLY B CA 1
ATOM 5969 C C . GLY B 1 172 ? 19.891 -17.953 -7.645 1 91.31 172 GLY B C 1
ATOM 5970 O O . GLY B 1 172 ? 19.875 -16.812 -8.102 1 91.31 172 GLY B O 1
ATOM 5971 N N . GLU B 1 173 ? 19.672 -19.031 -8.305 1 93.69 173 GLU B N 1
ATOM 5972 C CA . GLU B 1 173 ? 19.328 -18.891 -9.711 1 93.69 173 GLU B CA 1
ATOM 5973 C C . GLU B 1 173 ? 17.828 -18.672 -9.883 1 93.69 173 GLU B C 1
ATOM 5975 O O . GLU B 1 173 ? 17.016 -19.312 -9.219 1 93.69 173 GLU B O 1
ATOM 5980 N N . ILE B 1 174 ? 17.453 -17.828 -10.828 1 93.5 174 ILE B N 1
ATOM 5981 C CA . ILE B 1 174 ? 16.047 -17.5 -11.055 1 93.5 174 ILE B CA 1
ATOM 5982 C C . ILE B 1 174 ? 15.383 -18.641 -11.836 1 93.5 174 ILE B C 1
ATOM 5984 O O . ILE B 1 174 ? 15.812 -18.984 -12.938 1 93.5 174 ILE B O 1
ATOM 5988 N N . ILE B 1 175 ? 14.414 -19.125 -11.242 1 89.06 175 ILE B N 1
ATOM 5989 C CA . ILE B 1 175 ? 13.656 -20.203 -11.867 1 89.06 175 ILE B CA 1
ATOM 5990 C C . ILE B 1 175 ? 12.438 -19.641 -12.586 1 89.06 175 ILE B C 1
ATOM 5992 O O . ILE B 1 175 ? 12.031 -20.141 -13.641 1 89.06 175 ILE B O 1
ATOM 5996 N N . HIS B 1 176 ? 11.875 -18.672 -11.984 1 88 176 HIS B N 1
ATOM 5997 C CA . HIS B 1 176 ? 10.711 -18.016 -12.562 1 88 176 HIS B CA 1
ATOM 5998 C C . HIS B 1 176 ? 10.609 -16.562 -12.086 1 88 176 HIS B C 1
ATOM 6000 O O . HIS B 1 176 ? 11.055 -16.234 -10.984 1 88 176 HIS B O 1
ATOM 6006 N N . CYS B 1 177 ? 10.078 -15.781 -12.93 1 90.56 177 CYS B N 1
ATOM 6007 C CA . CYS B 1 177 ? 9.758 -14.414 -12.547 1 90.56 177 CYS B CA 1
ATOM 6008 C C . CYS B 1 177 ? 8.602 -13.867 -13.383 1 90.56 177 CYS B C 1
ATOM 6010 O O . CYS B 1 177 ? 8.289 -14.414 -14.445 1 90.56 177 CYS B O 1
ATOM 6012 N N . ASN B 1 178 ? 7.922 -12.961 -12.875 1 88.75 178 ASN B N 1
ATOM 6013 C CA . ASN B 1 178 ? 6.812 -12.391 -13.633 1 88.75 178 ASN B CA 1
ATOM 6014 C C . ASN B 1 178 ? 7.242 -11.156 -14.414 1 88.75 178 ASN B C 1
ATOM 6016 O O . ASN B 1 178 ? 8.383 -10.695 -14.289 1 88.75 178 ASN B O 1
ATOM 6020 N N . HIS B 1 179 ? 6.359 -10.68 -15.203 1 88.12 179 HIS B N 1
ATOM 6021 C CA . HIS B 1 179 ? 6.641 -9.555 -16.094 1 88.12 179 HIS B CA 1
ATOM 6022 C C . HIS B 1 179 ? 6.965 -8.297 -15.297 1 88.12 179 HIS B C 1
ATOM 6024 O O . HIS B 1 179 ? 7.801 -7.496 -15.711 1 88.12 179 HIS B O 1
ATOM 6030 N N . ARG B 1 180 ? 6.375 -8.086 -14.203 1 88.06 180 ARG B N 1
ATOM 6031 C CA . ARG B 1 180 ? 6.598 -6.898 -13.391 1 88.06 180 ARG B CA 1
ATOM 6032 C C . ARG B 1 180 ? 8.031 -6.848 -12.883 1 88.06 180 ARG B C 1
ATOM 6034 O O . ARG B 1 180 ? 8.648 -5.781 -12.859 1 88.06 180 ARG B O 1
ATOM 6041 N N . PHE B 1 181 ? 8.523 -7.934 -12.484 1 92.06 181 PHE B N 1
ATOM 6042 C CA . PHE B 1 181 ? 9.914 -8.016 -12.062 1 92.06 181 PHE B CA 1
ATOM 6043 C C . PHE B 1 181 ? 10.852 -7.594 -13.188 1 92.06 181 PHE B C 1
ATOM 6045 O O . PHE B 1 181 ? 11.766 -6.793 -12.977 1 92.06 181 PHE B O 1
ATOM 6052 N N . GLU B 1 182 ? 10.508 -8.141 -14.289 1 89.94 182 GLU B N 1
ATOM 6053 C CA . GLU B 1 182 ? 11.312 -7.805 -15.461 1 89.94 182 GLU B CA 1
ATOM 6054 C C . GLU B 1 182 ? 11.258 -6.312 -15.758 1 89.94 182 GLU B C 1
ATOM 605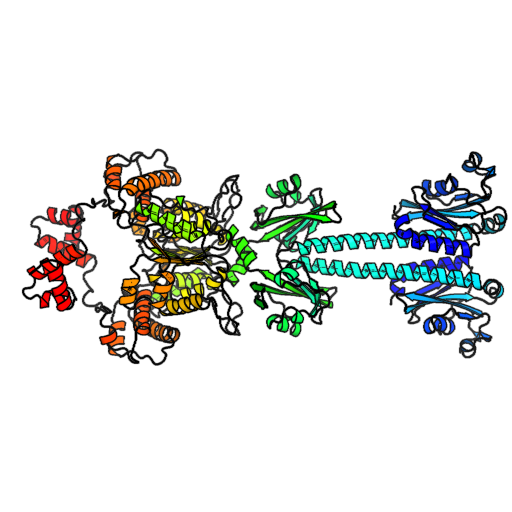6 O O . GLU B 1 182 ? 12.273 -5.703 -16.109 1 89.94 182 GLU B O 1
ATOM 6061 N N . ASN B 1 183 ? 10.148 -5.734 -15.609 1 87.06 183 ASN B N 1
ATOM 6062 C CA . ASN B 1 183 ? 9.961 -4.312 -15.875 1 87.06 183 ASN B CA 1
ATOM 6063 C C . ASN B 1 183 ? 10.656 -3.445 -14.836 1 87.06 183 ASN B C 1
ATOM 6065 O O . ASN B 1 183 ? 11.25 -2.42 -15.172 1 87.06 183 ASN B O 1
ATOM 6069 N N . TYR B 1 184 ? 10.539 -3.85 -13.562 1 85.25 184 TYR B N 1
ATOM 6070 C CA . TYR B 1 184 ? 11.156 -3.09 -12.484 1 85.25 184 TYR B CA 1
ATOM 6071 C C . TYR B 1 184 ? 12.664 -2.986 -12.688 1 85.25 184 TYR B C 1
ATOM 6073 O O . TYR B 1 184 ? 13.258 -1.938 -12.422 1 85.25 184 TYR B O 1
ATOM 6081 N N . PHE B 1 185 ? 13.203 -4.02 -13.164 1 87 185 PHE B N 1
ATOM 6082 C CA . PHE B 1 185 ? 14.664 -4.059 -13.227 1 87 185 PHE B CA 1
ATOM 6083 C C . PHE B 1 185 ? 15.141 -4.031 -14.672 1 87 185 PHE B C 1
ATOM 6085 O O . PHE B 1 185 ? 16.328 -4.273 -14.945 1 87 185 PHE B O 1
ATOM 6092 N N . LYS B 1 186 ? 14.125 -3.797 -15.656 1 82.19 186 LYS B N 1
ATOM 6093 C CA . LYS B 1 186 ? 14.367 -3.6 -17.078 1 82.19 186 LYS B CA 1
ATOM 6094 C C . LYS B 1 186 ? 15.242 -4.711 -17.641 1 82.19 186 LYS B C 1
ATOM 6096 O O . LYS B 1 186 ? 16.266 -4.441 -18.281 1 82.19 186 LYS B O 1
ATOM 6101 N N . ILE B 1 187 ? 14.859 -5.805 -17.359 1 81.75 187 ILE B N 1
ATOM 6102 C CA . ILE B 1 187 ? 15.602 -6.977 -17.828 1 81.75 187 ILE B CA 1
ATOM 6103 C C . ILE B 1 187 ? 15.195 -7.309 -19.25 1 81.75 187 ILE B C 1
ATOM 6105 O O . ILE B 1 187 ? 14.016 -7.531 -19.531 1 81.75 187 ILE B O 1
ATOM 6109 N N . GLU B 1 188 ? 16.062 -7.16 -20.156 1 72.31 188 GLU B N 1
ATOM 6110 C CA . GLU B 1 188 ? 15.781 -7.395 -21.562 1 72.31 188 GLU B CA 1
ATOM 6111 C C . GLU B 1 188 ? 16.188 -8.805 -21.969 1 72.31 188 GLU B C 1
ATOM 6113 O O . GLU B 1 188 ? 15.703 -9.328 -22.984 1 72.31 188 GLU B O 1
ATOM 6118 N N . GLU B 1 189 ? 17.109 -9.383 -21.172 1 71.25 189 GLU B N 1
ATOM 6119 C CA . GLU B 1 189 ? 17.656 -10.688 -21.547 1 71.25 189 GLU B CA 1
ATOM 6120 C C . GLU B 1 189 ? 16.922 -11.82 -20.828 1 71.25 189 GLU B C 1
ATOM 6122 O O . GLU B 1 189 ? 16.016 -11.57 -20.031 1 71.25 189 GLU B O 1
ATOM 6127 N N . LYS B 1 190 ? 17.281 -12.977 -21.281 1 80.38 190 LYS B N 1
ATOM 6128 C CA . LYS B 1 190 ? 16.734 -14.172 -20.641 1 80.38 190 LYS B CA 1
ATOM 6129 C C . LYS B 1 190 ? 17.109 -14.234 -19.172 1 80.38 190 LYS B C 1
ATOM 6131 O O . LYS B 1 190 ? 18.297 -14.289 -18.828 1 80.38 190 LYS B O 1
ATOM 6136 N N . VAL B 1 191 ? 16.141 -14.086 -18.266 1 85.88 191 VAL B N 1
ATOM 6137 C CA . VAL B 1 191 ? 16.344 -13.938 -16.828 1 85.88 191 VAL B CA 1
ATOM 6138 C C . VAL B 1 191 ? 16.328 -15.305 -16.156 1 85.88 191 VAL B C 1
ATOM 6140 O O . VAL B 1 191 ? 17.047 -15.539 -15.18 1 85.88 191 VAL B O 1
ATOM 6143 N N . ILE B 1 192 ? 15.75 -16.219 -16.859 1 88.12 192 ILE B N 1
ATOM 6144 C CA . ILE B 1 192 ? 15.602 -17.547 -16.234 1 88.12 192 ILE B CA 1
ATOM 6145 C C . ILE B 1 192 ? 16.938 -18.281 -16.281 1 88.12 192 ILE B C 1
ATOM 6147 O O . ILE B 1 192 ? 17.594 -18.328 -17.312 1 88.12 192 ILE B O 1
ATOM 6151 N N . GLY B 1 193 ? 17.344 -18.781 -15.25 1 89.5 193 GLY B N 1
ATOM 6152 C CA . GLY B 1 193 ? 18.594 -19.516 -15.156 1 89.5 193 GLY B CA 1
ATOM 6153 C C . GLY B 1 193 ? 19.75 -18.656 -14.68 1 89.5 193 GLY B C 1
ATOM 6154 O O . GLY B 1 193 ? 20.781 -19.172 -14.242 1 89.5 193 GLY B O 1
ATOM 6155 N N . GLN B 1 194 ? 19.578 -17.359 -14.641 1 91.69 194 GLN B N 1
ATOM 6156 C CA . GLN B 1 194 ? 20.625 -16.453 -14.195 1 91.69 194 GLN B CA 1
ATOM 6157 C C . GLN B 1 194 ? 20.609 -16.297 -12.68 1 91.69 194 GLN B C 1
ATOM 6159 O O . GLN B 1 194 ? 19.562 -16.438 -12.047 1 91.69 194 GLN B O 1
ATOM 6164 N N . HIS B 1 195 ? 21.828 -16.062 -12.227 1 93.69 195 HIS B N 1
ATOM 6165 C CA . HIS B 1 195 ? 21.906 -15.781 -10.797 1 93.69 195 HIS B CA 1
ATOM 6166 C C . HIS B 1 195 ? 21.328 -14.414 -10.461 1 93.69 195 HIS B C 1
ATOM 6168 O O . HIS B 1 195 ? 21.625 -13.422 -11.133 1 93.69 195 HIS B O 1
ATOM 6174 N N . ILE B 1 196 ? 20.547 -14.281 -9.477 1 93.88 196 ILE B N 1
ATOM 6175 C CA . ILE B 1 196 ? 19.797 -13.07 -9.141 1 93.88 196 ILE B CA 1
ATOM 6176 C C . ILE B 1 196 ? 20.75 -11.93 -8.836 1 93.88 196 ILE B C 1
ATOM 6178 O O . ILE B 1 196 ? 20.469 -10.766 -9.141 1 93.88 196 ILE B O 1
ATOM 6182 N N . GLU B 1 197 ? 21.875 -12.211 -8.297 1 91.56 197 GLU B N 1
ATOM 6183 C CA . GLU B 1 197 ? 22.859 -11.188 -7.918 1 91.56 197 GLU B CA 1
ATOM 6184 C C . GLU B 1 197 ? 23.469 -10.539 -9.148 1 91.56 197 GLU B C 1
ATOM 6186 O O . GLU B 1 197 ? 24 -9.422 -9.07 1 91.56 197 GLU B O 1
ATOM 6191 N N . LYS B 1 198 ? 23.453 -11.258 -10.227 1 89.19 198 LYS B N 1
ATOM 6192 C CA . LYS B 1 198 ? 23.938 -10.68 -11.477 1 89.19 198 LYS B CA 1
ATOM 6193 C C . LYS B 1 198 ? 22.969 -9.617 -11.992 1 89.19 198 LYS B C 1
ATOM 6195 O O . LYS B 1 198 ? 23.391 -8.672 -12.672 1 89.19 198 LYS B O 1
ATOM 6200 N N . ILE B 1 199 ? 21.766 -9.852 -11.641 1 88.44 199 ILE B N 1
ATOM 6201 C CA . ILE B 1 199 ? 20.734 -8.93 -12.086 1 88.44 199 ILE B CA 1
ATOM 6202 C C . ILE B 1 199 ? 20.594 -7.773 -11.094 1 88.44 199 ILE B C 1
ATOM 6204 O O . ILE B 1 199 ? 20.484 -6.613 -11.492 1 88.44 199 ILE B O 1
ATOM 6208 N N . ILE B 1 200 ? 20.578 -8.172 -9.844 1 89.81 200 ILE B N 1
ATOM 6209 C CA . ILE B 1 200 ? 20.438 -7.199 -8.766 1 89.81 200 ILE B CA 1
ATOM 6210 C C . ILE B 1 200 ? 21.609 -7.332 -7.789 1 89.81 200 ILE B C 1
ATOM 6212 O O . ILE B 1 200 ? 21.562 -8.156 -6.867 1 89.81 200 ILE B O 1
ATOM 6216 N N . ASP B 1 201 ? 22.469 -6.488 -7.941 1 87.56 201 ASP B N 1
ATOM 6217 C CA . ASP B 1 201 ? 23.578 -6.457 -6.988 1 87.56 201 ASP B CA 1
ATOM 6218 C C . ASP B 1 201 ? 23.234 -5.586 -5.781 1 87.56 201 ASP B C 1
ATOM 6220 O O . ASP B 1 201 ? 23.375 -4.359 -5.836 1 87.56 201 ASP B O 1
ATOM 6224 N N . HIS B 1 202 ? 22.797 -6.172 -4.75 1 86 202 HIS B N 1
ATOM 6225 C CA . HIS B 1 202 ? 22.344 -5.477 -3.551 1 86 202 HIS B CA 1
ATOM 6226 C C . HIS B 1 202 ? 22.656 -6.277 -2.295 1 86 202 HIS B C 1
ATOM 6228 O O . HIS B 1 202 ? 22.531 -7.504 -2.283 1 86 202 HIS B O 1
ATOM 6234 N N . PRO B 1 203 ? 23.094 -5.641 -1.278 1 82.62 203 PRO B N 1
ATOM 6235 C CA . PRO B 1 203 ? 23.469 -6.336 -0.045 1 82.62 203 PRO B CA 1
ATOM 6236 C C . PRO B 1 203 ? 22.328 -7.164 0.54 1 82.62 203 PRO B C 1
ATOM 6238 O O . PRO B 1 203 ? 22.562 -8.25 1.073 1 82.62 203 PRO B O 1
ATOM 6241 N N . LEU B 1 204 ? 21.203 -6.672 0.491 1 85.44 204 LEU B N 1
ATOM 6242 C CA . LEU B 1 204 ? 20.062 -7.398 1.049 1 85.44 204 LEU B CA 1
ATOM 6243 C C . LEU B 1 204 ? 19.844 -8.711 0.305 1 85.44 204 LEU B C 1
ATOM 6245 O O . LEU B 1 204 ? 19.453 -9.711 0.911 1 85.44 204 LEU B O 1
ATOM 6249 N N . ILE B 1 205 ? 20 -8.68 -0.977 1 89.38 205 ILE B N 1
ATOM 6250 C CA . ILE B 1 205 ? 19.844 -9.891 -1.778 1 89.38 205 ILE B CA 1
ATOM 6251 C C . ILE B 1 205 ? 20.922 -10.898 -1.396 1 89.38 205 ILE B C 1
ATOM 6253 O O . ILE B 1 205 ? 20.641 -12.094 -1.272 1 89.38 205 ILE B O 1
ATOM 6257 N N . HIS B 1 206 ? 22.094 -10.414 -1.19 1 88.19 206 HIS B N 1
ATOM 6258 C CA . HIS B 1 206 ? 23.188 -11.266 -0.75 1 88.19 206 HIS B CA 1
ATOM 6259 C C . HIS B 1 206 ? 22.859 -11.938 0.582 1 88.19 206 HIS B C 1
ATOM 6261 O O . HIS B 1 206 ? 23.125 -13.125 0.767 1 88.19 206 HIS B O 1
ATOM 6267 N N . GLU B 1 207 ? 22.359 -11.172 1.461 1 86.88 207 GLU B N 1
ATOM 6268 C CA . GLU B 1 207 ? 22 -11.68 2.779 1 86.88 207 GLU B CA 1
ATOM 6269 C C . GLU B 1 207 ? 20.922 -12.758 2.674 1 86.88 207 GLU B C 1
ATOM 6271 O O . GLU B 1 207 ? 20.953 -13.75 3.395 1 86.88 207 GLU B O 1
ATOM 6276 N N . ILE B 1 208 ? 20.016 -12.555 1.815 1 87.06 208 ILE B N 1
ATOM 6277 C CA . ILE B 1 208 ? 18.906 -13.477 1.645 1 87.06 208 ILE B CA 1
ATOM 6278 C C . ILE B 1 208 ? 19.422 -14.82 1.124 1 87.06 208 ILE B C 1
ATOM 6280 O O . ILE B 1 208 ? 19 -15.883 1.596 1 87.06 208 ILE B O 1
ATOM 6284 N N . ILE B 1 209 ? 20.312 -14.75 0.189 1 86.94 209 ILE B N 1
ATOM 6285 C CA . ILE B 1 209 ? 20.859 -15.961 -0.407 1 86.94 209 ILE B CA 1
ATOM 6286 C C . ILE B 1 209 ? 21.703 -16.703 0.621 1 86.94 209 ILE B C 1
ATOM 6288 O O . ILE B 1 209 ? 21.641 -17.922 0.724 1 86.94 209 ILE B O 1
ATOM 6292 N N . LEU B 1 210 ? 22.406 -15.992 1.379 1 85.19 210 LEU B N 1
ATOM 6293 C CA . LEU B 1 210 ? 23.375 -16.578 2.311 1 85.19 210 LEU B CA 1
ATOM 6294 C C . LEU B 1 210 ? 22.656 -17.156 3.531 1 85.19 210 LEU B C 1
ATOM 6296 O O . LEU B 1 210 ? 23 -18.25 3.988 1 85.19 210 LEU B O 1
ATOM 6300 N N . PHE B 1 211 ? 21.688 -16.422 4.07 1 83.94 211 PHE B N 1
ATOM 6301 C CA . PHE B 1 211 ? 21.141 -16.797 5.363 1 83.94 211 PHE B CA 1
ATOM 6302 C C . PHE B 1 211 ? 19.766 -17.422 5.203 1 83.94 211 PHE B C 1
ATOM 6304 O O . PHE B 1 211 ? 19.25 -18.078 6.121 1 83.94 211 PHE B O 1
ATOM 6311 N N . ARG B 1 212 ? 19.203 -17.312 4.117 1 80.62 212 ARG B N 1
ATOM 6312 C CA . ARG B 1 212 ? 17.891 -17.875 3.799 1 80.62 212 ARG B CA 1
ATOM 6313 C C . ARG B 1 212 ? 16.859 -17.5 4.852 1 80.62 212 ARG B C 1
ATOM 6315 O O . ARG B 1 212 ? 16.094 -18.344 5.324 1 80.62 212 ARG B O 1
ATOM 6322 N N . ARG B 1 213 ? 16.891 -16.281 5.273 1 82.19 213 ARG B N 1
ATOM 6323 C CA . ARG B 1 213 ? 15.922 -15.773 6.242 1 82.19 213 ARG B CA 1
ATOM 6324 C C . ARG B 1 213 ? 14.719 -15.164 5.543 1 82.19 213 ARG B C 1
ATOM 6326 O O . ARG B 1 213 ? 14.828 -14.672 4.418 1 82.19 213 ARG B O 1
ATOM 6333 N N . ASN B 1 214 ? 13.578 -15.289 6.203 1 86.25 214 ASN B N 1
ATOM 6334 C CA . ASN B 1 214 ? 12.367 -14.641 5.715 1 86.25 214 ASN B CA 1
ATOM 6335 C C . ASN B 1 214 ? 12.32 -13.172 6.109 1 86.25 214 ASN B C 1
ATOM 6337 O O . ASN B 1 214 ? 12.703 -12.812 7.227 1 86.25 214 ASN B O 1
ATOM 6341 N N . TYR B 1 215 ? 12.125 -12.297 5.191 1 83 215 TYR B N 1
ATOM 6342 C CA . TYR B 1 215 ? 11.945 -10.875 5.426 1 83 215 TYR B CA 1
ATOM 6343 C C . TYR B 1 215 ? 10.578 -10.406 4.93 1 83 215 TYR B C 1
ATOM 6345 O O . TYR B 1 215 ? 10.055 -10.938 3.945 1 83 215 TYR B O 1
ATOM 6353 N N . SER B 1 216 ? 10.016 -9.539 5.73 1 82.5 216 SER B N 1
ATOM 6354 C CA . SER B 1 216 ? 8.773 -8.914 5.281 1 82.5 216 SER B CA 1
ATOM 6355 C C . SER B 1 216 ? 8.922 -7.395 5.199 1 82.5 216 SER B C 1
ATOM 6357 O O . SER B 1 216 ? 9.297 -6.746 6.176 1 82.5 216 SER B O 1
ATOM 6359 N N . LEU B 1 217 ? 8.648 -6.871 3.969 1 79.38 217 LEU B N 1
ATOM 6360 C CA . LEU B 1 217 ? 8.555 -5.441 3.699 1 79.38 217 LEU B CA 1
ATOM 6361 C C . LEU B 1 217 ? 9.82 -4.715 4.141 1 79.38 217 LEU B C 1
ATOM 6363 O O . LEU B 1 217 ? 9.75 -3.734 4.883 1 79.38 217 LEU B O 1
ATOM 6367 N N . LYS B 1 218 ? 10.906 -5.176 3.738 1 78.38 218 LYS B N 1
ATOM 6368 C CA . LYS B 1 218 ? 12.156 -4.457 3.934 1 78.38 218 LYS B CA 1
ATOM 6369 C C . LYS B 1 218 ? 12.352 -3.381 2.869 1 78.38 218 LYS B C 1
ATOM 6371 O O . LYS B 1 218 ? 12.094 -3.619 1.687 1 78.38 218 LYS B O 1
ATOM 6376 N N . LEU B 1 219 ? 12.641 -2.236 3.369 1 73.88 219 LEU B N 1
ATOM 6377 C CA . LEU B 1 219 ? 12.898 -1.153 2.424 1 73.88 219 LEU B CA 1
ATOM 6378 C C . LEU B 1 219 ? 13.992 -1.537 1.44 1 73.88 219 LEU B C 1
ATOM 6380 O O . LEU B 1 219 ? 15.016 -2.113 1.833 1 73.88 219 LEU B O 1
ATOM 6384 N N . PHE B 1 220 ? 13.758 -1.319 0.146 1 79.44 220 PHE B N 1
ATOM 6385 C CA . PHE B 1 220 ? 14.656 -1.747 -0.917 1 79.44 220 PHE B CA 1
ATOM 6386 C C . PHE B 1 220 ? 14.797 -0.662 -1.979 1 79.44 220 PHE B C 1
ATOM 6388 O O . PHE B 1 220 ? 13.805 -0.235 -2.572 1 79.44 220 PHE B O 1
ATOM 6395 N N . TYR B 1 221 ? 16 -0.184 -2.096 1 73.5 221 TYR B N 1
ATOM 6396 C CA . TYR B 1 221 ? 16.328 0.787 -3.135 1 73.5 221 TYR B CA 1
ATOM 6397 C C . TYR B 1 221 ? 17.422 0.257 -4.055 1 73.5 221 TYR B C 1
ATOM 6399 O O . TYR B 1 221 ? 18.453 -0.225 -3.584 1 73.5 221 TYR B O 1
ATOM 6407 N N . TYR B 1 222 ? 17.094 0.258 -5.316 1 78.25 222 TYR B N 1
ATOM 6408 C CA . TYR B 1 222 ? 18.047 -0.227 -6.309 1 78.25 222 TYR B CA 1
ATOM 6409 C C . TYR B 1 222 ? 18.125 0.727 -7.492 1 78.25 222 TYR B C 1
ATOM 6411 O O . TYR B 1 222 ? 17.109 1.172 -8.016 1 78.25 222 TYR B O 1
ATOM 6419 N N . GLU B 1 223 ? 19.312 1.284 -7.688 1 69.56 223 GLU B N 1
ATOM 6420 C CA . GLU B 1 223 ? 19.516 2.174 -8.828 1 69.56 223 GLU B CA 1
ATOM 6421 C C . GLU B 1 223 ? 20.578 1.615 -9.773 1 69.56 223 GLU B C 1
ATOM 6423 O O . GLU B 1 223 ? 21.656 1.231 -9.344 1 69.56 223 GLU B O 1
ATOM 6428 N N . GLN B 1 224 ? 20.203 1.17 -10.867 1 63.72 224 GLN B N 1
ATOM 6429 C CA . GLN B 1 224 ? 21.156 0.806 -11.914 1 63.72 224 GLN B CA 1
ATOM 6430 C C . GLN B 1 224 ? 20.969 1.688 -13.148 1 63.72 224 GLN B C 1
ATOM 6432 O O . GLN B 1 224 ? 19.938 1.646 -13.805 1 63.72 224 GLN B O 1
ATOM 6437 N N . LYS B 1 225 ? 21.938 2.217 -13.625 1 57.75 225 LYS B N 1
ATOM 6438 C CA . LYS B 1 225 ? 22.031 3.084 -14.797 1 57.75 225 LYS B CA 1
ATOM 6439 C C . LYS B 1 225 ? 20.828 4.012 -14.883 1 57.75 225 LYS B C 1
ATOM 6441 O O . LYS B 1 225 ? 20.594 4.824 -13.984 1 57.75 225 LYS B O 1
ATOM 6446 N N . GLN B 1 226 ? 19.859 3.586 -15.852 1 57.62 226 GLN B N 1
ATOM 6447 C CA . GLN B 1 226 ? 18.766 4.477 -16.188 1 57.62 226 GLN B CA 1
ATOM 6448 C C . GLN B 1 226 ? 17.469 4.043 -15.508 1 57.62 226 GLN B C 1
ATOM 6450 O O . GLN B 1 226 ? 16.422 4.645 -15.719 1 57.62 226 GLN B O 1
ATOM 6455 N N . HIS B 1 227 ? 17.641 2.982 -14.508 1 64.81 227 HIS B N 1
ATOM 6456 C CA . HIS B 1 227 ? 16.375 2.59 -13.898 1 64.81 227 HIS B CA 1
ATOM 6457 C C . HIS B 1 227 ? 16.516 2.422 -12.391 1 64.81 227 HIS B C 1
ATOM 6459 O O . HIS B 1 227 ? 17.594 2.08 -11.898 1 64.81 227 HIS B O 1
ATOM 6465 N N . SER B 1 228 ? 15.547 2.979 -11.711 1 72.06 228 SER B N 1
ATOM 6466 C CA . SER B 1 228 ? 15.562 2.896 -10.258 1 72.06 228 SER B CA 1
ATOM 6467 C C . SER B 1 228 ? 14.305 2.223 -9.727 1 72.06 228 SER B C 1
ATOM 6469 O O . SER B 1 228 ? 13.242 2.283 -10.352 1 72.06 228 SER B O 1
ATOM 6471 N N . PHE B 1 229 ? 14.547 1.315 -8.867 1 81.56 229 PHE B N 1
ATOM 6472 C CA . PHE B 1 229 ? 13.445 0.729 -8.125 1 81.56 229 PHE B CA 1
ATOM 6473 C C . PHE B 1 229 ? 13.461 1.195 -6.672 1 81.56 229 PHE B C 1
ATOM 6475 O O . PHE B 1 229 ? 14.508 1.187 -6.023 1 81.56 229 PHE B O 1
ATOM 6482 N N . TYR B 1 230 ? 12.305 1.702 -6.277 1 76.06 230 TYR B N 1
ATOM 6483 C CA . TYR B 1 230 ? 12.133 2.121 -4.891 1 76.06 230 TYR B CA 1
ATOM 6484 C C . TYR B 1 230 ? 10.875 1.511 -4.289 1 76.06 230 TYR B C 1
ATOM 6486 O O . TYR B 1 230 ? 9.766 1.722 -4.797 1 76.06 230 TYR B O 1
ATOM 6494 N N . GLY B 1 231 ? 11.125 0.737 -3.223 1 80.44 231 GLY B N 1
ATOM 6495 C CA . GLY B 1 231 ? 9.992 0.074 -2.602 1 80.44 231 GLY B CA 1
ATOM 6496 C C . GLY B 1 231 ? 10.391 -0.886 -1.497 1 80.44 231 GLY B C 1
ATOM 6497 O O . GLY B 1 231 ? 11.242 -0.562 -0.665 1 80.44 231 GLY B O 1
ATOM 6498 N N . PHE B 1 232 ? 9.68 -2.025 -1.525 1 82.31 232 PHE B N 1
ATOM 6499 C CA . PHE B 1 232 ? 9.875 -2.996 -0.455 1 82.31 232 PHE B CA 1
ATOM 6500 C C . PHE B 1 232 ? 10.203 -4.371 -1.024 1 82.31 232 PHE B C 1
ATOM 6502 O O . PHE B 1 232 ? 9.727 -4.734 -2.1 1 82.31 232 PHE B O 1
ATOM 6509 N N . LEU B 1 233 ? 11.062 -5.078 -0.292 1 88.12 233 LEU B N 1
ATOM 6510 C CA . LEU B 1 233 ? 11.406 -6.453 -0.628 1 88.12 233 LEU B CA 1
ATOM 6511 C C . LEU B 1 233 ? 10.961 -7.41 0.475 1 88.12 233 LEU B C 1
ATOM 6513 O O . LEU B 1 233 ? 11.18 -7.145 1.658 1 88.12 233 LEU B O 1
ATOM 6517 N N . SER B 1 234 ? 10.266 -8.359 0.135 1 88 234 SER B N 1
ATOM 6518 C CA . SER B 1 234 ? 9.945 -9.477 1.018 1 88 234 SER B CA 1
ATOM 6519 C C . SER B 1 234 ? 10.492 -10.789 0.474 1 88 234 SER B C 1
ATOM 6521 O O . SER B 1 234 ? 10.633 -10.953 -0.74 1 88 234 SER B O 1
ATOM 6523 N N . CYS B 1 235 ? 10.914 -11.688 1.342 1 91.69 235 CYS B N 1
ATOM 6524 C CA . CYS B 1 235 ? 11.422 -12.992 0.938 1 91.69 235 CYS B CA 1
ATOM 6525 C C . CYS B 1 235 ? 10.828 -14.102 1.809 1 91.69 235 CYS B C 1
ATOM 6527 O O . CYS B 1 235 ? 10.703 -13.938 3.023 1 91.69 235 CYS B O 1
ATOM 6529 N N . ARG B 1 236 ? 10.414 -15.133 1.192 1 89.06 236 ARG B N 1
ATOM 6530 C CA . ARG B 1 236 ? 9.852 -16.281 1.885 1 89.06 236 ARG B CA 1
ATOM 6531 C C . ARG B 1 236 ? 10.391 -17.594 1.299 1 89.06 236 ARG B C 1
ATOM 6533 O O . ARG B 1 236 ? 10.398 -17.766 0.08 1 89.06 236 ARG B O 1
ATOM 6540 N N . ASN B 1 237 ? 10.797 -18.469 2.145 1 88.5 237 ASN B N 1
ATOM 6541 C CA . ASN B 1 237 ? 11.25 -19.781 1.702 1 88.5 237 ASN B CA 1
ATOM 6542 C C . ASN B 1 237 ? 10.078 -20.703 1.424 1 88.5 237 ASN B C 1
ATOM 6544 O O . ASN B 1 237 ? 9.094 -20.719 2.17 1 88.5 237 ASN B O 1
ATOM 6548 N N . ILE B 1 238 ? 10.172 -21.359 0.351 1 84.81 238 ILE B N 1
ATOM 6549 C CA . ILE B 1 238 ? 9.117 -22.281 -0.054 1 84.81 238 ILE B CA 1
ATOM 6550 C C . ILE B 1 238 ? 9.594 -23.719 0.125 1 84.81 238 ILE B C 1
ATOM 6552 O O . ILE B 1 238 ? 10.672 -24.078 -0.347 1 84.81 238 ILE B O 1
ATOM 6556 N N . THR B 1 239 ? 8.75 -24.5 0.813 1 82.25 239 THR B N 1
ATOM 6557 C CA . THR B 1 239 ? 9.016 -25.922 0.999 1 82.25 239 THR B CA 1
ATOM 6558 C C . THR B 1 239 ? 7.949 -26.766 0.317 1 82.25 239 THR B C 1
ATOM 6560 O O . THR B 1 239 ? 6.762 -26.438 0.362 1 82.25 239 THR B O 1
ATOM 6563 N N . ILE B 1 240 ? 8.375 -27.688 -0.492 1 77.38 240 ILE B N 1
ATOM 6564 C CA . ILE B 1 240 ? 7.477 -28.656 -1.11 1 77.38 240 ILE B CA 1
ATOM 6565 C C . ILE B 1 240 ? 7.77 -30.047 -0.569 1 77.38 240 ILE B C 1
ATOM 6567 O O . ILE B 1 240 ? 8.891 -30.547 -0.709 1 77.38 240 ILE B O 1
ATOM 6571 N N . ASN B 1 241 ? 6.781 -30.625 -0.017 1 75.56 241 ASN B N 1
ATOM 6572 C CA . ASN B 1 241 ? 6.918 -31.953 0.564 1 75.56 241 ASN B CA 1
ATOM 6573 C C . ASN B 1 241 ? 8.078 -32 1.553 1 75.56 241 ASN B C 1
ATOM 6575 O O . ASN B 1 241 ? 8.883 -32.938 1.518 1 75.56 241 ASN B O 1
ATOM 6579 N N . GLY B 1 242 ? 8.352 -30.891 2.322 1 75.5 242 GLY B N 1
ATOM 6580 C CA . GLY B 1 242 ? 9.344 -30.844 3.385 1 75.5 242 GLY B CA 1
ATOM 6581 C C . GLY B 1 242 ? 10.719 -30.438 2.898 1 75.5 242 GLY B C 1
ATOM 6582 O O . GLY B 1 242 ? 11.641 -30.266 3.701 1 75.5 242 GLY B O 1
ATOM 6583 N N . VAL B 1 243 ? 10.883 -30.453 1.576 1 79.88 243 VAL B N 1
ATOM 6584 C CA . VAL B 1 243 ? 12.18 -30.078 1.013 1 79.88 243 VAL B CA 1
ATOM 6585 C C . VAL B 1 243 ? 12.156 -28.625 0.576 1 79.88 243 VAL B C 1
ATOM 6587 O O . VAL B 1 243 ? 11.18 -28.156 -0.013 1 79.88 243 VAL B O 1
ATOM 6590 N N . ASN B 1 244 ? 13.234 -27.969 0.927 1 82.19 244 ASN B N 1
ATOM 6591 C CA . ASN B 1 244 ? 13.352 -26.578 0.478 1 82.19 244 ASN B CA 1
ATOM 6592 C C . ASN B 1 244 ? 13.453 -26.5 -1.043 1 82.19 244 ASN B C 1
ATOM 6594 O O . ASN B 1 244 ? 14.375 -27.047 -1.644 1 82.19 244 ASN B O 1
ATOM 6598 N N . TYR B 1 245 ? 12.57 -25.906 -1.588 1 82.06 245 TYR B N 1
ATOM 6599 C CA . TYR B 1 245 ? 12.492 -25.828 -3.041 1 82.06 245 TYR B CA 1
ATOM 6600 C C . TYR B 1 245 ? 13.102 -24.531 -3.545 1 82.06 245 TYR B C 1
ATOM 6602 O O . TYR B 1 245 ? 13.695 -24.484 -4.629 1 82.06 245 TYR B O 1
ATOM 6610 N N . GLY B 1 246 ? 12.906 -23.5 -2.73 1 89.06 246 GLY B N 1
ATOM 6611 C CA . GLY B 1 246 ? 13.438 -22.203 -3.135 1 89.06 246 GLY B CA 1
ATOM 6612 C C . GLY B 1 246 ? 12.898 -21.047 -2.316 1 89.06 246 GLY B C 1
ATOM 6613 O O . GLY B 1 246 ? 12.375 -21.25 -1.217 1 89.06 246 GLY B O 1
ATOM 6614 N N . THR B 1 247 ? 13.258 -19.875 -2.832 1 91.62 247 THR B N 1
ATOM 6615 C CA . THR B 1 247 ? 12.859 -18.656 -2.133 1 91.62 247 THR B CA 1
ATOM 6616 C C . THR B 1 247 ? 12.102 -17.719 -3.07 1 91.62 247 THR B C 1
ATOM 6618 O O . THR B 1 247 ? 12.516 -17.5 -4.211 1 91.62 247 THR B O 1
ATOM 6621 N N . LEU B 1 248 ? 10.984 -17.297 -2.561 1 91.88 248 LEU B N 1
ATOM 6622 C CA . LEU B 1 248 ? 10.219 -16.312 -3.316 1 91.88 248 LEU B CA 1
ATOM 6623 C C . LEU B 1 248 ? 10.586 -14.898 -2.895 1 91.88 248 LEU B C 1
ATOM 6625 O O . LEU B 1 248 ? 10.539 -14.562 -1.709 1 91.88 248 LEU B O 1
ATOM 6629 N N . LEU B 1 249 ? 11 -14.086 -3.826 1 93.38 249 LEU B N 1
ATOM 6630 C CA . LEU B 1 249 ? 11.234 -12.656 -3.619 1 93.38 249 LEU B CA 1
ATOM 6631 C C . LEU B 1 249 ? 10.078 -11.836 -4.168 1 93.38 249 LEU B C 1
ATOM 6633 O O . LEU B 1 249 ? 9.648 -12.039 -5.309 1 93.38 249 LEU B O 1
ATOM 6637 N N . THR B 1 250 ? 9.562 -10.953 -3.367 1 91.81 250 THR B N 1
ATOM 6638 C CA . THR B 1 250 ? 8.477 -10.07 -3.779 1 91.81 250 THR B CA 1
ATOM 6639 C C . THR B 1 250 ? 8.906 -8.602 -3.676 1 91.81 250 THR B C 1
ATOM 6641 O O . THR B 1 250 ? 9.305 -8.141 -2.605 1 91.81 250 THR B O 1
ATOM 6644 N N . PHE B 1 251 ? 8.82 -7.93 -4.797 1 89.94 251 PHE B N 1
ATOM 6645 C CA . PHE B 1 251 ? 9.172 -6.516 -4.863 1 89.94 251 PHE B CA 1
ATOM 6646 C C . PHE B 1 251 ? 7.926 -5.652 -5.008 1 89.94 251 PHE B C 1
ATOM 6648 O O . PHE B 1 251 ? 7.211 -5.742 -6.008 1 89.94 251 PHE B O 1
ATOM 6655 N N . LYS B 1 252 ? 7.758 -4.863 -4.039 1 87.12 252 LYS B N 1
ATOM 6656 C CA . LYS B 1 252 ? 6.613 -3.955 -4.055 1 87.12 252 LYS B CA 1
ATOM 6657 C C . LYS B 1 252 ? 7.059 -2.514 -4.285 1 87.12 252 LYS B C 1
ATOM 6659 O O . LYS B 1 252 ? 7.809 -1.955 -3.48 1 87.12 252 LYS B O 1
ATOM 6664 N N . SER B 1 253 ? 6.473 -1.906 -5.305 1 82.44 253 SER B N 1
ATOM 6665 C CA . SER B 1 253 ? 6.863 -0.539 -5.633 1 82.44 253 SER B CA 1
ATOM 6666 C C . SER B 1 253 ? 6.141 0.47 -4.746 1 82.44 253 SER B C 1
ATOM 6668 O O . SER B 1 253 ? 4.934 0.348 -4.512 1 82.44 253 SER B O 1
ATOM 6670 N N . LEU B 1 254 ? 6.863 1.356 -4.273 1 71.62 254 LEU B N 1
ATOM 6671 C CA . LEU B 1 254 ? 6.27 2.428 -3.48 1 71.62 254 LEU B CA 1
ATOM 6672 C C . LEU B 1 254 ? 5.293 3.244 -4.316 1 71.62 254 LEU B C 1
ATOM 6674 O O . LEU B 1 254 ? 4.281 3.73 -3.803 1 71.62 254 LEU B O 1
ATOM 6678 N N . GLY B 1 255 ? 5.664 3.428 -5.566 1 69.62 255 GLY B N 1
ATOM 6679 C CA . GLY B 1 255 ? 4.77 4.137 -6.469 1 69.62 255 GLY B CA 1
ATOM 6680 C C . GLY B 1 255 ? 3.383 3.525 -6.535 1 69.62 255 GLY B C 1
ATOM 6681 O O . GLY B 1 255 ? 2.381 4.246 -6.539 1 69.62 255 GLY B O 1
ATOM 6682 N N . LYS B 1 256 ? 3.375 2.242 -6.484 1 72.06 256 LYS B N 1
ATOM 6683 C CA . LYS B 1 256 ? 2.088 1.556 -6.551 1 72.06 256 LYS B CA 1
ATOM 6684 C C . LYS B 1 256 ? 1.318 1.699 -5.242 1 72.06 256 LYS B C 1
ATOM 6686 O O . LYS B 1 256 ? 0.09 1.802 -5.246 1 72.06 256 LYS B O 1
ATOM 6691 N N . VAL B 1 257 ? 2.037 1.67 -4.195 1 70.38 257 VAL B N 1
ATOM 6692 C CA . VAL B 1 257 ? 1.414 1.874 -2.893 1 70.38 257 VAL B CA 1
ATOM 6693 C C . VAL B 1 257 ? 0.8 3.27 -2.826 1 70.38 257 VAL B C 1
ATOM 6695 O O . VAL B 1 257 ? -0.332 3.438 -2.365 1 70.38 257 VAL B O 1
ATOM 6698 N N . TYR B 1 258 ? 1.535 4.168 -3.357 1 64.5 258 TYR B N 1
ATOM 6699 C CA . TYR B 1 258 ? 1.078 5.555 -3.338 1 64.5 258 TYR B CA 1
ATOM 6700 C C . TYR B 1 258 ? -0.145 5.738 -4.227 1 64.5 258 TYR B C 1
ATOM 6702 O O . TYR B 1 258 ? -1.03 6.539 -3.92 1 64.5 258 TYR B O 1
ATOM 6710 N N . ASN B 1 259 ? -0.106 4.992 -5.262 1 67.31 259 ASN B N 1
ATOM 6711 C CA . ASN B 1 259 ? -1.279 5.051 -6.125 1 67.31 259 ASN B CA 1
ATOM 6712 C C . ASN B 1 259 ? -2.549 4.664 -5.375 1 67.31 259 ASN B C 1
ATOM 6714 O O . ASN B 1 259 ? -3.6 5.281 -5.566 1 67.31 259 ASN B O 1
ATOM 6718 N N . VAL B 1 260 ? -2.324 3.721 -4.555 1 68.5 260 VAL B N 1
ATOM 6719 C CA . VAL B 1 260 ? -3.457 3.285 -3.744 1 68.5 260 VAL B CA 1
ATOM 6720 C C . VAL B 1 260 ? -3.822 4.375 -2.736 1 68.5 260 VAL B C 1
ATOM 6722 O O . VAL B 1 260 ? -5 4.672 -2.533 1 68.5 260 VAL B O 1
ATOM 6725 N N . LEU B 1 261 ? -2.801 4.949 -2.197 1 63.69 261 LEU B N 1
ATOM 6726 C CA . LEU B 1 261 ? -3.012 5.992 -1.197 1 63.69 261 LEU B CA 1
ATOM 6727 C C . LEU B 1 261 ? -3.666 7.219 -1.822 1 63.69 261 LEU B C 1
ATOM 6729 O O . LEU B 1 261 ? -4.504 7.871 -1.191 1 63.69 261 LEU B O 1
ATOM 6733 N N . ASN B 1 262 ? -3.172 7.516 -2.967 1 61.28 262 ASN B N 1
ATOM 6734 C CA . ASN B 1 262 ? -3.744 8.648 -3.686 1 61.28 262 ASN B CA 1
ATOM 6735 C C . ASN B 1 262 ? -5.238 8.461 -3.934 1 61.28 262 ASN B C 1
ATOM 6737 O O . ASN B 1 262 ? -6.004 9.422 -3.912 1 61.28 262 ASN B O 1
ATOM 6741 N N . GLU B 1 263 ? -5.461 7.211 -4.172 1 60.25 263 GLU B N 1
ATOM 6742 C CA . GLU B 1 263 ? -6.871 6.914 -4.422 1 60.25 263 GLU B CA 1
ATOM 6743 C C . GLU B 1 263 ? -7.711 7.121 -3.164 1 60.25 263 GLU B C 1
ATOM 6745 O O . GLU B 1 263 ? -8.891 7.469 -3.248 1 60.25 263 GLU B O 1
ATOM 6750 N N . VAL B 1 264 ? -6.961 6.848 -2.09 1 59.66 264 VAL B N 1
ATOM 6751 C CA . VAL B 1 264 ? -7.656 6.926 -0.81 1 59.66 264 VAL B CA 1
ATOM 6752 C C . VAL B 1 264 ? -7.598 8.359 -0.274 1 59.66 264 VAL B C 1
ATOM 6754 O O . VAL B 1 264 ? -8.508 8.805 0.424 1 59.66 264 VAL B O 1
ATOM 6757 N N . SER B 1 265 ? -6.344 8.883 -0.492 1 55.62 265 SER B N 1
ATOM 6758 C CA . SER B 1 265 ? -6.098 10.172 0.141 1 55.62 265 SER B CA 1
ATOM 6759 C C . SER B 1 265 ? -6.863 11.289 -0.562 1 55.62 265 SER B C 1
ATOM 6761 O O . SER B 1 265 ? -7.277 11.133 -1.713 1 55.62 265 SER B O 1
ATOM 6763 N N . ASP B 1 266 ? -7.164 12.32 0.177 1 51.81 266 ASP B N 1
ATOM 6764 C CA . ASP B 1 266 ? -7.832 13.562 -0.189 1 51.81 266 ASP B CA 1
ATOM 6765 C C . ASP B 1 266 ? -7.184 14.203 -1.417 1 51.81 266 ASP B C 1
ATOM 6767 O O . ASP B 1 266 ? -7.586 15.281 -1.852 1 51.81 266 ASP B O 1
ATOM 6771 N N . ASN B 1 267 ? -5.977 13.609 -1.791 1 53 267 ASN B N 1
ATOM 6772 C CA . ASN B 1 267 ? -5.246 14.289 -2.852 1 53 267 ASN B CA 1
ATOM 6773 C C . ASN B 1 267 ? -6.086 14.422 -4.121 1 53 267 ASN B C 1
ATOM 6775 O O . ASN B 1 267 ? -5.848 15.312 -4.938 1 53 267 ASN B O 1
ATOM 6779 N N . LYS B 1 268 ? -7.055 13.5 -4.172 1 52.59 268 LYS B N 1
ATOM 6780 C CA . LYS B 1 268 ? -7.875 13.633 -5.371 1 52.59 268 LYS B CA 1
ATOM 6781 C C . LYS B 1 268 ? -9.055 14.57 -5.129 1 52.59 268 LYS B C 1
ATOM 6783 O O . LYS B 1 268 ? -9.977 14.648 -5.945 1 52.59 268 LYS B O 1
ATOM 6788 N N . ALA B 1 269 ? -9.031 15.258 -3.975 1 56.22 269 ALA B N 1
ATOM 6789 C CA . ALA B 1 269 ? -10.047 16.297 -3.871 1 56.22 269 ALA B CA 1
ATOM 6790 C C . ALA B 1 269 ? -10.039 17.203 -5.105 1 56.22 269 ALA B C 1
ATOM 6792 O O . ALA B 1 269 ? -8.984 17.672 -5.535 1 56.22 269 ALA B O 1
ATOM 6793 N N . ASN B 1 270 ? -10.945 17.016 -5.871 1 68.69 270 ASN B N 1
ATOM 6794 C CA . ASN B 1 270 ? -11.094 17.781 -7.109 1 68.69 270 ASN B CA 1
ATOM 6795 C C . ASN B 1 270 ? -10.984 19.281 -6.859 1 68.69 270 ASN B C 1
ATOM 6797 O O . ASN B 1 270 ? -11.961 20.016 -7.039 1 68.69 270 ASN B O 1
ATOM 6801 N N . ILE B 1 271 ? -9.773 19.703 -6.258 1 80.56 271 ILE B N 1
ATOM 6802 C CA . ILE B 1 271 ? -9.531 21.125 -6.055 1 80.56 271 ILE B CA 1
ATOM 6803 C C . ILE B 1 271 ? -8.922 21.719 -7.316 1 80.56 271 ILE B C 1
ATOM 6805 O O . ILE B 1 271 ? -7.938 21.203 -7.852 1 80.56 271 ILE B O 1
ATOM 6809 N N . THR B 1 272 ? -9.633 22.719 -7.809 1 88.69 272 THR B N 1
ATOM 6810 C CA . THR B 1 272 ? -9.172 23.422 -9 1 88.69 272 THR B CA 1
ATOM 6811 C C . THR B 1 272 ? -8.977 24.906 -8.703 1 88.69 272 THR B C 1
ATOM 6813 O O . THR B 1 272 ? -9.195 25.359 -7.578 1 88.69 272 THR B O 1
ATOM 6816 N N . PHE B 1 273 ? -8.531 25.594 -9.703 1 91.38 273 PHE B N 1
ATOM 6817 C CA . PHE B 1 273 ? -8.305 27.031 -9.547 1 91.38 273 PHE B CA 1
ATOM 6818 C C . PHE B 1 273 ? -9.625 27.766 -9.305 1 91.38 273 PHE B C 1
ATOM 6820 O O . PHE B 1 273 ? -9.633 28.859 -8.742 1 91.38 273 PHE B O 1
ATOM 6827 N N . SER B 1 274 ? -10.688 27.078 -9.633 1 87.62 274 SER B N 1
ATOM 6828 C CA . SER B 1 274 ? -12 27.688 -9.422 1 87.62 274 SER B CA 1
ATOM 6829 C C . SER B 1 274 ? -12.367 27.703 -7.941 1 87.62 274 SER B C 1
ATOM 6831 O O . SER B 1 274 ? -13.273 28.438 -7.531 1 87.62 274 SER B O 1
ATOM 6833 N N . ASN B 1 275 ? -11.68 26.953 -7.141 1 88 275 ASN B N 1
ATOM 6834 C CA . ASN B 1 275 ? -11.938 26.906 -5.707 1 88 275 ASN B CA 1
ATOM 6835 C C . ASN B 1 275 ? -11.32 28.109 -4.988 1 88 275 ASN B C 1
ATOM 6837 O O . ASN B 1 275 ? -11.633 28.375 -3.824 1 88 275 ASN B O 1
ATOM 6841 N N . VAL B 1 276 ? -10.453 28.797 -5.695 1 89.5 276 VAL B N 1
ATOM 6842 C CA . VAL B 1 276 ? -9.953 30.062 -5.16 1 89.5 276 VAL B CA 1
ATOM 6843 C C . VAL B 1 276 ? -10.961 31.172 -5.426 1 89.5 276 VAL B C 1
ATOM 6845 O O . VAL B 1 276 ? -11.117 31.625 -6.566 1 89.5 276 VAL B O 1
ATOM 6848 N N . MET B 1 277 ? -11.57 31.625 -4.422 1 88.44 277 MET B N 1
ATOM 6849 C CA . MET B 1 277 ? -12.719 32.5 -4.559 1 88.44 277 MET B CA 1
ATOM 6850 C C . MET B 1 277 ? -12.281 33.938 -4.781 1 88.44 277 MET B C 1
ATOM 6852 O O . MET B 1 277 ? -11.398 34.438 -4.086 1 88.44 277 MET B O 1
ATOM 6856 N N . GLY B 1 278 ? -12.938 34.625 -5.762 1 90 278 GLY B N 1
ATOM 6857 C CA . GLY B 1 278 ? -12.703 36.031 -6.031 1 90 278 GLY B CA 1
ATOM 6858 C C . GLY B 1 278 ? -12.672 36.375 -7.512 1 90 278 GLY B C 1
ATOM 6859 O O . GLY B 1 278 ? -12.5 35.469 -8.344 1 90 278 GLY B O 1
ATOM 6860 N N . LYS B 1 279 ? -12.945 37.656 -7.781 1 91.25 279 LYS B N 1
ATOM 6861 C CA . LYS B 1 279 ? -12.945 38.125 -9.164 1 91.25 279 LYS B CA 1
ATOM 6862 C C . LYS B 1 279 ? -12.078 39.375 -9.32 1 91.25 279 LYS B C 1
ATOM 6864 O O . LYS B 1 279 ? -12.039 39.969 -10.398 1 91.25 279 LYS B O 1
ATOM 6869 N N . ASP B 1 280 ? -11.398 39.719 -8.266 1 94.12 280 ASP B N 1
ATOM 6870 C CA . ASP B 1 280 ? -10.5 40.875 -8.312 1 94.12 280 ASP B CA 1
ATOM 6871 C C . ASP B 1 280 ? -9.43 40.688 -9.383 1 94.12 280 ASP B C 1
ATOM 6873 O O . ASP B 1 280 ? -8.906 39.594 -9.57 1 94.12 280 ASP B O 1
ATOM 6877 N N . ASP B 1 281 ? -9.125 41.75 -10.055 1 93.44 281 ASP B N 1
ATOM 6878 C CA . ASP B 1 281 ? -8.203 41.719 -11.188 1 93.44 281 ASP B CA 1
ATOM 6879 C C . ASP B 1 281 ? -6.82 41.219 -10.734 1 93.44 281 ASP B C 1
ATOM 6881 O O . ASP B 1 281 ? -6.168 40.438 -11.438 1 93.44 281 ASP B O 1
ATOM 6885 N N . ASN B 1 282 ? -6.395 41.75 -9.664 1 94.56 282 ASN B N 1
ATOM 6886 C CA . ASN B 1 282 ? -5.086 41.344 -9.164 1 94.56 282 ASN B CA 1
ATOM 6887 C C . ASN B 1 282 ? -5.055 39.875 -8.812 1 94.56 282 ASN B C 1
ATOM 6889 O O . ASN B 1 282 ? -4.062 39.188 -9.086 1 94.56 282 ASN B O 1
ATOM 6893 N N . LEU B 1 283 ? -6.105 39.406 -8.211 1 95.31 283 LEU B N 1
ATOM 6894 C CA . LEU B 1 283 ? -6.199 37.969 -7.883 1 95.31 283 LEU B CA 1
ATOM 6895 C C . LEU B 1 283 ? -6.223 37.125 -9.148 1 95.31 283 LEU B C 1
ATOM 6897 O O . LEU B 1 283 ? -5.52 36.125 -9.234 1 95.31 283 LEU B O 1
ATOM 6901 N N . MET B 1 284 ? -6.957 37.531 -10.094 1 94.25 284 MET B N 1
ATOM 6902 C CA . MET B 1 284 ? -7.082 36.781 -11.344 1 94.25 284 MET B CA 1
ATOM 6903 C C . MET B 1 284 ? -5.746 36.719 -12.07 1 94.25 284 MET B C 1
ATOM 6905 O O . MET B 1 284 ? -5.406 35.688 -12.656 1 94.25 284 MET B O 1
ATOM 6909 N N . ASN B 1 285 ? -5.055 37.844 -12.031 1 94.81 285 ASN B N 1
ATOM 6910 C CA . ASN B 1 285 ? -3.723 37.844 -12.633 1 94.81 285 ASN B CA 1
ATOM 6911 C C . ASN B 1 285 ? -2.791 36.844 -11.953 1 94.81 285 ASN B C 1
ATOM 6913 O O . ASN B 1 285 ? -2.012 36.188 -12.617 1 94.81 285 ASN B O 1
ATOM 6917 N N . GLN B 1 286 ? -2.869 36.75 -10.648 1 96.19 286 GLN B N 1
ATOM 6918 C CA . GLN B 1 286 ? -2.037 35.844 -9.898 1 96.19 286 GLN B CA 1
ATOM 6919 C C . GLN B 1 286 ? -2.434 34.375 -10.18 1 96.19 286 GLN B C 1
ATOM 6921 O O . GLN B 1 286 ? -1.576 33.5 -10.258 1 96.19 286 GLN B O 1
ATOM 6926 N N . ILE B 1 287 ? -3.717 34.125 -10.328 1 94.81 287 ILE B N 1
ATOM 6927 C CA . ILE B 1 287 ? -4.211 32.812 -10.648 1 94.81 287 ILE B CA 1
ATOM 6928 C C . ILE B 1 287 ? -3.703 32.375 -12.023 1 94.81 287 ILE B C 1
ATOM 6930 O O . ILE B 1 287 ? -3.277 31.234 -12.211 1 94.81 287 ILE B O 1
ATOM 6934 N N . ASN B 1 288 ? -3.732 33.281 -12.93 1 94.62 288 ASN B N 1
ATOM 6935 C CA . ASN B 1 288 ? -3.217 32.969 -14.266 1 94.62 288 ASN B CA 1
ATOM 6936 C C . ASN B 1 288 ? -1.722 32.688 -14.234 1 94.62 288 ASN B C 1
ATOM 6938 O O . ASN B 1 288 ? -1.248 31.797 -14.945 1 94.62 288 ASN B O 1
ATOM 6942 N N . LYS B 1 289 ? -1.066 33.469 -13.5 1 95.56 289 LYS B N 1
ATOM 6943 C CA . LYS B 1 289 ? 0.358 33.188 -13.312 1 95.56 289 LYS B CA 1
ATOM 6944 C C . LYS B 1 289 ? 0.59 31.797 -12.742 1 95.56 289 LYS B C 1
ATOM 6946 O O . LYS B 1 289 ? 1.485 31.078 -13.188 1 95.56 289 LYS B O 1
ATOM 6951 N N . ALA B 1 290 ? -0.204 31.422 -11.766 1 96.31 290 ALA B N 1
ATOM 6952 C CA . ALA B 1 290 ? -0.109 30.109 -11.156 1 96.31 290 ALA B CA 1
ATOM 6953 C C . ALA B 1 290 ? -0.37 29 -12.188 1 96.31 290 ALA B C 1
ATOM 6955 O O . ALA B 1 290 ? 0.291 27.969 -12.172 1 96.31 290 ALA B O 1
ATOM 6956 N N . LYS B 1 291 ? -1.309 29.219 -13.055 1 95.31 291 LYS B N 1
ATOM 6957 C CA . LYS B 1 291 ? -1.624 28.266 -14.109 1 95.31 291 LYS B CA 1
ATOM 6958 C C . LYS B 1 291 ? -0.429 28.062 -15.039 1 95.31 291 LYS B C 1
ATOM 6960 O O . LYS B 1 291 ? -0.131 26.922 -15.422 1 95.31 291 LYS B O 1
ATOM 6965 N N . GLN B 1 292 ? 0.223 29.125 -15.328 1 94 292 GLN B N 1
ATOM 6966 C CA . GLN B 1 292 ? 1.39 29.047 -16.203 1 94 292 GLN B CA 1
ATOM 6967 C C . GLN B 1 292 ? 2.527 28.281 -15.547 1 94 292 GLN B C 1
ATOM 6969 O O . GLN B 1 292 ? 3.215 27.5 -16.203 1 94 292 GLN B O 1
ATOM 6974 N N . LEU B 1 293 ? 2.67 28.531 -14.32 1 94.38 293 LEU B N 1
ATOM 6975 C CA . LEU B 1 293 ? 3.742 27.859 -13.594 1 94.38 293 LEU B CA 1
ATOM 6976 C C . LEU B 1 293 ? 3.42 26.391 -13.383 1 94.38 293 LEU B C 1
ATOM 6978 O O . LEU B 1 293 ? 4.328 25.547 -13.312 1 94.38 293 LEU B O 1
ATOM 6982 N N . ALA B 1 294 ? 2.113 26.094 -13.266 1 93.62 294 ALA B N 1
ATOM 6983 C CA . ALA B 1 294 ? 1.659 24.734 -12.977 1 93.62 294 ALA B CA 1
ATOM 6984 C C . ALA B 1 294 ? 2.094 23.766 -14.07 1 93.62 294 ALA B C 1
ATOM 6986 O O . ALA B 1 294 ? 2.295 22.578 -13.812 1 93.62 294 ALA B O 1
ATOM 6987 N N . VAL B 1 295 ? 2.275 24.203 -15.258 1 91.06 295 VAL B N 1
ATOM 6988 C CA . VAL B 1 295 ? 2.611 23.312 -16.375 1 91.06 295 VAL B CA 1
ATOM 6989 C C . VAL B 1 295 ? 4.125 23.156 -16.469 1 91.06 295 VAL B C 1
ATOM 6991 O O . VAL B 1 295 ? 4.625 22.422 -17.312 1 91.06 295 VAL B O 1
ATOM 6994 N N . THR B 1 296 ? 4.848 23.812 -15.562 1 91.94 296 THR B N 1
ATOM 6995 C CA . THR B 1 296 ? 6.293 23.641 -15.453 1 91.94 296 THR B CA 1
ATOM 6996 C C . THR B 1 296 ? 6.648 22.797 -14.234 1 91.94 296 THR B C 1
ATOM 6998 O O . THR B 1 296 ? 5.77 22.422 -13.461 1 91.94 296 THR B O 1
ATOM 7001 N N . ASP B 1 297 ? 7.922 22.484 -14.102 1 89.62 297 ASP B N 1
ATOM 7002 C CA . ASP B 1 297 ? 8.383 21.719 -12.953 1 89.62 297 ASP B CA 1
ATOM 7003 C C . ASP B 1 297 ? 9.117 22.609 -11.953 1 89.62 297 ASP B C 1
ATOM 7005 O O . ASP B 1 297 ? 9.781 22.109 -11.039 1 89.62 297 ASP B O 1
ATOM 7009 N N . GLU B 1 298 ? 8.859 23.859 -12.109 1 92.38 298 GLU B N 1
ATOM 7010 C CA . GLU B 1 298 ? 9.555 24.812 -11.242 1 92.38 298 GLU B CA 1
ATOM 7011 C C . GLU B 1 298 ? 8.93 24.844 -9.852 1 92.38 298 GLU B C 1
ATOM 7013 O O . GLU B 1 298 ? 7.742 24.562 -9.688 1 92.38 298 GLU B O 1
ATOM 7018 N N . ASN B 1 299 ? 9.773 25.156 -8.914 1 94.94 299 ASN B N 1
ATOM 7019 C CA . ASN B 1 299 ? 9.273 25.406 -7.566 1 94.94 299 ASN B CA 1
ATOM 7020 C C . ASN B 1 299 ? 8.469 26.703 -7.496 1 94.94 299 ASN B C 1
ATOM 7022 O O . ASN B 1 299 ? 8.727 27.625 -8.258 1 94.94 299 ASN B O 1
ATOM 7026 N N . ILE B 1 300 ? 7.48 26.688 -6.621 1 97.75 300 ILE B N 1
ATOM 7027 C CA . ILE B 1 300 ? 6.59 27.844 -6.547 1 97.75 300 ILE B CA 1
ATOM 7028 C C . ILE B 1 300 ? 6.465 28.312 -5.098 1 97.75 300 ILE B C 1
ATOM 7030 O O . ILE B 1 300 ? 6.336 27.484 -4.188 1 97.75 300 ILE B O 1
ATOM 7034 N N . LEU B 1 301 ? 6.586 29.594 -4.836 1 98.31 301 LEU B N 1
ATOM 7035 C CA . LEU B 1 301 ? 6.336 30.219 -3.535 1 98.31 301 LEU B CA 1
ATOM 7036 C C . LEU B 1 301 ? 5.02 30.984 -3.541 1 98.31 301 LEU B C 1
ATOM 7038 O O . LEU B 1 301 ? 4.848 31.922 -4.32 1 98.31 301 LEU B O 1
ATOM 7042 N N . ILE B 1 302 ? 4.09 30.531 -2.711 1 98.19 302 ILE B N 1
ATOM 7043 C CA . ILE B 1 302 ? 2.805 31.219 -2.584 1 98.19 302 ILE B CA 1
ATOM 7044 C C . ILE B 1 302 ? 2.844 32.188 -1.401 1 98.19 302 ILE B C 1
ATOM 7046 O O . ILE B 1 302 ? 3.021 31.766 -0.256 1 98.19 302 ILE B O 1
ATOM 7050 N N . CYS B 1 303 ? 2.645 33.469 -1.708 1 97.31 303 CYS B N 1
ATOM 7051 C CA . CYS B 1 303 ? 2.658 34.5 -0.677 1 97.31 303 CYS B CA 1
ATOM 7052 C C . CYS B 1 303 ? 1.25 35 -0.393 1 97.31 303 CYS B C 1
ATOM 7054 O O . CYS B 1 303 ? 0.419 35.094 -1.3 1 97.31 303 CYS B O 1
ATOM 7056 N N . GLY B 1 304 ? 0.996 35.281 0.851 1 94.88 304 GLY B N 1
ATOM 7057 C CA . GLY B 1 304 ? -0.278 35.844 1.269 1 94.88 304 GLY B CA 1
ATOM 7058 C C . GLY B 1 304 ? -0.496 35.781 2.77 1 94.88 304 GLY B C 1
ATOM 7059 O O . GLY B 1 304 ? 0.144 34.969 3.461 1 94.88 304 GLY B O 1
ATOM 7060 N N . GLU B 1 305 ? -1.412 36.562 3.238 1 92.44 305 GLU B N 1
ATOM 7061 C CA . GLU B 1 305 ? -1.74 36.594 4.66 1 92.44 305 GLU B CA 1
ATOM 7062 C C . GLU B 1 305 ? -2.395 35.281 5.102 1 92.44 305 GLU B C 1
ATOM 7064 O O . GLU B 1 305 ? -2.758 34.469 4.266 1 92.44 305 GLU B O 1
ATOM 7069 N N . GLN B 1 306 ? -2.404 35.094 6.348 1 89.31 306 GLN B N 1
ATOM 7070 C CA . GLN B 1 306 ? -3.062 33.906 6.895 1 89.31 306 GLN B CA 1
ATOM 7071 C C . GLN B 1 306 ? -4.547 33.906 6.543 1 89.31 306 GLN B C 1
ATOM 7073 O O . GLN B 1 306 ? -5.195 34.938 6.516 1 89.31 306 GLN B O 1
ATOM 7078 N N . GLY B 1 307 ? -5.059 32.781 6.219 1 89.5 307 GLY B N 1
ATOM 7079 C CA . GLY B 1 307 ? -6.492 32.625 6.055 1 89.5 307 GLY B CA 1
ATOM 7080 C C . GLY B 1 307 ? -6.953 32.812 4.621 1 89.5 307 GLY B C 1
ATOM 7081 O O . GLY B 1 307 ? -8.156 32.906 4.359 1 89.5 307 GLY B O 1
ATOM 7082 N N . LEU B 1 308 ? -6.074 32.938 3.699 1 90.81 308 LEU B N 1
ATOM 7083 C CA . LEU B 1 308 ? -6.449 33.219 2.316 1 90.81 308 LEU B CA 1
ATOM 7084 C C . LEU B 1 308 ? -6.617 31.938 1.528 1 90.81 308 LEU B C 1
ATOM 7086 O O . LEU B 1 308 ? -6.945 31.969 0.34 1 90.81 308 LEU B O 1
ATOM 7090 N N . GLY B 1 309 ? -6.375 30.797 2.148 1 88.38 309 GLY B N 1
ATOM 7091 C CA . GLY B 1 309 ? -6.547 29.531 1.468 1 88.38 309 GLY B CA 1
ATOM 7092 C C . GLY B 1 309 ? -5.383 29.172 0.561 1 88.38 309 GLY B C 1
ATOM 7093 O O . GLY B 1 309 ? -5.586 28.719 -0.564 1 88.38 309 GLY B O 1
ATOM 7094 N N . LYS B 1 310 ? -4.207 29.422 0.958 1 93.38 310 LYS B N 1
ATOM 7095 C CA . LYS B 1 310 ? -3.01 29.141 0.174 1 93.38 310 LYS B CA 1
ATOM 7096 C C . LYS B 1 310 ? -2.906 27.641 -0.135 1 93.38 310 LYS B C 1
ATOM 7098 O O . LYS B 1 310 ? -2.398 27.25 -1.19 1 93.38 310 LYS B O 1
ATOM 7103 N N . SER B 1 311 ? -3.445 26.844 0.737 1 91.38 311 SER B N 1
ATOM 7104 C CA . SER B 1 311 ? -3.42 25.406 0.537 1 91.38 311 SER B CA 1
ATOM 7105 C C . SER B 1 311 ? -4.289 24.984 -0.648 1 91.38 311 SER B C 1
ATOM 7107 O O . SER B 1 311 ? -3.965 24.031 -1.36 1 91.38 311 SER B O 1
ATOM 7109 N N . ILE B 1 312 ? -5.379 25.688 -0.871 1 90.88 312 ILE B N 1
ATOM 7110 C CA . ILE B 1 312 ? -6.258 25.422 -2.004 1 90.88 312 ILE B CA 1
ATOM 7111 C C . ILE B 1 312 ? -5.52 25.703 -3.309 1 90.88 312 ILE B C 1
ATOM 7113 O O . ILE B 1 312 ? -5.582 24.922 -4.254 1 90.88 312 ILE B O 1
ATOM 7117 N N . LEU B 1 313 ? -4.844 26.844 -3.275 1 94.19 313 LEU B N 1
ATOM 7118 C CA . LEU B 1 313 ? -4.094 27.219 -4.469 1 94.19 313 LEU B CA 1
ATOM 7119 C C . LEU B 1 313 ? -3.004 26.188 -4.77 1 94.19 313 LEU B C 1
ATOM 7121 O O . LEU B 1 313 ? -2.781 25.828 -5.926 1 94.19 313 LEU B O 1
ATOM 7125 N N . ALA B 1 314 ? -2.305 25.719 -3.742 1 94.88 314 ALA B N 1
ATOM 7126 C CA . ALA B 1 314 ? -1.25 24.734 -3.914 1 94.88 314 ALA B CA 1
ATOM 7127 C C . ALA B 1 314 ? -1.801 23.453 -4.535 1 94.88 314 ALA B C 1
ATOM 7129 O O . ALA B 1 314 ? -1.199 22.891 -5.453 1 94.88 314 ALA B O 1
ATOM 7130 N N . ARG B 1 315 ? -2.891 23.047 -4.031 1 90.75 315 ARG B N 1
ATOM 7131 C CA . ARG B 1 315 ? -3.514 21.828 -4.543 1 90.75 315 ARG B CA 1
ATOM 7132 C C . ARG B 1 315 ? -3.986 22.016 -5.98 1 90.75 315 ARG B C 1
ATOM 7134 O O . ARG B 1 315 ? -3.902 21.094 -6.797 1 90.75 315 ARG B O 1
ATOM 7141 N N . ALA B 1 316 ? -4.566 23.172 -6.25 1 91.81 316 ALA B N 1
ATOM 7142 C CA . ALA B 1 316 ? -5.008 23.484 -7.605 1 91.81 316 ALA B CA 1
ATOM 7143 C C . ALA B 1 316 ? -3.838 23.438 -8.586 1 91.81 316 ALA B C 1
ATOM 7145 O O . ALA B 1 316 ? -3.979 22.938 -9.703 1 91.81 316 ALA B O 1
ATOM 7146 N N . ILE B 1 317 ? -2.699 23.938 -8.188 1 94.81 317 ILE B N 1
ATOM 7147 C CA . ILE B 1 317 ? -1.498 23.938 -9.016 1 94.81 317 ILE B CA 1
ATOM 7148 C C . ILE B 1 317 ? -1.095 22.484 -9.32 1 94.81 317 ILE B C 1
ATOM 7150 O O . ILE B 1 317 ? -0.796 22.141 -10.461 1 94.81 317 ILE B O 1
ATOM 7154 N N . HIS B 1 318 ? -1.073 21.688 -8.297 1 92.06 318 HIS B N 1
ATOM 7155 C CA . HIS B 1 318 ? -0.724 20.281 -8.469 1 92.06 318 HIS B CA 1
ATOM 7156 C C . HIS B 1 318 ? -1.669 19.594 -9.453 1 92.06 318 HIS B C 1
ATOM 7158 O O . HIS B 1 318 ? -1.224 18.906 -10.367 1 92.06 318 HIS B O 1
ATOM 7164 N N . ASN B 1 319 ? -2.959 19.844 -9.25 1 87.19 319 ASN B N 1
ATOM 7165 C CA . ASN B 1 319 ? -3.982 19.156 -10.039 1 87.19 319 ASN B CA 1
ATOM 7166 C C . ASN B 1 319 ? -3.979 19.641 -11.492 1 87.19 319 ASN B C 1
ATOM 7168 O O . ASN B 1 319 ? -4.461 18.922 -12.383 1 87.19 319 ASN B O 1
ATOM 7172 N N . PHE B 1 320 ? -3.469 20.797 -11.719 1 90.31 320 PHE B N 1
ATOM 7173 C CA . PHE B 1 320 ? -3.416 21.359 -13.062 1 90.31 320 PHE B CA 1
ATOM 7174 C C . PHE B 1 320 ? -2.094 21.016 -13.742 1 90.31 320 PHE B C 1
ATOM 7176 O O . PHE B 1 320 ? -1.82 21.484 -14.844 1 90.31 320 PHE B O 1
ATOM 7183 N N . SER B 1 321 ? -1.262 20.234 -13.125 1 91 321 SER B N 1
ATOM 7184 C CA . SER B 1 321 ? 0.064 19.906 -13.648 1 91 321 SER B CA 1
ATOM 7185 C C . SER B 1 321 ? 0.115 18.484 -14.195 1 91 321 SER B C 1
ATOM 7187 O O . SER B 1 321 ? -0.853 17.734 -14.07 1 91 321 SER B O 1
ATOM 7189 N N . ASP B 1 322 ? 1.291 18.141 -14.766 1 87.06 322 ASP B N 1
ATOM 7190 C CA . ASP B 1 322 ? 1.523 16.781 -15.281 1 87.06 322 ASP B CA 1
ATOM 7191 C C . ASP B 1 322 ? 1.678 15.781 -14.141 1 87.06 322 ASP B C 1
ATOM 7193 O O . ASP B 1 322 ? 1.631 14.57 -14.359 1 87.06 322 ASP B O 1
ATOM 7197 N N . ARG B 1 323 ? 1.801 16.344 -12.953 1 85.88 323 ARG B N 1
ATOM 7198 C CA . ARG B 1 323 ? 1.987 15.477 -11.797 1 85.88 323 ARG B CA 1
ATOM 7199 C C . ARG B 1 323 ? 0.664 15.227 -11.078 1 85.88 323 ARG B C 1
ATOM 7201 O O . ARG B 1 323 ? 0.645 14.711 -9.961 1 85.88 323 ARG B O 1
ATOM 7208 N N . ALA B 1 324 ? -0.41 15.578 -11.672 1 81.75 324 ALA B N 1
ATOM 7209 C CA . ALA B 1 324 ? -1.732 15.531 -11.055 1 81.75 324 ALA B CA 1
ATOM 7210 C C . ALA B 1 324 ? -2.074 14.117 -10.586 1 81.75 324 ALA B C 1
ATOM 7212 O O . ALA B 1 324 ? -2.781 13.945 -9.594 1 81.75 324 ALA B O 1
ATOM 7213 N N . LYS B 1 325 ? -1.555 13.203 -11.195 1 73.5 325 LYS B N 1
ATOM 7214 C CA . LYS B 1 325 ? -1.869 11.812 -10.867 1 73.5 325 LYS B CA 1
ATOM 7215 C C . LYS B 1 325 ? -0.887 11.258 -9.836 1 73.5 325 LYS B C 1
ATOM 7217 O O . LYS B 1 325 ? -1.062 10.141 -9.344 1 73.5 325 LYS B O 1
ATOM 7222 N N . GLN B 1 326 ? 0.131 12.031 -9.57 1 78.56 326 GLN B N 1
ATOM 7223 C CA . GLN B 1 326 ? 1.132 11.625 -8.586 1 78.56 326 GLN B CA 1
ATOM 7224 C C . GLN B 1 326 ? 0.778 12.141 -7.195 1 78.56 326 GLN B C 1
ATOM 7226 O O . GLN B 1 326 ? -0.198 12.875 -7.027 1 78.56 326 GLN B O 1
ATOM 7231 N N . TYR B 1 327 ? 1.588 11.844 -6.211 1 78.62 327 TYR B N 1
ATOM 7232 C CA . TYR B 1 327 ? 1.271 12.117 -4.816 1 78.62 327 TYR B CA 1
ATOM 7233 C C . TYR B 1 327 ? 1.481 13.594 -4.488 1 78.62 327 TYR B C 1
ATOM 7235 O O . TYR B 1 327 ? 2.443 14.203 -4.953 1 78.62 327 TYR B O 1
ATOM 7243 N N . PHE B 1 328 ? 0.503 14.109 -3.807 1 86.75 328 PHE B N 1
ATOM 7244 C CA . PHE B 1 328 ? 0.626 15.422 -3.178 1 86.75 328 PHE B CA 1
ATOM 7245 C C . PHE B 1 328 ? 0.896 15.281 -1.685 1 86.75 328 PHE B C 1
ATOM 7247 O O . PHE B 1 328 ? 0.003 14.906 -0.919 1 86.75 328 PHE B O 1
ATOM 7254 N N . VAL B 1 329 ? 2.123 15.578 -1.274 1 85.88 329 VAL B N 1
ATOM 7255 C CA . VAL B 1 329 ? 2.527 15.391 0.116 1 85.88 329 VAL B CA 1
ATOM 7256 C C . VAL B 1 329 ? 2.477 16.734 0.85 1 85.88 329 VAL B C 1
ATOM 7258 O O . VAL B 1 329 ? 2.98 17.734 0.351 1 85.88 329 VAL B O 1
ATOM 7261 N N . PHE B 1 330 ? 1.824 16.672 2.002 1 87.62 330 PHE B N 1
ATOM 7262 C CA . PHE B 1 330 ? 1.633 17.891 2.793 1 87.62 330 PHE B CA 1
ATOM 7263 C C . PHE B 1 330 ? 2.529 17.875 4.023 1 87.62 330 PHE B C 1
ATOM 7265 O O . PHE B 1 330 ? 2.604 16.875 4.734 1 87.62 330 PHE B O 1
ATOM 7272 N N . VAL B 1 331 ? 3.295 19 4.238 1 90.31 331 VAL B N 1
ATOM 7273 C CA . VAL B 1 331 ? 4.113 19.188 5.43 1 90.31 331 VAL B CA 1
ATOM 7274 C C . VAL B 1 331 ? 3.814 20.531 6.066 1 90.31 331 VAL B C 1
ATOM 7276 O O . VAL B 1 331 ? 3.932 21.578 5.414 1 90.31 331 VAL B O 1
ATOM 7279 N N . ASP B 1 332 ? 3.406 20.547 7.277 1 89.12 332 ASP B N 1
ATOM 7280 C CA . ASP B 1 332 ? 3.201 21.797 8 1 89.12 332 ASP B CA 1
ATOM 7281 C C . ASP B 1 332 ? 4.387 22.109 8.914 1 89.12 332 ASP B C 1
ATOM 7283 O O . ASP B 1 332 ? 4.691 21.344 9.828 1 89.12 332 ASP B O 1
ATOM 7287 N N . CYS B 1 333 ? 4.965 23.234 8.703 1 91.31 333 CYS B N 1
ATOM 7288 C CA . CYS B 1 333 ? 6.156 23.578 9.469 1 91.31 333 CYS B CA 1
ATOM 7289 C C . CYS B 1 333 ? 5.781 24.312 10.758 1 91.31 333 CYS B C 1
ATOM 7291 O O . CYS B 1 333 ? 6.641 24.562 11.602 1 91.31 333 CYS B O 1
ATOM 7293 N N . HIS B 1 334 ? 4.449 24.547 10.875 1 83 334 HIS B N 1
ATOM 7294 C CA . HIS B 1 334 ? 4.016 25.328 12.039 1 83 334 HIS B CA 1
ATOM 7295 C C . HIS B 1 334 ? 3.684 24.422 13.211 1 83 334 HIS B C 1
ATOM 7297 O O . HIS B 1 334 ? 2.98 23.422 13.047 1 83 334 HIS B O 1
ATOM 7303 N N . ASN B 1 335 ? 4.219 24.797 14.383 1 72.12 335 ASN B N 1
ATOM 7304 C CA . ASN B 1 335 ? 3.912 24.172 15.664 1 72.12 335 ASN B CA 1
ATOM 7305 C C . ASN B 1 335 ? 4.227 22.672 15.648 1 72.12 335 ASN B C 1
ATOM 7307 O O . ASN B 1 335 ? 3.459 21.875 16.188 1 72.12 335 ASN B O 1
ATOM 7311 N N . THR B 1 336 ? 5.184 22.312 14.898 1 80.88 336 THR B N 1
ATOM 7312 C CA . THR B 1 336 ? 5.699 20.938 14.906 1 80.88 336 THR B CA 1
ATOM 7313 C C . THR B 1 336 ? 7.078 20.891 15.562 1 80.88 336 THR B C 1
ATOM 7315 O O . THR B 1 336 ? 7.973 21.656 15.203 1 80.88 336 THR B O 1
ATOM 7318 N N . PRO B 1 337 ? 7.145 20.047 16.547 1 83.81 337 PRO B N 1
ATOM 7319 C CA . PRO B 1 337 ? 8.477 19.922 17.141 1 83.81 337 PRO B CA 1
ATOM 7320 C C . PRO B 1 337 ? 9.57 19.656 16.109 1 83.81 337 PRO B C 1
ATOM 7322 O O . PRO B 1 337 ? 9.344 18.906 15.156 1 83.81 337 PRO B O 1
ATOM 7325 N N . TYR B 1 338 ? 10.727 20.234 16.344 1 88 338 TYR B N 1
ATOM 7326 C CA . TYR B 1 338 ? 11.805 20.219 15.359 1 88 338 TYR B CA 1
ATOM 7327 C C . TYR B 1 338 ? 12.219 18.797 15.008 1 88 338 TYR B C 1
ATOM 7329 O O . TYR B 1 338 ? 12.383 18.469 13.836 1 88 338 TYR B O 1
ATOM 7337 N N . ASP B 1 339 ? 12.281 18 16.016 1 82.94 339 ASP B N 1
ATOM 7338 C CA . ASP B 1 339 ? 12.727 16.625 15.789 1 82.94 339 ASP B CA 1
ATOM 7339 C C . ASP B 1 339 ? 11.719 15.867 14.93 1 82.94 339 ASP B C 1
ATOM 7341 O O . ASP B 1 339 ? 12.102 15.094 14.047 1 82.94 339 ASP B O 1
ATOM 7345 N N . LEU B 1 340 ? 10.508 16.062 15.242 1 82.75 340 LEU B N 1
ATOM 7346 C CA . LEU B 1 340 ? 9.453 15.406 14.469 1 82.75 340 LEU B CA 1
ATOM 7347 C C . LEU B 1 340 ? 9.438 15.914 13.031 1 82.75 340 LEU B C 1
ATOM 7349 O O . LEU B 1 340 ? 9.242 15.133 12.094 1 82.75 340 LEU B O 1
ATOM 7353 N N . LEU B 1 341 ? 9.602 17.172 12.891 1 88.88 341 LEU B N 1
ATOM 7354 C CA . LEU B 1 341 ? 9.609 17.766 11.57 1 88.88 341 LEU B CA 1
ATOM 7355 C C . LEU B 1 341 ? 10.75 17.219 10.727 1 88.88 341 LEU B C 1
ATOM 7357 O O . LEU B 1 341 ? 10.57 16.906 9.547 1 88.88 341 LEU B O 1
ATOM 7361 N N . GLU B 1 342 ? 11.867 17.094 11.352 1 89.31 342 GLU B N 1
ATOM 7362 C CA . GLU B 1 342 ? 13.031 16.547 10.656 1 89.31 342 GLU B CA 1
ATOM 7363 C C . GLU B 1 342 ? 12.781 15.117 10.188 1 89.31 342 GLU B C 1
ATOM 7365 O O . GLU B 1 342 ? 13.047 14.781 9.031 1 89.31 342 GLU B O 1
ATOM 7370 N N . LYS B 1 343 ? 12.297 14.375 11.102 1 82.44 343 LYS B N 1
ATOM 7371 C CA . LYS B 1 343 ? 12.023 12.977 10.789 1 82.44 343 LYS B CA 1
ATOM 7372 C C . LYS B 1 343 ? 10.953 12.852 9.711 1 82.44 343 LYS B C 1
ATOM 7374 O O . LYS B 1 343 ? 11.023 11.969 8.852 1 82.44 343 LYS B O 1
ATOM 7379 N N . GLU B 1 344 ? 10.008 13.672 9.766 1 84.44 344 GLU B N 1
ATOM 7380 C CA . GLU B 1 344 ? 8.914 13.656 8.789 1 84.44 344 GLU B CA 1
ATOM 7381 C C . GLU B 1 344 ? 9.422 13.992 7.391 1 84.44 344 GLU B C 1
ATOM 7383 O O . GLU B 1 344 ? 8.977 13.406 6.406 1 84.44 344 GLU B O 1
ATOM 7388 N N . ILE B 1 345 ? 10.281 14.969 7.355 1 89.88 345 ILE B N 1
ATOM 7389 C CA . ILE B 1 345 ? 10.719 15.469 6.059 1 89.88 345 ILE B CA 1
ATOM 7390 C C . ILE B 1 345 ? 11.781 14.547 5.477 1 89.88 345 ILE B C 1
ATOM 7392 O O . ILE B 1 345 ? 11.68 14.125 4.32 1 89.88 345 ILE B O 1
ATOM 7396 N N . PHE B 1 346 ? 12.789 14.172 6.281 1 85.75 346 PHE B N 1
ATOM 7397 C CA . PHE B 1 346 ? 13.984 13.539 5.742 1 85.75 346 PHE B CA 1
ATOM 7398 C C . PHE B 1 346 ? 14.008 12.055 6.074 1 85.75 346 PHE B C 1
ATOM 7400 O O . PHE B 1 346 ? 14.789 11.297 5.5 1 85.75 346 PHE B O 1
ATOM 7407 N N . GLY B 1 347 ? 13.188 11.672 6.969 1 79.19 347 GLY B N 1
ATOM 7408 C CA . GLY B 1 347 ? 13.211 10.281 7.375 1 79.19 347 GLY B CA 1
ATOM 7409 C C . GLY B 1 347 ? 14.234 9.984 8.453 1 79.19 347 GLY B C 1
ATOM 7410 O O . GLY B 1 347 ? 14.859 10.906 8.992 1 79.19 347 GLY B O 1
ATOM 7411 N N . THR B 1 348 ? 14.141 8.672 8.938 1 70.5 348 THR B N 1
ATOM 7412 C CA . THR B 1 348 ? 15.07 8.25 9.984 1 70.5 348 THR B CA 1
ATOM 7413 C C . THR B 1 348 ? 16.125 7.297 9.422 1 70.5 348 THR B C 1
ATOM 7415 O O . THR B 1 348 ? 15.828 6.504 8.523 1 70.5 348 THR B O 1
ATOM 7418 N N . GLU B 1 349 ? 17.406 7.633 9.734 1 58.47 349 GLU B N 1
ATOM 7419 C CA . GLU B 1 349 ? 18.484 6.738 9.352 1 58.47 349 GLU B CA 1
ATOM 7420 C C . GLU B 1 349 ? 18.453 5.438 10.141 1 58.47 349 GLU B C 1
ATOM 7422 O O . GLU B 1 349 ? 18.062 5.43 11.312 1 58.47 349 GLU B O 1
ATOM 7427 N N . SER B 1 350 ? 18.156 4.371 9.5 1 50.44 350 SER B N 1
ATOM 7428 C CA . SER B 1 350 ? 18.234 3.105 10.219 1 50.44 350 SER B CA 1
ATOM 7429 C C . SER B 1 350 ? 19.547 2.984 10.977 1 50.44 350 SER B C 1
ATOM 7431 O O . SER B 1 350 ? 20.625 3.217 10.406 1 50.44 350 SER B O 1
ATOM 7433 N N . ASP B 1 351 ? 19.641 3.301 12.242 1 43.81 351 ASP B N 1
ATOM 7434 C CA . ASP B 1 351 ? 20.797 2.648 12.867 1 43.81 351 ASP B CA 1
ATOM 7435 C C . ASP B 1 351 ? 20.875 1.18 12.461 1 43.81 351 ASP B C 1
ATOM 7437 O O . ASP B 1 351 ? 19.875 0.58 12.062 1 43.81 351 ASP B O 1
ATOM 7441 N N . ALA B 1 352 ? 22.203 0.655 12.266 1 40.31 352 ALA B N 1
ATOM 7442 C CA . ALA B 1 352 ? 22.469 -0.745 11.938 1 40.31 352 ALA B CA 1
ATOM 7443 C C . ALA B 1 352 ? 21.375 -1.65 12.508 1 40.31 352 ALA B C 1
ATOM 7445 O O . ALA B 1 352 ? 21.062 -2.697 11.93 1 40.31 352 ALA B O 1
ATOM 7446 N N . ASN B 1 353 ? 20.984 -1.293 13.641 1 38.19 353 ASN B N 1
ATOM 7447 C CA . ASN B 1 353 ? 20.109 -2.176 14.414 1 38.19 353 ASN B CA 1
ATOM 7448 C C . ASN B 1 353 ? 18.641 -1.826 14.211 1 38.19 353 ASN B C 1
ATOM 7450 O O . ASN B 1 353 ? 17.75 -2.479 14.773 1 38.19 353 ASN B O 1
ATOM 7454 N N . SER B 1 354 ? 18.422 -0.655 13.805 1 42.91 354 SER B N 1
ATOM 7455 C CA . SER B 1 354 ? 17.016 -0.261 13.766 1 42.91 354 SER B CA 1
ATOM 7456 C C . SER B 1 354 ? 16.328 -0.787 12.508 1 42.91 354 SER B C 1
ATOM 7458 O O . SER B 1 354 ? 16.781 -0.532 11.391 1 42.91 354 SER B O 1
ATOM 7460 N N . ILE B 1 355 ? 15.523 -1.659 12.508 1 43.72 355 ILE B N 1
ATOM 7461 C CA . ILE B 1 355 ? 14.805 -2.541 11.594 1 43.72 355 ILE B CA 1
ATOM 7462 C C . ILE B 1 355 ? 13.898 -1.714 10.68 1 43.72 355 ILE B C 1
ATOM 7464 O O . ILE B 1 355 ? 13.594 -2.123 9.555 1 43.72 355 ILE B O 1
ATOM 7468 N N . ASN B 1 356 ? 13.422 -0.563 11.141 1 46.75 356 ASN B N 1
ATOM 7469 C CA . ASN B 1 356 ? 12.398 -0.03 10.25 1 46.75 356 ASN B CA 1
ATOM 7470 C C . ASN B 1 356 ? 12.609 1.454 9.969 1 46.75 356 ASN B C 1
ATOM 7472 O O . ASN B 1 356 ? 12.195 2.307 10.758 1 46.75 356 ASN B O 1
ATOM 7476 N N . PRO B 1 357 ? 13.461 1.78 9.016 1 52.69 357 PRO B N 1
ATOM 7477 C CA . PRO B 1 357 ? 13.68 3.184 8.656 1 52.69 357 PRO B CA 1
ATOM 7478 C C . PRO B 1 357 ? 12.438 3.838 8.047 1 52.69 357 PRO B C 1
ATOM 7480 O O . PRO B 1 357 ? 11.641 3.164 7.391 1 52.69 357 PRO B O 1
ATOM 7483 N N . SER B 1 358 ? 12.047 5.113 8.57 1 63.84 358 SER B N 1
ATOM 7484 C CA . SER B 1 358 ? 11.039 5.914 7.891 1 63.84 358 SER B CA 1
ATOM 7485 C C . SER B 1 358 ? 11.609 6.586 6.645 1 63.84 358 SER B C 1
ATOM 7487 O O . SER B 1 358 ? 12.734 7.086 6.664 1 63.84 358 SER B O 1
ATOM 7489 N N . ILE B 1 359 ? 11.008 6.586 5.52 1 68.56 359 ILE B N 1
ATOM 7490 C CA . ILE B 1 359 ? 11.523 7.066 4.242 1 68.56 359 ILE B CA 1
ATOM 7491 C C . ILE B 1 359 ? 11.453 8.594 4.195 1 68.56 359 ILE B C 1
ATOM 7493 O O . ILE B 1 359 ? 12.227 9.234 3.484 1 68.56 359 ILE B O 1
ATOM 7497 N N . GLY B 1 360 ? 10.672 9.258 5.016 1 78.25 360 GLY B N 1
ATOM 7498 C CA . GLY B 1 360 ? 10.508 10.703 4.969 1 78.25 360 GLY B CA 1
ATOM 7499 C C . GLY B 1 360 ? 9.547 11.156 3.889 1 78.25 360 GLY B C 1
ATOM 7500 O O . GLY B 1 360 ? 9.328 10.445 2.904 1 78.25 360 GLY B O 1
ATOM 7501 N N . LYS B 1 361 ? 9.039 12.242 3.965 1 84.38 361 LYS B N 1
ATOM 7502 C CA . LYS B 1 361 ? 8.031 12.773 3.061 1 84.38 361 LYS B CA 1
ATOM 7503 C C . LYS B 1 361 ? 8.648 13.211 1.735 1 84.38 361 LYS B C 1
ATOM 7505 O O . LYS B 1 361 ? 7.98 13.203 0.7 1 84.38 361 LYS B O 1
ATOM 7510 N N . LEU B 1 362 ? 9.93 13.594 1.73 1 88.38 362 LEU B N 1
ATOM 7511 C CA . LEU B 1 362 ? 10.602 13.953 0.485 1 88.38 362 LEU B CA 1
ATOM 7512 C C . LEU B 1 362 ? 10.648 12.766 -0.47 1 88.38 362 LEU B C 1
ATOM 7514 O O . LEU B 1 362 ? 10.383 12.914 -1.666 1 88.38 362 LEU B O 1
ATOM 7518 N N . ARG B 1 363 ? 10.93 11.703 0.084 1 80.38 363 ARG B N 1
ATOM 7519 C CA . ARG B 1 363 ? 10.977 10.492 -0.733 1 80.38 363 ARG B CA 1
ATOM 7520 C C . ARG B 1 363 ? 9.578 10.07 -1.169 1 80.38 363 ARG B C 1
ATOM 7522 O O . ARG B 1 363 ? 9.383 9.586 -2.285 1 80.38 363 ARG B O 1
ATOM 7529 N N . MET B 1 364 ? 8.695 10.25 -0.284 1 77.62 364 MET B N 1
ATOM 7530 C CA . MET B 1 364 ? 7.301 9.922 -0.579 1 77.62 364 MET B CA 1
ATOM 7531 C C . MET B 1 364 ? 6.781 10.758 -1.745 1 77.62 364 MET B C 1
ATOM 7533 O O . MET B 1 364 ? 5.93 10.305 -2.51 1 77.62 364 MET B O 1
ATOM 7537 N N . ALA B 1 365 ? 7.289 11.906 -1.865 1 84.81 365 ALA B N 1
ATOM 7538 C CA . ALA B 1 365 ? 6.809 12.844 -2.871 1 84.81 365 ALA B CA 1
ATOM 7539 C C . ALA B 1 365 ? 7.516 12.633 -4.207 1 84.81 365 ALA B C 1
ATOM 7541 O O . ALA B 1 365 ? 7.293 13.383 -5.16 1 84.81 365 ALA B O 1
ATOM 7542 N N . HIS B 1 366 ? 8.336 11.664 -4.309 1 81.94 366 HIS B N 1
ATOM 7543 C CA . HIS B 1 366 ? 9.07 11.43 -5.547 1 81.94 366 HIS B CA 1
ATOM 7544 C C . HIS B 1 366 ? 8.125 11.336 -6.738 1 81.94 366 HIS B C 1
ATOM 7546 O O . HIS B 1 366 ? 7.113 10.633 -6.68 1 81.94 366 HIS B O 1
ATOM 7552 N N . LYS B 1 367 ? 8.445 12.156 -7.82 1 84.06 367 LYS B N 1
ATOM 7553 C CA . LYS B 1 367 ? 7.688 12.289 -9.062 1 84.06 367 LYS B CA 1
ATOM 7554 C C . LYS B 1 367 ? 6.406 13.086 -8.844 1 84.06 367 LYS B C 1
ATOM 7556 O O . LYS B 1 367 ? 5.699 13.414 -9.797 1 84.06 367 LYS B O 1
ATOM 7561 N N . GLY B 1 368 ? 6.148 13.422 -7.637 1 88.12 368 GLY B N 1
ATOM 7562 C CA . GLY B 1 368 ? 4.965 14.188 -7.293 1 88.12 368 GLY B CA 1
ATOM 7563 C C . GLY B 1 368 ? 5.285 15.609 -6.852 1 88.12 368 GLY B C 1
ATOM 7564 O O . GLY B 1 368 ? 6.164 16.25 -7.418 1 88.12 368 GLY B O 1
ATOM 7565 N N . THR B 1 369 ? 4.422 16.047 -5.926 1 92.31 369 THR B N 1
ATOM 7566 C CA . THR B 1 369 ? 4.555 17.422 -5.418 1 92.31 369 THR B CA 1
ATOM 7567 C C . THR B 1 369 ? 4.566 17.422 -3.895 1 92.31 369 THR B C 1
ATOM 7569 O O . THR B 1 369 ? 3.812 16.688 -3.256 1 92.31 369 THR B O 1
ATOM 7572 N N . ILE B 1 370 ? 5.434 18.172 -3.293 1 94.56 370 ILE B N 1
ATOM 7573 C CA . ILE B 1 370 ? 5.438 18.375 -1.849 1 94.56 370 ILE B CA 1
ATOM 7574 C C . ILE B 1 370 ? 5.086 19.828 -1.536 1 94.56 370 ILE B C 1
ATOM 7576 O O . ILE B 1 370 ? 5.578 20.75 -2.195 1 94.56 370 ILE B O 1
ATOM 7580 N N . PHE B 1 371 ? 4.18 20 -0.681 1 95.06 371 PHE B N 1
ATOM 7581 C CA . PHE B 1 371 ? 3.75 21.328 -0.251 1 95.06 371 PHE B CA 1
ATOM 7582 C C . PHE B 1 371 ? 4.223 21.625 1.169 1 95.06 371 PHE B C 1
ATOM 7584 O O . PHE B 1 371 ? 3.811 20.953 2.115 1 95.06 371 PHE B O 1
ATOM 7591 N N . PHE B 1 372 ? 5.094 22.594 1.351 1 96.25 372 PHE B N 1
ATOM 7592 C CA . PHE B 1 372 ? 5.551 23.062 2.654 1 96.25 372 PHE B CA 1
ATOM 7593 C C . PHE B 1 372 ? 4.73 24.266 3.117 1 96.25 372 PHE B C 1
ATOM 7595 O O . PHE B 1 372 ? 4.957 25.391 2.67 1 96.25 372 PHE B O 1
ATOM 7602 N N . LYS B 1 373 ? 3.895 23.984 4.047 1 93.94 373 LYS B N 1
ATOM 7603 C CA . LYS B 1 373 ? 3.088 25.062 4.621 1 93.94 373 LYS B CA 1
ATOM 7604 C C . LYS B 1 373 ? 3.861 25.812 5.703 1 93.94 373 LYS B C 1
ATOM 7606 O O . LYS B 1 373 ? 4.555 25.188 6.516 1 93.94 373 LYS B O 1
ATOM 7611 N N . ASN B 1 374 ? 3.818 27.188 5.691 1 94.44 374 ASN B N 1
ATOM 7612 C CA . ASN B 1 374 ? 4.473 28.031 6.68 1 94.44 374 ASN B CA 1
ATOM 7613 C C . ASN B 1 374 ? 5.984 27.828 6.684 1 94.44 374 ASN B C 1
ATOM 7615 O O . ASN B 1 374 ? 6.578 27.609 7.738 1 94.44 374 ASN B O 1
ATOM 7619 N N . ILE B 1 375 ? 6.566 27.984 5.531 1 96.75 375 ILE B N 1
ATOM 7620 C CA . ILE B 1 375 ? 7.984 27.703 5.348 1 96.75 375 ILE B CA 1
ATOM 7621 C C . ILE B 1 375 ? 8.812 28.609 6.25 1 96.75 375 ILE B C 1
ATOM 7623 O O . ILE B 1 375 ? 9.922 28.25 6.652 1 96.75 375 ILE B O 1
ATOM 7627 N N . TRP B 1 376 ? 8.273 29.797 6.621 1 94.31 376 TRP B N 1
ATOM 7628 C CA . TRP B 1 376 ? 9 30.766 7.43 1 94.31 376 TRP B CA 1
ATOM 7629 C C . TRP B 1 376 ? 9.227 30.234 8.844 1 94.31 376 TRP B C 1
ATOM 7631 O O . TRP B 1 376 ? 10.07 30.75 9.578 1 94.31 376 TRP B O 1
ATOM 7641 N N . GLU B 1 377 ? 8.523 29.172 9.195 1 92.69 377 GLU B N 1
ATOM 7642 C CA . GLU B 1 377 ? 8.641 28.609 10.539 1 92.69 377 GLU B CA 1
ATOM 7643 C C . GLU B 1 377 ? 9.648 27.469 10.57 1 92.69 377 GLU B C 1
ATOM 7645 O O . GLU B 1 377 ? 10 26.984 11.648 1 92.69 377 GLU B O 1
ATOM 7650 N N . MET B 1 378 ? 10.109 27.047 9.484 1 95.44 378 MET B N 1
ATOM 7651 C CA . MET B 1 378 ? 11.086 25.953 9.445 1 95.44 378 MET B CA 1
ATOM 7652 C C . MET B 1 378 ? 12.391 26.375 10.109 1 95.44 378 MET B C 1
ATOM 7654 O O . MET B 1 378 ? 12.906 27.469 9.852 1 95.44 378 MET B O 1
ATOM 7658 N N . PRO B 1 379 ? 12.969 25.531 10.961 1 94.88 379 PRO B N 1
ATOM 7659 C CA . PRO B 1 379 ? 14.234 25.891 11.602 1 94.88 379 PRO B CA 1
ATOM 7660 C C . PRO B 1 379 ? 15.391 26.016 10.609 1 94.88 379 PRO B C 1
ATOM 7662 O O . PRO B 1 379 ? 15.391 25.344 9.57 1 94.88 379 PRO B O 1
ATOM 7665 N N . LEU B 1 380 ? 16.375 26.797 10.992 1 94.69 380 LEU B N 1
ATOM 7666 C CA . LEU B 1 380 ? 17.469 27.156 10.102 1 94.69 380 LEU B CA 1
ATOM 7667 C C . LEU B 1 380 ? 18.219 25.906 9.648 1 94.69 380 LEU B C 1
ATOM 7669 O O . LEU B 1 380 ? 18.625 25.812 8.484 1 94.69 380 LEU B O 1
ATOM 7673 N N . TYR B 1 381 ? 18.484 25.016 10.562 1 93.81 381 TYR B N 1
ATOM 7674 C CA . TYR B 1 381 ? 19.281 23.859 10.195 1 93.81 381 TYR B CA 1
ATOM 7675 C C . TYR B 1 381 ? 18.547 23 9.18 1 93.81 381 TYR B C 1
ATOM 7677 O O . TYR B 1 381 ? 19.156 22.391 8.297 1 93.81 381 TYR B O 1
ATOM 7685 N N . LEU B 1 382 ? 17.234 22.922 9.289 1 95.38 382 LEU B N 1
ATOM 7686 C CA . LEU B 1 382 ? 16.453 22.188 8.305 1 95.38 382 LEU B CA 1
ATOM 7687 C C . LEU B 1 382 ? 16.391 22.922 6.977 1 95.38 382 LEU B C 1
ATOM 7689 O O . LEU B 1 382 ? 16.375 22.312 5.914 1 95.38 382 LEU B O 1
ATOM 7693 N N . GLN B 1 383 ? 16.312 24.297 7.055 1 96.38 383 GLN B N 1
ATOM 7694 C CA . GLN B 1 383 ? 16.359 25.094 5.836 1 96.38 383 GLN B CA 1
ATOM 7695 C C . GLN B 1 383 ? 17.625 24.797 5.039 1 96.38 383 GLN B C 1
ATOM 7697 O O . GLN B 1 383 ? 17.562 24.609 3.822 1 96.38 383 GLN B O 1
ATOM 7702 N N . ARG B 1 384 ? 18.719 24.781 5.73 1 94.56 384 ARG B N 1
ATOM 7703 C CA . ARG B 1 384 ? 20 24.531 5.086 1 94.56 384 ARG B CA 1
ATOM 7704 C C . ARG B 1 384 ? 20.047 23.141 4.465 1 94.56 384 ARG B C 1
ATOM 7706 O O . ARG B 1 384 ? 20.578 22.969 3.373 1 94.56 384 ARG B O 1
ATOM 7713 N N . ARG B 1 385 ? 19.547 22.219 5.211 1 93.06 385 ARG B N 1
ATOM 7714 C CA . ARG B 1 385 ? 19.5 20.859 4.684 1 93.06 385 ARG B CA 1
ATOM 7715 C C . ARG B 1 3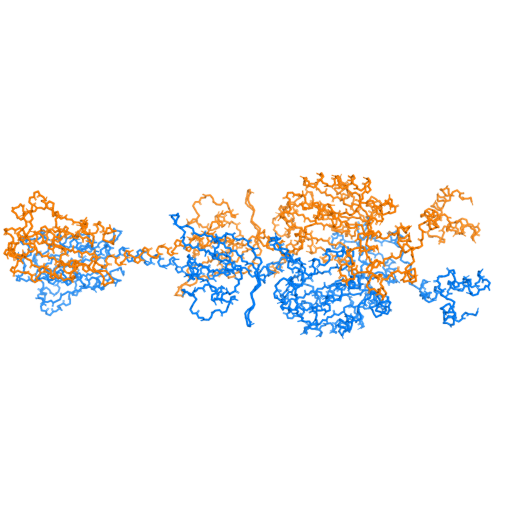85 ? 18.625 20.797 3.434 1 93.06 385 ARG B C 1
ATOM 7717 O O . ARG B 1 385 ? 18.953 20.078 2.484 1 93.06 385 ARG B O 1
ATOM 7724 N N . LEU B 1 386 ? 17.516 21.453 3.463 1 95.5 386 LEU B N 1
ATOM 7725 C CA . LEU B 1 386 ? 16.609 21.5 2.32 1 95.5 386 LEU B CA 1
ATOM 7726 C C . LEU B 1 386 ? 17.297 22.109 1.106 1 95.5 386 LEU B C 1
ATOM 7728 O O . LEU B 1 386 ? 17.078 21.672 -0.025 1 95.5 386 LEU B O 1
ATOM 7732 N N . VAL B 1 387 ? 18.078 23.156 1.346 1 95.81 387 VAL B N 1
ATOM 7733 C CA . VAL B 1 387 ? 18.828 23.797 0.274 1 95.81 387 VAL B CA 1
ATOM 7734 C C . VAL B 1 387 ? 19.719 22.766 -0.418 1 95.81 387 VAL B C 1
ATOM 7736 O O . VAL B 1 387 ? 19.812 22.75 -1.648 1 95.81 387 VAL B O 1
ATOM 7739 N N . GLU B 1 388 ? 20.328 21.953 0.371 1 93.12 388 GLU B N 1
ATOM 7740 C CA . GLU B 1 388 ? 21.203 20.938 -0.18 1 93.12 388 GLU B CA 1
ATOM 7741 C C . GLU B 1 388 ? 20.422 19.953 -1.062 1 93.12 388 GLU B C 1
ATOM 7743 O O . GLU B 1 388 ? 20.906 19.547 -2.117 1 93.12 388 GLU B O 1
ATOM 7748 N N . VAL B 1 389 ? 19.328 19.609 -0.644 1 92.44 389 VAL B N 1
ATOM 7749 C CA . VAL B 1 389 ? 18.484 18.688 -1.401 1 92.44 389 VAL B CA 1
ATOM 7750 C C . VAL B 1 389 ? 18.062 19.344 -2.715 1 92.44 389 VAL B C 1
ATOM 7752 O O . VAL B 1 389 ? 18.031 18.688 -3.76 1 92.44 389 VAL B O 1
ATOM 7755 N N . ILE B 1 390 ? 17.703 20.594 -2.648 1 94 390 ILE B N 1
ATOM 7756 C CA . ILE B 1 390 ? 17.25 21.312 -3.834 1 94 390 ILE B CA 1
ATOM 7757 C C . ILE B 1 390 ? 18.406 21.438 -4.836 1 94 390 ILE B C 1
ATOM 7759 O O . ILE B 1 390 ? 18.188 21.281 -6.043 1 94 390 ILE B O 1
ATOM 7763 N N . LYS B 1 391 ? 19.562 21.594 -4.344 1 91.75 391 LYS B N 1
ATOM 7764 C CA . LYS B 1 391 ? 20.734 21.797 -5.191 1 91.75 391 LYS B CA 1
ATOM 7765 C C . LYS B 1 391 ? 21.172 20.484 -5.836 1 91.75 391 LYS B C 1
ATOM 7767 O O . LYS B 1 391 ? 21.469 20.438 -7.035 1 91.75 391 LYS B O 1
ATOM 7772 N N . THR B 1 392 ? 21.219 19.453 -5.074 1 89.88 392 THR B N 1
ATOM 7773 C CA . THR B 1 392 ? 21.797 18.203 -5.527 1 89.88 392 THR B CA 1
ATOM 7774 C C . THR B 1 392 ? 20.734 17.281 -6.109 1 89.88 392 THR B C 1
ATOM 7776 O O . THR B 1 392 ? 21.047 16.328 -6.824 1 89.88 392 THR B O 1
ATOM 7779 N N . LYS B 1 393 ? 19.484 17.562 -5.707 1 88.88 393 LYS B N 1
ATOM 7780 C CA . LYS B 1 393 ? 18.375 16.672 -6.055 1 88.88 393 LYS B CA 1
ATOM 7781 C C . LYS B 1 393 ? 18.641 15.25 -5.555 1 88.88 393 LYS B C 1
ATOM 7783 O O . LYS B 1 393 ? 18.281 14.281 -6.227 1 88.88 393 LYS B O 1
ATOM 7788 N N . GLU B 1 394 ? 19.375 15.266 -4.453 1 86.19 394 GLU B N 1
ATOM 7789 C CA . GLU B 1 394 ? 19.703 13.977 -3.836 1 86.19 394 GLU B CA 1
ATOM 7790 C C . GLU B 1 394 ? 19.391 13.992 -2.34 1 86.19 394 GLU B C 1
ATOM 7792 O O . GLU B 1 394 ? 19.578 15.016 -1.676 1 86.19 394 GLU B O 1
ATOM 7797 N N . LEU B 1 395 ? 18.844 12.922 -1.979 1 80.88 395 LEU B N 1
ATOM 7798 C CA . LEU B 1 395 ? 18.625 12.734 -0.547 1 80.88 395 LEU B CA 1
ATOM 7799 C C . LEU B 1 395 ? 19.609 11.711 0.02 1 80.88 395 LEU B C 1
ATOM 7801 O O . LEU B 1 395 ? 19.609 10.547 -0.394 1 80.88 395 LEU B O 1
ATOM 7805 N N . LYS B 1 396 ? 20.547 12.125 0.791 1 70.56 396 LYS B N 1
ATOM 7806 C CA . LYS B 1 396 ? 21.547 11.242 1.398 1 70.56 396 LYS B CA 1
ATOM 7807 C C . LYS B 1 396 ? 21.078 10.742 2.762 1 70.56 396 LYS B C 1
ATOM 7809 O O . LYS B 1 396 ? 20.609 11.531 3.59 1 70.56 396 LYS B O 1
ATOM 7814 N N . GLN B 1 397 ? 20.672 9.539 2.812 1 60.28 397 GLN B N 1
ATOM 7815 C CA . GLN B 1 397 ? 20.359 8.984 4.125 1 60.28 397 GLN B CA 1
ATOM 7816 C C . GLN B 1 397 ? 21.406 7.969 4.562 1 60.28 397 GLN B C 1
ATOM 7818 O O . GLN B 1 397 ? 21.531 6.898 3.967 1 60.28 397 GLN B O 1
ATOM 7823 N N . GLY B 1 398 ? 22.094 8.273 5.656 1 54.28 398 GLY B N 1
ATOM 7824 C CA . GLY B 1 398 ? 23.094 7.391 6.242 1 54.28 398 GLY B CA 1
ATOM 7825 C C . GLY B 1 398 ? 24.062 6.824 5.219 1 54.28 398 GLY B C 1
ATOM 7826 O O . GLY B 1 398 ? 24.703 7.578 4.473 1 54.28 398 GLY B O 1
ATOM 7827 N N . THR B 1 399 ? 24.188 5.406 5.27 1 49.72 399 THR B N 1
ATOM 7828 C CA . THR B 1 399 ? 25.188 4.641 4.523 1 49.72 399 THR B CA 1
ATOM 7829 C C . THR B 1 399 ? 24.75 4.465 3.07 1 49.72 399 THR B C 1
ATOM 7831 O O . THR B 1 399 ? 25.516 3.959 2.246 1 49.72 399 THR B O 1
ATOM 7834 N N . TYR B 1 400 ? 23.562 4.809 2.898 1 50.66 400 TYR B N 1
ATOM 7835 C CA . TYR B 1 400 ? 23.078 4.457 1.568 1 50.66 400 TYR B CA 1
ATOM 7836 C C . TYR B 1 400 ? 23.391 5.555 0.562 1 50.66 400 TYR B C 1
ATOM 7838 O O . TYR B 1 400 ? 23.453 6.73 0.918 1 50.66 400 TYR B O 1
ATOM 7846 N N . LYS B 1 401 ? 23.906 5.133 -0.54 1 57 401 LYS B N 1
ATOM 7847 C CA . LYS B 1 401 ? 24.125 6.004 -1.689 1 57 401 LYS B CA 1
ATOM 7848 C C . LYS B 1 401 ? 22.938 6.914 -1.935 1 57 401 LYS B C 1
ATOM 7850 O O . LYS B 1 401 ? 21.797 6.535 -1.657 1 57 401 LYS B O 1
ATOM 7855 N N . GLY B 1 402 ? 23.109 8.234 -2.229 1 61.59 402 GLY B N 1
ATOM 7856 C CA . GLY B 1 402 ? 22.141 9.289 -2.486 1 61.59 402 GLY B CA 1
ATOM 7857 C C . GLY B 1 402 ? 21.016 8.852 -3.402 1 61.59 402 GLY B C 1
ATOM 7858 O O . GLY B 1 402 ? 21.203 7.98 -4.25 1 61.59 402 GLY B O 1
ATOM 7859 N N . PHE B 1 403 ? 19.781 9.148 -2.951 1 68.12 403 PHE B N 1
ATOM 7860 C CA . PHE B 1 403 ? 18.594 8.953 -3.754 1 68.12 403 PHE B CA 1
ATOM 7861 C C . PHE B 1 403 ? 18.25 10.211 -4.551 1 68.12 403 PHE B C 1
ATOM 7863 O O . PHE B 1 403 ? 18.172 11.305 -3.992 1 68.12 403 PHE B O 1
ATOM 7870 N N . HIS B 1 404 ? 18.234 9.93 -5.914 1 80.81 404 HIS B N 1
ATOM 7871 C CA . HIS B 1 404 ? 17.828 11.062 -6.734 1 80.81 404 HIS B CA 1
ATOM 7872 C C . HIS B 1 404 ? 16.328 11.32 -6.605 1 80.81 404 HIS B C 1
ATOM 7874 O O . HIS B 1 404 ? 15.523 10.383 -6.672 1 80.81 404 HIS B O 1
ATOM 7880 N N . ILE B 1 405 ? 16.016 12.547 -6.344 1 83.81 405 ILE B N 1
ATOM 7881 C CA . ILE B 1 405 ? 14.602 12.867 -6.16 1 83.81 405 ILE B CA 1
ATOM 7882 C C . ILE B 1 405 ? 14.141 13.82 -7.262 1 83.81 405 ILE B C 1
ATOM 7884 O O . ILE B 1 405 ? 14.891 14.719 -7.664 1 83.81 405 ILE B O 1
ATOM 7888 N N . ASP B 1 406 ? 12.984 13.492 -7.863 1 89.06 406 ASP B N 1
ATOM 7889 C CA . ASP B 1 406 ? 12.273 14.344 -8.805 1 89.06 406 ASP B CA 1
ATOM 7890 C C . ASP B 1 406 ? 10.953 14.828 -8.219 1 89.06 406 ASP B C 1
ATOM 7892 O O . ASP B 1 406 ? 9.914 14.203 -8.414 1 89.06 406 ASP B O 1
ATOM 7896 N N . ILE B 1 407 ? 11.094 15.992 -7.527 1 93.31 407 ILE B N 1
ATOM 7897 C CA . ILE B 1 407 ? 9.938 16.484 -6.793 1 93.31 407 ILE B CA 1
ATOM 7898 C C . ILE B 1 407 ? 9.703 17.953 -7.141 1 93.31 407 ILE B C 1
ATOM 7900 O O . ILE B 1 407 ? 10.656 18.734 -7.273 1 93.31 407 ILE B O 1
ATOM 7904 N N . ARG B 1 408 ? 8.484 18.281 -7.379 1 94.81 408 ARG B N 1
ATOM 7905 C CA . ARG B 1 408 ? 8.117 19.688 -7.379 1 94.81 408 ARG B CA 1
ATOM 7906 C C . ARG B 1 408 ? 7.828 20.188 -5.965 1 94.81 408 ARG B C 1
ATOM 7908 O O . ARG B 1 408 ? 7.113 19.531 -5.207 1 94.81 408 ARG B O 1
ATOM 7915 N N . MET B 1 409 ? 8.367 21.281 -5.684 1 97.25 409 MET B N 1
ATOM 7916 C CA . MET B 1 409 ? 8.164 21.828 -4.34 1 97.25 409 MET B CA 1
ATOM 7917 C C . MET B 1 409 ? 7.336 23.109 -4.391 1 97.25 409 MET B C 1
ATOM 7919 O O . MET B 1 409 ? 7.598 23.984 -5.211 1 97.25 409 MET B O 1
ATOM 7923 N N . ILE B 1 410 ? 6.273 23.125 -3.609 1 97.94 410 ILE B N 1
ATOM 7924 C CA . ILE B 1 410 ? 5.469 24.328 -3.402 1 97.94 410 ILE B CA 1
ATOM 7925 C C . ILE B 1 410 ? 5.598 24.797 -1.955 1 97.94 410 ILE B C 1
ATOM 7927 O O . ILE B 1 410 ? 5.527 23.984 -1.026 1 97.94 410 ILE B O 1
ATOM 7931 N N . PHE B 1 411 ? 5.824 26.078 -1.757 1 98.06 411 PHE B N 1
ATOM 7932 C CA . PHE B 1 411 ? 5.996 26.672 -0.435 1 98.06 411 PHE B CA 1
ATOM 7933 C C . PHE B 1 411 ? 4.949 27.75 -0.188 1 98.06 411 PHE B C 1
ATOM 7935 O O . PHE B 1 411 ? 4.488 28.406 -1.127 1 98.06 411 PHE B O 1
ATOM 7942 N N . ASP B 1 412 ? 4.543 27.844 1.016 1 96.12 412 ASP B N 1
ATOM 7943 C CA . ASP B 1 412 ? 3.711 29 1.33 1 96.12 412 ASP B CA 1
ATOM 7944 C C . ASP B 1 412 ? 4.293 29.797 2.502 1 96.12 412 ASP B C 1
ATOM 7946 O O . ASP B 1 412 ? 5.012 29.234 3.334 1 96.12 412 ASP B O 1
ATOM 7950 N N . THR B 1 413 ? 4.008 31.094 2.553 1 96.56 413 THR B N 1
ATOM 7951 C CA . THR B 1 413 ? 4.453 31.969 3.629 1 96.56 413 THR B CA 1
ATOM 7952 C C . THR B 1 413 ? 3.443 33.094 3.869 1 96.56 413 THR B C 1
ATOM 7954 O O . THR B 1 413 ? 2.773 33.531 2.938 1 96.56 413 THR B O 1
ATOM 7957 N N . SER B 1 414 ? 3.322 33.438 5.117 1 94.06 414 SER B N 1
ATOM 7958 C CA . SER B 1 414 ? 2.498 34.594 5.496 1 94.06 414 SER B CA 1
ATOM 7959 C C . SER B 1 414 ? 3.355 35.75 5.957 1 94.06 414 SER B C 1
ATOM 7961 O O . SER B 1 414 ? 2.832 36.812 6.324 1 94.06 414 SER B O 1
ATOM 7963 N N . GLN B 1 415 ? 4.695 35.562 5.902 1 93.69 415 GLN B N 1
ATOM 7964 C CA . GLN B 1 415 ? 5.645 36.594 6.312 1 93.69 415 GLN B CA 1
ATOM 7965 C C . GLN B 1 415 ? 6.539 37 5.152 1 93.69 415 GLN B C 1
ATOM 7967 O O . GLN B 1 415 ? 6.652 36.281 4.156 1 93.69 415 GLN B O 1
ATOM 7972 N N . ASP B 1 416 ? 7.059 38.156 5.336 1 93.94 416 ASP B N 1
ATOM 7973 C CA . ASP B 1 416 ? 8.047 38.625 4.371 1 93.94 416 ASP B CA 1
ATOM 7974 C C . ASP B 1 416 ? 9.391 37.938 4.586 1 93.94 416 ASP B C 1
ATOM 7976 O O . ASP B 1 416 ? 10.156 38.312 5.477 1 93.94 416 ASP B O 1
ATOM 7980 N N . LEU B 1 417 ? 9.672 37.062 3.67 1 95.81 417 LEU B N 1
ATOM 7981 C CA . LEU B 1 417 ? 10.859 36.219 3.84 1 95.81 417 LEU B CA 1
ATOM 7982 C C . LEU B 1 417 ? 12.133 37.062 3.717 1 95.81 417 LEU B C 1
ATOM 7984 O O . LEU B 1 417 ? 13.133 36.781 4.375 1 95.81 417 LEU B O 1
ATOM 7988 N N . LEU B 1 418 ? 12.117 38.062 2.83 1 93.94 418 LEU B N 1
ATOM 7989 C CA . LEU B 1 418 ? 13.289 38.906 2.664 1 93.94 418 LEU B CA 1
ATOM 7990 C C . LEU B 1 418 ? 13.633 39.625 3.971 1 93.94 418 LEU B C 1
ATOM 7992 O O . LEU B 1 418 ? 14.805 39.688 4.352 1 93.94 418 LEU B O 1
ATOM 7996 N N . SER B 1 419 ? 12.617 40.094 4.625 1 93.69 419 SER B N 1
ATOM 7997 C CA . SER B 1 419 ? 12.805 40.719 5.93 1 93.69 419 SER B CA 1
ATOM 7998 C C . SER B 1 419 ? 13.375 39.75 6.938 1 93.69 419 SER B C 1
ATOM 8000 O O . SER B 1 419 ? 14.211 40.094 7.77 1 93.69 419 SER B O 1
ATOM 8002 N N . LEU B 1 420 ? 12.93 38.562 6.852 1 94.25 420 LEU B N 1
ATOM 8003 C CA . LEU B 1 420 ? 13.406 37.531 7.77 1 94.25 420 LEU B CA 1
ATOM 8004 C C . LEU B 1 420 ? 14.859 37.188 7.484 1 94.25 420 LEU B C 1
ATOM 8006 O O . LEU B 1 420 ? 15.625 36.875 8.406 1 94.25 420 LEU B O 1
ATOM 8010 N N . VAL B 1 421 ? 15.219 37.188 6.188 1 94.75 421 VAL B N 1
ATOM 8011 C CA . VAL B 1 421 ? 16.609 36.938 5.812 1 94.75 421 VAL B CA 1
ATOM 8012 C C . VAL B 1 421 ? 17.5 38.031 6.414 1 94.75 421 VAL B C 1
ATOM 8014 O O . VAL B 1 421 ? 18.562 37.719 6.965 1 94.75 421 VAL B O 1
ATOM 8017 N N . GLU B 1 422 ? 17.016 39.25 6.367 1 92.38 422 GLU B N 1
ATOM 8018 C CA . GLU B 1 422 ? 17.766 40.375 6.914 1 92.38 422 GLU B CA 1
ATOM 8019 C C . GLU B 1 422 ? 17.938 40.25 8.422 1 92.38 422 GLU B C 1
ATOM 8021 O O . GLU B 1 422 ? 18.969 40.625 8.977 1 92.38 422 GLU B O 1
ATOM 8026 N N . LYS B 1 4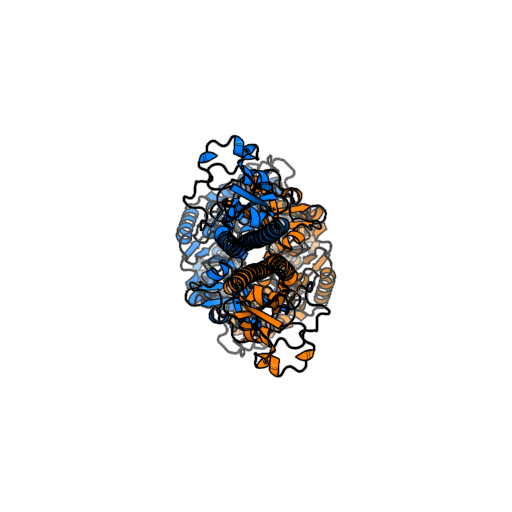23 ? 16.938 39.656 9.062 1 89.75 423 LYS B N 1
ATOM 8027 C CA . LYS B 1 423 ? 16.969 39.469 10.508 1 89.75 423 LYS B CA 1
ATOM 8028 C C . LYS B 1 423 ? 17.656 38.156 10.875 1 89.75 423 LYS B C 1
ATOM 8030 O O . LYS B 1 423 ? 17.656 37.781 12.047 1 89.75 423 LYS B O 1
ATOM 8035 N N . LYS B 1 424 ? 18.156 37.406 9.922 1 90.75 424 LYS B N 1
ATOM 8036 C CA . LYS B 1 424 ? 18.875 36.156 10.086 1 90.75 424 LYS B CA 1
ATOM 8037 C C . LYS B 1 424 ? 17.969 35.062 10.672 1 90.75 424 LYS B C 1
ATOM 8039 O O . LYS B 1 424 ? 18.391 34.25 11.5 1 90.75 424 LYS B O 1
ATOM 8044 N N . ARG B 1 425 ? 16.719 35.156 10.312 1 92 425 ARG B N 1
ATOM 8045 C CA . ARG B 1 425 ? 15.75 34.188 10.773 1 92 425 ARG B CA 1
ATOM 8046 C C . ARG B 1 425 ? 15.367 33.219 9.648 1 92 425 ARG B C 1
ATOM 8048 O O . ARG B 1 425 ? 14.633 32.25 9.875 1 92 425 ARG B O 1
ATOM 8055 N N . PHE B 1 426 ? 15.852 33.5 8.5 1 96 426 PHE B N 1
ATOM 8056 C CA . PHE B 1 426 ? 15.617 32.656 7.324 1 96 426 PHE B CA 1
ATOM 8057 C C . PHE B 1 426 ? 16.891 32.562 6.48 1 96 426 PHE B C 1
ATOM 8059 O O . PHE B 1 426 ? 17.625 33.531 6.34 1 96 426 PHE B O 1
ATOM 8066 N N . ASP B 1 427 ? 17.156 31.422 5.965 1 95.88 427 ASP B N 1
ATOM 8067 C CA . ASP B 1 427 ? 18.375 31.156 5.199 1 95.88 427 ASP B CA 1
ATOM 8068 C C . ASP B 1 427 ? 18.359 31.906 3.871 1 95.88 427 ASP B C 1
ATOM 8070 O O . ASP B 1 427 ? 17.391 31.828 3.119 1 95.88 427 ASP B O 1
ATOM 8074 N N . GLU B 1 428 ? 19.375 32.625 3.607 1 95.81 428 GLU B N 1
ATOM 8075 C CA . GLU B 1 428 ? 19.469 33.438 2.412 1 95.81 428 GLU B CA 1
ATOM 8076 C C . GLU B 1 428 ? 19.438 32.594 1.144 1 95.81 428 GLU B C 1
ATOM 8078 O O . GLU B 1 428 ? 18.75 32.938 0.186 1 95.81 428 GLU B O 1
ATOM 8083 N N . GLU B 1 429 ? 20.141 31.625 1.158 1 96.06 429 GLU B N 1
ATOM 8084 C CA . GLU B 1 429 ? 20.219 30.766 -0.02 1 96.06 429 GLU B CA 1
ATOM 8085 C C . GLU B 1 429 ? 18.859 30.125 -0.326 1 96.06 429 GLU B C 1
ATOM 8087 O O . GLU B 1 429 ? 18.453 30.047 -1.487 1 96.06 429 GLU B O 1
ATOM 8092 N N . LEU B 1 430 ? 18.203 29.656 0.703 1 96.88 430 LEU B N 1
ATOM 8093 C CA . LEU B 1 430 ? 16.875 29.078 0.5 1 96.88 430 LEU B CA 1
ATOM 8094 C C . LEU B 1 430 ? 15.922 30.109 -0.085 1 96.88 430 LEU B C 1
ATOM 8096 O O . LEU B 1 430 ? 15.156 29.812 -1.003 1 96.88 430 LEU B O 1
ATOM 8100 N N . TYR B 1 431 ? 16.016 31.297 0.409 1 96.75 431 TYR B N 1
ATOM 8101 C CA . TYR B 1 431 ? 15.141 32.375 -0.072 1 96.75 431 TYR B CA 1
ATOM 8102 C C . TYR B 1 431 ? 15.305 32.562 -1.572 1 96.75 431 TYR B C 1
ATOM 8104 O O . TYR B 1 431 ? 14.32 32.625 -2.314 1 96.75 431 TYR B O 1
ATOM 8112 N N . PHE B 1 432 ? 16.484 32.656 -1.94 1 94.38 432 PHE B N 1
ATOM 8113 C CA . PHE B 1 432 ? 16.75 32.969 -3.346 1 94.38 432 PHE B CA 1
ATOM 8114 C C . PHE B 1 432 ? 16.281 31.812 -4.23 1 94.38 432 PHE B C 1
ATOM 8116 O O . PHE B 1 432 ? 15.812 32.031 -5.348 1 94.38 432 PHE B O 1
ATOM 8123 N N . ARG B 1 433 ? 16.359 30.688 -3.75 1 94.06 433 ARG B N 1
ATOM 8124 C CA . ARG B 1 433 ? 16.016 29.516 -4.551 1 94.06 433 ARG B CA 1
ATOM 8125 C C . ARG B 1 433 ? 14.5 29.344 -4.66 1 94.06 433 ARG B C 1
ATOM 8127 O O . ARG B 1 433 ? 13.992 28.859 -5.672 1 94.06 433 ARG B O 1
ATOM 8134 N N . ILE B 1 434 ? 13.789 29.672 -3.578 1 95.75 434 ILE B N 1
ATOM 8135 C CA . ILE B 1 434 ? 12.367 29.359 -3.584 1 95.75 434 ILE B CA 1
ATOM 8136 C C . ILE B 1 434 ? 11.57 30.578 -4.023 1 95.75 434 ILE B C 1
ATOM 8138 O O . ILE B 1 434 ? 10.383 30.484 -4.348 1 95.75 434 ILE B O 1
ATOM 8142 N N . SER B 1 435 ? 12.25 31.75 -4.16 1 94.81 435 SER B N 1
ATOM 8143 C CA . SER B 1 435 ? 11.539 33 -4.445 1 94.81 435 SER B CA 1
ATOM 8144 C C . SER B 1 435 ? 11.594 33.344 -5.93 1 94.81 435 SER B C 1
ATOM 8146 O O . SER B 1 435 ? 11.094 34.375 -6.348 1 94.81 435 SER B O 1
ATOM 8148 N N . LYS B 1 436 ? 12.148 32.5 -6.773 1 93.69 436 LYS B N 1
ATOM 8149 C CA . LYS B 1 436 ? 12.25 32.75 -8.211 1 93.69 436 LYS B CA 1
ATOM 8150 C C . LYS B 1 436 ? 10.867 32.844 -8.844 1 93.69 436 LYS B C 1
ATOM 8152 O O . LYS B 1 436 ? 10.625 33.719 -9.68 1 93.69 436 LYS B O 1
ATOM 8157 N N . ASN B 1 437 ? 9.984 31.953 -8.516 1 96.44 437 ASN B N 1
ATOM 8158 C CA . ASN B 1 437 ? 8.602 31.938 -8.984 1 96.44 437 ASN B CA 1
ATOM 8159 C C . ASN B 1 437 ? 7.625 32.156 -7.832 1 96.44 437 ASN B C 1
ATOM 8161 O O . ASN B 1 437 ? 7.293 31.219 -7.105 1 96.44 437 ASN B O 1
ATOM 8165 N N . THR B 1 438 ? 7.113 33.375 -7.75 1 97.06 438 THR B N 1
ATOM 8166 C CA . THR B 1 438 ? 6.254 33.75 -6.629 1 97.06 438 THR B CA 1
ATOM 8167 C C . THR B 1 438 ? 4.848 34.094 -7.109 1 97.06 438 THR B C 1
ATOM 8169 O O . THR B 1 438 ? 4.68 34.75 -8.125 1 97.06 438 THR B O 1
ATOM 8172 N N . VAL B 1 439 ? 3.871 33.531 -6.469 1 97.69 439 VAL B N 1
ATOM 8173 C CA . VAL B 1 439 ? 2.465 33.875 -6.66 1 97.69 439 VAL B CA 1
ATOM 8174 C C . VAL B 1 439 ? 1.897 34.5 -5.379 1 97.69 439 VAL B C 1
ATOM 8176 O O . VAL B 1 439 ? 2.047 33.906 -4.297 1 97.69 439 VAL B O 1
ATOM 8179 N N . THR B 1 440 ? 1.263 35.656 -5.453 1 96.44 440 THR B N 1
ATOM 8180 C CA . THR B 1 440 ? 0.771 36.344 -4.27 1 96.44 440 THR B CA 1
ATOM 8181 C C . THR B 1 440 ? -0.754 36.406 -4.266 1 96.44 440 THR B C 1
ATOM 8183 O O . THR B 1 440 ? -1.367 36.844 -5.242 1 96.44 440 THR B O 1
ATOM 8186 N N . ILE B 1 441 ? -1.333 35.875 -3.227 1 96.12 441 ILE B N 1
ATOM 8187 C CA . ILE B 1 441 ? -2.77 36.062 -3.037 1 96.12 441 ILE B CA 1
ATOM 8188 C C . ILE B 1 441 ? -3.037 37.375 -2.279 1 96.12 441 ILE B C 1
ATOM 8190 O O . ILE B 1 441 ? -2.688 37.469 -1.103 1 96.12 441 ILE B O 1
ATOM 8194 N N . PRO B 1 442 ? -3.668 38.312 -2.924 1 94.94 442 PRO B N 1
ATOM 8195 C CA . PRO B 1 442 ? -3.922 39.594 -2.258 1 94.94 442 PRO B CA 1
ATOM 8196 C C . PRO B 1 442 ? -4.887 39.469 -1.08 1 94.94 442 PRO B C 1
ATOM 8198 O O . PRO B 1 442 ? -5.828 38.656 -1.132 1 94.94 442 PRO B O 1
ATOM 8201 N N . SER B 1 443 ? -4.68 40.219 -0.034 1 92.75 443 SER B N 1
ATOM 8202 C CA . SER B 1 443 ? -5.555 40.25 1.133 1 92.75 443 SER B CA 1
ATOM 8203 C C . SER B 1 443 ? -6.957 40.719 0.769 1 92.75 443 SER B C 1
ATOM 8205 O O . SER B 1 443 ? -7.145 41.375 -0.254 1 92.75 443 SER B O 1
ATOM 8207 N N . LEU B 1 444 ? -7.844 40.406 1.606 1 91.75 444 LEU B N 1
ATOM 8208 C CA . LEU B 1 444 ? -9.211 40.812 1.347 1 91.75 444 LEU B CA 1
ATOM 8209 C C . LEU B 1 444 ? -9.344 42.344 1.463 1 91.75 444 LEU B C 1
ATOM 8211 O O . LEU B 1 444 ? -10.203 42.938 0.808 1 91.75 444 LEU B O 1
ATOM 8215 N N . ALA B 1 445 ? -8.469 42.938 2.283 1 87.06 445 ALA B N 1
ATOM 8216 C CA . ALA B 1 445 ? -8.484 44.375 2.479 1 87.06 445 ALA B CA 1
ATOM 8217 C C . ALA B 1 445 ? -8.211 45.094 1.168 1 87.06 445 ALA B C 1
ATOM 8219 O O . ALA B 1 445 ? -8.703 46.219 0.954 1 87.06 445 ALA B O 1
ATOM 8220 N N . THR B 1 446 ? -7.477 44.438 0.258 1 89.94 446 THR B N 1
ATOM 8221 C CA . THR B 1 446 ? -7.102 45.094 -1.001 1 89.94 446 THR B CA 1
ATOM 8222 C C . THR B 1 446 ? -8.07 44.688 -2.113 1 89.94 446 THR B C 1
ATOM 8224 O O . THR B 1 446 ? -7.973 45.188 -3.234 1 89.94 446 THR B O 1
ATOM 8227 N N . ARG B 1 447 ? -8.938 43.781 -1.826 1 89.69 447 ARG B N 1
ATOM 8228 C CA . ARG B 1 447 ? -9.922 43.375 -2.822 1 89.69 447 ARG B CA 1
ATOM 8229 C C . ARG B 1 447 ? -11.32 43.344 -2.229 1 89.69 447 ARG B C 1
ATOM 8231 O O . ARG B 1 447 ? -12.016 42.312 -2.295 1 89.69 447 ARG B O 1
ATOM 8238 N N . LYS B 1 448 ? -11.812 44.469 -1.923 1 88.38 448 LYS B N 1
ATOM 8239 C CA . LYS B 1 448 ? -13.078 44.656 -1.211 1 88.38 448 LYS B CA 1
ATOM 8240 C C . LYS B 1 448 ? -14.25 44.125 -2.035 1 88.38 448 LYS B C 1
ATOM 8242 O O . LYS B 1 448 ? -15.242 43.656 -1.481 1 88.38 448 LYS B O 1
ATOM 8247 N N . GLY B 1 449 ? -14.109 44.219 -3.35 1 90.69 449 GLY B N 1
ATOM 8248 C CA . GLY B 1 449 ? -15.164 43.719 -4.227 1 90.69 449 GLY B CA 1
ATOM 8249 C C . GLY B 1 449 ? -15.406 42.219 -4.078 1 90.69 449 GLY B C 1
ATOM 8250 O O . GLY B 1 449 ? -16.5 41.75 -4.359 1 90.69 449 GLY B O 1
ATOM 8251 N N . ASP B 1 450 ? -14.461 41.531 -3.635 1 94.25 450 ASP B N 1
ATOM 8252 C CA . ASP B 1 450 ? -14.555 40.094 -3.512 1 94.25 450 ASP B CA 1
ATOM 8253 C C . ASP B 1 450 ? -15.273 39.688 -2.221 1 94.25 450 ASP B C 1
ATOM 8255 O O . ASP B 1 450 ? -15.734 38.562 -2.084 1 94.25 450 ASP B O 1
ATOM 8259 N N . ILE B 1 451 ? -15.367 40.594 -1.259 1 94.25 451 ILE B N 1
ATOM 8260 C CA . ILE B 1 451 ? -15.914 40.281 0.055 1 94.25 451 ILE B CA 1
ATOM 8261 C C . ILE B 1 451 ? -17.359 39.812 -0.09 1 94.25 451 ILE B C 1
ATOM 8263 O O . ILE B 1 451 ? -17.766 38.812 0.501 1 94.25 451 ILE B O 1
ATOM 8267 N N . LYS B 1 452 ? -18.109 40.594 -0.922 1 94.19 452 LYS B N 1
ATOM 8268 C CA . LYS B 1 452 ? -19.5 40.219 -1.13 1 94.19 452 LYS B CA 1
ATOM 8269 C C . LYS B 1 452 ? -19.625 38.812 -1.696 1 94.19 452 LYS B C 1
ATOM 8271 O O . LYS B 1 452 ? -20.453 38.031 -1.237 1 94.19 452 LYS B O 1
ATOM 8276 N N . ILE B 1 453 ? -18.797 38.562 -2.648 1 93.81 453 ILE B N 1
ATOM 8277 C CA . ILE B 1 453 ? -18.812 37.25 -3.316 1 93.81 453 ILE B CA 1
ATOM 8278 C C . ILE B 1 453 ? -18.5 36.156 -2.312 1 93.81 453 ILE B C 1
ATOM 8280 O O . ILE B 1 453 ? -19.188 35.125 -2.264 1 93.81 453 ILE B O 1
ATOM 8284 N N . ILE B 1 454 ? -17.5 36.375 -1.521 1 95.06 454 ILE B N 1
ATOM 8285 C CA . ILE B 1 454 ? -17 35.344 -0.596 1 95.06 454 ILE B CA 1
ATOM 8286 C C . ILE B 1 454 ? -18.016 35.125 0.529 1 95.06 454 ILE B C 1
ATOM 8288 O O . ILE B 1 454 ? -18.297 34 0.914 1 95.06 454 ILE B O 1
ATOM 8292 N N . VAL B 1 455 ? -18.562 36.219 1.036 1 95.12 455 VAL B N 1
ATOM 8293 C CA . VAL B 1 455 ? -19.547 36.125 2.111 1 95.12 455 VAL B CA 1
ATOM 8294 C C . VAL B 1 455 ? -20.781 35.406 1.624 1 95.12 455 VAL B C 1
ATOM 8296 O O . VAL B 1 455 ? -21.281 34.5 2.295 1 95.12 455 VAL B O 1
ATOM 8299 N N . ASP B 1 456 ? -21.297 35.781 0.436 1 95 456 ASP B N 1
ATOM 8300 C CA . ASP B 1 456 ? -22.484 35.156 -0.123 1 95 456 ASP B CA 1
ATOM 8301 C C . ASP B 1 456 ? -22.266 33.656 -0.346 1 95 456 ASP B C 1
ATOM 8303 O O . ASP B 1 456 ? -23.141 32.844 -0.045 1 95 456 ASP B O 1
ATOM 8307 N N . HIS B 1 457 ? -21.188 33.406 -0.854 1 93.5 457 HIS B N 1
ATOM 8308 C CA . HIS B 1 457 ? -20.859 32.031 -1.102 1 93.5 457 HIS B CA 1
ATOM 8309 C C . HIS B 1 457 ? -20.781 31.234 0.203 1 93.5 457 HIS B C 1
ATOM 8311 O O . HIS B 1 457 ? -21.281 30.109 0.278 1 93.5 457 HIS B O 1
ATOM 8317 N N . ALA B 1 458 ? -20.078 31.734 1.198 1 94.44 458 ALA B N 1
ATOM 8318 C CA . ALA B 1 458 ? -19.969 31.078 2.496 1 94.44 458 ALA B CA 1
ATOM 8319 C C . ALA B 1 458 ? -21.344 30.828 3.113 1 94.44 458 ALA B C 1
ATOM 8321 O O . ALA B 1 458 ? -21.594 29.766 3.666 1 94.44 458 ALA B O 1
ATOM 8322 N N . ILE B 1 459 ? -22.172 31.828 2.971 1 95.56 459 ILE B N 1
ATOM 8323 C CA . ILE B 1 459 ? -23.516 31.734 3.541 1 95.56 459 ILE B CA 1
ATOM 8324 C C . ILE B 1 459 ? -24.281 30.594 2.873 1 95.56 459 ILE B C 1
ATOM 8326 O O . ILE B 1 459 ? -24.859 29.75 3.553 1 95.56 459 ILE B O 1
ATOM 8330 N N . GLU B 1 460 ? -24.266 30.578 1.597 1 94.38 460 GLU B N 1
ATOM 8331 C CA . GLU B 1 460 ? -25 29.562 0.854 1 94.38 460 GLU B CA 1
ATOM 8332 C C . GLU B 1 460 ? -24.484 28.156 1.176 1 94.38 460 GLU B C 1
ATOM 8334 O O . GLU B 1 460 ? -25.266 27.234 1.414 1 94.38 460 GLU B O 1
ATOM 8339 N N . ARG B 1 461 ? -23.266 28.047 1.145 1 92.44 461 ARG B N 1
ATOM 8340 C CA . ARG B 1 461 ? -22.625 26.75 1.388 1 92.44 461 ARG B CA 1
ATOM 8341 C C . ARG B 1 461 ? -22.906 26.266 2.809 1 92.44 461 ARG B C 1
ATOM 8343 O O . ARG B 1 461 ? -23.266 25.109 3.018 1 92.44 461 ARG B O 1
ATOM 8350 N N . LEU B 1 462 ? -22.672 27.078 3.787 1 94.06 462 LEU B N 1
ATOM 8351 C CA . LEU B 1 462 ? -22.766 26.672 5.188 1 94.06 462 LEU B CA 1
ATOM 8352 C C . LEU B 1 462 ? -24.219 26.484 5.602 1 94.06 462 LEU B C 1
ATOM 8354 O O . LEU B 1 462 ? -24.516 25.672 6.484 1 94.06 462 LEU B O 1
ATOM 8358 N N . LYS B 1 463 ? -25.141 27.219 4.914 1 94.31 463 LYS B N 1
ATOM 8359 C CA . LYS B 1 463 ? -26.562 26.922 5.113 1 94.31 463 LYS B CA 1
ATOM 8360 C C . LYS B 1 463 ? -26.875 25.484 4.758 1 94.31 463 LYS B C 1
ATOM 8362 O O . LYS B 1 463 ? -27.625 24.812 5.477 1 94.31 463 LYS B O 1
ATOM 8367 N N . SER B 1 464 ? -26.312 25.125 3.68 1 92.5 464 SER B N 1
ATOM 8368 C CA . SER B 1 464 ? -26.516 23.766 3.209 1 92.5 464 SER B CA 1
ATOM 8369 C C . SER B 1 464 ? -25.922 22.75 4.172 1 92.5 464 SER B C 1
ATOM 8371 O O . SER B 1 464 ? -26.531 21.734 4.477 1 92.5 464 SER B O 1
ATOM 8373 N N . LYS B 1 465 ? -24.781 22.984 4.672 1 90.75 465 LYS B N 1
ATOM 8374 C CA . LYS B 1 465 ? -24.062 22.062 5.562 1 90.75 465 LYS B CA 1
ATOM 8375 C C . LYS B 1 465 ? -24.797 21.922 6.895 1 90.75 465 LYS B C 1
ATOM 8377 O O . LYS B 1 465 ? -24.766 20.859 7.508 1 90.75 465 LYS B O 1
ATOM 8382 N N . HIS B 1 466 ? -25.438 22.969 7.355 1 92.12 466 HIS B N 1
ATOM 8383 C CA . HIS B 1 466 ? -26.172 22.953 8.609 1 92.12 466 HIS B CA 1
ATOM 8384 C C . HIS B 1 466 ? -27.625 22.531 8.391 1 92.12 466 HIS B C 1
ATOM 8386 O O . HIS B 1 466 ? -28.422 22.516 9.336 1 92.12 466 HIS B O 1
ATOM 8392 N N . ALA B 1 467 ? -27.984 22.234 7.125 1 89.94 467 ALA B N 1
ATOM 8393 C CA . ALA B 1 467 ? -29.344 21.891 6.746 1 89.94 467 ALA B CA 1
ATOM 8394 C C . ALA B 1 467 ? -30.328 22.984 7.145 1 89.94 467 ALA B C 1
ATOM 8396 O O . ALA B 1 467 ? -31.406 22.703 7.68 1 89.94 467 ALA B O 1
ATOM 8397 N N . ARG B 1 468 ? -29.891 24.188 7.023 1 92.06 468 ARG B N 1
ATOM 8398 C CA . ARG B 1 468 ? -30.734 25.359 7.301 1 92.06 468 ARG B CA 1
ATOM 8399 C C . ARG B 1 468 ? -30.984 26.156 6.031 1 92.06 468 ARG B C 1
ATOM 8401 O O . ARG B 1 468 ? -30.656 27.344 5.969 1 92.06 468 ARG B O 1
ATOM 8408 N N . PHE B 1 469 ? -31.656 25.656 5.141 1 89.56 469 PHE B N 1
ATOM 8409 C CA . PHE B 1 469 ? -31.828 26.203 3.795 1 89.56 469 PHE B CA 1
ATOM 8410 C C . PHE B 1 469 ? -32.719 27.438 3.816 1 89.56 469 PHE B C 1
ATOM 8412 O O . PHE B 1 469 ? -32.562 28.328 2.969 1 89.56 469 PHE B O 1
ATOM 8419 N N . ARG B 1 470 ? -33.594 27.594 4.77 1 91.62 470 ARG B N 1
ATOM 8420 C CA . ARG B 1 470 ? -34.594 28.672 4.793 1 91.62 470 ARG B CA 1
ATOM 8421 C C . ARG B 1 470 ? -34.062 29.875 5.551 1 91.62 470 ARG B C 1
ATOM 8423 O O . ARG B 1 470 ? -34.688 30.938 5.559 1 91.62 470 ARG B O 1
ATOM 8430 N N . LEU B 1 471 ? -32.875 29.672 6.129 1 93.38 471 LEU B N 1
ATOM 8431 C CA . LEU B 1 471 ? -32.281 30.766 6.91 1 93.38 471 LEU B CA 1
ATOM 8432 C C . LEU B 1 471 ? -31.922 31.938 6.012 1 93.38 471 LEU B C 1
ATOM 8434 O O . LEU B 1 471 ? -31.359 31.75 4.93 1 93.38 471 LEU B O 1
ATOM 8438 N N . LYS B 1 472 ? -32.375 33.125 6.371 1 94.94 472 LYS B N 1
ATOM 8439 C CA . LYS B 1 472 ? -32.094 34.312 5.613 1 94.94 472 LYS B CA 1
ATOM 8440 C C . LYS B 1 472 ? -31.312 35.344 6.465 1 94.94 472 LYS B C 1
ATOM 8442 O O . LYS B 1 472 ? -31.375 35.281 7.695 1 94.94 472 LYS B O 1
ATOM 8447 N N . PHE B 1 473 ? -30.516 36.125 5.844 1 95.69 473 PHE B N 1
ATOM 8448 C CA . PHE B 1 473 ? -29.781 37.188 6.492 1 95.69 473 PHE B CA 1
ATOM 8449 C C . PHE B 1 473 ? -30.422 38.562 6.168 1 95.69 473 PHE B C 1
ATOM 8451 O O . PHE B 1 473 ? -30.672 38.875 5.004 1 95.69 473 PHE B O 1
ATOM 8458 N N . HIS B 1 474 ? -30.75 39.281 7.23 1 94.62 474 HIS B N 1
ATOM 8459 C CA . HIS B 1 474 ? -31.25 40.625 7.004 1 94.62 474 HIS B CA 1
ATOM 8460 C C . HIS B 1 474 ? -30.219 41.469 6.266 1 94.62 474 HIS B C 1
ATOM 8462 O O . HIS B 1 474 ? -29.016 41.344 6.484 1 94.62 474 HIS B O 1
ATOM 8468 N N . GLN B 1 475 ? -30.703 42.375 5.457 1 94.5 475 GLN B N 1
ATOM 8469 C CA . GLN B 1 475 ? -29.828 43.219 4.621 1 94.5 475 GLN B CA 1
ATOM 8470 C C . GLN B 1 475 ? -28.859 44.031 5.469 1 94.5 475 GLN B C 1
ATOM 8472 O O . GLN B 1 475 ? -27.703 44.25 5.07 1 94.5 475 GLN B O 1
ATOM 8477 N N . ASP B 1 476 ? -29.281 44.375 6.645 1 92.81 476 ASP B N 1
ATOM 8478 C CA . ASP B 1 476 ? -28.422 45.156 7.531 1 92.81 476 ASP B CA 1
ATOM 8479 C C . ASP B 1 476 ? -27.219 44.344 8 1 92.81 476 ASP B C 1
ATOM 8481 O O . ASP B 1 476 ? -26.125 44.906 8.18 1 92.81 476 ASP B O 1
ATOM 8485 N N . VAL B 1 477 ? -27.484 43.125 8.203 1 94 477 VAL B N 1
ATOM 8486 C CA . VAL B 1 477 ? -26.422 42.219 8.625 1 94 477 VAL B CA 1
ATOM 8487 C C . VAL B 1 477 ? -25.438 42.031 7.484 1 94 477 VAL B C 1
ATOM 8489 O O . VAL B 1 477 ? -24.219 42.062 7.688 1 94 477 VAL B O 1
ATOM 8492 N N . LEU B 1 478 ? -25.953 41.844 6.297 1 94.62 478 LEU B N 1
ATOM 8493 C CA . LEU B 1 478 ? -25.125 41.656 5.117 1 94.62 478 LEU B CA 1
ATOM 8494 C C . LEU B 1 478 ? -24.266 42.906 4.855 1 94.62 478 LEU B C 1
ATOM 8496 O O . LEU B 1 478 ? -23.078 42.781 4.57 1 94.62 478 LEU B O 1
ATOM 8500 N N . ASP B 1 479 ? -24.906 44.031 4.992 1 92.19 479 ASP B N 1
ATOM 8501 C CA . ASP B 1 479 ? -24.188 45.281 4.758 1 92.19 479 ASP B CA 1
ATOM 8502 C C . ASP B 1 479 ? -23.031 45.438 5.738 1 92.19 479 ASP B C 1
ATOM 8504 O O . ASP B 1 479 ? -21.953 45.906 5.363 1 92.19 479 ASP B O 1
ATOM 8508 N N . LYS B 1 480 ? -23.25 45 6.938 1 91.12 480 LYS B N 1
ATOM 8509 C CA . LYS B 1 480 ? -22.188 45.062 7.949 1 91.12 480 LYS B CA 1
ATOM 8510 C C . LYS B 1 480 ? -21.047 44.094 7.594 1 91.12 480 LYS B C 1
ATOM 8512 O O . LYS B 1 480 ? -19.875 44.469 7.738 1 91.12 480 LYS B O 1
ATOM 8517 N N . MET B 1 481 ? -21.406 43 7.129 1 93.5 481 MET B N 1
ATOM 8518 C CA . MET B 1 481 ? -20.406 41.969 6.777 1 93.5 481 MET B CA 1
ATOM 8519 C C . MET B 1 481 ? -19.641 42.406 5.523 1 93.5 481 MET B C 1
ATOM 8521 O O . MET B 1 481 ? -18.438 42.188 5.434 1 93.5 481 MET B O 1
ATOM 8525 N N . TYR B 1 482 ? -20.312 43 4.59 1 92.5 482 TYR B N 1
ATOM 8526 C CA . TYR B 1 482 ? -19.688 43.469 3.352 1 92.5 482 TYR B CA 1
ATOM 8527 C C . TYR B 1 482 ? -18.719 44.594 3.619 1 92.5 482 TYR B C 1
ATOM 8529 O O . TYR B 1 482 ? -17.719 44.75 2.906 1 92.5 482 TYR B O 1
ATOM 8537 N N . GLY B 1 483 ? -19 45.344 4.625 1 88.5 483 GLY B N 1
ATOM 8538 C CA . GLY B 1 483 ? -18.219 46.531 4.906 1 88.5 483 GLY B CA 1
ATOM 8539 C C . GLY B 1 483 ? -17.062 46.25 5.844 1 88.5 483 GLY B C 1
ATOM 8540 O O . GLY B 1 483 ? -16.172 47.094 5.992 1 88.5 483 GLY B O 1
ATOM 8541 N N . TYR B 1 484 ? -17.031 45.094 6.43 1 89.06 484 TYR B N 1
ATOM 8542 C CA . TYR B 1 484 ? -15.969 44.719 7.352 1 89.06 484 TYR B CA 1
ATOM 8543 C C . TYR B 1 484 ? -14.703 44.344 6.598 1 89.06 484 TYR B C 1
ATOM 8545 O O . TYR B 1 484 ? -14.773 43.812 5.477 1 89.06 484 TYR B O 1
ATOM 8553 N N . ARG B 1 485 ? -13.531 44.656 7.121 1 86.69 485 ARG B N 1
ATOM 8554 C CA . ARG B 1 485 ? -12.266 44.469 6.426 1 86.69 485 ARG B CA 1
ATOM 8555 C C . ARG B 1 485 ? -11.82 43 6.504 1 86.69 485 ARG B C 1
ATOM 8557 O O . ARG B 1 485 ? -11.016 42.531 5.68 1 86.69 485 ARG B O 1
ATOM 8564 N N . TRP B 1 486 ? -12.297 42.281 7.516 1 90.62 486 TRP B N 1
ATOM 8565 C CA . TRP B 1 486 ? -11.953 40.875 7.738 1 90.62 486 TRP B CA 1
ATOM 8566 C C . TRP B 1 486 ? -10.438 40.688 7.809 1 90.62 486 TRP B C 1
ATOM 8568 O O . TRP B 1 486 ? -9.828 40.125 6.891 1 90.62 486 TRP B O 1
ATOM 8578 N N . PRO B 1 487 ? -9.789 40.969 8.914 1 86.62 487 PRO B N 1
ATOM 8579 C CA . PRO B 1 487 ? -8.328 40.938 9.086 1 86.62 487 PRO B CA 1
ATOM 8580 C C . PRO B 1 487 ? -7.746 39.562 8.891 1 86.62 487 PRO B C 1
ATOM 8582 O O . PRO B 1 487 ? -6.602 39.406 8.453 1 86.62 487 PRO B O 1
ATOM 8585 N N . ASN B 1 488 ? -8.555 38.5 9.133 1 88.5 488 ASN B N 1
ATOM 8586 C CA . ASN B 1 488 ? -8.078 37.156 8.93 1 88.5 488 ASN B CA 1
ATOM 8587 C C . ASN B 1 488 ? -8.641 36.531 7.656 1 88.5 488 ASN B C 1
ATOM 8589 O O . ASN B 1 488 ? -8.742 35.312 7.539 1 88.5 488 ASN B O 1
ATOM 8593 N N . ASN B 1 489 ? -9.125 37.375 6.852 1 92.06 489 ASN B N 1
ATOM 8594 C CA . ASN B 1 489 ? -9.438 37.094 5.457 1 92.06 489 ASN B CA 1
ATOM 8595 C C . ASN B 1 489 ? -10.539 36.031 5.336 1 92.06 489 ASN B C 1
ATOM 8597 O O . ASN B 1 489 ? -11.555 36.125 6.039 1 92.06 489 ASN B O 1
ATOM 8601 N N . VAL B 1 490 ? -10.445 35.094 4.398 1 92 490 VAL B N 1
ATOM 8602 C CA . VAL B 1 490 ? -11.5 34.156 4.027 1 92 490 VAL B CA 1
ATOM 8603 C C . VAL B 1 490 ? -11.82 33.25 5.207 1 92 490 VAL B C 1
ATOM 8605 O O . VAL B 1 490 ? -12.984 32.938 5.449 1 92 490 VAL B O 1
ATOM 8608 N N . GLN B 1 491 ? -10.852 32.844 5.898 1 90.75 491 GLN B N 1
ATOM 8609 C CA . GLN B 1 491 ? -11.039 31.938 7.031 1 90.75 491 GLN B CA 1
ATOM 8610 C C . GLN B 1 491 ? -11.914 32.562 8.102 1 90.75 491 GLN B C 1
ATOM 8612 O O . GLN B 1 491 ? -12.766 31.906 8.695 1 90.75 491 GLN B O 1
ATOM 8617 N N . GLU B 1 492 ? -11.695 33.844 8.367 1 90 492 GLU B N 1
ATOM 8618 C CA . GLU B 1 492 ? -12.508 34.562 9.352 1 90 492 GLU B CA 1
ATOM 8619 C C . GLU B 1 492 ? -13.969 34.625 8.914 1 90 492 GLU B C 1
ATOM 8621 O O . GLU B 1 492 ? -14.875 34.469 9.734 1 90 492 GLU B O 1
ATOM 8626 N N . ILE B 1 493 ? -14.109 34.906 7.645 1 93.19 493 ILE B N 1
ATOM 8627 C CA . ILE B 1 493 ? -15.461 34.938 7.098 1 93.19 493 ILE B CA 1
ATOM 8628 C C . ILE B 1 493 ? -16.172 33.594 7.324 1 93.19 493 ILE B C 1
ATOM 8630 O O . ILE B 1 493 ? -17.297 33.562 7.824 1 93.19 493 ILE B O 1
ATOM 8634 N N . GLU B 1 494 ? -15.492 32.562 6.969 1 92.5 494 GLU B N 1
ATOM 8635 C CA . GLU B 1 494 ? -16.062 31.219 7.105 1 92.5 494 GLU B CA 1
ATOM 8636 C C . GLU B 1 494 ? -16.406 30.906 8.555 1 92.5 494 GLU B C 1
ATOM 8638 O O . GLU B 1 494 ? -17.5 30.391 8.852 1 92.5 494 GLU B O 1
ATOM 8643 N N . LYS B 1 495 ? -15.484 31.203 9.391 1 90.88 495 LYS B N 1
ATOM 8644 C CA . LYS B 1 495 ? -15.68 30.938 10.812 1 90.88 495 LYS B CA 1
ATOM 8645 C C . LYS B 1 495 ? -16.859 31.734 11.359 1 90.88 495 LYS B C 1
ATOM 8647 O O . LYS B 1 495 ? -17.688 31.188 12.109 1 90.88 495 LYS B O 1
ATOM 8652 N N . THR B 1 496 ? -16.906 33 11.023 1 92.31 496 THR B N 1
ATOM 8653 C CA . THR B 1 496 ? -17.953 33.875 11.516 1 92.31 496 THR B CA 1
ATOM 8654 C C . THR B 1 496 ? -19.312 33.469 11 1 92.31 496 THR B C 1
ATOM 8656 O O . THR B 1 496 ? -20.266 33.344 11.773 1 92.31 496 THR B O 1
ATOM 8659 N N . VAL B 1 497 ? -19.406 33.25 9.711 1 94.44 497 VAL B N 1
ATOM 8660 C CA . VAL B 1 497 ? -20.656 32.812 9.102 1 94.44 497 VAL B CA 1
ATOM 8661 C C . VAL B 1 497 ? -21.109 31.5 9.695 1 94.44 497 VAL B C 1
ATOM 8663 O O . VAL B 1 497 ? -22.312 31.312 9.961 1 94.44 497 VAL B O 1
ATOM 8666 N N . GLU B 1 498 ? -20.203 30.594 9.867 1 93.94 498 GLU B N 1
ATOM 8667 C CA . GLU B 1 498 ? -20.5 29.281 10.438 1 93.94 498 GLU B CA 1
ATOM 8668 C C . GLU B 1 498 ? -21.125 29.422 11.828 1 93.94 498 GLU B C 1
ATOM 8670 O O . GLU B 1 498 ? -22.062 28.703 12.172 1 93.94 498 GLU B O 1
ATOM 8675 N N . LEU B 1 499 ? -20.562 30.266 12.641 1 91.94 499 LEU B N 1
ATOM 8676 C CA . LEU B 1 499 ? -21.047 30.469 14.008 1 91.94 499 LEU B CA 1
ATOM 8677 C C . LEU B 1 499 ? -22.438 31.094 14 1 91.94 499 LEU B C 1
ATOM 8679 O O . LEU B 1 499 ? -23.297 30.734 14.812 1 91.94 499 LEU B O 1
ATOM 8683 N N . ILE B 1 500 ? -22.594 32.031 13.102 1 93.31 500 ILE B N 1
ATOM 8684 C CA . ILE B 1 500 ? -23.891 32.719 13 1 93.31 500 ILE B CA 1
ATOM 8685 C C . ILE B 1 500 ? -24.969 31.703 12.625 1 93.31 500 ILE B C 1
ATOM 8687 O O . ILE B 1 500 ? -26.016 31.641 13.273 1 93.31 500 ILE B O 1
ATOM 8691 N N . ILE B 1 501 ? -24.688 30.906 11.602 1 94.31 501 ILE B N 1
ATOM 8692 C CA . ILE B 1 501 ? -25.672 29.938 11.094 1 94.31 501 ILE B CA 1
ATOM 8693 C C . ILE B 1 501 ? -25.891 28.844 12.125 1 94.31 501 ILE B C 1
ATOM 8695 O O . ILE B 1 501 ? -27.016 28.438 12.391 1 94.31 501 ILE B O 1
ATOM 8699 N N . GLY B 1 502 ? -24.812 28.297 12.68 1 91.88 502 GLY B N 1
ATOM 8700 C CA . GLY B 1 502 ? -24.875 27.219 13.656 1 91.88 502 GLY B CA 1
ATOM 8701 C C . GLY B 1 502 ? -25.656 27.594 14.898 1 91.88 502 GLY B C 1
ATOM 8702 O O . GLY B 1 502 ? -26.281 26.734 15.523 1 91.88 502 GLY B O 1
ATOM 8703 N N . ASN B 1 503 ? -25.656 28.859 15.25 1 89.81 503 ASN B N 1
ATOM 8704 C CA . ASN B 1 503 ? -26.281 29.312 16.5 1 89.81 503 ASN B CA 1
ATOM 8705 C C . ASN B 1 503 ? -27.609 30.016 16.234 1 89.81 503 ASN B C 1
ATOM 8707 O O . ASN B 1 503 ? -28.25 30.5 17.172 1 89.81 503 ASN B O 1
ATOM 8711 N N . ALA B 1 504 ? -27.984 30.062 15.008 1 90.44 504 ALA B N 1
ATOM 8712 C CA . ALA B 1 504 ? -29.219 30.781 14.68 1 90.44 504 ALA B CA 1
ATOM 8713 C C . ALA B 1 504 ? -30.438 30.062 15.266 1 90.44 504 ALA B C 1
ATOM 8715 O O . ALA B 1 504 ? -30.578 28.844 15.148 1 90.44 504 ALA B O 1
ATOM 8716 N N . GLU B 1 505 ? -31.266 30.781 15.93 1 86 505 GLU B N 1
ATOM 8717 C CA . GLU B 1 505 ? -32.469 30.25 16.531 1 86 505 GLU B CA 1
ATOM 8718 C C . GLU B 1 505 ? -33.719 30.562 15.672 1 86 505 GLU B C 1
ATOM 8720 O O . GLU B 1 505 ? -34.688 29.812 15.656 1 86 505 GLU B O 1
ATOM 8725 N N . LYS B 1 506 ? -33.594 31.766 15.008 1 87.5 506 LYS B N 1
ATOM 8726 C CA . LYS B 1 506 ? -34.688 32.219 14.156 1 87.5 506 LYS B CA 1
ATOM 8727 C C . LYS B 1 506 ? -34.406 31.922 12.688 1 87.5 506 LYS B C 1
ATOM 8729 O O . LYS B 1 506 ? -33.344 31.406 12.352 1 87.5 506 LYS B O 1
ATOM 8734 N N . HIS B 1 507 ? -35.375 32.25 11.828 1 91.94 507 HIS B N 1
ATOM 8735 C CA . HIS B 1 507 ? -35.219 32 10.398 1 91.94 507 HIS B CA 1
ATOM 8736 C C . HIS B 1 507 ? -34.594 33.188 9.695 1 91.94 507 HIS B C 1
ATOM 8738 O O . HIS B 1 507 ? -34.219 33.094 8.531 1 91.94 507 HIS B O 1
ATOM 8744 N N . ILE B 1 508 ? -34.531 34.312 10.43 1 93.94 508 ILE B N 1
ATOM 8745 C CA . ILE B 1 508 ? -33.875 35.469 9.875 1 93.94 508 ILE B CA 1
ATOM 8746 C C . ILE B 1 508 ? -32.812 35.969 10.836 1 93.94 508 ILE B C 1
ATOM 8748 O O . ILE B 1 508 ? -33.094 36.219 12.016 1 93.94 508 ILE B O 1
ATOM 8752 N N . VAL B 1 509 ? -31.609 36.094 10.336 1 95.19 509 VAL B N 1
ATOM 8753 C CA . VAL B 1 509 ? -30.5 36.625 11.133 1 95.19 509 VAL B CA 1
ATOM 8754 C C . VAL B 1 509 ? -30.547 38.156 11.133 1 95.19 509 VAL B C 1
ATOM 8756 O O . VAL B 1 509 ? -30.516 38.781 10.078 1 95.19 509 VAL B O 1
ATOM 8759 N N . THR B 1 510 ? -30.672 38.719 12.32 1 93.5 510 THR B N 1
ATOM 8760 C CA . THR B 1 510 ? -30.766 40.188 12.461 1 93.5 510 THR B CA 1
ATOM 8761 C C . THR B 1 510 ? -29.516 40.719 13.133 1 93.5 510 THR B C 1
ATOM 8763 O O . THR B 1 510 ? -28.609 39.969 13.484 1 93.5 510 THR B O 1
ATOM 8766 N N . LEU B 1 511 ? -29.438 42 13.281 1 90.38 511 LEU B N 1
ATOM 8767 C CA . LEU B 1 511 ? -28.281 42.688 13.875 1 90.38 511 LEU B CA 1
ATOM 8768 C C . LEU B 1 511 ? -28.078 42.25 15.32 1 90.38 511 LEU B C 1
ATOM 8770 O O . LEU B 1 511 ? -26.953 42.156 15.805 1 90.38 511 LEU B O 1
ATOM 8774 N N . GLU B 1 512 ? -29.172 41.875 15.984 1 86.69 512 GLU B N 1
ATOM 8775 C CA . GLU B 1 512 ? -29.109 41.406 17.359 1 86.69 512 GLU B CA 1
ATOM 8776 C C . GLU B 1 512 ? -28.359 40.094 17.469 1 86.69 512 GLU B C 1
ATOM 8778 O O . GLU B 1 512 ? -27.625 39.844 18.438 1 86.69 512 GLU B O 1
ATOM 8783 N N . ASP B 1 513 ? -28.484 39.312 16.453 1 88.5 513 ASP B N 1
ATOM 8784 C CA . ASP B 1 513 ? -27.875 38 16.438 1 88.5 513 ASP B CA 1
ATOM 8785 C C . ASP B 1 513 ? -26.375 38.062 16.234 1 88.5 513 ASP B C 1
ATOM 8787 O O . ASP B 1 513 ? -25.641 37.125 16.516 1 88.5 513 ASP B O 1
ATOM 8791 N N . VAL B 1 514 ? -25.953 39.219 15.672 1 89 514 VAL B N 1
ATOM 8792 C CA . VAL B 1 514 ? -24.531 39.312 15.344 1 89 514 VAL B CA 1
ATOM 8793 C C . VAL B 1 514 ? -23.859 40.375 16.234 1 89 514 VAL B C 1
ATOM 8795 O O . VAL B 1 514 ? -22.719 40.75 15.984 1 89 514 VAL B O 1
ATOM 8798 N N . ASP B 1 515 ? -24.547 40.812 17.219 1 81.12 515 ASP B N 1
ATOM 8799 C CA . ASP B 1 515 ? -24.031 41.844 18.109 1 81.12 515 ASP B CA 1
ATOM 8800 C C . ASP B 1 515 ? -22.766 41.375 18.812 1 81.12 515 ASP B C 1
ATOM 8802 O O . ASP B 1 515 ? -21.891 42.188 19.141 1 81.12 515 ASP B O 1
ATOM 8806 N N . GLY B 1 516 ? -22.609 40.156 18.969 1 77.19 516 GLY B N 1
ATOM 8807 C CA . GLY B 1 516 ? -21.422 39.625 19.641 1 77.19 516 GLY B CA 1
ATOM 8808 C C . GLY B 1 516 ? -20.203 39.562 18.75 1 77.19 516 GLY B C 1
ATOM 8809 O O . GLY B 1 516 ? -19.078 39.438 19.234 1 77.19 516 GLY B O 1
ATOM 8810 N N . PHE B 1 517 ? -20.516 39.781 17.453 1 79.62 517 PHE B N 1
ATOM 8811 C CA . PHE B 1 517 ? -19.406 39.75 16.5 1 79.62 517 PHE B CA 1
ATOM 8812 C C . PHE B 1 517 ? -18.938 41.188 16.188 1 79.62 517 PHE B C 1
ATOM 8814 O O . PHE B 1 517 ? -19.75 42.094 16.062 1 79.62 517 PHE B O 1
ATOM 8821 N N . ASP B 1 518 ? -17.781 41.625 16.672 1 67.75 518 ASP B N 1
ATOM 8822 C CA . ASP B 1 518 ? -17.266 43 16.484 1 67.75 518 ASP B CA 1
ATOM 8823 C C . ASP B 1 518 ? -16.891 43.25 15.039 1 67.75 518 ASP B C 1
ATOM 8825 O O . ASP B 1 518 ? -15.742 43.031 14.641 1 67.75 518 ASP B O 1
ATOM 8829 N N . PHE B 1 519 ? -17.953 43.5 14.133 1 70.25 519 PHE B N 1
ATOM 8830 C CA . PHE B 1 519 ? -17.719 43.875 12.734 1 70.25 519 PHE B CA 1
ATOM 8831 C C . PHE B 1 519 ? -17.297 45.344 12.617 1 70.25 519 PHE B C 1
ATOM 8833 O O . PHE B 1 519 ? -18.141 46.188 12.391 1 70.25 519 PHE B O 1
ATOM 8840 N N . VAL B 1 520 ? -16.359 45.938 13.492 1 52.81 520 VAL B N 1
ATOM 8841 C CA . VAL B 1 520 ? -16.031 47.375 13.43 1 52.81 520 VAL B CA 1
ATOM 8842 C C . VAL B 1 520 ? -15.562 47.719 12.023 1 52.81 520 VAL B C 1
ATOM 8844 O O . VAL B 1 520 ? -14.695 47.062 11.461 1 52.81 520 VAL B O 1
ATOM 8847 N N . LYS B 1 521 ? -16.328 48.531 11.305 1 49.19 521 LYS B N 1
ATOM 8848 C CA . LYS B 1 521 ? -16.078 49.062 9.977 1 49.19 521 LYS B CA 1
ATOM 8849 C C . LYS B 1 521 ? -14.625 49.5 9.828 1 49.19 521 LYS B C 1
ATOM 8851 O O . LYS B 1 521 ? -14.023 50 10.773 1 49.19 521 LYS B O 1
ATOM 8856 N N . ALA B 1 522 ? -13.906 48.938 8.797 1 41.78 522 ALA B N 1
ATOM 8857 C CA . ALA B 1 522 ? -12.555 49.281 8.375 1 41.78 522 ALA B CA 1
ATOM 8858 C C . ALA B 1 522 ? -12.297 50.75 8.516 1 41.78 522 ALA B C 1
ATOM 8860 O O . ALA B 1 522 ? -11.156 51.188 8.719 1 41.78 522 ALA B O 1
ATOM 8861 N N . ASN B 1 523 ? -13.195 51.594 8.094 1 35.94 523 ASN B N 1
ATOM 8862 C CA . ASN B 1 523 ? -12.883 53.031 7.984 1 35.94 523 ASN B CA 1
ATOM 8863 C C . ASN B 1 523 ? -12.352 53.594 9.297 1 35.94 523 ASN B C 1
ATOM 8865 O O . ASN B 1 523 ? -11.641 54.594 9.305 1 35.94 523 ASN B O 1
ATOM 8869 N N . GLU B 1 524 ? -12.938 53.375 10.312 1 34.81 524 GLU B N 1
ATOM 8870 C CA . GLU B 1 524 ? -12.531 54.094 11.516 1 34.81 524 GLU B CA 1
ATOM 8871 C C . GLU B 1 524 ? -11.211 53.531 12.055 1 34.81 524 GLU B C 1
ATOM 8873 O O . GLU B 1 524 ? -10.523 54.219 12.82 1 34.81 524 GLU B O 1
ATOM 8878 N N . ILE B 1 525 ? -10.984 52.312 12.141 1 36.84 525 ILE B N 1
ATOM 8879 C CA . ILE B 1 525 ? -9.672 51.812 12.508 1 36.84 525 ILE B CA 1
ATOM 8880 C C . ILE B 1 525 ? -8.727 51.938 11.312 1 36.84 525 ILE B C 1
ATOM 8882 O O . ILE B 1 525 ? -7.723 51.219 11.234 1 36.84 525 ILE B O 1
ATOM 8886 N N . GLU B 1 526 ? -9.102 52.406 10.125 1 35.5 526 GLU B N 1
ATOM 8887 C CA . GLU B 1 526 ? -8.219 52.562 8.969 1 35.5 526 GLU B CA 1
ATOM 8888 C C . GLU B 1 526 ? -6.793 52.875 9.406 1 35.5 526 GLU B C 1
ATOM 8890 O O . GLU B 1 526 ? -5.836 52.281 8.914 1 35.5 526 GLU B O 1
ATOM 8895 N N . SER B 1 527 ? -6.461 54.25 9.477 1 35.69 527 SER B N 1
ATOM 8896 C CA . SER B 1 527 ? -5.273 55.031 9.109 1 35.69 527 SER B CA 1
ATOM 8897 C C . SER B 1 527 ? -4.117 54.75 10.062 1 35.69 527 SER B C 1
ATOM 8899 O O . SER B 1 527 ? -3.066 55.375 9.977 1 35.69 527 SER B O 1
ATOM 8901 N N . LYS B 1 528 ? -4.453 54.344 11.273 1 39.19 528 LYS B N 1
ATOM 8902 C CA . LYS B 1 528 ? -3.154 54.406 11.945 1 39.19 528 LYS B CA 1
ATOM 8903 C C . LYS B 1 528 ? -2.266 53.25 11.531 1 39.19 528 LYS B C 1
ATOM 8905 O O . LYS B 1 528 ? -2.648 52.094 11.688 1 39.19 528 LYS B O 1
ATOM 8910 N N . THR B 1 529 ? -1.724 53.406 10.305 1 40.69 529 THR B N 1
ATOM 8911 C CA . THR B 1 529 ? -0.696 52.5 9.836 1 40.69 529 THR B CA 1
ATOM 8912 C C . THR B 1 529 ? 0.126 51.969 11.008 1 40.69 529 THR B C 1
ATOM 8914 O O . THR B 1 529 ? 0.127 52.531 12.094 1 40.69 529 THR B O 1
ATOM 8917 N N . MET B 1 530 ? 0.67 50.875 10.914 1 41.25 530 MET B N 1
ATOM 8918 C CA . MET B 1 530 ? 1.67 50.562 11.93 1 41.25 530 MET B CA 1
ATOM 8919 C C . MET B 1 530 ? 2.514 51.781 12.258 1 41.25 530 MET B C 1
ATOM 8921 O O . MET B 1 530 ? 2.871 52 13.422 1 41.25 530 MET B O 1
ATOM 8925 N N . ASP B 1 531 ? 2.697 52.5 11.141 1 49.59 531 ASP B N 1
ATOM 8926 C CA . ASP B 1 531 ? 3.383 53.781 11.289 1 49.59 531 ASP B CA 1
ATOM 8927 C C . ASP B 1 531 ? 2.518 54.781 12.047 1 49.59 531 ASP B C 1
ATOM 8929 O O . ASP B 1 531 ? 3.02 55.531 12.891 1 49.59 531 ASP B O 1
ATOM 8933 N N . ASP B 1 532 ? 1.216 54.781 11.805 1 50.66 532 ASP B N 1
ATOM 8934 C CA . ASP B 1 532 ? 0.33 55.719 12.477 1 50.66 532 ASP B CA 1
ATOM 8935 C C . ASP B 1 532 ? 0.111 55.344 13.938 1 50.66 532 ASP B C 1
ATOM 8937 O O . ASP B 1 532 ? 0.117 56.188 14.828 1 50.66 532 ASP B O 1
ATOM 8941 N N . ILE B 1 533 ? -0.021 54.25 14.172 1 50.66 533 ILE B N 1
ATOM 8942 C CA . ILE B 1 533 ? -0.125 53.719 15.523 1 50.66 533 ILE B CA 1
ATOM 8943 C C . ILE B 1 533 ? 1.208 53.875 16.25 1 50.66 533 ILE B C 1
ATOM 8945 O O . ILE B 1 533 ? 1.242 54.281 17.406 1 50.66 533 ILE B O 1
ATOM 8949 N N . GLU B 1 534 ? 2.254 53.5 15.547 1 61.69 534 GLU B N 1
ATOM 8950 C CA . GLU B 1 534 ? 3.586 53.781 16.062 1 61.69 534 GLU B CA 1
ATOM 8951 C C . GLU B 1 534 ? 3.779 55.281 16.266 1 61.69 534 GLU B C 1
ATOM 8953 O O . GLU B 1 534 ? 4.328 55.719 17.281 1 61.69 534 GLU B O 1
ATOM 8958 N N . LYS B 1 535 ? 3.268 55.969 15.234 1 64.31 535 LYS B N 1
ATOM 8959 C CA . LYS B 1 535 ? 3.312 57.438 15.312 1 64.31 535 LYS B CA 1
ATOM 8960 C C . LYS B 1 535 ? 2.48 57.969 16.484 1 64.31 535 LYS B C 1
ATOM 8962 O O . LYS B 1 535 ? 2.939 58.812 17.25 1 64.31 535 LYS B O 1
ATOM 8967 N N . GLU B 1 536 ? 1.438 57.562 16.641 1 62.88 536 GLU B N 1
ATOM 8968 C CA . GLU B 1 536 ? 0.556 57.969 17.734 1 62.88 536 GLU B CA 1
ATOM 8969 C C . GLU B 1 536 ? 1.086 57.5 19.078 1 62.88 536 GLU B C 1
ATOM 8971 O O . GLU B 1 536 ? 1.011 58.219 20.078 1 62.88 536 GLU B O 1
ATOM 8976 N N . LEU B 1 537 ? 1.659 56.344 19.094 1 64.94 537 LEU B N 1
ATOM 8977 C CA . LEU B 1 537 ? 2.318 55.844 20.281 1 64.94 537 LEU B CA 1
ATOM 8978 C C . LEU B 1 537 ? 3.561 56.656 20.625 1 64.94 537 LEU B C 1
ATOM 8980 O O . LEU B 1 537 ? 3.797 57 21.781 1 64.94 537 LEU B O 1
ATOM 8984 N N . ILE B 1 538 ? 4.203 56.938 19.531 1 70.81 538 ILE B N 1
ATOM 8985 C CA . ILE B 1 538 ? 5.371 57.781 19.719 1 70.81 538 ILE B CA 1
ATOM 8986 C C . ILE B 1 538 ? 4.926 59.188 20.125 1 70.81 538 ILE B C 1
ATOM 8988 O O . ILE B 1 538 ? 5.496 59.781 21.047 1 70.81 538 ILE B O 1
ATOM 8992 N N . GLU B 1 539 ? 3.875 59.688 19.5 1 70.06 539 GLU B N 1
ATOM 8993 C CA . GLU B 1 539 ? 3.334 61 19.812 1 70.06 539 GLU B CA 1
ATOM 8994 C C . GLU B 1 539 ? 2.789 61.031 21.25 1 70.06 539 GLU B C 1
ATOM 8996 O O . GLU B 1 539 ? 3.006 62 21.969 1 70.06 539 GLU B O 1
ATOM 9001 N N . LYS B 1 540 ? 2.254 60.094 21.641 1 68.62 540 LYS B N 1
ATOM 9002 C CA . LYS B 1 540 ? 1.713 59.938 22.984 1 68.62 540 LYS B CA 1
ATOM 9003 C C . LYS B 1 540 ? 2.832 59.812 24.016 1 68.62 540 LYS B C 1
ATOM 9005 O O . LYS B 1 540 ? 2.77 60.375 25.094 1 68.62 540 LYS B O 1
ATOM 9010 N N . MET B 1 541 ? 3.857 59.062 23.609 1 69.44 541 MET B N 1
ATOM 9011 C CA . MET B 1 541 ? 5.02 58.938 24.484 1 69.44 541 MET B CA 1
ATOM 9012 C C . MET B 1 541 ? 5.82 60.219 24.547 1 69.44 541 MET B C 1
ATOM 9014 O O . MET B 1 541 ? 6.34 60.594 25.609 1 69.44 541 MET B O 1
ATOM 9018 N N . LEU B 1 542 ? 5.707 60.875 23.391 1 70.62 542 LEU B N 1
ATOM 9019 C CA . LEU B 1 542 ? 6.391 62.156 23.359 1 70.62 542 LEU B CA 1
ATOM 9020 C C . LEU B 1 542 ? 5.648 63.188 24.203 1 70.62 542 LEU B C 1
ATOM 9022 O O . LEU B 1 542 ? 6.27 64.062 24.766 1 70.62 542 LEU B O 1
ATOM 9026 N N . ALA B 1 543 ? 4.461 63.062 24.25 1 71.31 543 ALA B N 1
ATOM 9027 C CA . ALA B 1 543 ? 3.65 63.969 25.078 1 71.31 543 ALA B CA 1
ATOM 9028 C C . ALA B 1 543 ? 3.746 63.594 26.547 1 71.31 543 ALA B C 1
ATOM 9030 O O . ALA B 1 543 ? 3.592 64.438 27.422 1 71.31 543 ALA B O 1
ATOM 9031 N N . GLN B 1 544 ? 4.074 62.469 26.875 1 66 544 GLN B N 1
ATOM 9032 C CA . GLN B 1 544 ? 4.102 61.938 28.234 1 66 544 GLN B CA 1
ATOM 9033 C C . GLN B 1 544 ? 5.5 62.062 28.844 1 66 544 GLN B C 1
ATOM 9035 O O . GLN B 1 544 ? 5.641 62.25 30.047 1 66 544 GLN B O 1
ATOM 9040 N N . TYR B 1 545 ? 6.516 61.844 27.969 1 67.19 545 TYR B N 1
ATOM 9041 C CA . TYR B 1 545 ? 7.898 61.969 28.422 1 67.19 545 TYR B CA 1
ATOM 9042 C C . TYR B 1 545 ? 8.531 63.25 27.906 1 67.19 545 TYR B C 1
ATOM 9044 O O . TYR B 1 545 ? 8.234 63.719 26.797 1 67.19 545 TYR B O 1
ATOM 9052 N N . ASN B 1 546 ? 9.188 64 28.703 1 65.94 546 ASN B N 1
ATOM 9053 C CA . ASN B 1 546 ? 9.781 65.25 28.375 1 65.94 546 ASN B CA 1
ATOM 9054 C C . ASN B 1 546 ? 10.992 65.125 27.453 1 65.94 546 ASN B C 1
ATOM 9056 O O . ASN B 1 546 ? 11.328 66.062 26.703 1 65.94 546 ASN B O 1
ATOM 9060 N N . PHE B 1 547 ? 11.711 64.062 27.625 1 70.69 547 PHE B N 1
ATOM 9061 C CA . PHE B 1 547 ? 12.938 63.875 26.859 1 70.69 547 PHE B CA 1
ATOM 9062 C C . PHE B 1 547 ? 12.82 62.719 25.891 1 70.69 547 PHE B C 1
ATOM 9064 O O . PHE B 1 547 ? 12.258 61.656 26.25 1 70.69 547 PHE B O 1
ATOM 9071 N N . LYS B 1 548 ? 13.195 62.875 24.547 1 75.06 548 LYS B N 1
ATOM 9072 C CA . LYS B 1 548 ? 13.133 61.875 23.469 1 75.06 548 LYS B CA 1
ATOM 9073 C C . LYS B 1 548 ? 13.867 60.594 23.859 1 75.06 548 LYS B C 1
ATOM 9075 O O . LYS B 1 548 ? 13.492 59.5 23.438 1 75.06 548 LYS B O 1
ATOM 9080 N N . ALA B 1 549 ? 14.914 60.719 24.609 1 72.31 549 ALA B N 1
ATOM 9081 C CA . ALA B 1 549 ? 15.672 59.562 25.094 1 72.31 549 ALA B CA 1
ATOM 9082 C C . ALA B 1 549 ? 14.797 58.656 25.953 1 72.31 549 ALA B C 1
ATOM 9084 O O . ALA B 1 549 ? 14.914 57.438 25.875 1 72.31 549 ALA B O 1
ATOM 9085 N N . GLU B 1 550 ? 13.969 59.125 26.703 1 69.81 550 GLU B N 1
ATOM 9086 C CA . GLU B 1 550 ? 13.047 58.406 27.562 1 69.81 550 GLU B CA 1
ATOM 9087 C C . GLU B 1 550 ? 11.945 57.719 26.766 1 69.81 550 GLU B C 1
ATOM 9089 O O . GLU B 1 550 ? 11.523 56.594 27.094 1 69.81 550 GLU B O 1
ATOM 9094 N N . VAL B 1 551 ? 11.469 58.344 25.812 1 72.06 551 VAL B N 1
ATOM 9095 C CA . VAL B 1 551 ? 10.508 57.75 24.875 1 72.06 551 VAL B CA 1
ATOM 9096 C C . VAL B 1 551 ? 11.102 56.531 24.203 1 72.06 551 VAL B C 1
ATOM 9098 O O . VAL B 1 551 ? 10.445 55.469 24.109 1 72.06 551 VAL B O 1
ATOM 9101 N N . ALA B 1 552 ? 12.312 56.688 23.75 1 71.06 552 ALA B N 1
ATOM 9102 C CA . ALA B 1 552 ? 13.023 55.562 23.125 1 71.06 552 ALA B CA 1
ATOM 9103 C C . ALA B 1 552 ? 13.125 54.375 24.078 1 71.06 552 ALA B C 1
ATOM 9105 O O . ALA B 1 552 ? 12.875 53.25 23.688 1 71.06 552 ALA B O 1
ATOM 9106 N N . LYS B 1 553 ? 13.469 54.625 25.219 1 66.94 553 LYS B N 1
ATOM 9107 C CA . LYS B 1 553 ? 13.594 53.594 26.25 1 66.94 553 LYS B CA 1
ATOM 9108 C C . LYS B 1 553 ? 12.242 52.938 26.547 1 66.94 553 LYS B C 1
ATOM 9110 O O . LYS B 1 553 ? 12.156 51.719 26.672 1 66.94 553 LYS B O 1
ATOM 9115 N N . ALA B 1 554 ? 11.219 53.688 26.594 1 66.62 554 ALA B N 1
ATOM 9116 C CA . ALA B 1 554 ? 9.867 53.219 26.906 1 66.62 554 ALA B CA 1
ATOM 9117 C C . ALA B 1 554 ? 9.297 52.375 25.781 1 66.62 554 ALA B C 1
ATOM 9119 O O . ALA B 1 554 ? 8.57 51.406 26.031 1 66.62 554 ALA B O 1
ATOM 9120 N N . MET B 1 555 ? 9.734 52.719 24.719 1 66.5 555 MET B N 1
ATOM 9121 C CA . MET B 1 555 ? 9.273 52 23.531 1 66.5 555 MET B CA 1
ATOM 9122 C C . MET B 1 555 ? 10.164 50.812 23.219 1 66.5 555 MET B C 1
ATOM 9124 O O . MET B 1 555 ? 9.875 50 22.328 1 66.5 555 MET B O 1
ATOM 9128 N N . GLY B 1 556 ? 11.406 50.719 23.969 1 63.53 556 GLY B N 1
ATOM 9129 C CA . GLY B 1 556 ? 12.383 49.656 23.797 1 63.53 556 GLY B CA 1
ATOM 9130 C C . GLY B 1 556 ? 13.141 49.75 22.484 1 63.53 556 GLY B C 1
ATOM 9131 O O . GLY B 1 556 ? 13.531 48.75 21.922 1 63.53 556 GLY B O 1
ATOM 9132 N N . ILE B 1 557 ? 13.25 50.938 22.031 1 66.25 557 ILE B N 1
ATOM 9133 C CA . ILE B 1 557 ? 14.016 51.188 20.812 1 66.25 557 ILE B CA 1
ATOM 9134 C C . ILE B 1 557 ? 15.188 52.125 21.125 1 66.25 557 ILE B C 1
ATOM 9136 O O . ILE B 1 557 ? 15.219 52.781 22.172 1 66.25 557 ILE B O 1
ATOM 9140 N N . GLY B 1 558 ? 16.281 52 20.281 1 64.88 558 GLY B N 1
ATOM 9141 C CA . GLY B 1 558 ? 17.391 52.938 20.438 1 64.88 558 GLY B CA 1
ATOM 9142 C C . GLY B 1 558 ? 17.016 54.375 20.109 1 64.88 558 GLY B C 1
ATOM 9143 O O . GLY B 1 558 ? 16.016 54.625 19.422 1 64.88 558 GLY B O 1
ATOM 9144 N N . ARG B 1 559 ? 17.75 55.312 20.625 1 68.75 559 ARG B N 1
ATOM 9145 C CA . ARG B 1 559 ? 17.531 56.719 20.406 1 68.75 559 ARG B CA 1
ATOM 9146 C C . ARG B 1 559 ? 17.531 57.062 18.922 1 68.75 559 ARG B C 1
ATOM 9148 O O . ARG B 1 559 ? 16.703 57.844 18.438 1 68.75 559 ARG B O 1
ATOM 9155 N N . ALA B 1 560 ? 18.422 56.375 18.188 1 65.44 560 ALA B N 1
ATOM 9156 C CA . ALA B 1 560 ? 18.547 56.594 16.75 1 65.44 560 ALA B CA 1
ATOM 9157 C C . ALA B 1 560 ? 17.312 56.125 16.016 1 65.44 560 ALA B C 1
ATOM 9159 O O . ALA B 1 560 ? 16.828 56.781 15.086 1 65.44 560 ALA B O 1
ATOM 9160 N N . THR B 1 561 ? 16.828 55.156 16.375 1 70.06 561 THR B N 1
ATOM 9161 C CA . THR B 1 561 ? 15.633 54.594 15.758 1 70.06 561 THR B CA 1
ATOM 9162 C C . THR B 1 561 ? 14.414 55.469 16.062 1 70.06 561 THR B C 1
ATOM 9164 O O . THR B 1 561 ? 13.562 55.688 15.203 1 70.06 561 THR B O 1
ATOM 9167 N N . LEU B 1 562 ? 14.391 55.969 17.328 1 73.94 562 LEU B N 1
ATOM 9168 C CA . LEU B 1 562 ? 13.297 56.875 17.641 1 73.94 562 LEU B CA 1
ATOM 9169 C C . LEU B 1 562 ? 13.367 58.125 16.766 1 73.94 562 LEU B C 1
ATOM 9171 O O . LEU B 1 562 ? 12.359 58.562 16.203 1 73.94 562 LEU B O 1
ATOM 9175 N N . TYR B 1 563 ? 14.531 58.656 16.656 1 71.44 563 TYR B N 1
ATOM 9176 C CA . TYR B 1 563 ? 14.711 59.844 15.867 1 71.44 563 TYR B CA 1
ATOM 9177 C C . TYR B 1 563 ? 14.375 59.625 14.398 1 71.44 563 TYR B C 1
ATOM 9179 O O . TYR B 1 563 ? 13.781 60.469 13.742 1 71.44 563 TYR B O 1
ATOM 9187 N N . ARG B 1 564 ? 14.594 58.5 13.883 1 71.25 564 ARG B N 1
ATOM 9188 C CA . ARG B 1 564 ? 14.227 58.156 12.523 1 71.25 564 ARG B CA 1
ATOM 9189 C C . ARG B 1 564 ? 12.711 58.031 12.375 1 71.25 564 ARG B C 1
ATOM 9191 O O . ARG B 1 564 ? 12.141 58.5 11.383 1 71.25 564 ARG B O 1
ATOM 9198 N N . LYS B 1 565 ? 12.18 57.5 13.344 1 74.12 565 LYS B N 1
ATOM 9199 C CA . LYS B 1 565 ? 10.727 57.375 13.328 1 74.12 565 LYS B CA 1
ATOM 9200 C C . LYS B 1 565 ? 10.055 58.75 13.508 1 74.12 565 LYS B C 1
ATOM 9202 O O . LYS B 1 565 ? 9.039 59.031 12.875 1 74.12 565 LYS B O 1
ATOM 9207 N N . LEU B 1 566 ? 10.656 59.562 14.422 1 75.5 566 LEU B N 1
ATOM 9208 C CA . LEU B 1 566 ? 10.156 60.906 14.609 1 75.5 566 LEU B CA 1
ATOM 9209 C C . LEU B 1 566 ? 10.219 61.688 13.305 1 75.5 566 LEU B C 1
ATOM 9211 O O . LEU B 1 566 ? 9.273 62.406 12.961 1 75.5 566 LEU B O 1
ATOM 9215 N N . LYS B 1 567 ? 11.266 61.531 12.648 1 72.25 567 LYS B N 1
ATOM 9216 C CA . LYS B 1 567 ? 11.43 62.156 11.344 1 72.25 567 LYS B CA 1
ATOM 9217 C C . LYS B 1 567 ? 10.453 61.594 10.32 1 72.25 567 LYS B C 1
ATOM 9219 O O . LYS B 1 567 ? 9.852 62.312 9.547 1 72.25 567 LYS B O 1
ATOM 9224 N N . LYS B 1 568 ? 10.289 60.438 10.375 1 72.19 568 LYS B N 1
ATOM 9225 C CA . LYS B 1 568 ? 9.406 59.719 9.453 1 72.19 568 LYS B CA 1
ATOM 9226 C C . LYS B 1 568 ? 7.953 60.156 9.664 1 72.19 568 LYS B C 1
ATOM 9228 O O . LYS B 1 568 ? 7.203 60.281 8.695 1 72.19 568 LYS B O 1
ATOM 9233 N N . TYR B 1 569 ? 7.656 60.406 10.914 1 72.31 569 TYR B N 1
ATOM 9234 C CA . TYR B 1 569 ? 6.258 60.688 11.211 1 72.31 569 TYR B CA 1
ATOM 9235 C C . TYR B 1 569 ? 6.043 62.188 11.422 1 72.31 569 TYR B C 1
ATOM 9237 O O . TYR B 1 569 ? 4.953 62.594 11.805 1 72.31 569 TYR B O 1
ATOM 9245 N N . GLY B 1 570 ? 7.031 62.906 11.219 1 70.06 570 GLY B N 1
ATOM 9246 C CA . GLY B 1 570 ? 6.996 64.375 11.289 1 70.06 570 GLY B CA 1
ATOM 9247 C C . GLY B 1 570 ? 6.754 64.875 12.688 1 70.06 570 GLY B C 1
ATOM 9248 O O . GLY B 1 570 ? 6.078 65.875 12.867 1 70.06 570 GLY B O 1
ATOM 9249 N N . LEU B 1 571 ? 7.238 64.188 13.664 1 69.44 571 LEU B N 1
ATOM 9250 C CA . LEU B 1 571 ? 7.094 64.625 15.055 1 69.44 571 LEU B CA 1
ATOM 9251 C C . LEU B 1 571 ? 8.367 65.312 15.555 1 69.44 571 LEU B C 1
ATOM 9253 O O . LEU B 1 571 ? 9.469 64.938 15.141 1 69.44 571 LEU B O 1
ATOM 9257 N N . ASN B 1 572 ? 8.25 66.438 16.078 1 60.75 572 ASN B N 1
ATOM 9258 C CA . ASN B 1 572 ? 9.359 67.25 16.609 1 60.75 572 ASN B CA 1
ATOM 9259 C C . ASN B 1 572 ? 9.578 66.938 18.094 1 60.75 572 ASN B C 1
ATOM 9261 O O . ASN B 1 572 ? 8.617 66.812 18.859 1 60.75 572 ASN B O 1
#

InterPro domains:
  IPR002078 RNA polymerase sigma factor 54 interaction domain [PF00158] (277-438)
  IPR002078 RNA polymerase sigma factor 54 interaction domain [PS50045] (276-502)
  IPR002197 DNA binding HTH domain, Fis-type [PF02954] (530-569)
  IPR003018 GAF domain [PF13185] (47-135)
  IPR003593 AAA+ ATPase domain [SM00382] (296-436)
  IPR009057 Homedomain-like superfamily [SSF46689] (528-572)
  IPR027417 P-loop containing nucleoside triphosphate hydrolase [G3DSA:3.40.50.300] (264-443)
  IPR027417 P-loop containing nucleoside triphosphate hydrolase [SSF52540] (276-514)
  IPR029016 GAF-like domain superfamily [G3DSA:3.30.450.40] (8-139)
  IPR058031 NorR-like, AAA+ ATPase lid domain [PF25601] (446-515)

Foldseek 3Di:
DLLLVVLVVVQVLQVVLCVVLVFKKWKAWLVRDTSYIDDDPQPPPPPCVDCQQQNVCQVVVAKGKFLALCPDDRSVPDPCNVVDQAGIKIKHFADAPRHGTIIMMTRHGPVCSVVCVVPVVVSNVVRVVSSVVSNVVSVVVVVVVVVVVVVVVVLVVQQPDQKWKFWAFLQQFTQDTHPNVCVQQVPPDDRHGDRVCVSFVDPVSVCCSVVVDWDDFAWDWGDDDPHIAGGGWTKDFDDDPNHTGTMMIIGDGLQVVQLVVCVVDCLPVVQALPVQFDDDPLQVVLSVLLLVCLQDLAAEEEEEAAQNPVVSSVSNSQCSYPQSSPDEAEQELPPDDLVVSCCQAQWDAQDPPRRDTDRHRQQSQASGEYEYEAVLNHAAVVLVVVLVCVVVCWRDGPPDDTDRGRYHYYYYHHDDVVVCVVVVSYDPSSCVRNVPHYRYRYACLVVLVRQLVLLVVLLCVLCVVLVLNLAEEDPVRSVLSSQASQPNGSNSSNVLSNVLNVPDPDSYRDPVSCVVPCSPGCVPVPPCPVLNVVVVLLVVLCVVDVDLCVSCVVVVHHSVVSVVSCVVSVHD/DLLLVVLVVVQVLQVVLCVVLVFKKWKAWLVRDTSYIDDDPQPPPPPCVDCQQQNCCQVVVAKGKFLALCPDDSLVPDPCNVVDQAGIKIKHFADAPRHTTIIMMTRHGPVCSVVCVVPVVVSNVVRVVSSVVSNVVSVVVVVVVVVVVVVVVVLVVQQPDQKWKFWAFLQQFTQDTHPNVCVQQVPPDDRHRDRVCVSFVDPVSVCCSVVVDWDDFAWDWGDDDPHIAGGGWTKDFDDDPNHTGTMMIIGDGLQVVQLVVCVVDCLPVVQALPVQFDDDPLQVVLSVLLLVCLQDLAAEEEEEAAQNPVVSSVSNSQCSYPQNSPDEAEQELPPDDLVVSCCQAQWDAQDPPRRDTDRHVQQSQASGEYEYEAVLNHAAVVLVVVLVCVVVCWRDGPPDDTDRGRYHYYYYHHDDVVVCVVVVSYPPSSCVRNVPHYRYRYACLVVLVRQLVLLVVLLCVLCVVLVLNLAEEDPVRSVLSSQASQPNGSRSSNVLSNVLNNPDPDSYRDCVSCVVPCSPGCVPVPPCDVLNVVVVLLVVLCVVDVDLCVSCVVVVHHSVVSVVSCVVSVHD

Secondary structure (DSSP, 8-state):
-TGGGGHHHHHHHHHHHHHHHTSEEEEEETT--EEEE--SSSSS-------HHHHHHHHH-S-EEES-GGGSHHHHT-TTTTT---SEEEEEEEEETTEEEEEEEEEE-GGGHHHHHHTHHHHHHHHHHHHHHHHHHHHHHHHHHHHHHHHHHHHHHHHH-SSEEEEE-TTSBEEEE-HHHHHHTT--S--TTSBHHHH---HHHHHHHHH---EEEEEEEEEETTEEEEEEEEEEEEEETTEEEEEEEEEEEHHHHHHHHHHHSGGG----GGGS----HHHHHHHHHHHHHHTS---EEEE--TTS-HHHHHHHHHHTSTTTTS-EEEEE-TT--HHHHHHHHH-----TT-S-----HHHHTTTSEEEEETGGGS-HHHHHHHHHHHHH-EEEETTEEEEE---EEEEEESS-HHHHHHTTSS-HHHHHHHSSSEEE---GGG-THHHHHHHHHHHHHHHHHTT-TT-EE-HHHHHHHHH---TTHHHHHHHHHHHHHH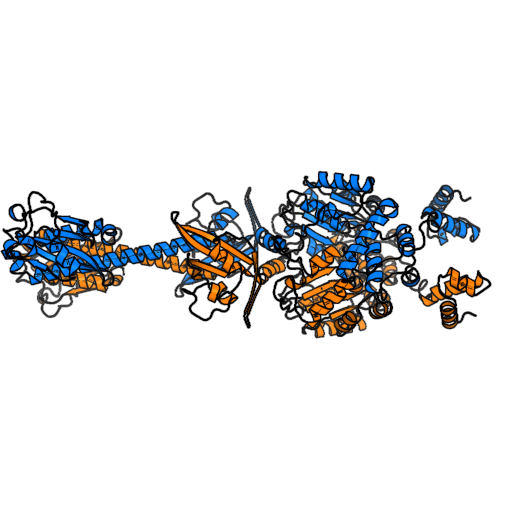T--SSEE-GGGGTTS----TTTSSS--HHHHHHHHHHHHHHH-SSHHHHHHHHT--HHHHHHHHHHHT--/-TGGGGHHHHHHHHHHHHHHHTSEEEEEETT--EEEE--SSSSS-------HHHHHHHHH-S-EEES-GGGSHHHHT-TTTTT---SEEEEEEEEETTEEEEEEEEEE-GGGHHHHHHTHHHHHHHHHHHHHHHHHHHHHHHHHHHHHHHHHHHHHHHHH-SSEEEEE-TTSBEEEE-HHHHHHTT--S--TTSBHHHH---HHHHHHHHH---EEEEEEEEEETTEEEEEEEEEEEEEETTEEEEEEEEEEEHHHHHHHHHHHSGGGS---GGGS----HHHHHHHHHHHHHHTS---EEEE--TTS-HHHHHHHHHHTSTTTTS-EEEEE-TT--HHHHHHHHH-----TT-S-----HHHHTTTSEEEEETGGGS-HHHHHHHHHHHHH-EEEETTEEEEE---EEEEEESS-HHHHHHTTSS-HHHHHHHSSSEEE---GGG-THHHHHHHHHHHHHHHHHTT-TT-EE-HHHHHHHHH---TTHHHHHHHHHHHHHHT--SSEE-GGGGTTS----TTTS-S--HHHHHHHHHHHHHHH-SSHHHHHHHHT--HHHHHHHHHHTT--

Nearest PDB structures (foldseek):
  1ojl-assembly2_E-3  TM=7.707E-01  e=8.772E-21  Salmonella enterica subsp. enterica serovar Typhimurium
  4l4u-assembly1_A-2  TM=8.808E-01  e=4.958E-19  Aquifex aeolicus VF5
  1ojl-assembly2_F-3  TM=9.120E-01  e=3.071E-18  Salmonella enterica subsp. enterica serovar Typhimurium
  5ep0-assembly1_A  TM=8.540E-01  e=1.417E-18  Photobacterium angustum
  1ojl-assembly1_A-2  TM=7.624E-01  e=9.445E-20  Salmonella enterica subsp. enterica serovar Typhimurium